Protein AF-0000000084340834 (afdb_homodimer)

Nearest PDB structures (foldseek):
  7cch-assembly1_A-2  TM=6.723E-01  e=6.397E-08  Acinetobacter baumannii
  9eut-assembly1_B  TM=5.668E-01  e=6.460E-09  Pseudomonas aeruginosa
  1id0-assembly1_A  TM=7.856E-01  e=1.947E-06  Escherichia coli
  8g3a-assembly1_E  TM=5.685E-01  e=6.105E-08  Bacillus subtilis subsp. subtilis str. 168
  4biz-assembly1_E  TM=5.363E-01  e=4.610E-08  Escherichia coli K-12

Organism: Pseudonocardia thermophila (NCBI:txid1848)

Radius of gyration: 50.0 Å; Cα contacts (8 Å, |Δi|>4): 1258; chains: 2; bounding box: 48×139×99 Å

Solvent-accessible surface area (backbone atoms only — not comparable to full-atom values): 43029 Å² total; per-residue (Å²): 124,57,73,63,57,52,49,51,47,53,47,50,50,50,52,49,51,43,52,48,49,44,50,51,42,51,49,51,51,50,46,43,70,76,39,55,70,51,22,71,85,39,48,66,61,52,50,50,50,42,50,50,48,42,52,53,42,50,52,54,49,54,33,48,76,72,70,40,80,88,64,57,68,70,56,50,50,49,52,50,47,51,52,48,33,51,48,16,18,55,24,40,14,58,72,19,78,52,61,62,51,52,57,46,49,25,50,51,39,22,73,73,62,30,38,69,46,4,38,51,44,12,50,53,51,20,52,44,39,24,50,18,9,58,72,18,42,55,93,80,62,58,66,66,56,17,52,48,42,19,54,54,51,24,53,42,32,33,51,42,17,51,58,53,20,52,56,45,48,50,42,50,50,51,52,51,50,46,50,52,52,49,52,50,51,51,51,52,49,52,51,50,50,53,50,46,52,50,49,50,51,50,41,50,53,46,50,52,50,49,52,50,51,42,53,48,39,60,54,52,47,55,50,28,51,51,37,29,52,46,23,47,48,58,58,65,63,76,54,53,74,71,52,42,54,50,45,35,47,49,40,24,50,41,23,47,50,49,40,51,51,42,53,47,45,35,42,59,53,15,63,83,50,70,70,42,68,75,80,58,66,38,75,38,49,50,50,61,48,51,52,50,25,42,56,71,41,64,54,53,78,91,32,55,46,75,46,50,40,54,67,79,40,42,31,36,39,36,61,66,59,54,42,49,42,51,22,34,54,47,31,53,27,48,65,48,13,68,86,46,54,32,36,40,37,39,36,57,56,94,46,30,37,38,36,39,38,36,22,53,16,90,38,63,63,90,89,53,53,74,51,74,55,51,90,78,62,69,60,68,75,61,87,68,80,71,43,52,42,50,51,50,32,50,52,50,30,55,75,52,65,33,49,61,43,60,39,78,34,90,95,41,3,33,28,41,40,35,40,33,66,36,48,68,83,124,55,75,63,58,52,49,51,47,53,48,50,49,51,52,50,52,42,52,49,49,44,52,51,42,51,49,51,50,51,47,42,71,76,39,56,70,52,21,71,85,40,47,66,60,51,49,49,52,44,51,52,51,41,51,53,42,49,52,53,47,54,32,48,77,71,71,40,81,89,64,57,68,70,56,50,52,50,50,51,46,52,52,47,33,52,48,17,18,54,26,39,14,59,72,18,78,53,60,65,52,52,56,47,49,24,51,51,38,23,72,73,63,29,39,68,46,4,39,51,44,12,49,52,51,19,52,44,40,24,50,18,9,56,73,20,42,55,94,82,61,56,66,66,56,16,52,48,44,19,53,53,51,24,54,41,33,34,51,41,18,52,57,54,20,50,54,46,49,49,42,52,49,50,51,51,52,46,50,53,53,49,54,51,51,51,51,51,50,52,51,50,50,52,51,45,53,50,48,50,50,50,41,50,53,46,47,52,49,48,51,50,53,42,53,48,38,60,54,52,48,54,49,29,51,51,36,28,52,47,24,46,46,58,57,66,62,76,55,52,73,70,53,43,54,50,46,36,47,49,42,25,50,41,22,47,49,51,40,52,49,43,53,45,46,35,43,59,54,16,63,82,48,70,68,43,68,75,83,57,66,39,75,38,50,50,50,60,47,51,53,51,24,41,55,71,42,64,54,52,78,91,31,54,46,75,45,50,40,55,66,79,39,40,33,36,39,38,60,66,59,53,42,49,42,50,22,34,54,46,31,53,26,47,64,47,13,65,86,47,53,33,36,41,37,41,37,58,54,92,45,30,37,38,37,39,39,36,22,53,17,90,38,64,62,90,88,53,53,73,52,76,55,51,90,78,61,68,61,70,73,60,84,69,80,71,43,53,43,50,50,47,33,50,53,50,30,55,76,53,66,33,48,60,44,61,40,79,35,90,96,41,3,33,29,41,38,36,40,33,64,36,47,68,84

Sequence (850 aa):
MTTDERAALESLEERTAEVIRLLVVVSVGLALLIDPELAHGRIVVVATLVAVTFGYALALAVADRQGRRLLPPAVATGIDSVLVLVGCGLTGGADSIMVAALPLVVIAAAVRGGAVIGRLAALVVGIGFTAAAVLGADPGTHPRDAWFAGAWWTGFLVAAAVLVGVLVKLLERQAAAAATARARAAAEHEALMAERDLRERLFQAQQARMDGVRVVLHEFRTPVASLTALSADLAAGRLSEPARCTAVTLLAQHAVHLRDMLDGLADVAVTSGSPIGRVRERPVRLAELAEAVVDAAGVAPQRRTMCVEPADATVRTDPQRLRRLLTNLVENAARHSGDAPVELDLRYSDELLVVEVRDRGPGLPPGQEGLVTEKGVALGERRGTAGLGLWIVERLVEAMQGRLTLHPRDGGGLIAHLELPVPAAMTTDERAALESLEERTAEVIRLLVVVSVGLALLIDPELAHGRIVVVATLVAVTFGYALALAVADRQGRRLLPPAVATGIDSVLVLVGCGLTGGADSIMVAALPLVVIAAAVRGGAVIGRLAALVVGIGFTAAAVLGADPGTHPRDAWFAGAWWTGFLVAAAVLVGVLVKLLERQAAAAATARARAAAEHEALMAERDLRERLFQAQQARMDGVRVVLHEFRTPVASLTALSADLAAGRLSEPARCTAVTLLAQHAVHLRDMLDGLADVAVTSGSPIGRVRERPVRLAELAEAVVDAAGVAPQRRTMCVEPADATVRTDPQRLRRLLTNLVENAARHSGDAPVELDLRYSDELLVVEVRDRGPGLPPGQEGLVTEKGVALGERRGTAGLGLWIVERLVEAMQGRLTLHPRDGGGLIAHLELPVPAA

Structure (mmCIF, N/CA/C/O backbone):
data_AF-0000000084340834-model_v1
#
loop_
_entity.id
_entity.type
_entity.pdbx_description
1 polymer 'histidine kinase'
#
loop_
_atom_site.group_PDB
_atom_site.id
_atom_site.type_symbol
_atom_site.label_atom_id
_atom_site.label_alt_id
_atom_site.label_comp_id
_atom_site.label_asym_id
_atom_site.label_entity_id
_atom_site.label_seq_id
_atom_site.pdbx_PDB_ins_code
_atom_site.Cartn_x
_atom_site.Cartn_y
_atom_site.Cartn_z
_atom_site.occupancy
_atom_site.B_iso_or_equiv
_atom_site.auth_seq_id
_atom_site.auth_comp_id
_atom_site.auth_asym_id
_atom_site.auth_atom_id
_atom_site.pdbx_PDB_model_num
ATOM 1 N N . MET A 1 1 ? -2.604 -11.57 1.147 1 45.72 1 MET A N 1
ATOM 2 C CA . MET A 1 1 ? -3.766 -12.398 0.824 1 45.72 1 MET A CA 1
ATOM 3 C C . MET A 1 1 ? -4.715 -12.492 2.016 1 45.72 1 MET A C 1
ATOM 5 O O . MET A 1 1 ? -4.293 -12.836 3.123 1 45.72 1 MET A O 1
ATOM 9 N N . THR A 1 2 ? -5.809 -11.992 1.73 1 54.34 2 THR A N 1
ATOM 10 C CA . THR A 1 2 ? -6.734 -12.148 2.846 1 54.34 2 THR A CA 1
ATOM 11 C C . THR A 1 2 ? -7.012 -13.625 3.109 1 54.34 2 THR A C 1
ATOM 13 O O . THR A 1 2 ? -6.828 -14.469 2.225 1 54.34 2 THR A O 1
ATOM 16 N N . THR A 1 3 ? -7.156 -13.945 4.289 1 59.53 3 THR A N 1
ATOM 17 C CA . THR A 1 3 ? -7.527 -15.281 4.73 1 59.53 3 THR A CA 1
ATOM 18 C C . THR A 1 3 ? -8.656 -15.844 3.867 1 59.53 3 THR A C 1
ATOM 20 O O . THR A 1 3 ? -8.656 -17.031 3.539 1 59.53 3 THR A O 1
ATOM 23 N N . ASP A 1 4 ? -9.422 -14.945 3.342 1 61.16 4 ASP A N 1
ATOM 24 C CA . ASP A 1 4 ? -10.602 -15.383 2.596 1 61.16 4 ASP A CA 1
ATOM 25 C C . ASP A 1 4 ? -10.227 -15.781 1.168 1 61.16 4 ASP A C 1
ATOM 27 O O . ASP A 1 4 ? -10.758 -16.766 0.635 1 61.16 4 ASP A O 1
ATOM 31 N N . GLU A 1 5 ? -9.305 -15.102 0.61 1 60.72 5 GLU A N 1
ATOM 32 C CA . GLU A 1 5 ? -8.898 -15.391 -0.762 1 60.72 5 GLU A CA 1
ATOM 33 C C . GLU A 1 5 ? -8.141 -16.703 -0.843 1 60.72 5 GLU A C 1
ATOM 35 O O . GLU A 1 5 ? -8.328 -17.484 -1.781 1 60.72 5 GLU A O 1
ATOM 40 N N . ARG A 1 6 ? -7.473 -16.984 0.153 1 62.75 6 ARG A N 1
ATOM 41 C CA . ARG A 1 6 ? -6.762 -18.266 0.218 1 62.75 6 ARG A CA 1
ATOM 42 C C . ARG A 1 6 ? -7.738 -19.422 0.362 1 62.75 6 ARG A C 1
ATOM 44 O O . ARG A 1 6 ? -7.566 -20.469 -0.27 1 62.75 6 ARG A O 1
ATOM 51 N N . ALA A 1 7 ? -8.719 -19.109 1.146 1 64.5 7 ALA A N 1
ATOM 52 C CA . ALA A 1 7 ? -9.727 -20.141 1.383 1 64.5 7 ALA A CA 1
ATOM 53 C C . ALA A 1 7 ? -10.508 -20.438 0.109 1 64.5 7 ALA A C 1
ATOM 55 O O . ALA A 1 7 ? -10.797 -21.609 -0.185 1 64.5 7 ALA A O 1
ATOM 56 N N . ALA A 1 8 ? -10.727 -19.453 -0.574 1 64.5 8 ALA A N 1
ATOM 57 C CA . ALA A 1 8 ? -11.477 -19.625 -1.815 1 64.5 8 ALA A CA 1
ATOM 58 C C . ALA A 1 8 ? -10.656 -20.391 -2.854 1 64.5 8 ALA A C 1
ATOM 60 O O . ALA A 1 8 ? -11.195 -21.219 -3.58 1 64.5 8 ALA A O 1
ATOM 61 N N . LEU A 1 9 ? -9.492 -20.109 -2.82 1 64.56 9 LEU A N 1
ATOM 62 C CA . LEU A 1 9 ? -8.586 -20.781 -3.756 1 64.56 9 LEU A CA 1
ATOM 63 C C . LEU A 1 9 ? -8.406 -22.25 -3.391 1 64.56 9 LEU A C 1
ATOM 65 O O . LEU A 1 9 ? -8.391 -23.109 -4.27 1 64.56 9 LEU A O 1
ATOM 69 N N . GLU A 1 10 ? -8.273 -22.375 -2.18 1 70.5 10 GLU A N 1
ATOM 70 C CA . GLU A 1 10 ? -8.156 -23.75 -1.708 1 70.5 10 GLU A CA 1
ATOM 71 C C . GLU A 1 10 ? -9.414 -24.547 -2.037 1 70.5 10 GLU A C 1
ATOM 73 O O . GLU A 1 10 ? -9.336 -25.719 -2.414 1 70.5 10 GLU A O 1
ATOM 78 N N . SER A 1 11 ? -10.461 -23.766 -2.025 1 74.88 11 SER A N 1
ATOM 79 C CA . SER A 1 11 ? -11.734 -24.422 -2.322 1 74.88 11 SER A CA 1
ATOM 80 C C . SER A 1 11 ? -11.859 -24.734 -3.811 1 74.88 11 SER A C 1
ATOM 82 O O . SER A 1 11 ? -12.344 -25.797 -4.188 1 74.88 11 SER A O 1
ATOM 84 N N . LEU A 1 12 ? -11.398 -23.875 -4.656 1 73.94 12 LEU A N 1
ATOM 85 C CA . LEU A 1 12 ? -11.469 -24.094 -6.098 1 73.94 12 LEU A CA 1
ATOM 86 C C . LEU A 1 12 ? -10.547 -25.234 -6.523 1 73.94 12 LEU A C 1
ATOM 88 O O . LEU A 1 12 ? -10.922 -26.062 -7.355 1 73.94 12 LEU A O 1
ATOM 92 N N . GLU A 1 13 ? -9.406 -25.219 -5.941 1 77.25 13 GLU A N 1
ATOM 93 C CA . GLU A 1 13 ? -8.461 -26.281 -6.242 1 77.25 13 GLU A CA 1
ATOM 94 C C . GLU A 1 13 ? -9.008 -27.641 -5.828 1 77.25 13 GLU A C 1
ATOM 96 O O . GLU A 1 13 ? -8.875 -28.625 -6.566 1 77.25 13 GLU A O 1
ATOM 101 N N . GLU A 1 14 ? -9.602 -27.656 -4.719 1 80.25 14 GLU A N 1
ATOM 102 C CA . GLU A 1 14 ? -10.117 -28.922 -4.199 1 80.25 14 GLU A CA 1
ATOM 103 C C . GLU A 1 14 ? -11.289 -29.422 -5.039 1 80.25 14 GLU A C 1
ATOM 105 O O . GLU A 1 14 ? -11.375 -30.609 -5.355 1 80.25 14 GLU A O 1
ATOM 110 N N . ARG A 1 15 ? -12.086 -28.562 -5.457 1 84.31 15 ARG A N 1
ATOM 111 C CA . ARG A 1 15 ? -13.234 -28.938 -6.27 1 84.31 15 ARG A CA 1
ATOM 112 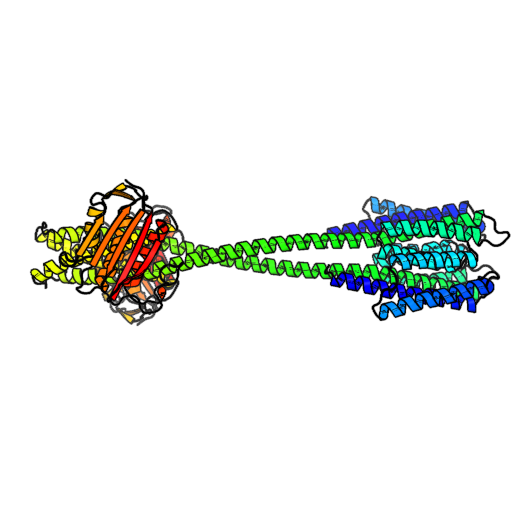C C . ARG A 1 15 ? -12.797 -29.422 -7.648 1 84.31 15 ARG A C 1
ATOM 114 O O . ARG A 1 15 ? -13.352 -30.391 -8.172 1 84.31 15 ARG A O 1
ATOM 121 N N . THR A 1 16 ? -11.867 -28.766 -8.156 1 87.12 16 THR A N 1
ATOM 122 C CA . THR A 1 16 ? -11.375 -29.156 -9.469 1 87.12 16 THR A CA 1
ATOM 123 C C . THR A 1 16 ? -10.703 -30.516 -9.414 1 87.12 16 THR A C 1
ATOM 125 O O . THR A 1 16 ? -10.914 -31.359 -10.289 1 87.12 16 THR A O 1
ATOM 128 N N . ALA A 1 17 ? -9.906 -30.703 -8.375 1 86.44 17 ALA A N 1
ATOM 129 C CA . ALA A 1 17 ? -9.227 -31.984 -8.211 1 86.44 17 ALA A CA 1
ATOM 130 C C . ALA A 1 17 ? -10.234 -33.125 -8.023 1 86.44 17 ALA A C 1
ATOM 132 O O . ALA A 1 17 ? -10.031 -34.219 -8.523 1 86.44 17 ALA A O 1
ATOM 133 N N . GLU A 1 18 ? -11.297 -32.875 -7.418 1 88.56 18 GLU A N 1
ATOM 134 C CA . GLU A 1 18 ? -12.328 -33.875 -7.18 1 88.56 18 GLU A CA 1
ATOM 135 C C . GLU A 1 18 ? -13.055 -34.219 -8.477 1 88.56 18 GLU A C 1
ATOM 137 O O . GLU A 1 18 ? -13.32 -35.406 -8.734 1 88.56 18 GLU A O 1
ATOM 142 N N . VAL A 1 19 ? -13.336 -33.25 -9.227 1 90.81 19 VAL A N 1
ATOM 143 C CA . VAL A 1 19 ? -14.008 -33.5 -10.5 1 90.81 19 VAL A CA 1
ATOM 144 C C . VAL A 1 19 ? -13.094 -34.281 -11.422 1 90.81 19 VAL A C 1
ATOM 146 O O . VAL A 1 19 ? -13.531 -35.25 -12.07 1 90.81 19 VAL A O 1
ATOM 149 N N . ILE A 1 20 ? -11.852 -33.938 -11.406 1 92.69 20 ILE A N 1
ATOM 150 C CA . ILE A 1 20 ? -10.891 -34.625 -12.258 1 92.69 20 ILE A CA 1
ATOM 151 C C . ILE A 1 20 ? -10.742 -36.094 -11.781 1 92.69 20 ILE A C 1
ATOM 153 O O . ILE A 1 20 ? -10.664 -37 -12.602 1 92.69 20 ILE A O 1
ATOM 157 N N . ARG A 1 21 ? -10.734 -36.281 -10.5 1 93.12 21 ARG A N 1
ATOM 158 C CA . ARG A 1 21 ? -10.664 -37.625 -9.938 1 93.12 21 ARG A CA 1
ATOM 159 C C . ARG A 1 21 ? -11.828 -38.5 -10.43 1 93.12 21 ARG A C 1
ATOM 161 O O . ARG A 1 21 ? -11.625 -39.625 -10.891 1 93.12 21 ARG A O 1
ATOM 168 N N . LEU A 1 22 ? -12.984 -37.938 -10.383 1 93.75 22 LEU A N 1
ATOM 169 C CA . LEU A 1 22 ? -14.172 -38.656 -10.82 1 93.75 22 LEU A CA 1
ATOM 170 C C . LEU A 1 22 ? -14.109 -38.969 -12.32 1 93.75 22 LEU A C 1
ATOM 172 O O . LEU A 1 22 ? -14.422 -40.062 -12.742 1 93.75 22 LEU A O 1
ATOM 176 N N . LEU A 1 23 ? -13.648 -38 -13.039 1 94.25 23 LEU A N 1
ATOM 177 C CA . LEU A 1 23 ? -13.562 -38.188 -14.484 1 94.25 23 LEU A CA 1
ATOM 178 C C . LEU A 1 23 ? -12.539 -39.25 -14.844 1 94.25 23 LEU A C 1
ATOM 180 O O . LEU A 1 23 ? -12.758 -40.031 -15.766 1 94.25 23 LEU A O 1
ATOM 184 N N . VAL A 1 24 ? -11.43 -39.312 -14.109 1 94.69 24 VAL A N 1
ATOM 185 C CA . VAL A 1 24 ? -10.383 -40.281 -14.359 1 94.69 24 VAL A CA 1
ATOM 186 C C . VAL A 1 24 ? -10.906 -41.688 -14.078 1 94.69 24 VAL A C 1
ATOM 188 O O . VAL A 1 24 ? -10.75 -42.594 -14.898 1 94.69 24 VAL A O 1
ATOM 191 N N . VAL A 1 25 ? -11.602 -41.875 -12.984 1 95.12 25 VAL A N 1
ATOM 192 C CA . VAL A 1 25 ? -12.102 -43.188 -12.602 1 95.12 25 VAL A CA 1
ATOM 193 C C . VAL A 1 25 ? -13.164 -43.656 -13.602 1 95.12 25 VAL A C 1
ATOM 195 O O . VAL A 1 25 ? -13.156 -44.812 -14.023 1 95.12 25 VAL A O 1
ATOM 198 N N . VAL A 1 26 ? -14.023 -42.75 -14.016 1 95.44 26 VAL A N 1
ATOM 199 C CA . VAL A 1 26 ? -15.062 -43.062 -14.984 1 95.44 26 VAL A CA 1
ATOM 200 C C . VAL A 1 26 ? -14.43 -43.438 -16.328 1 95.44 26 VAL A C 1
ATOM 202 O O . VAL A 1 26 ? -14.875 -44.406 -16.984 1 95.44 26 VAL A O 1
ATOM 205 N N . SER A 1 27 ? -13.438 -42.688 -16.641 1 95.75 27 SER A N 1
ATOM 206 C CA . SER A 1 27 ? -12.75 -42.969 -17.906 1 95.75 27 SER A CA 1
ATOM 207 C C . SER A 1 27 ? -12.117 -44.344 -17.891 1 95.75 27 SER A C 1
ATOM 209 O O . SER A 1 27 ? -12.164 -45.062 -18.875 1 95.75 27 SER A O 1
ATOM 211 N N . VAL A 1 28 ? -11.547 -44.781 -16.75 1 94.69 28 VAL A N 1
ATOM 212 C CA . VAL A 1 28 ? -10.938 -46.094 -16.609 1 94.69 28 VAL A CA 1
ATOM 213 C C . VAL A 1 28 ? -12.016 -47.188 -16.703 1 94.69 28 VAL A C 1
ATOM 215 O O . VAL A 1 28 ? -11.828 -48.188 -17.359 1 94.69 28 VAL A O 1
ATOM 218 N N . GLY A 1 29 ? -13.117 -46.938 -16.062 1 94.94 29 GLY A N 1
ATOM 219 C CA . GLY A 1 29 ? -14.234 -47.875 -16.172 1 94.94 29 GLY A CA 1
ATOM 220 C C . GLY A 1 29 ? -14.742 -48.062 -17.578 1 94.94 29 GLY A C 1
ATOM 221 O O . GLY A 1 29 ? -14.969 -49.188 -18.031 1 94.94 29 GLY A O 1
ATOM 222 N N . LEU A 1 30 ? -14.828 -46.969 -18.281 1 95 30 LEU A N 1
ATOM 223 C CA . LEU A 1 30 ? -15.289 -47 -19.672 1 95 30 LEU A CA 1
ATOM 224 C C . LEU A 1 30 ? -14.281 -47.719 -20.562 1 95 30 LEU A C 1
ATOM 226 O O . LEU A 1 30 ? -14.672 -48.5 -21.438 1 95 30 LEU A O 1
ATOM 230 N N . ALA A 1 31 ? -13.031 -47.5 -20.266 1 94.69 31 ALA A N 1
ATOM 231 C CA . ALA A 1 31 ? -11.984 -48.188 -21.031 1 94.69 31 ALA A CA 1
ATOM 232 C C . ALA A 1 31 ? -12.062 -49.688 -20.844 1 94.69 31 ALA A C 1
ATOM 234 O O . ALA A 1 31 ? -11.898 -50.438 -21.812 1 94.69 31 ALA A O 1
ATOM 235 N N . LEU A 1 32 ? -12.312 -50.094 -19.641 1 93.19 32 LEU A N 1
ATOM 236 C CA . LEU A 1 32 ? -12.406 -51.531 -19.359 1 93.19 32 LEU A CA 1
ATOM 237 C C . LEU A 1 32 ? -13.625 -52.125 -20.031 1 93.19 32 LEU A C 1
ATOM 239 O O . LEU A 1 32 ? -13.594 -53.281 -20.438 1 93.19 32 LEU A O 1
ATOM 243 N N . LEU A 1 33 ? -14.672 -51.375 -20.188 1 92.88 33 LEU A N 1
ATOM 244 C CA . LEU A 1 33 ? -15.883 -51.844 -20.844 1 92.88 33 LEU A CA 1
ATOM 245 C C . LEU A 1 33 ? -15.656 -52 -22.344 1 92.88 33 LEU A C 1
ATOM 247 O O . LEU A 1 33 ? -16.172 -52.906 -22.969 1 92.88 33 LEU A O 1
ATOM 251 N N . ILE A 1 34 ? -14.883 -51.125 -22.906 1 91.38 34 ILE A N 1
ATOM 252 C CA . ILE A 1 34 ? -14.609 -51.125 -24.344 1 91.38 34 ILE A CA 1
ATOM 253 C C . ILE A 1 34 ? -13.625 -52.25 -24.688 1 91.38 34 ILE A C 1
ATOM 255 O O . ILE A 1 34 ? -13.797 -52.938 -25.688 1 91.38 34 ILE A O 1
ATOM 259 N N . ASP A 1 35 ? -12.617 -52.344 -23.797 1 91.69 35 ASP A N 1
ATOM 260 C CA . ASP A 1 35 ? -11.594 -53.375 -24.031 1 91.69 35 ASP A CA 1
ATOM 261 C C . ASP A 1 35 ? -11.25 -54.094 -22.734 1 91.69 35 ASP A C 1
ATOM 263 O O . ASP A 1 35 ? -10.289 -53.75 -22.047 1 91.69 35 ASP A O 1
ATOM 267 N N . PRO A 1 36 ? -11.883 -55.188 -22.516 1 91.94 36 PRO A N 1
ATOM 268 C CA . PRO A 1 36 ? -11.633 -55.938 -21.281 1 91.94 36 PRO A CA 1
ATOM 269 C C . PRO A 1 36 ? -10.242 -56.562 -21.25 1 91.94 36 PRO A C 1
ATOM 271 O O . PRO A 1 36 ? -9.766 -56.938 -20.172 1 91.94 36 PRO A O 1
ATOM 274 N N . GLU A 1 37 ? -9.547 -56.625 -22.375 1 90 37 GLU A N 1
ATOM 275 C CA . GLU A 1 37 ? -8.219 -57.25 -22.438 1 90 37 GLU A CA 1
ATOM 276 C C . GLU A 1 37 ? -7.18 -56.375 -21.75 1 90 37 GLU A C 1
ATOM 278 O O . GLU A 1 37 ? -6.074 -56.812 -21.453 1 90 37 GLU A O 1
ATOM 283 N N . LEU A 1 38 ? -7.594 -55.156 -21.469 1 90.31 38 LEU A N 1
ATOM 284 C CA . LEU A 1 38 ? -6.699 -54.25 -20.766 1 90.31 38 LEU A CA 1
ATOM 285 C C . LEU A 1 38 ? -6.359 -54.75 -19.375 1 90.31 38 LEU A C 1
ATOM 287 O O . LEU A 1 38 ? -5.328 -54.406 -18.812 1 90.31 38 LEU A O 1
ATOM 291 N N . ALA A 1 39 ? -7.188 -55.625 -18.828 1 92.12 39 ALA A N 1
ATOM 292 C CA . ALA A 1 39 ? -6.992 -56.125 -17.469 1 92.12 39 ALA A CA 1
ATOM 293 C C . ALA A 1 39 ? -6.105 -57.375 -17.469 1 92.12 39 ALA A C 1
ATOM 295 O O . ALA A 1 39 ? -5.836 -57.938 -16.406 1 92.12 39 ALA A O 1
ATOM 296 N N . HIS A 1 40 ? -5.648 -57.75 -18.562 1 88.12 40 HIS A N 1
ATOM 297 C CA . HIS A 1 40 ? -4.723 -58.875 -18.703 1 88.12 40 HIS A CA 1
ATOM 298 C C . HIS A 1 40 ? -5.199 -60.094 -17.922 1 88.12 40 HIS A C 1
ATOM 300 O O . HIS A 1 40 ? -4.414 -60.719 -17.203 1 88.12 40 HIS A O 1
ATOM 306 N N . GLY A 1 41 ? -6.465 -60.406 -17.938 1 87.75 41 GLY A N 1
ATOM 307 C CA . GLY A 1 41 ? -7.02 -61.594 -17.328 1 87.75 41 GLY A CA 1
ATOM 308 C C . GLY A 1 41 ? -7.496 -61.375 -15.898 1 87.75 41 GLY A C 1
ATOM 309 O O . GLY A 1 41 ? -7.973 -62.312 -15.242 1 87.75 41 GLY A O 1
ATOM 310 N N . ARG A 1 42 ? -7.359 -60.219 -15.281 1 92.56 42 ARG A N 1
ATOM 311 C CA . ARG A 1 42 ? -7.77 -59.906 -13.914 1 92.56 42 ARG A CA 1
ATOM 312 C C . ARG A 1 42 ? -8.93 -58.906 -13.906 1 92.56 42 ARG A C 1
ATOM 314 O O . ARG A 1 42 ? -8.914 -57.938 -13.148 1 92.56 42 ARG A O 1
ATOM 321 N N . ILE A 1 43 ? -9.875 -59.125 -14.812 1 93.94 43 ILE A N 1
ATOM 322 C CA . ILE A 1 43 ? -10.945 -58.156 -15.047 1 93.94 43 ILE A CA 1
ATOM 323 C C . ILE A 1 43 ? -11.758 -57.969 -13.766 1 93.94 43 ILE A C 1
ATOM 325 O O . ILE A 1 43 ? -12.188 -56.844 -13.461 1 93.94 43 ILE A O 1
ATOM 329 N N . VAL A 1 44 ? -11.938 -59 -13 1 94.88 44 VAL A N 1
ATOM 330 C CA . VAL A 1 44 ? -12.75 -58.906 -11.789 1 94.88 44 VAL A CA 1
ATOM 331 C C . VAL A 1 44 ? -12.031 -58.031 -10.766 1 94.88 44 VAL A C 1
ATOM 333 O O . VAL A 1 44 ? -12.648 -57.156 -10.148 1 94.88 44 VAL A O 1
ATOM 336 N N . VAL A 1 45 ? -10.758 -58.219 -10.602 1 95.44 45 VAL A N 1
ATOM 337 C CA . VAL A 1 45 ? -9.977 -57.469 -9.625 1 95.44 45 VAL A CA 1
ATOM 338 C C . VAL A 1 45 ? -9.922 -56 -10.023 1 95.44 45 VAL A C 1
ATOM 340 O O . VAL A 1 45 ? -10.141 -55.125 -9.195 1 95.44 45 VAL A O 1
ATOM 343 N N . VAL A 1 46 ? -9.695 -55.781 -11.312 1 95.56 46 VAL A N 1
ATOM 344 C CA . VAL A 1 46 ? -9.578 -54.406 -11.789 1 95.56 46 VAL A CA 1
ATOM 345 C C . VAL A 1 46 ? -10.938 -53.719 -11.727 1 95.56 46 VAL A C 1
ATOM 347 O O . VAL A 1 46 ? -11.031 -52.531 -11.336 1 95.56 46 VAL A O 1
ATOM 350 N N . ALA A 1 47 ? -11.977 -54.406 -12.055 1 95.81 47 ALA A N 1
ATOM 351 C CA . ALA A 1 47 ? -13.32 -53.844 -11.992 1 95.81 47 ALA A CA 1
ATOM 352 C C . ALA A 1 47 ? -13.695 -53.5 -10.555 1 95.81 47 ALA A C 1
ATOM 354 O O . ALA A 1 47 ? -14.32 -52.469 -10.305 1 95.81 47 ALA A O 1
ATOM 355 N N . THR A 1 48 ? -13.32 -54.375 -9.656 1 95.56 48 THR A N 1
ATOM 356 C CA . THR A 1 48 ? -13.578 -54.094 -8.25 1 95.56 48 THR A CA 1
ATOM 357 C C . THR A 1 48 ? -12.805 -52.875 -7.789 1 95.56 48 THR A C 1
ATOM 359 O O . THR A 1 48 ? -13.344 -52.031 -7.066 1 95.56 48 THR A O 1
ATOM 362 N N . LEU A 1 49 ? -11.562 -52.781 -8.188 1 95.19 49 LEU A N 1
ATOM 363 C CA . LEU A 1 49 ? -10.75 -51.625 -7.848 1 95.19 49 LEU A CA 1
ATOM 364 C C . LEU A 1 49 ? -11.383 -50.344 -8.375 1 95.19 49 LEU A C 1
ATOM 366 O O . LEU A 1 49 ? -11.422 -49.312 -7.676 1 95.19 49 LEU A O 1
ATOM 370 N N . VAL A 1 50 ? -11.922 -50.344 -9.625 1 96.25 50 VAL A N 1
ATOM 371 C CA . VAL A 1 50 ? -12.547 -49.156 -10.25 1 96.25 50 VAL A CA 1
ATOM 372 C C . VAL A 1 50 ? -13.82 -48.812 -9.484 1 96.25 50 VAL A C 1
ATOM 374 O O . VAL A 1 50 ? -14.062 -47.625 -9.211 1 96.25 50 VAL A O 1
ATOM 377 N N . ALA A 1 51 ? -14.531 -49.812 -9.102 1 96.44 51 ALA A N 1
ATOM 378 C CA . ALA A 1 51 ? -15.766 -49.562 -8.367 1 96.44 51 ALA A CA 1
ATOM 379 C C . ALA A 1 51 ? -15.484 -48.969 -6.996 1 96.44 51 ALA A C 1
ATOM 381 O O . ALA A 1 51 ? -16.141 -48 -6.594 1 96.44 51 ALA A O 1
ATOM 382 N N . VAL A 1 52 ? -14.508 -49.5 -6.336 1 95.44 52 VAL A N 1
ATOM 383 C CA . VAL A 1 52 ? -14.141 -49 -5.012 1 95.44 52 VAL A CA 1
ATOM 384 C C . VAL A 1 52 ? -13.602 -47.594 -5.121 1 95.44 52 VAL A C 1
ATOM 386 O O . VAL A 1 52 ? -13.938 -46.719 -4.305 1 95.44 52 VAL A O 1
ATOM 389 N N . THR A 1 53 ? -12.781 -47.375 -6.113 1 95.31 53 THR A N 1
ATOM 390 C CA . THR A 1 53 ? -12.219 -46.031 -6.312 1 95.31 53 THR A CA 1
ATOM 391 C C . THR A 1 53 ? -13.32 -45.031 -6.664 1 95.31 53 THR A C 1
ATOM 393 O O . THR A 1 53 ? -13.258 -43.875 -6.25 1 95.31 53 THR A O 1
ATOM 396 N N . PHE A 1 54 ? -14.273 -45.469 -7.473 1 95.69 54 PHE A N 1
ATOM 397 C CA . PHE A 1 54 ? -15.406 -44.594 -7.812 1 95.69 54 PHE A CA 1
ATOM 398 C C . PHE A 1 54 ? -16.203 -44.25 -6.57 1 95.69 54 PHE A C 1
ATOM 400 O O . PHE A 1 54 ? -16.578 -43.094 -6.379 1 95.69 54 PHE A O 1
ATOM 407 N N . GLY A 1 55 ? -16.469 -45.25 -5.766 1 95.62 55 GLY A N 1
ATOM 408 C CA . GLY A 1 55 ? -17.156 -45 -4.512 1 95.62 55 GLY A CA 1
ATOM 409 C C . GLY A 1 55 ? -16.406 -44.031 -3.619 1 95.62 55 GLY A C 1
ATOM 410 O O . GLY A 1 55 ? -17 -43.094 -3.064 1 95.62 55 GLY A O 1
ATOM 411 N N . TYR A 1 56 ? -15.117 -44.281 -3.521 1 94.31 56 TYR A N 1
ATOM 412 C CA . TYR A 1 56 ? -14.242 -43.406 -2.748 1 94.31 56 TYR A CA 1
ATOM 413 C C . TYR A 1 56 ? -14.273 -41.969 -3.291 1 94.31 56 TYR A C 1
ATOM 415 O O . TYR A 1 56 ? -14.438 -41 -2.529 1 94.31 56 TYR A O 1
ATOM 423 N N . ALA A 1 57 ? -14.188 -41.781 -4.621 1 93.88 57 ALA A N 1
ATOM 424 C CA . ALA A 1 57 ? -14.188 -40.469 -5.258 1 93.88 57 ALA A CA 1
ATOM 425 C C . ALA A 1 57 ? -15.539 -39.781 -5.086 1 93.88 57 ALA A C 1
ATOM 427 O O . ALA A 1 57 ? -15.594 -38.562 -4.816 1 93.88 57 ALA A O 1
ATOM 428 N N . LEU A 1 58 ? -16.562 -40.562 -5.164 1 93.94 58 LEU A N 1
ATOM 429 C CA . LEU A 1 58 ? -17.906 -40 -5.016 1 93.94 58 LEU A CA 1
ATOM 430 C C . LEU A 1 58 ? -18.172 -39.562 -3.58 1 93.94 58 LEU A C 1
ATOM 432 O O . LEU A 1 58 ? -18.766 -38.5 -3.346 1 93.94 58 LEU A O 1
ATOM 436 N N . ALA A 1 59 ? -17.703 -40.312 -2.619 1 93.44 59 ALA A N 1
ATOM 437 C CA . ALA A 1 59 ? -17.859 -39.969 -1.208 1 93.44 59 ALA A CA 1
ATOM 438 C C . ALA A 1 59 ? -17.141 -38.688 -0.874 1 93.44 59 ALA A C 1
ATOM 440 O O . ALA A 1 59 ? -17.688 -37.812 -0.158 1 93.44 59 ALA A O 1
ATOM 441 N N . LEU A 1 60 ? -15.969 -38.5 -1.403 1 90.5 60 LEU A N 1
ATOM 442 C CA . LEU A 1 60 ? -15.211 -37.312 -1.151 1 90.5 60 LEU A CA 1
ATOM 443 C C . LEU A 1 60 ? -15.898 -36.094 -1.771 1 90.5 60 LEU A C 1
ATOM 445 O O . LEU A 1 60 ? -15.961 -35.031 -1.155 1 90.5 60 LEU A O 1
ATOM 449 N N . ALA A 1 61 ? -16.453 -36.219 -2.992 1 90.06 61 ALA A N 1
ATOM 450 C CA . ALA A 1 61 ? -17.125 -35.125 -3.699 1 90.06 61 ALA A CA 1
ATOM 451 C C . ALA A 1 61 ? -18.391 -34.688 -2.975 1 90.06 61 ALA A C 1
ATOM 453 O O . ALA A 1 61 ? -18.656 -33.5 -2.83 1 90.06 61 ALA A O 1
ATOM 454 N N . VAL A 1 62 ? -19.109 -35.656 -2.498 1 91 62 VAL A N 1
ATOM 455 C CA . VAL A 1 62 ? -20.375 -35.375 -1.81 1 91 62 VAL A CA 1
ATOM 456 C C . VAL A 1 62 ? -20.078 -34.719 -0.462 1 91 62 VAL A C 1
ATOM 458 O O . VAL A 1 62 ? -20.734 -33.75 -0.085 1 91 62 VAL A O 1
ATOM 461 N N . ALA A 1 63 ? -19.109 -35.219 0.227 1 90.38 63 ALA A N 1
ATOM 462 C CA . ALA A 1 63 ? -18.75 -34.688 1.528 1 90.38 63 ALA A CA 1
ATOM 463 C C . ALA A 1 63 ? -18.297 -33.219 1.397 1 90.38 63 ALA A C 1
ATOM 465 O O . ALA A 1 63 ? -18.672 -32.375 2.213 1 90.38 63 ALA A O 1
ATOM 466 N N . ASP A 1 64 ? -17.547 -32.938 0.395 1 84.81 64 ASP A N 1
ATOM 467 C CA . ASP A 1 64 ? -17.047 -31.594 0.184 1 84.81 64 ASP A CA 1
ATOM 468 C C . ASP A 1 64 ? -18.188 -30.625 -0.135 1 84.81 64 ASP A C 1
ATOM 470 O O . ASP A 1 64 ? -18.172 -29.484 0.323 1 84.81 64 ASP A O 1
ATOM 474 N N . ARG A 1 65 ? -19.109 -31.047 -0.959 1 84.75 65 ARG A N 1
ATOM 475 C CA . ARG A 1 65 ? -20.25 -30.219 -1.312 1 84.75 65 ARG A CA 1
ATOM 476 C C . ARG A 1 65 ? -21.094 -29.891 -0.084 1 84.75 65 ARG A C 1
ATOM 478 O O . ARG A 1 65 ? -21.766 -28.844 -0.033 1 84.75 65 ARG A O 1
ATOM 485 N N . GLN A 1 66 ? -21.062 -30.781 0.896 1 88.12 66 GLN A N 1
ATOM 486 C CA . GLN A 1 66 ? -21.812 -30.562 2.129 1 88.12 66 GLN A CA 1
ATOM 487 C C . GLN A 1 66 ? -20.984 -29.781 3.146 1 88.12 66 GLN A C 1
ATOM 489 O O . GLN A 1 66 ? -21.422 -29.578 4.281 1 88.12 66 GLN A O 1
ATOM 494 N N . GLY A 1 67 ? -19.781 -29.547 2.762 1 79.81 67 GLY A N 1
ATOM 495 C CA . GLY A 1 67 ? -18.938 -28.734 3.615 1 79.81 67 GLY A CA 1
ATOM 496 C C . GLY A 1 67 ? -18.156 -29.547 4.629 1 79.81 67 GLY A C 1
ATOM 497 O O . GLY A 1 67 ? -17.641 -29 5.605 1 79.81 67 GLY A O 1
ATOM 498 N N . ARG A 1 68 ? -18.203 -30.812 4.547 1 80.94 68 ARG A N 1
ATOM 499 C CA . ARG A 1 68 ? -17.469 -31.688 5.461 1 80.94 68 ARG A CA 1
ATOM 500 C C . ARG A 1 68 ? -16.188 -32.219 4.805 1 80.94 68 ARG A C 1
ATOM 502 O O . ARG A 1 68 ? -16.219 -32.688 3.664 1 80.94 68 ARG A O 1
ATOM 509 N N . ARG A 1 69 ? -15.094 -32 5.383 1 80 69 ARG A N 1
ATOM 510 C CA . ARG A 1 69 ? -13.852 -32.562 4.852 1 80 69 ARG A CA 1
ATOM 511 C C . ARG A 1 69 ? -13.531 -33.906 5.477 1 80 69 ARG A C 1
ATOM 513 O O . ARG A 1 69 ? -13.297 -34 6.684 1 80 69 ARG A O 1
ATOM 520 N N . LEU A 1 70 ? -13.594 -34.875 4.719 1 82.38 70 LEU A N 1
ATOM 521 C CA . LEU A 1 70 ? -13.367 -36.219 5.219 1 82.38 70 LEU A CA 1
ATOM 522 C C . LEU A 1 70 ? -11.875 -36.5 5.391 1 82.38 70 LEU A C 1
ATOM 524 O O . LEU A 1 70 ? -11.461 -37.125 6.375 1 82.38 70 LEU A O 1
ATOM 528 N N . LEU A 1 71 ? -11.031 -36 4.414 1 87.56 71 LEU A N 1
ATOM 529 C CA . LEU A 1 71 ? -9.586 -36.219 4.426 1 87.56 71 LEU A CA 1
ATOM 530 C C . LEU A 1 71 ? -8.82 -34.969 4.047 1 87.56 71 LEU A C 1
ATOM 532 O O . LEU A 1 71 ? -9.289 -34.156 3.225 1 87.56 71 LEU A O 1
ATOM 536 N N . PRO A 1 72 ? -7.723 -34.875 4.672 1 86.81 72 PRO A N 1
ATOM 537 C CA . PRO A 1 72 ? -6.855 -33.812 4.199 1 86.81 72 PRO A CA 1
ATOM 538 C C . PRO A 1 72 ? -6.422 -34 2.748 1 86.81 72 PRO A C 1
ATOM 540 O O . PRO A 1 72 ? -6.191 -35.125 2.309 1 86.81 72 PRO A O 1
ATOM 543 N N . PRO A 1 73 ? -6.348 -32.906 2.006 1 83.31 73 PRO A N 1
ATOM 544 C CA . PRO A 1 73 ? -6.031 -33 0.576 1 83.31 73 PRO A CA 1
ATOM 545 C C . PRO A 1 73 ? -4.719 -33.719 0.299 1 83.31 73 PRO A C 1
ATOM 547 O O . PRO A 1 73 ? -4.605 -34.438 -0.695 1 83.31 73 PRO A O 1
ATOM 550 N N . ALA A 1 74 ? -3.738 -33.594 1.139 1 86.12 74 ALA A N 1
ATOM 551 C CA . ALA A 1 74 ? -2.455 -34.25 0.946 1 86.12 74 ALA A CA 1
ATOM 552 C C . ALA A 1 74 ? -2.611 -35.781 1.041 1 86.12 74 ALA A C 1
ATOM 554 O O . ALA A 1 74 ? -1.985 -36.531 0.281 1 86.12 74 ALA A O 1
ATOM 555 N N . VAL A 1 75 ? -3.475 -36.188 1.923 1 89.81 75 VAL A N 1
ATOM 556 C CA . VAL A 1 75 ? -3.721 -37.625 2.111 1 89.81 75 VAL A CA 1
ATOM 557 C C . VAL A 1 75 ? -4.5 -38.188 0.92 1 89.81 75 VAL A C 1
ATOM 559 O O . VAL A 1 75 ? -4.211 -39.281 0.436 1 89.81 75 VAL A O 1
ATOM 562 N N . ALA A 1 76 ? -5.441 -37.375 0.448 1 90.44 76 ALA A N 1
ATOM 563 C CA . ALA A 1 76 ? -6.215 -37.781 -0.719 1 90.44 76 ALA A CA 1
ATOM 564 C C . ALA A 1 76 ? -5.312 -37.969 -1.936 1 90.44 76 ALA A C 1
ATOM 566 O O . ALA A 1 76 ? -5.461 -38.938 -2.686 1 90.44 76 ALA A O 1
ATOM 567 N N . THR A 1 77 ? -4.379 -37.094 -2.092 1 90.5 77 THR A N 1
ATOM 568 C CA . THR A 1 77 ? -3.445 -37.188 -3.207 1 90.5 77 THR A CA 1
ATOM 569 C C . THR A 1 77 ? -2.572 -38.438 -3.059 1 90.5 77 THR A C 1
ATOM 571 O O . THR A 1 77 ? -2.26 -39.094 -4.047 1 90.5 77 THR A O 1
ATOM 574 N N . GLY A 1 78 ? -2.207 -38.719 -1.833 1 93.19 78 GLY A N 1
ATOM 575 C CA . GLY A 1 78 ? -1.453 -39.938 -1.573 1 93.19 78 GLY A CA 1
ATOM 576 C C . GLY A 1 78 ? -2.219 -41.219 -1.921 1 93.19 78 GLY A C 1
ATOM 577 O O . GLY A 1 78 ? -1.679 -42.125 -2.562 1 93.19 78 GLY A O 1
ATOM 578 N N . ILE A 1 79 ? -3.457 -41.281 -1.533 1 94.5 79 ILE A N 1
ATOM 579 C CA . ILE A 1 79 ? -4.316 -42.406 -1.828 1 94.5 79 ILE A CA 1
ATOM 580 C C . ILE A 1 79 ? -4.496 -42.531 -3.338 1 94.5 79 ILE A C 1
ATOM 582 O O . ILE A 1 79 ? -4.402 -43.656 -3.887 1 94.5 79 ILE A O 1
ATOM 586 N N . ASP A 1 80 ? -4.734 -41.406 -3.98 1 94.69 80 ASP A N 1
ATOM 587 C CA . ASP A 1 80 ? -4.871 -41.406 -5.434 1 94.69 80 ASP A CA 1
ATOM 588 C C . ASP A 1 80 ? -3.623 -42 -6.098 1 94.69 80 ASP A C 1
ATOM 590 O O . ASP A 1 80 ? -3.725 -42.781 -7.055 1 94.69 80 ASP A O 1
ATOM 594 N N . SER A 1 81 ? -2.461 -41.625 -5.574 1 95.44 81 SER A N 1
ATOM 595 C CA . SER A 1 81 ? -1.201 -42.125 -6.117 1 95.44 81 SER A CA 1
ATOM 596 C C . SER A 1 81 ? -1.106 -43.625 -5.996 1 95.44 81 SER A C 1
ATOM 598 O O . SER A 1 81 ? -0.762 -44.312 -6.961 1 95.44 81 SER A O 1
ATOM 600 N N . VAL A 1 82 ? -1.455 -44.156 -4.906 1 96.25 82 VAL A N 1
ATOM 601 C CA . VAL A 1 82 ? -1.383 -45.594 -4.656 1 96.25 82 VAL A CA 1
ATOM 602 C C . VAL A 1 82 ? -2.369 -46.312 -5.562 1 96.25 82 VAL A C 1
ATOM 604 O O . VAL A 1 82 ? -2.033 -47.344 -6.156 1 96.25 82 VAL A O 1
ATOM 607 N N . LEU A 1 83 ? -3.549 -45.781 -5.695 1 95.88 83 LEU A N 1
ATOM 608 C CA . LEU A 1 83 ? -4.586 -46.406 -6.512 1 95.88 83 LEU A CA 1
ATOM 609 C C . LEU A 1 83 ? -4.16 -46.469 -7.977 1 95.88 83 LEU A C 1
ATOM 611 O O . LEU A 1 83 ? -4.359 -47.469 -8.648 1 95.88 83 LEU A O 1
ATOM 615 N N . VAL A 1 84 ? -3.592 -45.375 -8.453 1 96.06 84 VAL A N 1
ATOM 616 C CA . VAL A 1 84 ? -3.139 -45.344 -9.836 1 96.06 84 VAL A CA 1
ATOM 617 C C . VAL A 1 84 ? -2.002 -46.344 -10.031 1 96.06 84 VAL A C 1
ATOM 619 O O . VAL A 1 84 ? -1.967 -47.062 -11.039 1 96.06 84 VAL A O 1
ATOM 622 N N . LEU A 1 85 ? -1.08 -46.438 -9.07 1 96.88 85 LEU A N 1
ATOM 623 C CA . LEU A 1 85 ? 0.06 -47.344 -9.172 1 96.88 85 LEU A CA 1
ATOM 624 C C . LEU A 1 85 ? -0.396 -48.781 -9.148 1 96.88 85 LEU A C 1
ATOM 626 O O . LEU A 1 85 ? 0.091 -49.625 -9.938 1 96.88 85 LEU A O 1
ATOM 630 N N . VAL A 1 86 ? -1.332 -49.062 -8.305 1 96 86 VAL A N 1
ATOM 631 C CA . VAL A 1 86 ? -1.893 -50.438 -8.25 1 96 86 VAL A CA 1
ATOM 632 C C . VAL A 1 86 ? -2.602 -50.75 -9.562 1 96 86 VAL A C 1
ATOM 634 O O . VAL A 1 86 ? -2.469 -51.844 -10.102 1 96 86 VAL A O 1
ATOM 637 N N . GLY A 1 87 ? -3.316 -49.75 -10.023 1 95.38 87 GLY A N 1
ATOM 638 C CA . GLY A 1 87 ? -3.967 -49.906 -11.312 1 95.38 87 GLY A CA 1
ATOM 639 C C . GLY A 1 87 ? -2.994 -50.188 -12.438 1 95.38 87 GLY A C 1
ATOM 640 O O . GLY A 1 87 ? -3.264 -51.062 -13.289 1 95.38 87 GLY A O 1
ATOM 641 N N . CYS A 1 88 ? -1.861 -49.531 -12.438 1 95.19 88 CYS A N 1
ATOM 642 C CA . CYS A 1 88 ? -0.839 -49.781 -13.453 1 95.19 88 CYS A CA 1
ATOM 643 C C . CYS A 1 88 ? -0.318 -51.188 -13.375 1 95.19 88 CYS A C 1
ATOM 645 O O . CYS A 1 88 ? -0.149 -51.875 -14.398 1 95.19 88 CYS A O 1
ATOM 647 N N . GLY A 1 89 ? -0.077 -51.656 -12.195 1 94.44 89 GLY A N 1
ATOM 648 C CA . GLY A 1 89 ? 0.415 -53 -12.016 1 94.44 89 GLY A CA 1
ATOM 649 C C . GLY A 1 89 ? -0.564 -54.062 -12.484 1 94.44 89 GLY A C 1
ATOM 650 O O . GLY A 1 89 ? -0.162 -55.062 -13.07 1 94.44 89 GLY A O 1
ATOM 651 N N . LEU A 1 90 ? -1.837 -53.781 -12.328 1 94 90 LEU A N 1
ATOM 652 C CA . LEU A 1 90 ? -2.869 -54.75 -12.641 1 94 90 LEU A CA 1
ATOM 653 C C . LEU A 1 90 ? -3.24 -54.719 -14.117 1 94 90 LEU A C 1
ATOM 655 O O . LEU A 1 90 ? -3.906 -55.625 -14.625 1 94 90 LEU A O 1
ATOM 659 N N . THR A 1 91 ? -2.873 -53.656 -14.805 1 92.62 91 THR A N 1
ATOM 660 C CA . THR A 1 91 ? -3.275 -53.5 -16.203 1 92.62 91 THR A CA 1
ATOM 661 C C . THR A 1 91 ? -2.07 -53.594 -17.125 1 92.62 91 THR A C 1
ATOM 663 O O . THR A 1 91 ? -2.031 -52.969 -18.188 1 92.62 91 THR A O 1
ATOM 666 N N . GLY A 1 92 ? -1.001 -54.312 -16.688 1 90.06 92 GLY A N 1
ATOM 667 C CA . GLY A 1 92 ? 0.075 -54.625 -17.609 1 90.06 92 GLY A CA 1
ATOM 668 C C . GLY A 1 92 ? 1.405 -54.031 -17.219 1 90.06 92 GLY A C 1
ATOM 669 O O . GLY A 1 92 ? 2.402 -54.156 -17.922 1 90.06 92 GLY A O 1
ATOM 670 N N . GLY A 1 93 ? 1.412 -53.281 -16.109 1 90.56 93 GLY A N 1
ATOM 671 C CA . GLY A 1 93 ? 2.668 -52.75 -15.594 1 90.56 93 GLY A CA 1
ATOM 672 C C . GLY A 1 93 ? 3.264 -51.688 -16.469 1 90.56 93 GLY A C 1
ATOM 673 O O . GLY A 1 93 ? 2.676 -50.594 -16.641 1 90.56 93 GLY A O 1
ATOM 674 N N . ALA A 1 94 ? 4.305 -52.094 -17.25 1 90.19 94 ALA A N 1
ATOM 675 C CA . ALA A 1 94 ? 5.043 -51.156 -18.078 1 90.19 94 ALA A CA 1
ATOM 676 C C . ALA A 1 94 ? 4.191 -50.688 -19.25 1 90.19 94 ALA A C 1
ATOM 678 O O . ALA A 1 94 ? 4.367 -49.562 -19.75 1 90.19 94 ALA A O 1
ATOM 679 N N . ASP A 1 95 ? 3.211 -51.438 -19.656 1 88.75 95 ASP A N 1
ATOM 680 C CA . ASP A 1 95 ? 2.412 -51.125 -20.844 1 88.75 95 ASP A CA 1
ATOM 681 C C . ASP A 1 95 ? 1.002 -50.688 -20.453 1 88.75 95 ASP A C 1
ATOM 683 O O . ASP A 1 95 ? 0.1 -50.688 -21.297 1 88.75 95 ASP A O 1
ATOM 687 N N . SER A 1 96 ? 0.877 -50.344 -19.234 1 92.38 96 SER A N 1
ATOM 688 C CA . SER A 1 96 ? -0.448 -49.969 -18.75 1 92.38 96 SER A CA 1
ATOM 689 C C . SER A 1 96 ? -0.906 -48.656 -19.359 1 92.38 96 SER A C 1
ATOM 691 O O . SER A 1 96 ? -0.116 -47.688 -19.469 1 92.38 96 SER A O 1
ATOM 693 N N . ILE A 1 97 ? -2.154 -48.5 -19.688 1 90.94 97 ILE A N 1
ATOM 694 C CA . ILE A 1 97 ? -2.727 -47.25 -20.203 1 90.94 97 ILE A CA 1
ATOM 695 C C . ILE A 1 97 ? -2.891 -46.25 -19.062 1 90.94 97 ILE A C 1
ATOM 697 O O . ILE A 1 97 ? -3.053 -45.062 -19.297 1 90.94 97 ILE A O 1
ATOM 701 N N . MET A 1 98 ? -2.838 -46.719 -17.828 1 93.81 98 MET A N 1
ATOM 702 C CA . MET A 1 98 ? -3.096 -45.875 -16.656 1 93.81 98 MET A CA 1
ATOM 703 C C . MET A 1 98 ? -1.916 -44.969 -16.375 1 93.81 98 MET A C 1
ATOM 705 O O . MET A 1 98 ? -2.01 -44.062 -15.539 1 93.81 98 MET A O 1
ATOM 709 N N . VAL A 1 99 ? -0.811 -45.094 -17.078 1 94.94 99 VAL A N 1
ATOM 710 C CA . VAL A 1 99 ? 0.367 -44.25 -16.906 1 94.94 99 VAL A CA 1
ATOM 711 C C . VAL A 1 99 ? 0.014 -42.812 -17.203 1 94.94 99 VAL A C 1
ATOM 713 O O . VAL A 1 99 ? 0.64 -41.875 -16.672 1 94.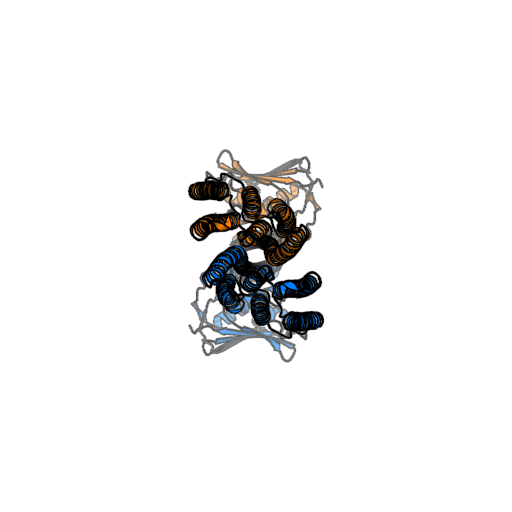94 99 VAL A O 1
ATOM 716 N N . ALA A 1 100 ? -1.082 -42.594 -17.969 1 95.81 100 ALA A N 1
ATOM 717 C CA . ALA A 1 100 ? -1.522 -41.25 -18.359 1 95.81 100 ALA A CA 1
ATOM 718 C C . ALA A 1 100 ? -1.986 -40.438 -17.141 1 95.81 100 ALA A C 1
ATOM 720 O O . ALA A 1 100 ? -2.057 -39.219 -17.203 1 95.81 100 ALA A O 1
ATOM 721 N N . ALA A 1 101 ? -2.307 -41.125 -16.031 1 96.31 101 ALA A N 1
ATOM 722 C CA . ALA A 1 101 ? -2.824 -40.469 -14.844 1 96.31 101 ALA A CA 1
ATOM 723 C C . ALA A 1 101 ? -1.688 -40.031 -13.922 1 96.31 101 ALA A C 1
ATOM 725 O O . ALA A 1 101 ? -1.896 -39.219 -13.016 1 96.31 101 ALA A O 1
ATOM 726 N N . LEU A 1 102 ? -0.461 -40.5 -14.172 1 96.44 102 LEU A N 1
ATOM 727 C CA . LEU A 1 102 ? 0.651 -40.281 -13.258 1 96.44 102 LEU A CA 1
ATOM 728 C C . LEU A 1 102 ? 1.018 -38.781 -13.227 1 96.44 102 LEU A C 1
ATOM 730 O O . LEU A 1 102 ? 1.199 -38.219 -12.148 1 96.44 102 LEU A O 1
ATOM 734 N N . PRO A 1 103 ? 1.054 -38.094 -14.406 1 96.31 103 PRO A N 1
ATOM 735 C CA . PRO A 1 103 ? 1.363 -36.688 -14.344 1 96.31 103 PRO A CA 1
ATOM 736 C C . PRO A 1 103 ? 0.328 -35.875 -13.555 1 96.31 103 PRO A C 1
ATOM 738 O O . PRO A 1 103 ? 0.673 -34.906 -12.898 1 96.31 103 PRO A O 1
ATOM 741 N N . LEU A 1 104 ? -0.918 -36.344 -13.562 1 95.44 104 LEU A N 1
ATOM 742 C CA . LEU A 1 104 ? -1.976 -35.625 -12.844 1 95.44 104 LEU A CA 1
ATOM 743 C C . LEU A 1 104 ? -1.715 -35.656 -11.344 1 95.44 104 LEU A C 1
ATOM 745 O O . LEU A 1 104 ? -1.892 -34.625 -10.672 1 95.44 104 LEU A O 1
ATOM 749 N N . VAL A 1 105 ? -1.251 -36.781 -10.867 1 94.56 105 VAL A N 1
ATOM 750 C CA . VAL A 1 105 ? -0.996 -36.906 -9.438 1 94.56 105 VAL A CA 1
ATOM 751 C C . VAL A 1 105 ? 0.174 -36.031 -9.039 1 94.56 105 VAL A C 1
ATOM 753 O O . VAL A 1 105 ? 0.128 -35.375 -7.996 1 94.56 105 VAL A O 1
ATOM 756 N N . VAL A 1 106 ? 1.17 -35.938 -9.883 1 95.12 106 VAL A N 1
ATOM 757 C CA . VAL A 1 106 ? 2.357 -35.125 -9.594 1 95.12 106 VAL A CA 1
ATOM 758 C C . VAL A 1 106 ? 2.002 -33.656 -9.633 1 95.12 106 VAL A C 1
ATOM 760 O O . VAL A 1 106 ? 2.422 -32.875 -8.758 1 95.12 106 VAL A O 1
ATOM 763 N N . ILE A 1 107 ? 1.172 -33.281 -10.594 1 93.56 107 ILE A N 1
ATOM 764 C CA . ILE A 1 107 ? 0.737 -31.906 -10.703 1 93.56 107 ILE A CA 1
ATOM 765 C C . ILE A 1 107 ? -0.084 -31.516 -9.477 1 93.56 107 ILE A C 1
ATOM 767 O O . ILE A 1 107 ? 0.138 -30.469 -8.875 1 93.56 107 ILE A O 1
ATOM 771 N N . ALA A 1 108 ? -0.985 -32.406 -9.039 1 91.81 108 ALA A N 1
ATOM 772 C CA . ALA A 1 108 ? -1.824 -32.125 -7.871 1 91.81 108 ALA A CA 1
ATOM 773 C C . ALA A 1 108 ? -0.978 -31.984 -6.609 1 91.81 108 ALA A C 1
ATOM 775 O O . ALA A 1 108 ? -1.234 -31.109 -5.781 1 91.81 108 ALA A O 1
ATOM 776 N N . ALA A 1 109 ? 0.051 -32.781 -6.508 1 91.31 109 ALA A N 1
ATOM 777 C CA . ALA A 1 109 ? 0.938 -32.719 -5.352 1 91.31 109 ALA A CA 1
ATOM 778 C C . ALA A 1 109 ? 1.698 -31.391 -5.324 1 91.31 109 ALA A C 1
ATOM 780 O O . ALA A 1 109 ? 1.869 -30.797 -4.262 1 91.31 109 ALA A O 1
ATOM 781 N N . ALA A 1 110 ? 2.104 -30.969 -6.469 1 89.12 110 ALA A N 1
ATOM 782 C CA . ALA A 1 110 ? 2.85 -29.719 -6.562 1 89.12 110 ALA A CA 1
ATOM 783 C C . ALA A 1 110 ? 1.961 -28.516 -6.23 1 89.12 110 ALA A C 1
ATOM 785 O O . ALA A 1 110 ? 2.391 -27.594 -5.543 1 89.12 110 ALA A O 1
ATOM 786 N N . VAL A 1 111 ? 0.751 -28.594 -6.691 1 83.25 111 VAL A N 1
ATOM 787 C CA . VAL A 1 111 ? -0.192 -27.5 -6.48 1 83.25 111 VAL A CA 1
ATOM 788 C C . VAL A 1 111 ? -0.532 -27.391 -4.996 1 83.25 111 VAL A C 1
ATOM 790 O O . VAL A 1 111 ? -0.609 -26.281 -4.453 1 83.25 111 VAL A O 1
ATOM 793 N N . ARG A 1 112 ? -0.581 -28.547 -4.332 1 82.06 112 ARG A N 1
ATOM 794 C CA . ARG A 1 112 ? -1.044 -28.562 -2.947 1 82.06 112 ARG A CA 1
ATOM 795 C C . ARG A 1 112 ? 0.107 -28.312 -1.981 1 82.06 112 ARG A C 1
ATOM 797 O O . ARG A 1 112 ? -0.064 -27.625 -0.974 1 82.06 112 ARG A O 1
ATOM 804 N N . GLY A 1 113 ? 1.234 -28.891 -2.33 1 82.06 113 GLY A N 1
ATOM 805 C CA . GLY A 1 113 ? 2.311 -28.875 -1.351 1 82.06 113 GLY A CA 1
ATOM 806 C C . GLY A 1 113 ? 3.447 -27.953 -1.724 1 82.06 113 GLY A C 1
ATOM 807 O O . GLY A 1 113 ? 4.348 -27.703 -0.917 1 82.06 113 GLY A O 1
ATOM 808 N N . GLY A 1 114 ? 3.498 -27.5 -2.986 1 85.88 114 GLY A N 1
ATOM 809 C CA . GLY A 1 114 ? 4.602 -26.656 -3.402 1 85.88 114 GLY A CA 1
ATOM 810 C C . GLY A 1 114 ? 5.586 -27.359 -4.32 1 85.88 114 GLY A C 1
ATOM 811 O O . GLY A 1 114 ? 5.41 -28.531 -4.637 1 85.88 114 GLY A O 1
ATOM 812 N N . ALA A 1 115 ? 6.625 -26.578 -4.66 1 87.81 115 ALA A N 1
ATOM 813 C CA . ALA A 1 115 ? 7.574 -27.047 -5.668 1 87.81 115 ALA A CA 1
ATOM 814 C C . ALA A 1 115 ? 8.398 -28.219 -5.141 1 87.81 115 ALA A C 1
ATOM 816 O O . ALA A 1 115 ? 8.609 -29.203 -5.848 1 87.81 115 ALA A O 1
ATOM 817 N N . VAL A 1 116 ? 8.836 -28.172 -3.914 1 91.25 116 VAL A N 1
ATOM 818 C CA . VAL A 1 116 ? 9.695 -29.203 -3.334 1 91.25 116 VAL A CA 1
ATOM 819 C C . VAL A 1 116 ? 8.906 -30.484 -3.156 1 91.25 116 VAL A C 1
ATOM 821 O O . VAL A 1 116 ? 9.367 -31.562 -3.535 1 91.25 116 VAL A O 1
ATOM 824 N N . ILE A 1 117 ? 7.711 -30.391 -2.711 1 90.88 117 ILE A N 1
ATOM 825 C CA . ILE A 1 117 ? 6.859 -31.562 -2.496 1 90.88 117 ILE A CA 1
ATOM 826 C C . ILE A 1 117 ? 6.488 -32.188 -3.838 1 90.88 117 ILE A C 1
ATOM 828 O O . ILE A 1 117 ? 6.395 -33.406 -3.955 1 90.88 117 ILE A O 1
ATOM 832 N N . GLY A 1 118 ? 6.309 -31.328 -4.816 1 92.38 118 GLY A N 1
ATOM 833 C CA . GLY A 1 118 ? 6.043 -31.844 -6.148 1 92.38 118 GLY A CA 1
ATOM 834 C C . GLY A 1 118 ? 7.164 -32.719 -6.688 1 92.38 118 GLY A C 1
ATOM 835 O O . GLY A 1 118 ? 6.914 -33.781 -7.238 1 92.38 118 GLY A O 1
ATOM 836 N N . ARG A 1 119 ? 8.383 -32.281 -6.512 1 94.62 119 ARG A N 1
ATOM 837 C CA . ARG A 1 119 ? 9.539 -33.031 -6.996 1 94.62 119 ARG A CA 1
ATOM 838 C C . ARG A 1 119 ? 9.711 -34.344 -6.223 1 94.62 119 ARG A C 1
ATOM 840 O O . ARG A 1 119 ? 9.992 -35.406 -6.812 1 94.62 119 ARG A O 1
ATOM 847 N N . LEU A 1 120 ? 9.453 -34.312 -4.992 1 95.62 120 LEU A N 1
ATOM 848 C CA . LEU A 1 120 ? 9.531 -35.5 -4.172 1 95.62 120 LEU A CA 1
ATOM 849 C C . LEU A 1 120 ? 8.445 -36.5 -4.555 1 95.62 120 LEU A C 1
ATOM 851 O O . LEU A 1 120 ? 8.703 -37.688 -4.652 1 95.62 120 LEU A O 1
ATOM 855 N N . ALA A 1 121 ? 7.27 -35.938 -4.777 1 96 121 ALA A N 1
ATOM 856 C CA . ALA A 1 121 ? 6.16 -36.781 -5.199 1 96 121 ALA A CA 1
ATOM 857 C C . ALA A 1 121 ? 6.469 -37.469 -6.535 1 96 121 ALA A C 1
ATOM 859 O O . ALA A 1 121 ? 6.145 -38.656 -6.73 1 96 121 ALA A O 1
ATOM 860 N N . ALA A 1 122 ? 7.098 -36.75 -7.441 1 97.56 122 ALA A N 1
ATOM 861 C CA . ALA A 1 122 ? 7.465 -37.312 -8.742 1 97.56 122 ALA A CA 1
ATOM 862 C C . ALA A 1 122 ? 8.422 -38.469 -8.578 1 97.56 122 ALA A C 1
ATOM 864 O O . ALA A 1 122 ? 8.266 -39.5 -9.234 1 97.56 122 ALA A O 1
ATOM 865 N N . LEU A 1 123 ? 9.336 -38.375 -7.676 1 97.38 123 LEU A N 1
ATOM 866 C CA . LEU A 1 123 ? 10.305 -39.438 -7.426 1 97.38 123 LEU A CA 1
ATOM 867 C C . LEU A 1 123 ? 9.633 -40.625 -6.789 1 97.38 123 LEU A C 1
ATOM 869 O O . LEU A 1 123 ? 9.859 -41.781 -7.211 1 97.38 123 LEU A O 1
ATOM 873 N N . VAL A 1 124 ? 8.805 -40.375 -5.848 1 97.25 124 VAL A N 1
ATOM 874 C CA . VAL A 1 124 ? 8.125 -41.469 -5.125 1 97.25 124 VAL A CA 1
ATOM 875 C C . VAL A 1 124 ? 7.176 -42.188 -6.062 1 97.25 124 VAL A C 1
ATOM 877 O O . VAL A 1 124 ? 7.152 -43.438 -6.09 1 97.25 124 VAL A O 1
ATOM 880 N N . VAL A 1 125 ? 6.422 -41.438 -6.832 1 97.38 125 VAL A N 1
ATOM 881 C CA . VAL A 1 125 ? 5.492 -42.031 -7.785 1 97.38 125 VAL A CA 1
ATOM 882 C C . VAL A 1 125 ? 6.27 -42.781 -8.867 1 97.38 125 VAL A C 1
ATOM 884 O O . VAL A 1 125 ? 5.848 -43.875 -9.305 1 97.38 125 VAL A O 1
ATOM 887 N N . GLY A 1 126 ? 7.43 -42.188 -9.25 1 97.31 126 GLY A N 1
ATOM 888 C CA . GLY A 1 126 ? 8.281 -42.875 -10.219 1 97.31 126 GLY A CA 1
ATOM 889 C C . GLY A 1 126 ? 8.789 -44.219 -9.719 1 97.31 126 GLY A C 1
ATOM 890 O O . GLY A 1 126 ? 8.734 -45.219 -10.438 1 97.31 126 GLY A O 1
ATOM 891 N N . ILE A 1 127 ? 9.219 -44.25 -8.523 1 96.56 127 ILE A N 1
ATOM 892 C CA . ILE A 1 127 ? 9.68 -45.5 -7.891 1 96.56 127 ILE A CA 1
ATOM 893 C C . ILE A 1 127 ? 8.523 -46.469 -7.77 1 96.56 127 ILE A C 1
ATOM 895 O O . ILE A 1 127 ? 8.68 -47.656 -8.055 1 96.56 127 ILE A O 1
ATOM 899 N N . GLY A 1 128 ? 7.426 -45.969 -7.379 1 97.31 128 GLY A N 1
ATOM 900 C CA . GLY A 1 128 ? 6.238 -46.812 -7.293 1 97.31 128 GLY A CA 1
ATOM 901 C C . GLY A 1 128 ? 5.832 -47.406 -8.625 1 97.31 128 GLY A C 1
ATOM 902 O O . GLY A 1 128 ? 5.461 -48.562 -8.695 1 97.31 128 GLY A O 1
ATOM 903 N N . PHE A 1 129 ? 5.914 -46.594 -9.68 1 97.25 129 PHE A N 1
ATOM 904 C CA . PHE A 1 129 ? 5.574 -47.094 -11.008 1 97.25 129 PHE A CA 1
ATOM 905 C C . PHE A 1 129 ? 6.559 -48.156 -11.445 1 97.25 129 PHE A C 1
ATOM 907 O O . PHE A 1 129 ? 6.168 -49.156 -12.078 1 97.25 129 PHE A O 1
ATOM 914 N N . THR A 1 130 ? 7.844 -47.938 -11.078 1 96.44 130 THR A N 1
ATOM 915 C CA . THR A 1 130 ? 8.844 -48.938 -11.398 1 96.44 130 THR A CA 1
ATOM 916 C C . THR A 1 130 ? 8.508 -50.281 -10.734 1 96.44 130 THR A C 1
ATOM 918 O O . THR A 1 130 ? 8.547 -51.312 -11.375 1 96.44 130 THR A O 1
ATOM 921 N N . ALA A 1 131 ? 8.117 -50.25 -9.516 1 96 131 ALA A N 1
ATOM 922 C CA . ALA A 1 131 ? 7.711 -51.438 -8.789 1 96 131 ALA A CA 1
ATOM 923 C C . ALA A 1 131 ? 6.473 -52.062 -9.422 1 96 131 ALA A C 1
ATOM 925 O O . ALA A 1 131 ? 6.414 -53.281 -9.609 1 96 131 ALA A O 1
ATOM 926 N N . ALA A 1 132 ? 5.504 -51.25 -9.789 1 95.75 132 ALA A N 1
ATOM 927 C CA . ALA A 1 132 ? 4.289 -51.75 -10.438 1 95.75 132 ALA A CA 1
ATOM 928 C C . ALA A 1 132 ? 4.605 -52.375 -11.781 1 95.75 132 ALA A C 1
ATOM 930 O O . ALA A 1 132 ? 3.99 -53.375 -12.156 1 95.75 132 ALA A O 1
ATOM 931 N N . ALA A 1 133 ? 5.547 -51.781 -12.477 1 94.81 133 ALA A N 1
ATOM 932 C CA . ALA A 1 133 ? 5.945 -52.281 -13.781 1 94.81 133 ALA A CA 1
ATOM 933 C C . ALA A 1 133 ? 6.613 -53.656 -13.648 1 94.81 133 ALA A C 1
ATOM 935 O O . ALA A 1 133 ? 6.391 -54.562 -14.469 1 94.81 133 ALA A O 1
ATOM 936 N N . VAL A 1 134 ? 7.414 -53.812 -12.633 1 93.25 134 VAL A N 1
ATOM 937 C CA . VAL A 1 134 ? 8.125 -55.062 -12.406 1 93.25 134 VAL A CA 1
ATOM 938 C C . VAL A 1 134 ? 7.148 -56.125 -11.914 1 93.25 134 VAL A C 1
ATOM 940 O O . VAL A 1 134 ? 7.129 -57.25 -12.422 1 93.25 134 VAL A O 1
ATOM 943 N N . LEU A 1 135 ? 6.25 -55.75 -11.023 1 91.06 135 LEU A N 1
ATOM 944 C CA . LEU A 1 135 ? 5.34 -56.688 -10.398 1 91.06 135 LEU A CA 1
ATOM 945 C C . LEU A 1 135 ? 4.195 -57.062 -11.336 1 91.06 135 LEU A C 1
ATOM 947 O O . LEU A 1 135 ? 3.637 -58.156 -11.25 1 91.06 135 LEU A O 1
ATOM 951 N N . GLY A 1 136 ? 3.816 -56.125 -12.188 1 89.06 136 GLY A N 1
ATOM 952 C CA . GLY A 1 136 ? 2.686 -56.344 -13.078 1 89.06 136 GLY A CA 1
ATOM 953 C C . GLY A 1 136 ? 3.09 -56.875 -14.438 1 89.06 136 GLY A C 1
ATOM 954 O O . GLY A 1 136 ? 2.254 -56.969 -15.336 1 89.06 136 GLY A O 1
ATOM 955 N N . ALA A 1 137 ? 4.379 -57.094 -14.57 1 87.62 137 ALA A N 1
ATOM 956 C CA . ALA A 1 137 ? 4.879 -57.562 -15.867 1 87.62 137 ALA A CA 1
ATOM 957 C C . ALA A 1 137 ? 4.34 -58.938 -16.203 1 87.62 137 ALA A C 1
ATOM 959 O O . ALA A 1 137 ? 4.207 -59.781 -15.312 1 87.62 137 ALA A O 1
ATOM 960 N N . ASP A 1 138 ? 3.838 -59.062 -17.453 1 83.5 138 ASP A N 1
ATOM 961 C CA . ASP A 1 138 ? 3.393 -60.375 -17.906 1 83.5 138 ASP A CA 1
ATOM 962 C C . ASP A 1 138 ? 4.531 -61.375 -17.859 1 83.5 138 ASP A C 1
ATOM 964 O O . ASP A 1 138 ? 5.703 -61.031 -17.938 1 83.5 138 ASP A O 1
ATOM 968 N N . PRO A 1 139 ? 4.039 -62.656 -17.766 1 80.94 139 PRO A N 1
ATOM 969 C CA . PRO A 1 139 ? 5.062 -63.688 -17.812 1 80.94 139 PRO A CA 1
ATOM 970 C C . PRO A 1 139 ? 5.832 -63.719 -19.125 1 80.94 139 PRO A C 1
ATOM 972 O O . PRO A 1 139 ? 5.23 -63.625 -20.203 1 80.94 139 PRO A O 1
ATOM 975 N N . GLY A 1 140 ? 7.098 -63.469 -19.188 1 81 140 GLY A N 1
ATOM 976 C CA . GLY A 1 140 ? 7.918 -63.5 -20.391 1 81 140 GLY A CA 1
ATOM 977 C C . GLY A 1 140 ? 8.57 -62.188 -20.719 1 81 140 GLY A C 1
ATOM 978 O O . GLY A 1 140 ? 9.438 -62.094 -21.578 1 81 140 GLY A O 1
ATOM 979 N N . THR A 1 141 ? 7.945 -61.188 -20.125 1 81.69 141 THR A N 1
ATOM 980 C CA . THR A 1 141 ? 8.555 -59.875 -20.375 1 81.69 141 THR A CA 1
ATOM 981 C C . THR A 1 141 ? 9.891 -59.75 -19.641 1 81.69 141 THR A C 1
ATOM 983 O O . THR A 1 141 ? 10.031 -60.25 -18.516 1 81.69 141 THR A O 1
ATOM 986 N N . HIS A 1 142 ? 10.898 -59.344 -20.344 1 85.5 142 HIS A N 1
ATOM 987 C CA . HIS A 1 142 ? 12.219 -59.156 -19.75 1 85.5 142 HIS A CA 1
ATOM 988 C C . HIS A 1 142 ? 12.211 -58.062 -18.703 1 85.5 142 HIS A C 1
ATOM 990 O O . HIS A 1 142 ? 11.656 -56.969 -18.953 1 85.5 142 HIS A O 1
ATOM 996 N N . PRO A 1 143 ? 12.75 -58.344 -17.625 1 87.25 143 PRO A N 1
ATOM 997 C CA . PRO A 1 143 ? 12.781 -57.344 -16.547 1 87.25 143 PRO A CA 1
ATOM 998 C C . PRO A 1 143 ? 13.406 -56 -16.984 1 87.25 143 PRO A C 1
ATOM 1000 O O . PRO A 1 143 ? 13.062 -54.969 -16.453 1 87.25 143 PRO A O 1
ATOM 1003 N N . ARG A 1 144 ? 14.266 -56.062 -17.938 1 88.69 144 ARG A N 1
ATOM 1004 C CA . ARG A 1 144 ? 14.914 -54.875 -18.453 1 88.69 144 ARG A CA 1
ATOM 1005 C C . ARG A 1 144 ? 13.883 -53.875 -18.984 1 88.69 144 ARG A C 1
ATOM 1007 O O . ARG A 1 144 ? 14.039 -52.656 -18.844 1 88.69 144 ARG A O 1
ATOM 1014 N N . ASP A 1 145 ? 12.82 -54.406 -19.516 1 89.31 145 ASP A N 1
ATOM 1015 C CA . ASP A 1 145 ? 11.797 -53.531 -20.094 1 89.31 145 ASP A CA 1
ATOM 1016 C C . ASP A 1 145 ? 11.039 -52.781 -19 1 89.31 145 ASP A C 1
ATOM 1018 O O . ASP A 1 145 ? 10.734 -51.594 -19.156 1 89.31 145 ASP A O 1
ATOM 1022 N N . ALA A 1 146 ? 10.82 -53.5 -17.891 1 92.62 146 ALA A N 1
ATOM 1023 C CA . ALA A 1 146 ? 10.141 -52.875 -16.781 1 92.62 146 ALA A CA 1
ATOM 1024 C C . ALA A 1 146 ? 11.008 -51.781 -16.141 1 92.62 146 ALA A C 1
ATOM 1026 O O . ALA A 1 146 ? 10.523 -50.688 -15.828 1 92.62 146 ALA A O 1
ATOM 1027 N N . TRP A 1 147 ? 12.25 -52.031 -16.031 1 93.12 147 TRP A N 1
ATOM 1028 C CA . TRP A 1 147 ? 13.172 -51.062 -15.445 1 93.12 147 TRP A CA 1
ATOM 1029 C C . TRP A 1 147 ? 13.344 -49.844 -16.359 1 93.12 147 TRP A C 1
ATOM 1031 O O . TRP A 1 147 ? 13.414 -48.719 -15.891 1 93.12 147 TRP A O 1
ATOM 1041 N N . PHE A 1 148 ? 13.344 -50.094 -17.656 1 94.12 148 PHE A N 1
ATOM 1042 C CA . PHE A 1 148 ? 13.445 -49 -18.625 1 94.12 148 PHE A CA 1
ATOM 1043 C C . PHE A 1 148 ? 12.211 -48.094 -18.578 1 94.12 148 PHE A C 1
ATOM 1045 O O . PHE A 1 148 ? 12.328 -46.875 -18.516 1 94.12 148 PHE A O 1
ATOM 1052 N N . ALA A 1 149 ? 11.094 -48.781 -18.531 1 93.75 149 ALA A N 1
ATOM 1053 C CA . ALA A 1 149 ? 9.852 -48 -18.453 1 93.75 149 ALA A CA 1
ATOM 1054 C C . ALA A 1 149 ? 9.797 -47.156 -17.172 1 93.75 149 ALA A C 1
ATOM 1056 O O . ALA A 1 149 ? 9.367 -46 -17.203 1 93.75 149 ALA A O 1
ATOM 1057 N N . GLY A 1 150 ? 10.242 -47.781 -16.094 1 95.06 150 GLY A N 1
ATOM 1058 C CA . GLY A 1 150 ? 10.281 -47.094 -14.82 1 95.06 150 GLY A CA 1
ATOM 1059 C C . GLY A 1 150 ? 11.18 -45.844 -14.852 1 95.06 150 GLY A C 1
ATOM 1060 O O . GLY A 1 150 ? 10.766 -44.781 -14.445 1 95.06 150 GLY A O 1
ATOM 1061 N N . ALA A 1 151 ? 12.344 -46 -15.352 1 94.94 151 ALA A N 1
ATOM 1062 C CA . ALA A 1 151 ? 13.289 -44.875 -15.445 1 94.94 151 ALA A CA 1
ATOM 1063 C C . ALA A 1 151 ? 12.766 -43.812 -16.391 1 94.94 151 ALA A C 1
ATOM 1065 O O . ALA A 1 151 ? 12.898 -42.625 -16.094 1 94.94 151 ALA A O 1
ATOM 1066 N N . TRP A 1 152 ? 12.188 -44.219 -17.5 1 95.88 152 TRP A N 1
ATOM 1067 C CA . TRP A 1 152 ? 11.648 -43.312 -18.5 1 95.88 152 TRP A CA 1
ATOM 1068 C C . TRP A 1 152 ? 10.562 -42.438 -17.922 1 95.88 152 TRP A C 1
ATOM 1070 O O . TRP A 1 152 ? 10.648 -41.188 -17.984 1 95.88 152 TRP A O 1
ATOM 1080 N N . TRP A 1 153 ? 9.617 -43.031 -17.25 1 96.25 153 TRP A N 1
ATOM 1081 C CA . TRP A 1 153 ? 8.492 -42.25 -16.719 1 96.25 153 TRP A CA 1
ATOM 1082 C C . TRP A 1 153 ? 8.906 -41.438 -15.5 1 96.25 153 TRP A C 1
ATOM 1084 O O . TRP A 1 153 ? 8.398 -40.344 -15.281 1 96.25 153 TRP A O 1
ATOM 1094 N N . THR A 1 154 ? 9.859 -42 -14.688 1 96.12 154 THR A N 1
ATOM 1095 C CA . THR A 1 154 ? 10.352 -41.188 -13.555 1 96.12 154 THR A CA 1
ATOM 1096 C C . THR A 1 154 ? 10.969 -39.906 -14.039 1 96.12 154 THR A C 1
ATOM 1098 O O . THR A 1 154 ? 10.68 -38.812 -13.492 1 96.12 154 THR A O 1
ATOM 1101 N N . GLY A 1 155 ? 11.797 -40 -15.078 1 96.12 155 GLY A N 1
ATOM 1102 C CA . GLY A 1 155 ? 12.414 -38.781 -15.625 1 96.12 155 GLY A CA 1
ATOM 1103 C C . GLY A 1 155 ? 11.406 -37.75 -16.094 1 96.12 155 GLY A C 1
ATOM 1104 O O . GLY A 1 155 ? 11.539 -36.562 -15.781 1 96.12 155 GLY A O 1
ATOM 1105 N N . PHE A 1 156 ? 10.375 -38.125 -16.734 1 96.56 156 PHE A N 1
ATOM 1106 C CA . PHE A 1 156 ? 9.398 -37.219 -17.297 1 96.56 156 PHE A CA 1
ATOM 1107 C C . PHE A 1 156 ? 8.484 -36.656 -16.203 1 96.56 156 PHE A C 1
ATOM 1109 O O . PHE A 1 156 ? 8.039 -35.5 -16.281 1 96.56 156 PHE A O 1
ATOM 1116 N N . LEU A 1 157 ? 8.211 -37.5 -15.172 1 97.12 157 LEU A N 1
ATOM 1117 C CA . LEU A 1 157 ? 7.434 -37 -14.039 1 97.12 157 LEU A CA 1
ATOM 1118 C C . LEU A 1 157 ? 8.203 -35.938 -13.289 1 97.12 157 LEU A C 1
ATOM 1120 O O . LEU A 1 157 ? 7.625 -34.906 -12.875 1 97.12 157 LEU A O 1
ATOM 1124 N N . VAL A 1 158 ? 9.477 -36.156 -13.164 1 96 158 VAL A N 1
ATOM 1125 C CA . VAL A 1 158 ? 10.305 -35.156 -12.492 1 96 158 VAL A CA 1
ATOM 1126 C C . VAL A 1 158 ? 10.352 -33.875 -13.328 1 96 158 VAL A C 1
ATOM 1128 O O . VAL A 1 158 ? 10.25 -32.75 -12.789 1 96 158 VAL A O 1
ATOM 1131 N N . ALA A 1 159 ? 10.492 -34 -14.641 1 95.38 159 ALA A N 1
ATOM 1132 C CA . ALA A 1 159 ? 10.492 -32.844 -15.523 1 95.38 159 ALA A CA 1
ATOM 1133 C C . ALA A 1 159 ? 9.188 -32.062 -15.414 1 95.38 159 ALA A C 1
ATOM 1135 O O . ALA A 1 159 ? 9.188 -30.844 -15.375 1 95.38 159 ALA A O 1
ATOM 1136 N N . ALA A 1 160 ? 8.086 -32.781 -15.32 1 94.81 160 ALA A N 1
ATOM 1137 C CA . ALA A 1 160 ? 6.785 -32.156 -15.164 1 94.81 160 ALA A CA 1
ATOM 1138 C C . ALA A 1 160 ? 6.707 -31.391 -13.844 1 94.81 160 ALA A C 1
ATOM 1140 O O . ALA A 1 160 ? 6.23 -30.25 -13.805 1 94.81 160 ALA A O 1
ATOM 1141 N N . ALA A 1 161 ? 7.211 -32.031 -12.836 1 94.5 161 ALA A N 1
ATOM 1142 C CA . ALA A 1 161 ? 7.199 -31.391 -11.516 1 94.5 161 ALA A CA 1
ATOM 1143 C C . ALA A 1 161 ? 8.039 -30.125 -11.5 1 94.5 161 ALA A C 1
ATOM 1145 O O . ALA A 1 161 ? 7.664 -29.125 -10.867 1 94.5 161 ALA A O 1
ATOM 1146 N N . VAL A 1 162 ? 9.117 -30.125 -12.195 1 93.06 162 VAL A N 1
ATOM 1147 C CA . VAL A 1 162 ? 10.008 -28.969 -12.242 1 93.06 162 VAL A CA 1
ATOM 1148 C C . VAL A 1 162 ? 9.336 -27.828 -13 1 93.06 162 VAL A C 1
ATOM 1150 O O . VAL A 1 162 ? 9.383 -26.672 -12.57 1 93.06 162 VAL A O 1
ATOM 1153 N N . LEU A 1 163 ? 8.68 -28.156 -14.031 1 91 163 LEU A N 1
ATOM 1154 C CA . LEU A 1 163 ? 8.016 -27.141 -14.836 1 91 163 LEU A CA 1
ATOM 1155 C C . LEU A 1 163 ? 6.879 -26.484 -14.047 1 91 163 LEU A C 1
ATOM 1157 O O . LEU A 1 163 ? 6.762 -25.266 -14.016 1 91 163 LEU A O 1
ATOM 1161 N N . VAL A 1 164 ? 6.098 -27.328 -13.422 1 90.44 164 VAL A N 1
ATOM 1162 C CA . VAL A 1 164 ? 5.004 -26.812 -12.602 1 90.44 164 VAL A CA 1
ATOM 1163 C C . VAL A 1 164 ? 5.566 -26.031 -11.414 1 90.44 164 VAL A C 1
ATOM 1165 O O . VAL A 1 164 ? 5.008 -25 -11.016 1 90.44 164 VAL A O 1
ATOM 1168 N N . GLY A 1 165 ? 6.66 -26.547 -10.945 1 86.56 165 GLY A N 1
ATOM 1169 C CA . GLY A 1 165 ? 7.305 -25.906 -9.805 1 86.56 165 GLY A CA 1
ATOM 1170 C C . GLY A 1 165 ? 7.746 -24.484 -10.078 1 86.56 165 GLY A C 1
ATOM 1171 O O . GLY A 1 165 ? 7.738 -23.641 -9.18 1 86.56 165 GLY A O 1
ATOM 1172 N N . VAL A 1 166 ? 8.125 -24.188 -11.25 1 84.38 166 VAL A N 1
ATOM 1173 C CA . VAL A 1 166 ? 8.508 -22.828 -11.625 1 84.38 166 VAL A CA 1
ATOM 1174 C C . VAL A 1 166 ? 7.328 -21.891 -11.398 1 84.38 166 VAL A C 1
ATOM 1176 O O . VAL A 1 166 ? 7.492 -20.812 -10.836 1 84.38 166 VAL A O 1
ATOM 1179 N N . LEU A 1 167 ? 6.156 -22.344 -11.773 1 82.31 167 LEU A N 1
ATOM 1180 C CA . LEU A 1 167 ? 4.957 -21.531 -11.586 1 82.31 167 LEU A CA 1
ATOM 1181 C C . LEU A 1 167 ? 4.645 -21.359 -10.102 1 82.31 167 LEU A C 1
ATOM 1183 O O . LEU A 1 167 ? 4.316 -20.25 -9.664 1 82.31 167 LEU A O 1
ATOM 1187 N N . VAL A 1 168 ? 4.801 -22.406 -9.43 1 82.94 168 VAL A N 1
ATOM 1188 C CA . VAL A 1 168 ? 4.52 -22.391 -7.996 1 82.94 168 VAL A CA 1
ATOM 1189 C C . VAL A 1 168 ? 5.484 -21.422 -7.305 1 82.94 168 VAL A C 1
ATOM 1191 O O . VAL A 1 168 ? 5.074 -20.625 -6.461 1 82.94 168 VAL A O 1
ATOM 1194 N N . LYS A 1 169 ? 6.668 -21.484 -7.664 1 80.06 169 LYS A N 1
ATOM 1195 C CA . LYS A 1 169 ? 7.672 -20.609 -7.066 1 80.06 169 LYS A CA 1
ATOM 1196 C C . LYS A 1 169 ? 7.391 -19.156 -7.395 1 80.06 169 LYS A C 1
ATOM 1198 O O . LYS A 1 169 ? 7.566 -18.266 -6.547 1 80.06 169 LYS A O 1
ATOM 1203 N N . LEU A 1 170 ? 6.93 -18.906 -8.516 1 78.5 170 LEU A N 1
ATOM 1204 C CA . LEU A 1 170 ? 6.57 -17.547 -8.922 1 78.5 170 LEU A CA 1
ATOM 1205 C C . LEU A 1 170 ? 5.398 -17.031 -8.102 1 78.5 170 LEU A C 1
ATOM 1207 O O . LEU A 1 170 ? 5.391 -15.867 -7.684 1 78.5 170 LEU A O 1
ATOM 1211 N N . LEU A 1 171 ? 4.523 -17.891 -7.898 1 78 171 LEU A N 1
ATOM 1212 C CA . LEU A 1 171 ? 3.363 -17.531 -7.094 1 78 171 LEU A CA 1
ATOM 1213 C C . LEU A 1 171 ? 3.779 -17.172 -5.672 1 78 171 LEU A C 1
ATOM 1215 O O . LEU A 1 171 ? 3.312 -16.172 -5.113 1 78 171 LEU A O 1
ATOM 1219 N N . GLU A 1 172 ? 4.629 -17.984 -5.195 1 75.62 172 GLU A N 1
ATOM 1220 C CA . GLU A 1 172 ? 5.105 -17.766 -3.832 1 75.62 172 GLU A CA 1
ATOM 1221 C C . GLU A 1 172 ? 5.883 -16.453 -3.725 1 75.62 172 GLU A C 1
ATOM 1223 O O . GLU A 1 172 ? 5.703 -15.695 -2.766 1 75.62 172 GLU A O 1
ATOM 1228 N N . ARG A 1 173 ? 6.668 -16.156 -4.617 1 77.12 173 ARG A N 1
ATOM 1229 C CA . ARG A 1 173 ? 7.473 -14.945 -4.617 1 77.12 173 ARG A CA 1
ATOM 1230 C C . ARG A 1 173 ? 6.586 -13.703 -4.723 1 77.12 173 ARG A C 1
ATOM 1232 O O . ARG A 1 173 ? 6.82 -12.711 -4.035 1 77.12 173 ARG A O 1
ATOM 1239 N N . GLN A 1 174 ? 5.664 -13.805 -5.547 1 77.06 174 GLN A N 1
ATOM 1240 C CA . GLN A 1 174 ? 4.754 -12.672 -5.707 1 77.06 174 GLN A CA 1
ATOM 1241 C C . GLN A 1 174 ? 3.967 -12.414 -4.426 1 77.06 174 GLN A C 1
ATOM 1243 O O . GLN A 1 174 ? 3.744 -11.258 -4.051 1 77.06 174 GLN A O 1
ATOM 1248 N N . ALA A 1 175 ? 3.592 -13.5 -3.869 1 75.38 175 ALA A N 1
ATOM 1249 C CA . ALA A 1 175 ? 2.85 -13.359 -2.619 1 75.38 175 ALA A CA 1
ATOM 1250 C C . ALA A 1 175 ? 3.715 -12.719 -1.539 1 75.38 175 ALA A C 1
ATOM 1252 O O . ALA A 1 175 ? 3.252 -11.844 -0.802 1 75.38 175 ALA A O 1
ATOM 1253 N N . ALA A 1 176 ? 4.895 -13.148 -1.525 1 76.81 176 ALA A N 1
ATOM 1254 C CA . ALA A 1 176 ? 5.816 -12.594 -0.534 1 76.81 176 ALA A CA 1
ATOM 1255 C C . ALA A 1 176 ? 6.09 -11.117 -0.8 1 76.81 176 ALA A C 1
ATOM 1257 O O . ALA A 1 176 ? 6.113 -10.305 0.129 1 76.81 176 ALA A O 1
ATOM 1258 N N . ALA A 1 177 ? 6.305 -10.797 -2.006 1 77.81 177 ALA A N 1
ATOM 1259 C CA . ALA A 1 177 ? 6.547 -9.406 -2.389 1 77.81 177 ALA A CA 1
ATOM 1260 C C . ALA A 1 177 ? 5.348 -8.531 -2.053 1 77.81 177 ALA A C 1
ATOM 1262 O O . ALA A 1 177 ? 5.508 -7.406 -1.565 1 77.81 177 ALA A O 1
ATOM 1263 N N . ALA A 1 178 ? 4.262 -9.031 -2.293 1 74.69 178 ALA A N 1
ATOM 1264 C CA . ALA A 1 178 ? 3.039 -8.289 -2 1 74.69 178 ALA A CA 1
ATOM 1265 C C . ALA A 1 178 ? 2.883 -8.062 -0.499 1 74.69 178 ALA A C 1
ATOM 1267 O O . ALA A 1 178 ? 2.475 -6.98 -0.069 1 74.69 178 ALA A O 1
ATOM 1268 N N . ALA A 1 179 ? 3.16 -9.039 0.182 1 76.75 179 ALA A N 1
ATOM 1269 C CA . ALA A 1 179 ? 3.062 -8.922 1.635 1 76.75 179 ALA A CA 1
ATOM 1270 C C . ALA A 1 179 ? 4.016 -7.859 2.166 1 76.75 179 ALA A C 1
ATOM 1272 O O . ALA A 1 179 ? 3.635 -7.039 3.008 1 76.75 179 ALA A O 1
ATOM 1273 N N . THR A 1 180 ? 5.199 -7.828 1.729 1 80.62 180 THR A N 1
ATOM 1274 C CA . THR A 1 180 ? 6.191 -6.844 2.148 1 80.62 180 THR A CA 1
ATOM 1275 C C . THR A 1 180 ? 5.75 -5.434 1.757 1 80.62 180 THR A C 1
ATOM 1277 O O . THR A 1 180 ? 5.871 -4.496 2.549 1 80.62 180 THR A O 1
ATOM 1280 N N . ALA A 1 181 ? 5.305 -5.324 0.584 1 78.5 181 ALA A N 1
ATOM 1281 C CA . ALA A 1 181 ? 4.828 -4.027 0.104 1 78.5 181 ALA A CA 1
ATOM 1282 C C . ALA A 1 181 ? 3.668 -3.52 0.957 1 78.5 181 ALA A C 1
ATOM 1284 O O . ALA A 1 181 ? 3.607 -2.334 1.289 1 78.5 181 ALA A O 1
ATOM 1285 N N . ARG A 1 182 ? 2.84 -4.324 1.343 1 77.75 182 ARG A N 1
ATOM 1286 C CA . ARG A 1 182 ? 1.703 -3.955 2.18 1 77.75 182 ARG A CA 1
ATOM 1287 C C . ARG A 1 182 ? 2.162 -3.523 3.568 1 77.75 182 ARG A C 1
ATOM 1289 O O . ARG A 1 182 ? 1.653 -2.547 4.121 1 77.75 182 ARG A O 1
ATOM 1296 N N . ALA A 1 183 ? 3.051 -4.285 4.016 1 80.62 183 ALA A N 1
ATOM 1297 C CA . ALA A 1 183 ? 3.582 -3.939 5.332 1 80.62 183 ALA A CA 1
ATOM 1298 C C . ALA A 1 183 ? 4.238 -2.562 5.316 1 80.62 183 ALA A C 1
ATOM 1300 O O . ALA A 1 183 ? 4.047 -1.765 6.234 1 80.62 183 ALA A O 1
ATOM 1301 N N . ARG A 1 184 ? 4.961 -2.305 4.34 1 81.62 184 ARG A N 1
ATOM 1302 C CA . ARG A 1 184 ? 5.605 -1.003 4.199 1 81.62 184 ARG A CA 1
ATOM 1303 C C . ARG A 1 184 ? 4.57 0.108 4.051 1 81.62 184 ARG A C 1
ATOM 1305 O O . ARG A 1 184 ? 4.691 1.161 4.68 1 81.62 184 ARG A O 1
ATOM 1312 N N . ALA A 1 185 ? 3.635 -0.077 3.252 1 80 185 ALA A N 1
ATOM 1313 C CA . ALA A 1 185 ? 2.574 0.907 3.045 1 80 185 ALA A CA 1
ATOM 1314 C C . ALA A 1 185 ? 1.827 1.191 4.344 1 80 185 ALA A C 1
ATOM 1316 O O . ALA A 1 185 ? 1.502 2.344 4.641 1 80 185 ALA A O 1
ATOM 1317 N N . ALA A 1 186 ? 1.638 0.146 5.023 1 80.25 186 ALA A N 1
ATOM 1318 C CA . ALA A 1 186 ? 0.946 0.305 6.301 1 80.25 186 ALA A CA 1
ATOM 1319 C C . ALA A 1 186 ? 1.786 1.117 7.281 1 80.25 186 ALA A C 1
ATOM 1321 O O . ALA A 1 186 ? 1.265 1.987 7.984 1 80.25 186 ALA A O 1
ATOM 1322 N N . ALA A 1 187 ? 2.977 0.924 7.32 1 83.44 187 ALA A N 1
ATOM 1323 C CA . ALA A 1 187 ? 3.885 1.657 8.195 1 83.44 187 ALA A CA 1
ATOM 1324 C C . ALA A 1 187 ? 3.945 3.133 7.812 1 83.44 187 ALA A C 1
ATOM 1326 O O . ALA A 1 187 ? 3.904 4.008 8.68 1 83.44 187 ALA A O 1
ATOM 1327 N N . GLU A 1 188 ? 4.094 3.391 6.629 1 83.12 188 GLU A N 1
ATOM 1328 C CA . GLU A 1 188 ? 4.125 4.766 6.141 1 83.12 188 GLU A CA 1
ATOM 1329 C C . GLU A 1 188 ? 2.822 5.496 6.449 1 83.12 188 GLU A C 1
ATOM 1331 O O . GLU A 1 188 ? 2.834 6.664 6.836 1 83.12 188 GLU A O 1
ATOM 1336 N N . HIS A 1 189 ? 1.801 4.809 6.215 1 82.94 189 HIS A N 1
ATOM 1337 C CA . HIS A 1 189 ? 0.496 5.379 6.527 1 82.94 189 HIS A CA 1
ATOM 1338 C C . HIS A 1 189 ? 0.394 5.738 8.008 1 82.94 189 HIS A C 1
ATOM 1340 O O . HIS A 1 189 ? -0.078 6.824 8.352 1 82.94 189 HIS A O 1
ATOM 1346 N N . GLU A 1 190 ? 0.822 4.887 8.766 1 83.06 190 GLU A N 1
ATOM 1347 C CA . GLU A 1 190 ? 0.799 5.141 10.203 1 83.06 190 GLU A CA 1
ATOM 1348 C C . GLU A 1 190 ? 1.669 6.34 10.57 1 83.06 190 GLU A C 1
ATOM 1350 O O . GLU A 1 190 ? 1.29 7.156 11.414 1 83.06 190 GLU A O 1
ATOM 1355 N N . ALA A 1 191 ? 2.707 6.469 9.977 1 83.38 191 ALA A N 1
ATOM 1356 C CA . ALA A 1 191 ? 3.613 7.586 10.219 1 83.38 191 ALA A CA 1
ATOM 1357 C C . ALA A 1 191 ? 2.98 8.906 9.789 1 83.38 191 ALA A C 1
ATOM 1359 O O . ALA A 1 191 ? 3.07 9.906 10.5 1 83.38 191 ALA A O 1
ATOM 1360 N N . LEU A 1 192 ? 2.332 8.836 8.68 1 83.19 192 LEU A N 1
ATOM 1361 C CA . LEU A 1 192 ? 1.68 10.031 8.172 1 83.19 192 LEU A CA 1
ATOM 1362 C C . LEU A 1 192 ? 0.523 10.445 9.078 1 83.19 192 LEU A C 1
ATOM 1364 O O . LEU A 1 192 ? 0.318 11.641 9.328 1 83.19 192 LEU A O 1
ATOM 1368 N N . MET A 1 193 ? -0.088 9.477 9.531 1 81.69 193 MET A N 1
ATOM 1369 C CA . MET A 1 193 ? -1.197 9.758 10.438 1 81.69 193 MET A CA 1
ATOM 1370 C C . MET A 1 193 ? -0.69 10.352 11.75 1 81.69 193 MET A C 1
ATOM 1372 O O . MET A 1 193 ? -1.301 11.266 12.305 1 81.69 193 MET A O 1
ATOM 1376 N N . ALA A 1 194 ? 0.335 9.898 12.203 1 83.62 194 ALA A N 1
ATOM 1377 C CA . ALA A 1 194 ? 0.941 10.43 13.422 1 83.62 194 ALA A CA 1
ATOM 1378 C C . ALA A 1 194 ? 1.378 11.875 13.234 1 83.62 194 ALA A C 1
ATOM 1380 O O . ALA A 1 194 ? 1.165 12.719 14.109 1 83.62 194 ALA A O 1
ATOM 1381 N N . GLU A 1 195 ? 1.929 12.125 12.141 1 83.88 195 GLU A N 1
ATOM 1382 C CA . GLU A 1 195 ? 2.35 13.484 11.812 1 83.88 195 GLU A CA 1
ATOM 1383 C C . GLU A 1 195 ? 1.15 14.422 11.719 1 83.88 195 GLU A C 1
ATOM 1385 O O . GLU A 1 195 ? 1.204 15.562 12.188 1 83.88 195 GLU A O 1
ATOM 1390 N N . ARG A 1 196 ? 0.146 13.875 11.125 1 82.25 196 ARG A N 1
ATOM 1391 C CA . ARG A 1 196 ? -1.083 14.656 11 1 82.25 196 ARG A CA 1
ATOM 1392 C C . ARG A 1 196 ? -1.659 15 12.367 1 82.25 196 ARG A C 1
ATOM 1394 O O . ARG A 1 196 ? -2.072 16.141 12.602 1 82.25 196 ARG A O 1
ATOM 1401 N N . ASP A 1 197 ? -1.666 14.07 13.133 1 80.38 197 ASP A N 1
ATOM 1402 C CA . ASP A 1 197 ? -2.174 14.289 14.484 1 80.38 197 ASP A CA 1
ATOM 1403 C C . ASP A 1 197 ? -1.356 15.352 15.219 1 80.38 197 ASP A C 1
ATOM 1405 O O . ASP A 1 197 ? -1.917 16.234 15.867 1 80.38 197 ASP A O 1
ATOM 1409 N N . LEU A 1 198 ? -0.091 15.273 15.023 1 81.69 198 LEU A N 1
ATOM 1410 C CA . LEU A 1 198 ? 0.808 16.234 15.641 1 81.69 198 LEU A CA 1
ATOM 1411 C C . LEU A 1 198 ? 0.56 17.641 15.102 1 81.69 198 LEU A C 1
ATOM 1413 O O . LEU A 1 198 ? 0.462 18.609 15.867 1 81.69 198 LEU A O 1
ATOM 1417 N N . ARG A 1 199 ? 0.372 17.656 13.875 1 80.62 199 ARG A N 1
ATOM 1418 C CA . ARG A 1 199 ? 0.156 18.953 13.234 1 80.62 199 ARG A CA 1
ATOM 1419 C C . ARG A 1 199 ? -1.19 19.547 13.641 1 80.62 199 ARG A C 1
ATOM 1421 O O . ARG A 1 199 ? -1.309 20.766 13.828 1 80.62 199 ARG A O 1
ATOM 1428 N N . GLU A 1 200 ? -2.125 18.734 13.75 1 78.06 200 GLU A N 1
ATOM 1429 C CA . GLU A 1 200 ? -3.443 19.172 14.195 1 78.06 200 GLU A CA 1
ATOM 1430 C C . GLU A 1 200 ? -3.389 19.734 15.617 1 78.06 200 GLU A C 1
ATOM 1432 O O . GLU A 1 200 ? -3.99 20.766 15.906 1 78.06 200 GLU A O 1
ATOM 1437 N N . ARG A 1 201 ? -2.633 19.094 16.391 1 77.62 201 ARG A N 1
ATOM 1438 C CA . ARG A 1 201 ? -2.469 19.562 17.75 1 77.62 201 ARG A CA 1
ATOM 1439 C C . ARG A 1 201 ? -1.754 20.906 17.797 1 77.62 201 ARG A C 1
ATOM 1441 O O . ARG A 1 201 ? -2.133 21.797 18.562 1 77.62 201 ARG A O 1
ATOM 1448 N N . LEU A 1 202 ? -0.797 20.984 16.906 1 76.56 202 LEU A N 1
ATOM 1449 C CA . LEU A 1 202 ? -0.042 22.234 16.828 1 76.56 202 LEU A CA 1
ATOM 1450 C C . LEU A 1 202 ? -0.917 23.375 16.297 1 76.56 202 LEU A C 1
ATOM 1452 O O . LEU A 1 202 ? -0.849 24.5 16.797 1 76.56 202 LEU A O 1
ATOM 1456 N N . PHE A 1 203 ? -1.766 23.016 15.445 1 74.94 203 PHE A N 1
ATOM 1457 C CA . PHE A 1 203 ? -2.693 23.984 14.875 1 74.94 203 PHE A CA 1
ATOM 1458 C C . PHE A 1 203 ? -3.705 24.453 15.914 1 74.94 203 PHE A C 1
ATOM 1460 O O . PHE A 1 203 ? -3.977 25.641 16.031 1 74.94 203 PHE A O 1
ATOM 1467 N N . GLN A 1 204 ? -4.145 23.547 16.625 1 71.19 204 GLN A N 1
ATOM 1468 C CA . GLN A 1 204 ? -5.113 23.875 17.656 1 71.19 204 GLN A CA 1
ATOM 1469 C C . GLN A 1 204 ? -4.484 24.75 18.734 1 71.19 204 GLN A C 1
ATOM 1471 O O . GLN A 1 204 ? -5.105 25.703 19.219 1 71.19 204 GLN A O 1
ATOM 1476 N N . ALA A 1 205 ? -3.305 24.391 18.969 1 71.44 205 ALA A N 1
ATOM 1477 C CA . ALA A 1 205 ? -2.578 25.172 19.969 1 71.44 205 ALA A CA 1
ATOM 1478 C C . ALA A 1 205 ? -2.346 26.609 19.484 1 71.44 205 ALA A C 1
ATOM 1480 O O . ALA A 1 205 ? -2.492 27.562 20.25 1 71.44 205 ALA A O 1
ATOM 1481 N N . GLN A 1 206 ? -2.121 26.781 18.234 1 71.88 206 GLN A N 1
ATOM 1482 C CA . GLN A 1 206 ? -1.873 28.094 17.641 1 71.88 206 GLN A CA 1
ATOM 1483 C C . GLN A 1 206 ? -3.16 28.906 17.547 1 71.88 206 GLN A C 1
ATOM 1485 O O . GLN A 1 206 ? -3.15 30.109 17.781 1 71.88 206 GLN A O 1
ATOM 1490 N N . GLN A 1 207 ? -4.148 28.141 17.266 1 70.12 207 GLN A N 1
ATOM 1491 C CA . GLN A 1 207 ? -5.445 28.812 17.219 1 70.12 207 GLN A CA 1
ATOM 1492 C C . GLN A 1 207 ? -5.867 29.312 18.594 1 70.12 207 GLN A C 1
ATOM 1494 O O . GLN A 1 207 ? -6.387 30.422 18.703 1 70.12 207 GLN A O 1
ATOM 1499 N N . ALA A 1 208 ? -5.629 28.5 19.547 1 62.66 208 ALA A N 1
ATOM 1500 C CA . ALA A 1 208 ? -5.938 28.891 20.906 1 62.66 208 ALA A CA 1
ATOM 1501 C C . ALA A 1 208 ? -5.129 30.125 21.328 1 62.66 208 ALA A C 1
ATOM 1503 O O . ALA A 1 208 ? -5.648 31.031 21.984 1 62.66 208 ALA A O 1
ATOM 1504 N N . ARG A 1 209 ? -3.973 30.172 20.859 1 67.69 209 ARG A N 1
ATOM 1505 C CA . ARG A 1 209 ? -3.105 31.312 21.172 1 67.69 209 ARG A CA 1
ATOM 1506 C C . ARG A 1 209 ? -3.605 32.562 20.484 1 67.69 209 ARG A C 1
ATOM 1508 O O . ARG A 1 209 ? -3.605 33.656 21.078 1 67.69 209 ARG A O 1
ATOM 1515 N N . MET A 1 210 ? -4.059 32.375 19.297 1 67.44 210 MET A N 1
ATOM 1516 C CA . MET A 1 210 ? -4.574 33.5 18.547 1 67.44 210 MET A CA 1
ATOM 1517 C C . MET A 1 210 ? -5.859 34.031 19.172 1 67.44 210 MET A C 1
ATOM 1519 O O . MET A 1 210 ? -6.074 35.25 19.234 1 67.44 210 MET A O 1
ATOM 1523 N N . ASP A 1 211 ? -6.594 33.125 19.641 1 62.06 211 ASP A N 1
ATOM 1524 C CA . ASP A 1 211 ? -7.82 33.5 20.344 1 62.06 211 ASP A CA 1
ATOM 1525 C C . ASP A 1 211 ? -7.508 34.281 21.609 1 62.06 211 ASP A C 1
ATOM 1527 O O . ASP A 1 211 ? -8.195 35.25 21.938 1 62.06 211 ASP A O 1
ATOM 1531 N N . GLY A 1 212 ? -6.496 33.938 22.281 1 60.47 212 GLY A N 1
ATOM 1532 C CA . GLY A 1 212 ? -6.043 34.656 23.469 1 60.47 212 GLY A CA 1
ATOM 1533 C C . GLY A 1 212 ? -5.594 36.062 23.172 1 60.47 212 GLY A C 1
ATOM 1534 O O . GLY A 1 212 ? -5.965 37 23.891 1 60.47 212 GLY A O 1
ATOM 1535 N N . VAL A 1 213 ? -4.934 36.219 22.094 1 65.38 213 VAL A N 1
ATOM 1536 C CA . VAL A 1 213 ? -4.445 37.531 21.688 1 65.38 213 VAL A CA 1
ATOM 1537 C C . VAL A 1 213 ? -5.629 38.438 21.359 1 65.38 213 VAL A C 1
ATOM 1539 O O . VAL A 1 213 ? -5.621 39.625 21.703 1 65.38 213 VAL A O 1
ATOM 1542 N N . ARG A 1 214 ? -6.637 37.875 20.766 1 62.28 214 ARG A N 1
ATOM 1543 C CA . ARG A 1 214 ? -7.832 38.625 20.422 1 62.28 214 ARG A CA 1
ATOM 1544 C C . ARG A 1 214 ? -8.531 39.156 21.672 1 62.28 214 ARG A C 1
ATOM 1546 O O . ARG A 1 214 ? -8.961 40.312 21.688 1 62.28 214 ARG A O 1
ATOM 1553 N N . VAL A 1 215 ? -8.609 38.375 22.625 1 56.97 215 VAL A N 1
ATOM 1554 C CA . VAL A 1 215 ? -9.258 38.719 23.875 1 56.97 215 VAL A CA 1
ATOM 1555 C C . VAL A 1 215 ? -8.461 39.844 24.562 1 56.97 215 VAL A C 1
ATOM 1557 O O . VAL A 1 215 ? -9.047 40.812 25.047 1 56.97 215 VAL A O 1
ATOM 1560 N N . VAL A 1 216 ? -7.168 39.781 24.5 1 61.03 216 VAL A N 1
ATOM 1561 C CA . VAL A 1 216 ? -6.297 40.75 25.141 1 61.03 216 VAL A CA 1
ATOM 1562 C C . VAL A 1 216 ? -6.422 42.094 24.422 1 61.03 216 VAL A C 1
ATOM 1564 O O . VAL A 1 216 ? -6.523 43.156 25.078 1 61.03 216 VAL A O 1
ATOM 1567 N N . LEU A 1 217 ? -6.488 42.062 23.125 1 64.38 217 LEU A N 1
ATOM 1568 C CA . LEU A 1 217 ? -6.598 43.281 22.344 1 64.38 217 LEU A CA 1
ATOM 1569 C C . LEU A 1 217 ? -7.906 44 22.656 1 64.38 217 LEU A C 1
ATOM 1571 O O . LEU A 1 217 ? -7.938 45.219 22.75 1 64.38 217 LEU A O 1
ATOM 1575 N N . HIS A 1 218 ? -9.023 43.156 22.797 1 62.72 218 HIS A N 1
ATOM 1576 C CA . HIS A 1 218 ? -10.32 43.719 23.141 1 62.72 218 HIS A CA 1
ATOM 1577 C C . HIS A 1 218 ? -10.289 44.375 24.516 1 62.72 218 HIS A C 1
ATOM 1579 O O . HIS A 1 218 ? -10.844 45.438 24.719 1 62.72 218 HIS A O 1
ATOM 1585 N N . GLU A 1 219 ? -9.484 43.875 25.422 1 58.81 219 GLU A N 1
ATOM 1586 C CA . GLU A 1 219 ? -9.406 44.344 26.797 1 58.81 219 GLU A CA 1
ATOM 1587 C C . GLU A 1 219 ? -8.555 45.625 26.891 1 58.81 219 GLU A C 1
ATOM 1589 O O . GLU A 1 219 ? -8.805 46.5 27.719 1 58.81 219 GLU A O 1
ATOM 1594 N N . PHE A 1 220 ? -7.586 45.719 25.969 1 69.19 220 PHE A N 1
ATOM 1595 C CA . PHE A 1 220 ? -6.723 46.875 25.922 1 69.19 220 PHE A CA 1
ATOM 1596 C C . PHE A 1 220 ? -7.5 48.094 25.438 1 69.19 220 PHE A C 1
ATOM 1598 O O . PHE A 1 220 ? -7.16 49.25 25.781 1 69.19 220 PHE A O 1
ATOM 1605 N N . ARG A 1 221 ? -8.609 47.875 24.766 1 64.81 221 ARG A N 1
ATOM 1606 C CA . ARG A 1 221 ? -9.375 48.938 24.172 1 64.81 221 ARG A CA 1
ATOM 1607 C C . ARG A 1 221 ? -10.031 49.812 25.234 1 64.81 221 ARG A C 1
ATOM 1609 O O . ARG A 1 221 ? -10.102 51.031 25.094 1 64.81 221 ARG A O 1
ATOM 1616 N N . THR A 1 222 ? -10.383 49.188 26.312 1 62.75 222 THR A N 1
ATOM 1617 C CA . THR A 1 222 ? -11.141 49.906 27.344 1 62.75 222 THR A CA 1
ATOM 1618 C C . THR A 1 222 ? -10.242 50.906 28.078 1 62.75 222 THR A C 1
ATOM 1620 O O . THR A 1 222 ? -10.555 52.094 28.156 1 62.75 222 THR A O 1
ATOM 1623 N N . PRO A 1 223 ? -9.094 50.469 28.578 1 69.06 223 PRO A N 1
ATOM 1624 C CA . PRO A 1 223 ? -8.242 51.438 29.266 1 69.06 223 PRO A CA 1
ATOM 1625 C C . PRO A 1 223 ? -7.684 52.5 28.312 1 69.06 223 PRO A C 1
ATOM 1627 O O . PRO A 1 223 ? -7.535 53.656 28.703 1 69.06 223 PRO A O 1
ATOM 1630 N N . VAL A 1 224 ? -7.484 52.125 27.156 1 74.38 224 VAL A N 1
ATOM 1631 C CA . VAL A 1 224 ? -6.949 53.094 26.172 1 74.38 224 VAL A CA 1
ATOM 1632 C C . VAL A 1 224 ? -8 54.125 25.859 1 74.38 224 VAL A C 1
ATOM 1634 O O . VAL A 1 224 ? -7.684 55.312 25.75 1 74.38 224 VAL A O 1
ATOM 1637 N N . ALA A 1 225 ? -9.211 53.688 25.734 1 72.75 225 ALA A N 1
ATOM 1638 C CA . ALA A 1 225 ? -10.297 54.625 25.5 1 72.75 225 ALA A CA 1
ATOM 1639 C C . ALA A 1 225 ? -10.438 55.594 26.672 1 72.75 225 ALA A C 1
ATOM 1641 O O . ALA A 1 225 ? -10.633 56.812 26.469 1 72.75 225 ALA A O 1
ATOM 1642 N N . SER A 1 226 ? -10.32 55.094 27.844 1 74.25 226 SER A N 1
ATOM 1643 C CA . SER A 1 226 ? -10.406 55.906 29.047 1 74.25 226 SER A CA 1
ATOM 1644 C C . SER A 1 226 ? -9.258 56.906 29.109 1 74.25 226 SER A C 1
ATOM 1646 O O . SER A 1 226 ? -9.469 58.094 29.406 1 74.25 226 SER A O 1
ATOM 1648 N N . LEU A 1 227 ? -8.109 56.438 28.797 1 78.81 227 LEU A N 1
ATOM 1649 C CA . LEU A 1 227 ? -6.934 57.281 28.812 1 78.81 227 LEU A CA 1
ATOM 1650 C C . LEU A 1 227 ? -7.066 58.406 27.766 1 78.81 227 LEU A C 1
ATOM 1652 O O . LEU A 1 227 ? -6.742 59.562 28.047 1 78.81 227 LEU A O 1
ATOM 1656 N N . THR A 1 228 ? -7.586 58.031 26.688 1 79.56 228 THR A N 1
ATOM 1657 C CA . THR A 1 228 ? -7.766 59 25.609 1 79.56 228 THR A CA 1
ATOM 1658 C C . THR A 1 228 ? -8.781 60.062 26 1 79.56 228 THR A C 1
ATOM 1660 O O . THR A 1 228 ? -8.539 61.25 25.812 1 79.56 228 THR A O 1
ATOM 1663 N N . ALA A 1 229 ? -9.812 59.656 26.609 1 80.5 229 ALA A N 1
ATOM 1664 C CA . ALA A 1 229 ? -10.859 60.562 27.031 1 80.5 229 ALA A CA 1
ATOM 1665 C C . ALA A 1 229 ? -10.367 61.5 28.125 1 80.5 229 ALA A C 1
ATOM 1667 O O . ALA A 1 229 ? -10.547 62.719 28.047 1 80.5 229 ALA A O 1
ATOM 1668 N N . LEU A 1 230 ? -9.703 60.969 29.062 1 80.38 230 LEU A N 1
ATOM 1669 C CA . LEU A 1 230 ? -9.227 61.75 30.203 1 80.38 230 LEU A CA 1
ATOM 1670 C C . LEU A 1 230 ? -8.141 62.75 29.781 1 80.38 230 LEU A C 1
ATOM 1672 O O . LEU A 1 230 ? -8.133 63.875 30.234 1 80.38 230 LEU A O 1
ATOM 1676 N N . SER A 1 231 ? -7.289 62.25 28.969 1 83 231 SER A N 1
ATOM 1677 C CA . SER A 1 231 ? -6.215 63.125 28.516 1 83 231 SER A CA 1
ATOM 1678 C C . SER A 1 231 ? -6.758 64.25 27.656 1 83 231 SER A C 1
ATOM 1680 O O . SER A 1 231 ? -6.277 65.375 27.734 1 83 231 SER A O 1
ATOM 1682 N N . ALA A 1 232 ? -7.773 64 26.938 1 81.12 232 ALA A N 1
ATOM 1683 C CA . ALA A 1 232 ? -8.414 65.062 26.141 1 81.12 232 ALA A CA 1
ATOM 1684 C C . ALA A 1 232 ? -9.102 66.062 27.016 1 81.12 232 ALA A C 1
ATOM 1686 O O . ALA A 1 232 ? -9.008 67.312 26.75 1 81.12 232 ALA A O 1
ATOM 1687 N N . ASP A 1 233 ? -9.703 65.625 28.016 1 81.62 233 ASP A N 1
ATOM 1688 C CA . ASP A 1 233 ? -10.375 66.5 28.953 1 81.62 233 ASP A CA 1
ATOM 1689 C C . ASP A 1 233 ? -9.375 67.438 29.672 1 81.62 233 ASP A C 1
ATOM 1691 O O . ASP A 1 233 ? -9.641 68.625 29.859 1 81.62 233 ASP A O 1
ATOM 1695 N N . LEU A 1 234 ? -8.297 66.875 29.984 1 84.5 234 LEU A N 1
ATOM 1696 C CA . LEU A 1 234 ? -7.254 67.625 30.672 1 84.5 234 LEU A CA 1
ATOM 1697 C C . LEU A 1 234 ? -6.637 68.688 29.734 1 84.5 234 LEU A C 1
ATOM 1699 O O . LEU A 1 234 ? -6.398 69.812 30.141 1 84.5 234 LEU A O 1
ATOM 1703 N N . ALA A 1 235 ? -6.434 68.25 28.594 1 80.56 235 ALA A N 1
ATOM 1704 C CA . ALA A 1 235 ? -5.816 69.125 27.609 1 80.56 235 ALA A CA 1
ATOM 1705 C C . ALA A 1 235 ? -6.754 70.312 27.234 1 80.56 235 ALA A C 1
ATOM 1707 O O . ALA A 1 235 ? -6.297 71.375 26.938 1 80.56 235 ALA A O 1
ATOM 1708 N N . ALA A 1 236 ? -7.996 70.062 27.328 1 81.75 236 ALA A N 1
ATOM 1709 C CA . ALA A 1 236 ? -8.992 71.062 27 1 81.75 236 ALA A CA 1
ATOM 1710 C C . ALA A 1 236 ? -9.078 72.125 28.094 1 81.75 236 ALA A C 1
ATOM 1712 O O . ALA A 1 236 ? -9.586 73.25 27.875 1 81.75 236 ALA A O 1
ATOM 1713 N N . GLY A 1 237 ? -8.578 71.938 29.281 1 77.56 237 GLY A N 1
ATOM 1714 C CA . GLY A 1 237 ? -8.5 72.875 30.359 1 77.56 237 GLY A CA 1
ATOM 1715 C C . GLY A 1 237 ? -9.844 73.188 30.969 1 77.56 237 GLY A C 1
ATOM 1716 O O . GLY A 1 237 ? -10.031 74.312 31.531 1 77.56 237 GLY A O 1
ATOM 1717 N N . ARG A 1 238 ? -10.859 72.5 30.781 1 77.31 238 ARG A N 1
ATOM 1718 C CA . ARG A 1 238 ? -12.211 72.812 31.219 1 77.31 238 ARG A CA 1
ATOM 1719 C C . ARG A 1 238 ? -12.492 72.188 32.594 1 77.31 238 ARG A C 1
ATOM 1721 O O . ARG A 1 238 ? -13.562 72.438 33.156 1 77.31 238 ARG A O 1
ATOM 1728 N N . LEU A 1 239 ? -11.477 71.562 33.156 1 80.81 239 LEU A N 1
ATOM 1729 C CA . LEU A 1 239 ? -11.719 70.875 34.406 1 80.81 239 LEU A CA 1
ATOM 1730 C C . LEU A 1 239 ? -11.375 71.75 35.594 1 80.81 239 LEU A C 1
ATOM 1732 O O . LEU A 1 239 ? -10.422 72.5 35.531 1 80.81 239 LEU A O 1
ATOM 1736 N N . SER A 1 240 ? -12.328 71.75 36.594 1 83.31 240 SER A N 1
ATOM 1737 C CA . SER A 1 240 ? -12 72.375 37.844 1 83.31 240 SER A CA 1
ATOM 1738 C C . SER A 1 240 ? -10.742 71.812 38.469 1 83.31 240 SER A C 1
ATOM 1740 O O . SER A 1 240 ? -10.289 70.75 38.062 1 83.31 240 SER A O 1
ATOM 1742 N N . GLU A 1 241 ? -10.109 72.5 39.406 1 81.25 241 GLU A N 1
ATOM 1743 C CA . GLU A 1 241 ? -8.852 72.062 40 1 81.25 241 GLU A CA 1
ATOM 1744 C C . GLU A 1 241 ? -9.016 70.688 40.656 1 81.25 241 GLU A C 1
ATOM 1746 O O . GLU A 1 241 ? -8.195 69.812 40.469 1 81.25 241 GLU A O 1
ATOM 1751 N N . PRO A 1 242 ? -10.109 70.438 41.406 1 82.62 242 PRO A N 1
ATOM 1752 C CA . PRO A 1 242 ? -10.281 69.125 42 1 82.62 242 PRO A CA 1
ATOM 1753 C C . PRO A 1 242 ? -10.508 68.062 40.938 1 82.62 242 PRO A C 1
ATOM 1755 O O . PRO A 1 242 ? -10.008 66.938 41.094 1 82.62 242 PRO A O 1
ATOM 1758 N N . ALA A 1 243 ? -11.211 68.375 39.875 1 83.06 243 ALA A N 1
ATOM 1759 C CA . ALA A 1 243 ? -11.484 67.438 38.781 1 83.06 243 ALA A CA 1
ATOM 1760 C C . ALA A 1 243 ? -10.203 67.125 38.031 1 83.06 243 ALA A C 1
ATOM 1762 O O . ALA A 1 243 ? -10.016 66 37.594 1 83.06 243 ALA A O 1
ATOM 1763 N N . ARG A 1 244 ? -9.398 68.125 37.969 1 84.56 244 ARG A N 1
ATOM 1764 C CA . ARG A 1 244 ? -8.117 67.938 37.281 1 84.56 244 ARG A CA 1
ATOM 1765 C C . ARG A 1 244 ? -7.23 66.938 38.062 1 84.56 244 ARG A C 1
ATOM 1767 O O . ARG A 1 244 ? -6.605 66.062 37.469 1 84.56 244 ARG A O 1
ATOM 1774 N N . CYS A 1 245 ? -7.199 67.125 39.344 1 80.75 245 CYS A N 1
ATOM 1775 C CA . CYS A 1 245 ? -6.398 66.188 40.188 1 80.75 245 CYS A CA 1
ATOM 1776 C C . CYS A 1 245 ? -6.914 64.75 40.125 1 80.75 245 CYS A C 1
ATOM 1778 O O . CYS A 1 245 ? -6.125 63.844 40.031 1 80.75 245 CYS A O 1
ATOM 1780 N N . THR A 1 246 ? -8.195 64.688 40.031 1 79.56 246 THR A N 1
ATOM 1781 C CA . THR A 1 246 ? -8.805 63.344 39.938 1 79.56 246 THR A CA 1
ATOM 1782 C C . THR A 1 246 ? -8.5 62.719 38.594 1 79.56 246 THR A C 1
ATOM 1784 O O . THR A 1 246 ? -8.195 61.531 38.531 1 79.56 246 THR A O 1
ATOM 1787 N N . ALA A 1 247 ? -8.578 63.5 37.594 1 81.75 247 ALA A N 1
ATOM 1788 C CA . ALA A 1 247 ? -8.312 63.031 36.219 1 81.75 247 ALA A CA 1
ATOM 1789 C C . ALA A 1 247 ? -6.871 62.531 36.094 1 81.75 247 ALA A C 1
ATOM 1791 O O . ALA A 1 247 ? -6.605 61.5 35.469 1 81.75 247 ALA A O 1
ATOM 1792 N N . VAL A 1 248 ? -5.988 63.25 36.688 1 81.81 248 VAL A N 1
ATOM 1793 C CA . VAL A 1 248 ? -4.57 62.938 36.625 1 81.81 248 VAL A CA 1
ATOM 1794 C C . VAL A 1 248 ? -4.305 61.625 37.375 1 81.81 248 VAL A C 1
ATOM 1796 O O . VAL A 1 248 ? -3.537 60.781 36.906 1 81.81 248 VAL A O 1
ATOM 1799 N N . THR A 1 249 ? -4.945 61.5 38.469 1 75.88 249 THR A N 1
ATOM 1800 C CA . THR A 1 249 ? -4.797 60.281 39.281 1 75.88 249 THR A CA 1
ATOM 1801 C C . THR A 1 249 ? -5.344 59.062 38.531 1 75.88 249 THR A C 1
ATOM 1803 O O . THR A 1 249 ? -4.711 58 38.469 1 75.88 249 THR A O 1
ATOM 1806 N N . LEU A 1 250 ? -6.477 59.25 37.938 1 75.19 250 LEU A N 1
ATOM 1807 C CA . LEU A 1 250 ? -7.094 58.156 37.156 1 75.19 250 LEU A CA 1
ATOM 1808 C C . LEU A 1 250 ? -6.227 57.781 35.938 1 75.19 250 LEU A C 1
ATOM 1810 O O . LEU A 1 250 ? -6.086 56.625 35.625 1 75.19 250 LEU A O 1
ATOM 1814 N N . LEU A 1 251 ? -5.703 58.781 35.312 1 80.31 251 LEU A N 1
ATOM 1815 C CA . LEU A 1 251 ? -4.809 58.562 34.188 1 80.31 251 LEU A CA 1
ATOM 1816 C C . LEU A 1 251 ? -3.602 57.75 34.594 1 80.31 251 LEU A C 1
ATOM 1818 O O . LEU A 1 251 ? -3.211 56.812 33.875 1 80.31 251 LEU A O 1
ATOM 1822 N N . ALA A 1 252 ? -3.02 58.125 35.688 1 76.44 252 ALA A N 1
ATOM 1823 C CA . ALA A 1 252 ? -1.861 57.375 36.188 1 76.44 252 ALA A CA 1
ATOM 1824 C C . ALA A 1 252 ? -2.223 55.938 36.5 1 76.44 252 ALA A C 1
ATOM 1826 O O . ALA A 1 252 ? -1.467 55.031 36.156 1 76.44 252 ALA A O 1
ATOM 1827 N N . GLN A 1 253 ? -3.373 55.75 37 1 67.44 253 GLN A N 1
ATOM 1828 C CA . GLN A 1 253 ? -3.844 54.406 37.344 1 67.44 253 GLN A CA 1
ATOM 1829 C C . GLN A 1 253 ? -4.078 53.594 36.062 1 67.44 253 GLN A C 1
ATOM 1831 O O . GLN A 1 253 ? -3.674 52.406 36 1 67.44 253 GLN A O 1
ATOM 1836 N N . HIS A 1 254 ? -4.727 54.219 35.094 1 70.81 254 HIS A N 1
ATOM 1837 C CA . HIS A 1 254 ? -5.004 53.531 33.812 1 70.81 254 HIS A CA 1
ATOM 1838 C C . HIS A 1 254 ? -3.711 53.188 33.094 1 70.81 254 HIS A C 1
ATOM 1840 O O . HIS A 1 254 ? -3.611 52.125 32.469 1 70.81 254 HIS A O 1
ATOM 1846 N N . ALA A 1 255 ? -2.762 54.062 33.125 1 74.75 255 ALA A N 1
ATOM 1847 C CA . ALA A 1 255 ? -1.48 53.844 32.469 1 74.75 255 ALA A CA 1
ATOM 1848 C C . ALA A 1 255 ? -0.749 52.656 33.062 1 74.75 255 ALA A C 1
ATOM 1850 O O . ALA A 1 255 ? -0.193 51.812 32.344 1 74.75 255 ALA A O 1
ATOM 1851 N N . VAL A 1 256 ? -0.779 52.594 34.406 1 65.75 256 VAL A N 1
ATOM 1852 C CA . VAL A 1 256 ? -0.155 51.469 35.094 1 65.75 256 VAL A CA 1
ATOM 1853 C C . VAL A 1 256 ? -0.882 50.156 34.75 1 65.75 256 VAL A C 1
ATOM 1855 O O . VAL A 1 256 ? -0.247 49.156 34.5 1 65.75 256 VAL A O 1
ATOM 1858 N N . HIS A 1 257 ? -2.164 50.281 34.75 1 62.44 257 HIS A N 1
ATOM 1859 C CA . HIS A 1 257 ? -2.975 49.125 34.406 1 62.44 257 HIS A CA 1
ATOM 1860 C C . HIS A 1 257 ? -2.66 48.656 33 1 62.44 257 HIS A C 1
ATOM 1862 O O . HIS A 1 257 ? -2.5 47.438 32.75 1 62.44 257 HIS A O 1
ATOM 1868 N N . LEU A 1 258 ? -2.586 49.5 32 1 70.75 258 LEU A N 1
ATOM 1869 C CA . LEU A 1 258 ? -2.262 49.188 30.609 1 70.75 258 LEU A CA 1
ATOM 1870 C C . LEU A 1 258 ? -0.886 48.531 30.516 1 70.75 258 LEU A C 1
ATOM 1872 O O . LEU A 1 258 ? -0.702 47.562 29.766 1 70.75 258 LEU A O 1
ATOM 1876 N N . ARG A 1 259 ? 0.05 49.125 31.203 1 68.75 259 ARG A N 1
ATOM 1877 C CA . ARG A 1 259 ? 1.396 48.562 31.234 1 68.75 259 ARG A CA 1
ATOM 1878 C C . ARG A 1 259 ? 1.375 47.125 31.734 1 68.75 259 ARG A C 1
ATOM 1880 O O . ARG A 1 259 ? 2.012 46.219 31.156 1 68.75 259 ARG A O 1
ATOM 1887 N N . ASP A 1 260 ? 0.623 46.938 32.75 1 60 260 ASP A N 1
ATOM 1888 C CA . ASP A 1 260 ? 0.517 45.594 33.312 1 60 260 ASP A CA 1
ATOM 1889 C C . ASP A 1 260 ? -0.127 44.625 32.344 1 60 260 ASP A C 1
ATOM 1891 O O . ASP A 1 260 ? 0.309 43.469 32.25 1 60 260 ASP A O 1
ATOM 1895 N N . MET A 1 261 ? -1.133 45.031 31.688 1 61.41 261 MET A N 1
ATOM 1896 C CA . MET A 1 261 ? -1.811 44.188 30.703 1 61.41 261 MET A CA 1
ATOM 1897 C C . MET A 1 261 ? -0.876 43.844 29.547 1 61.41 261 MET A C 1
ATOM 1899 O O . MET A 1 261 ? -0.865 42.688 29.078 1 61.41 261 MET A O 1
ATOM 1903 N N . LEU A 1 262 ? -0.132 44.781 29.078 1 69.31 262 LEU A N 1
ATOM 1904 C CA . LEU A 1 262 ? 0.825 44.594 28 1 69.31 262 LEU A CA 1
ATOM 1905 C C . LEU A 1 262 ? 1.896 43.594 28.406 1 69.31 262 LEU A C 1
ATOM 1907 O O . LEU A 1 262 ? 2.289 42.719 27.609 1 69.31 262 LEU A O 1
ATOM 1911 N N . ASP A 1 263 ? 2.328 43.781 29.625 1 61.28 263 ASP A N 1
ATOM 1912 C CA . ASP A 1 263 ? 3.32 42.844 30.141 1 61.28 263 ASP A CA 1
ATOM 1913 C C . ASP A 1 263 ? 2.754 41.406 30.219 1 61.28 263 ASP A C 1
ATOM 1915 O O . ASP A 1 263 ? 3.451 40.438 29.906 1 61.28 263 ASP A O 1
ATOM 1919 N N . GLY A 1 264 ? 1.526 41.344 30.578 1 55.62 264 GLY A N 1
ATOM 1920 C CA . GLY A 1 264 ? 0.859 40.031 30.578 1 55.62 264 GLY A CA 1
ATOM 1921 C C . GLY A 1 264 ? 0.736 39.438 29.203 1 55.62 264 GLY A C 1
ATOM 1922 O O . GLY A 1 264 ? 0.95 38.219 29.031 1 55.62 264 GLY A O 1
ATOM 1923 N N . LEU A 1 265 ? 0.338 40.219 28.25 1 60.5 265 LEU A N 1
ATOM 1924 C CA . LEU A 1 265 ? 0.205 39.75 26.875 1 60.5 265 LEU A CA 1
ATOM 1925 C C . LEU A 1 265 ? 1.555 39.312 26.328 1 60.5 265 LEU A C 1
ATOM 1927 O O . LEU A 1 265 ? 1.637 38.312 25.594 1 60.5 265 LEU A O 1
ATOM 1931 N N . ALA A 1 266 ? 2.529 40.219 26.578 1 57.97 266 ALA A N 1
ATOM 1932 C CA . ALA A 1 266 ? 3.879 39.875 26.125 1 57.97 266 ALA A CA 1
ATOM 1933 C C . ALA A 1 266 ? 4.309 38.531 26.672 1 57.97 266 ALA A C 1
ATOM 1935 O O . ALA A 1 266 ? 4.965 37.75 25.984 1 57.97 266 ALA A O 1
ATOM 1936 N N . ASP A 1 267 ? 3.814 38.344 27.891 1 53.38 267 ASP A N 1
ATOM 1937 C CA . ASP A 1 267 ? 4.145 37.062 28.516 1 53.38 267 ASP A CA 1
ATOM 1938 C C . ASP A 1 267 ? 3.482 35.906 27.781 1 53.38 267 ASP A C 1
ATOM 1940 O O . ASP A 1 267 ? 4.098 34.875 27.578 1 53.38 267 ASP A O 1
ATOM 1944 N N . VAL A 1 268 ? 2.285 36.125 27.438 1 53.44 268 VAL A N 1
ATOM 1945 C CA . VAL A 1 268 ? 1.53 35.094 26.75 1 53.44 268 VAL A CA 1
ATOM 1946 C C . VAL A 1 268 ? 2.074 34.906 25.328 1 53.44 268 VAL A C 1
ATOM 1948 O O . VAL A 1 268 ? 2.225 33.781 24.859 1 53.44 268 VAL A O 1
ATOM 1951 N N . ALA A 1 269 ? 2.045 36.031 24.641 1 53.41 269 ALA A N 1
ATOM 1952 C CA . ALA A 1 269 ? 2.557 36 23.266 1 53.41 269 ALA A CA 1
ATOM 1953 C C . ALA A 1 269 ? 3.979 35.438 23.25 1 53.41 269 ALA A C 1
ATOM 1955 O O . ALA A 1 269 ? 4.371 34.781 22.281 1 53.41 269 ALA A O 1
ATOM 1956 N N . VAL A 1 270 ? 4.879 35.906 24.25 1 46.62 270 VAL A N 1
ATOM 1957 C CA . VAL A 1 270 ? 6.289 35.531 24.312 1 46.62 270 VAL A CA 1
ATOM 1958 C C . VAL A 1 270 ? 6.41 34.031 24.641 1 46.62 270 VAL A C 1
ATOM 1960 O O . VAL A 1 270 ? 7.34 33.375 24.188 1 46.62 270 VAL A O 1
ATOM 1963 N N . THR A 1 271 ? 5.637 33.656 25.469 1 43.69 271 THR A N 1
ATOM 1964 C CA . THR A 1 271 ? 5.859 32.281 25.859 1 43.69 271 THR A CA 1
ATOM 1965 C C . THR A 1 271 ? 6.031 31.375 24.625 1 43.69 271 THR A C 1
ATOM 1967 O O . THR A 1 271 ? 6.711 30.359 24.688 1 43.69 271 THR A O 1
ATOM 1970 N N . SER A 1 272 ? 5.398 31.609 23.562 1 43.94 272 SER A N 1
ATOM 1971 C CA . SER A 1 272 ? 5.648 30.672 22.484 1 43.94 272 SER A CA 1
ATOM 1972 C C . SER A 1 272 ? 7.059 30.828 21.922 1 43.94 272 SER A C 1
ATOM 1974 O O . SER A 1 272 ? 7.551 29.969 21.203 1 43.94 272 SER A O 1
ATOM 1976 N N . GLY A 1 273 ? 7.859 31.953 22.125 1 39.09 273 GLY A N 1
ATOM 1977 C CA . GLY A 1 273 ? 9.258 32.312 21.969 1 39.09 273 GLY A CA 1
ATOM 1978 C C . GLY A 1 273 ? 9.758 33.281 23.031 1 39.09 273 GLY A C 1
ATOM 1979 O O . GLY A 1 273 ? 8.984 34.094 23.547 1 39.09 273 GLY A O 1
ATOM 1980 N N . SER A 1 274 ? 10.797 32.938 23.844 1 35.09 274 SER A N 1
ATOM 1981 C CA . SER A 1 274 ? 11.172 33.531 25.125 1 35.09 274 SER A CA 1
ATOM 1982 C C . SER A 1 274 ? 11.258 35.031 25.031 1 35.09 274 SER A C 1
ATOM 1984 O O . SER A 1 274 ? 12.336 35.625 25.156 1 35.09 274 SER A O 1
ATOM 1986 N N . PRO A 1 275 ? 10.93 35.688 24.016 1 32.75 275 PRO A N 1
ATOM 1987 C CA . PRO A 1 275 ? 11.633 36.906 24.406 1 32.75 275 PRO A CA 1
ATOM 1988 C C . PRO A 1 275 ? 11.133 37.469 25.734 1 32.75 275 PRO A C 1
ATOM 1990 O O . PRO A 1 275 ? 11.234 38.688 25.969 1 32.75 275 PRO A O 1
ATOM 1993 N N . ILE A 1 276 ? 10.133 36.969 26.25 1 35 276 ILE A N 1
ATOM 1994 C CA . ILE A 1 276 ? 9.867 37.531 27.578 1 35 276 ILE A CA 1
ATOM 1995 C C . ILE A 1 276 ? 11.18 37.812 28.297 1 35 276 ILE A C 1
ATOM 1997 O O . ILE A 1 276 ? 12.133 37.031 28.188 1 35 276 ILE A O 1
ATOM 2001 N N . GLY A 1 277 ? 11.281 38.969 28.688 1 37.94 277 GLY A N 1
ATOM 2002 C CA . GLY A 1 277 ? 12.406 39.344 29.516 1 37.94 277 GLY A CA 1
ATOM 2003 C C . GLY A 1 277 ? 12.875 38.25 30.453 1 37.94 277 GLY A C 1
ATOM 2004 O O . GLY A 1 277 ? 12.18 37.281 30.656 1 37.94 277 GLY A O 1
ATOM 2005 N N . ARG A 1 278 ? 14.102 37.969 30.359 1 42.66 278 ARG A N 1
ATOM 2006 C CA . ARG A 1 278 ? 14.852 37.125 31.297 1 42.66 278 ARG A CA 1
ATOM 2007 C C . ARG A 1 278 ? 14.133 37.062 32.656 1 42.66 278 ARG A C 1
ATOM 2009 O O . ARG A 1 278 ? 13.812 38.094 33.25 1 42.66 278 ARG A O 1
ATOM 2016 N N . VAL A 1 279 ? 13.305 36 32.875 1 52.31 279 VAL A N 1
ATOM 2017 C CA . VAL A 1 279 ? 12.883 35.75 34.25 1 52.31 279 VAL A CA 1
ATOM 2018 C C . VAL A 1 279 ? 14 36.156 35.188 1 52.31 279 VAL A C 1
ATOM 2020 O O . VAL A 1 279 ? 15.125 35.688 35.094 1 52.31 279 VAL A O 1
ATOM 2023 N N . ARG A 1 280 ? 13.953 37.312 35.656 1 57.66 280 ARG A N 1
ATOM 2024 C CA . ARG A 1 280 ? 14.93 37.719 36.688 1 57.66 280 ARG A CA 1
ATOM 2025 C C . ARG A 1 280 ? 14.438 37.375 38.094 1 57.66 280 ARG A C 1
ATOM 2027 O O . ARG A 1 280 ? 13.703 38.156 38.688 1 57.66 280 ARG A O 1
ATOM 2034 N N . GLU A 1 281 ? 14.719 36.188 38.594 1 75.5 281 GLU A N 1
ATOM 2035 C CA . GLU A 1 281 ? 14.391 35.812 39.969 1 75.5 281 GLU A CA 1
ATOM 2036 C C . GLU A 1 281 ? 15.172 36.625 40.969 1 75.5 281 GLU A C 1
ATOM 2038 O O . GLU A 1 281 ? 16.375 36.875 40.781 1 75.5 281 GLU A O 1
ATOM 2043 N N . ARG A 1 282 ? 14.555 37.312 41.719 1 80.06 282 ARG A N 1
ATOM 2044 C CA . ARG A 1 282 ? 15.172 38.062 42.812 1 80.06 282 ARG A CA 1
ATOM 2045 C C . ARG A 1 282 ? 14.391 37.906 44.125 1 80.06 282 ARG A C 1
ATOM 2047 O O . ARG A 1 282 ? 13.25 37.438 44.094 1 80.06 282 ARG A O 1
ATOM 2054 N N . PRO A 1 283 ? 15.047 38.156 45.25 1 90.5 283 PRO A N 1
ATOM 2055 C CA . PRO A 1 283 ? 14.312 38.094 46.5 1 90.5 283 PRO A CA 1
ATOM 2056 C C . PRO A 1 283 ? 13.195 39.125 46.594 1 90.5 283 PRO A C 1
ATOM 2058 O O . PRO A 1 283 ? 13.414 40.312 46.25 1 90.5 283 PRO A O 1
ATOM 2061 N N . VAL A 1 284 ? 12.062 38.688 46.875 1 89.38 284 VAL A N 1
ATOM 2062 C CA . VAL A 1 284 ? 10.883 39.531 46.969 1 89.38 284 VAL A CA 1
ATOM 2063 C C . VAL A 1 284 ? 10.266 39.406 48.344 1 89.38 284 VAL A C 1
ATOM 2065 O O . VAL A 1 284 ? 9.945 38.312 48.812 1 89.38 284 VAL A O 1
ATOM 2068 N N . ARG A 1 285 ? 10.188 40.531 49.062 1 93.19 285 ARG A N 1
ATOM 2069 C CA . ARG A 1 285 ? 9.453 40.562 50.344 1 93.19 285 ARG A CA 1
ATOM 2070 C C . ARG A 1 285 ? 7.949 40.562 50.094 1 93.19 285 ARG A C 1
ATOM 2072 O O . ARG A 1 285 ? 7.418 41.469 49.469 1 93.19 285 ARG A O 1
ATOM 2079 N N . LEU A 1 286 ? 7.285 39.625 50.688 1 94.56 286 LEU A N 1
ATOM 2080 C CA . LEU A 1 286 ? 5.871 39.406 50.375 1 94.56 286 LEU A CA 1
ATOM 2081 C C . LEU A 1 286 ? 5.031 40.562 50.938 1 94.56 286 LEU A C 1
ATOM 2083 O O . LEU A 1 286 ? 4.035 40.969 50.312 1 94.56 286 LEU A O 1
ATOM 2087 N N . ALA A 1 287 ? 5.41 41.156 52.062 1 93 287 ALA A N 1
ATOM 2088 C CA . ALA A 1 287 ? 4.668 42.25 52.656 1 93 287 ALA A CA 1
ATOM 2089 C C . ALA A 1 287 ? 4.676 43.469 51.75 1 93 287 ALA A C 1
ATOM 2091 O O . ALA A 1 287 ? 3.635 44.125 51.531 1 93 287 ALA A O 1
ATOM 2092 N N . GLU A 1 288 ? 5.816 43.75 51.188 1 87.69 288 GLU A N 1
ATOM 2093 C CA . GLU A 1 288 ? 5.949 44.875 50.281 1 87.69 288 GLU A CA 1
ATOM 2094 C C . GLU A 1 288 ? 5.184 44.625 48.969 1 87.69 288 GLU A C 1
ATOM 2096 O O . GLU A 1 288 ? 4.555 45.531 48.438 1 87.69 288 GLU A O 1
ATOM 2101 N N . LEU A 1 289 ? 5.301 43.406 48.594 1 89.25 289 LEU A N 1
ATOM 2102 C CA . LEU A 1 289 ? 4.59 43.031 47.375 1 89.25 289 LEU A CA 1
ATOM 2103 C C . LEU A 1 289 ? 3.082 43.188 47.562 1 89.25 289 LEU A C 1
ATOM 2105 O O . LEU A 1 289 ? 2.395 43.688 46.688 1 89.25 289 LEU A O 1
ATOM 2109 N N . ALA A 1 290 ? 2.588 42.75 48.688 1 91.25 290 ALA A N 1
ATOM 2110 C CA . ALA A 1 290 ? 1.16 42.812 48.969 1 91.25 290 ALA A CA 1
ATOM 2111 C C . ALA A 1 290 ? 0.68 44.281 48.938 1 91.25 290 ALA A C 1
ATOM 2113 O O . ALA A 1 290 ? -0.367 44.562 48.344 1 91.25 290 ALA A O 1
ATOM 2114 N N . GLU A 1 291 ? 1.434 45.156 49.469 1 83.75 291 GLU A N 1
ATOM 2115 C CA . GLU A 1 291 ? 1.097 46.562 49.469 1 83.75 291 GLU A CA 1
ATOM 2116 C C . GLU A 1 291 ? 1.079 47.125 48.031 1 83.75 291 GLU A C 1
ATOM 2118 O O . GLU A 1 291 ? 0.164 47.875 47.656 1 83.75 291 GLU A O 1
ATOM 2123 N N . ALA A 1 292 ? 2.09 46.75 47.344 1 79.88 292 ALA A N 1
ATOM 2124 C CA . ALA A 1 292 ? 2.211 47.219 45.969 1 79.88 292 ALA A CA 1
ATOM 2125 C C . ALA A 1 292 ? 1.044 46.719 45.125 1 79.88 292 ALA A C 1
ATOM 2127 O O . ALA A 1 292 ? 0.538 47.469 44.281 1 79.88 292 ALA A O 1
ATOM 2128 N N . VAL A 1 293 ? 0.653 45.5 45.344 1 85.44 293 VAL A N 1
ATOM 2129 C CA . VAL A 1 293 ? -0.425 44.875 44.594 1 85.44 293 VAL A CA 1
ATOM 2130 C C . VAL A 1 293 ? -1.742 45.594 44.875 1 85.44 293 VAL A C 1
ATOM 2132 O O . VAL A 1 293 ? -2.484 45.938 43.938 1 85.44 293 VAL A O 1
ATOM 2135 N N . VAL A 1 294 ? -2.059 45.844 46.125 1 84.56 294 VAL A N 1
ATOM 2136 C CA . VAL A 1 294 ? -3.316 46.469 46.5 1 84.56 294 VAL A CA 1
ATOM 2137 C C . VAL A 1 294 ? -3.357 47.906 46 1 84.56 294 VAL A C 1
ATOM 2139 O O . VAL A 1 294 ? -4.406 48.375 45.562 1 84.56 294 VAL A O 1
ATOM 2142 N N . ASP A 1 295 ? -2.201 48.531 45.969 1 75.56 295 ASP A N 1
ATOM 2143 C CA . ASP A 1 295 ? -2.1 49.906 45.438 1 75.56 295 ASP A CA 1
ATOM 2144 C C . ASP A 1 295 ? -2.361 49.906 43.938 1 75.56 295 ASP A C 1
ATOM 2146 O O . ASP A 1 295 ? -3.125 50.75 43.438 1 75.56 295 ASP A O 1
ATOM 2150 N N . ALA A 1 296 ? -1.739 48.969 43.375 1 70.94 296 ALA A N 1
ATOM 2151 C CA . ALA A 1 296 ? -1.857 48.875 41.938 1 70.94 296 ALA A CA 1
ATOM 2152 C C . ALA A 1 296 ? -3.287 48.531 41.531 1 70.94 296 ALA A C 1
ATOM 2154 O O . ALA A 1 296 ? -3.754 48.969 40.469 1 70.94 296 ALA A O 1
ATOM 2155 N N . ALA A 1 297 ? -3.975 47.75 42.312 1 74.44 297 ALA A N 1
ATOM 2156 C CA . ALA A 1 297 ? -5.352 47.344 42.031 1 74.44 297 ALA A CA 1
ATOM 2157 C C . ALA A 1 297 ? -6.324 48.469 42.312 1 74.44 297 ALA A C 1
ATOM 2159 O O . ALA A 1 297 ? -7.516 48.375 42 1 74.44 297 ALA A O 1
ATOM 2160 N N . GLY A 1 298 ? -5.832 49.531 42.906 1 71.12 298 GLY A N 1
ATOM 2161 C CA . GLY A 1 298 ? -6.656 50.688 43.156 1 71.12 298 GLY A CA 1
ATOM 2162 C C . GLY A 1 298 ? -7.582 50.531 44.344 1 71.12 298 GLY A C 1
ATOM 2163 O O . GLY A 1 298 ? -8.633 51.156 44.438 1 71.12 298 GLY A O 1
ATOM 2164 N N . VAL A 1 299 ? -7.258 49.656 45.219 1 78.75 299 VAL A N 1
ATOM 2165 C CA . VAL A 1 299 ? -8.102 49.406 46.375 1 78.75 299 VAL A CA 1
ATOM 2166 C C . VAL A 1 299 ? -7.805 50.469 47.438 1 78.75 299 VAL A C 1
ATOM 2168 O O . VAL A 1 299 ? -6.652 50.656 47.844 1 78.75 299 VAL A O 1
ATOM 2171 N N . ALA A 1 300 ? -8.828 51.156 47.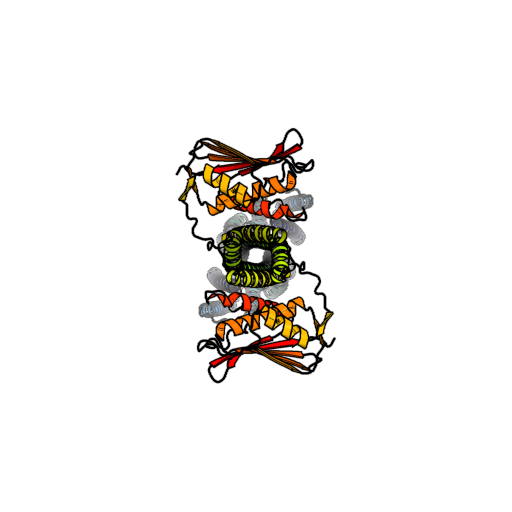844 1 79.62 300 ALA A N 1
ATOM 2172 C CA . ALA A 1 300 ? -8.688 52.219 48.875 1 79.62 300 ALA A CA 1
ATOM 2173 C C . ALA A 1 300 ? -8.211 51.625 50.188 1 79.62 300 ALA A C 1
ATOM 2175 O O . ALA A 1 300 ? -8.555 50.5 50.531 1 79.62 300 ALA A O 1
ATOM 2176 N N . PRO A 1 301 ? -7.395 52.406 50.938 1 79.56 301 PRO A N 1
ATOM 2177 C CA . PRO A 1 301 ? -6.84 51.938 52.219 1 79.56 301 PRO A CA 1
ATOM 2178 C C . PRO A 1 301 ? -7.918 51.469 53.188 1 79.56 301 PRO A C 1
ATOM 2180 O O . PRO A 1 301 ? -7.711 50.531 53.969 1 79.56 301 PRO A O 1
ATOM 2183 N N . GLN A 1 302 ? -9.07 52.094 53.125 1 83.69 302 GLN A N 1
ATOM 2184 C CA . GLN A 1 302 ? -10.133 51.781 54.062 1 83.69 302 GLN A CA 1
ATOM 2185 C C . GLN A 1 302 ? -10.797 50.438 53.719 1 83.69 302 GLN A C 1
ATOM 2187 O O . GLN A 1 302 ? -11.469 49.844 54.562 1 83.69 302 GLN A O 1
ATOM 2192 N N . ARG A 1 303 ? -10.547 49.938 52.562 1 86.62 303 ARG A N 1
ATOM 2193 C CA . ARG A 1 303 ? -11.219 48.719 52.094 1 86.62 303 ARG A CA 1
ATOM 2194 C C . ARG A 1 303 ? -10.234 47.562 51.938 1 86.62 303 ARG A C 1
ATOM 2196 O O . ARG A 1 303 ? -10.547 46.531 51.344 1 86.62 303 ARG A O 1
ATOM 2203 N N . ARG A 1 304 ? -9.047 47.75 52.469 1 86.12 304 ARG A N 1
ATOM 2204 C CA . ARG A 1 304 ? -8.078 46.688 52.219 1 86.12 304 ARG A CA 1
ATOM 2205 C C . ARG A 1 304 ? -7.695 46 53.531 1 86.12 304 ARG A C 1
ATOM 2207 O O . ARG A 1 304 ? -7.512 46.656 54.562 1 86.12 304 ARG A O 1
ATOM 2214 N N . THR A 1 305 ? -7.781 44.719 53.625 1 89.19 305 THR A N 1
ATOM 2215 C CA . THR A 1 305 ? -7.262 43.875 54.688 1 89.19 305 THR A CA 1
ATOM 2216 C C . THR A 1 305 ? -6.195 42.938 54.156 1 89.19 305 THR A C 1
ATOM 2218 O O . THR A 1 305 ? -6.461 42.125 53.25 1 89.19 305 THR A O 1
ATOM 2221 N N . MET A 1 306 ? -5.012 43.125 54.594 1 90.81 306 MET A N 1
ATOM 2222 C CA . MET A 1 306 ? -3.922 42.281 54.125 1 90.81 306 MET A CA 1
ATOM 2223 C C . MET A 1 306 ? -3.271 41.531 55.281 1 90.81 306 MET A C 1
ATOM 2225 O O . MET A 1 306 ? -3.115 42.094 56.375 1 90.81 306 MET A O 1
ATOM 2229 N N . CYS A 1 307 ? -2.994 40.281 55.156 1 93.06 307 CYS A N 1
ATOM 2230 C CA . CYS A 1 307 ? -2.266 39.469 56.094 1 93.06 307 CYS A CA 1
ATOM 2231 C C . CYS A 1 307 ? -1.139 38.688 55.438 1 93.06 307 CYS A C 1
ATOM 2233 O O . CYS A 1 307 ? -1.348 38.094 54.375 1 93.06 307 CYS A O 1
ATOM 2235 N N . VAL A 1 308 ? 0.043 38.906 55.844 1 95.12 308 VAL A N 1
ATOM 2236 C CA . VAL A 1 308 ? 1.201 38.156 55.375 1 95.12 308 VAL A CA 1
ATOM 2237 C C . VAL A 1 308 ? 1.806 37.344 56.5 1 95.12 308 VAL A C 1
ATOM 2239 O O . VAL A 1 308 ? 2.141 37.875 57.562 1 95.12 308 VAL A O 1
ATOM 2242 N N . GLU A 1 309 ? 1.814 36.062 56.312 1 93.19 309 GLU A N 1
ATOM 2243 C CA . GLU A 1 309 ? 2.387 35.188 57.312 1 93.19 309 GLU A CA 1
ATOM 2244 C C . GLU A 1 309 ? 3.486 34.312 56.719 1 93.19 309 GLU A C 1
ATOM 2246 O O . GLU A 1 309 ? 3.238 33.562 55.781 1 93.19 309 GLU A O 1
ATOM 2251 N N . PRO A 1 310 ? 4.695 34.312 57.344 1 91.62 310 PRO A N 1
ATOM 2252 C CA . PRO A 1 310 ? 5.266 35.219 58.312 1 91.62 310 PRO A CA 1
ATOM 2253 C C . PRO A 1 310 ? 5.473 36.625 57.75 1 91.62 310 PRO A C 1
ATOM 2255 O O . PRO A 1 310 ? 5.633 36.781 56.531 1 91.62 310 PRO A O 1
ATOM 2258 N N . ALA A 1 311 ? 5.441 37.688 58.531 1 90.06 311 ALA A N 1
ATOM 2259 C CA . ALA A 1 311 ? 5.473 39.062 58.125 1 90.06 311 ALA A CA 1
ATOM 2260 C C . ALA A 1 311 ? 6.734 39.406 57.344 1 90.06 311 ALA A C 1
ATOM 2262 O O . ALA A 1 311 ? 6.73 40.281 56.469 1 90.06 311 ALA A O 1
ATOM 2263 N N . ASP A 1 312 ? 7.781 38.625 57.594 1 89 312 ASP A N 1
ATOM 2264 C CA . ASP A 1 312 ? 9.055 38.938 56.938 1 89 312 ASP A CA 1
ATOM 2265 C C . ASP A 1 312 ? 9.359 37.906 55.844 1 89 312 ASP A C 1
ATOM 2267 O O . ASP A 1 312 ? 10.516 37.719 55.469 1 89 312 ASP A O 1
ATOM 2271 N N . ALA A 1 313 ? 8.344 37.25 55.344 1 92.69 313 ALA A N 1
ATOM 2272 C CA . ALA A 1 313 ? 8.555 36.219 54.344 1 92.69 313 ALA A CA 1
ATOM 2273 C C . ALA A 1 313 ? 9.148 36.812 53.062 1 92.69 313 ALA A C 1
ATOM 2275 O O . ALA A 1 313 ? 8.672 37.812 52.562 1 92.69 313 ALA A O 1
ATOM 2276 N N . THR A 1 314 ? 10.266 36.219 52.625 1 93.69 314 THR A N 1
ATOM 2277 C CA . THR A 1 314 ? 10.93 36.594 51.375 1 93.69 314 THR A CA 1
ATOM 2278 C C . THR A 1 314 ? 11.094 35.406 50.469 1 93.69 314 THR A C 1
ATOM 2280 O O . THR A 1 314 ? 11.555 34.344 50.906 1 93.69 314 THR A O 1
ATOM 2283 N N . VAL A 1 315 ? 10.656 35.531 49.281 1 93.12 315 VAL A N 1
ATOM 2284 C CA . VAL A 1 315 ? 10.703 34.406 48.344 1 93.12 315 VAL A CA 1
ATOM 2285 C C . VAL A 1 315 ? 11.523 34.812 47.125 1 93.12 315 VAL A C 1
ATOM 2287 O O . VAL A 1 315 ? 11.695 36 46.844 1 93.12 315 VAL A O 1
ATOM 2290 N N . ARG A 1 316 ? 12.047 33.781 46.469 1 91.12 316 ARG A N 1
ATOM 2291 C CA . ARG A 1 316 ? 12.781 34 45.25 1 91.12 316 ARG A CA 1
ATOM 2292 C C . ARG A 1 316 ? 11.906 33.719 44.031 1 91.12 316 ARG A C 1
ATOM 2294 O O . ARG A 1 316 ? 11.484 32.594 43.781 1 91.12 316 ARG A O 1
ATOM 2301 N N . THR A 1 317 ? 11.516 34.781 43.375 1 85.44 317 THR A N 1
ATOM 2302 C CA . THR A 1 317 ? 10.656 34.656 42.188 1 85.44 317 THR A CA 1
ATOM 2303 C C . THR A 1 317 ? 10.758 35.906 41.312 1 85.44 317 THR A C 1
ATOM 2305 O O . THR A 1 317 ? 11.477 36.844 41.656 1 85.44 317 THR A O 1
ATOM 2308 N N . ASP A 1 318 ? 10.281 35.875 40.219 1 78.12 318 ASP A N 1
ATOM 2309 C CA . ASP A 1 318 ? 10.148 37.062 39.375 1 78.12 318 ASP A CA 1
ATOM 2310 C C . ASP A 1 318 ? 9.07 38 39.906 1 78.12 318 ASP A C 1
ATOM 2312 O O . ASP A 1 318 ? 7.883 37.656 39.875 1 78.12 318 ASP A O 1
ATOM 2316 N N . PRO A 1 319 ? 9.43 39.188 40.438 1 77.56 319 PRO A N 1
ATOM 2317 C CA . PRO A 1 319 ? 8.453 40.094 41.094 1 77.56 319 PRO A CA 1
ATOM 2318 C C . PRO A 1 319 ? 7.398 40.594 40.125 1 77.56 319 PRO A C 1
ATOM 2320 O O . PRO A 1 319 ? 6.246 40.812 40.5 1 77.56 319 PRO A O 1
ATOM 2323 N N . GLN A 1 320 ? 7.77 40.688 38.969 1 70.81 320 GLN A N 1
ATOM 2324 C CA . GLN A 1 320 ? 6.844 41.25 38 1 70.81 320 GLN A CA 1
ATOM 2325 C C . GLN A 1 320 ? 5.711 40.25 37.688 1 70.81 320 GLN A C 1
ATOM 2327 O O . GLN A 1 320 ? 4.543 40.656 37.625 1 70.81 320 GLN A O 1
ATOM 2332 N N . ARG A 1 321 ? 6.109 39.031 37.594 1 73.56 321 ARG A N 1
ATOM 2333 C CA . ARG A 1 321 ? 5.105 38 37.312 1 73.56 321 ARG A CA 1
ATOM 2334 C C . ARG A 1 321 ? 4.152 37.812 38.469 1 73.56 321 ARG A C 1
ATOM 2336 O O . ARG A 1 321 ? 2.934 37.781 38.281 1 73.56 321 ARG A O 1
ATOM 2343 N N . LEU A 1 322 ? 4.762 37.719 39.594 1 83.75 322 LEU A N 1
ATOM 2344 C CA . LEU A 1 322 ? 3.957 37.5 40.781 1 83.75 322 LEU A CA 1
ATOM 2345 C C . LEU A 1 322 ? 3.053 38.719 41.031 1 83.75 322 LEU A C 1
ATOM 2347 O O . LEU A 1 322 ? 1.881 38.531 41.406 1 83.75 322 LEU A O 1
ATOM 2351 N N . ARG A 1 323 ? 3.543 39.906 40.875 1 80.75 323 ARG A N 1
ATOM 2352 C CA . ARG A 1 323 ? 2.758 41.125 41.062 1 80.75 323 ARG A CA 1
ATOM 2353 C C . ARG A 1 323 ? 1.579 41.188 40.094 1 80.75 323 ARG A C 1
ATOM 2355 O O . ARG A 1 323 ? 0.461 41.531 40.5 1 80.75 323 ARG A O 1
ATOM 2362 N N . ARG A 1 324 ? 1.846 40.812 39 1 73.31 324 ARG A N 1
ATOM 2363 C CA . ARG A 1 324 ? 0.794 40.812 37.969 1 73.31 324 ARG A CA 1
ATOM 2364 C C . ARG A 1 324 ? -0.294 39.812 38.312 1 73.31 324 ARG A C 1
ATOM 2366 O O . ARG A 1 324 ? -1.484 40.094 38.188 1 73.31 324 ARG A O 1
ATOM 2373 N N . LEU A 1 325 ? 0.19 38.656 38.594 1 81.38 325 LEU A N 1
ATOM 2374 C CA . LEU A 1 325 ? -0.726 37.594 39 1 81.38 325 LEU A CA 1
ATOM 2375 C C . LEU A 1 325 ? -1.633 38.031 40.125 1 81.38 325 LEU A C 1
ATOM 2377 O O . LEU A 1 325 ? -2.859 37.938 40.031 1 81.38 325 LEU A O 1
ATOM 2381 N N . LEU A 1 326 ? -1.035 38.594 41.125 1 87.69 326 LEU A N 1
ATOM 2382 C CA . LEU A 1 326 ? -1.774 38.969 42.312 1 87.69 326 LEU A CA 1
ATOM 2383 C C . LEU A 1 326 ? -2.633 40.219 42.062 1 87.69 326 LEU A C 1
ATOM 2385 O O . LEU A 1 326 ? -3.758 40.312 42.562 1 87.69 326 LEU A O 1
ATOM 2389 N N . THR A 1 327 ? -2.148 41.156 41.312 1 81.44 327 THR A N 1
ATOM 2390 C CA . THR A 1 327 ? -2.902 42.375 41 1 81.44 327 THR A CA 1
ATOM 2391 C C . THR A 1 327 ? -4.191 42.031 40.25 1 81.44 327 THR A C 1
ATOM 2393 O O . THR A 1 327 ? -5.25 42.562 40.531 1 81.44 327 THR A O 1
ATOM 2396 N N . ASN A 1 328 ? -4.086 41.094 39.375 1 74.62 328 ASN A N 1
ATOM 2397 C CA . ASN A 1 328 ? -5.266 40.688 38.625 1 74.62 328 ASN A CA 1
ATOM 2398 C C . ASN A 1 328 ? -6.32 40.062 39.531 1 74.62 328 ASN A C 1
ATOM 2400 O O . ASN A 1 328 ? -7.516 40.281 39.344 1 74.62 328 ASN A O 1
ATOM 2404 N N . LEU A 1 329 ? -5.855 39.219 40.375 1 85.31 329 LEU A N 1
ATOM 2405 C CA . LEU A 1 329 ? -6.781 38.562 41.312 1 85.31 329 LEU A CA 1
ATOM 2406 C C . LEU A 1 329 ? -7.441 39.594 42.219 1 85.31 329 LEU A C 1
ATOM 2408 O O . LEU A 1 329 ? -8.648 39.562 42.438 1 85.31 329 LEU A O 1
ATOM 2412 N N . VAL A 1 330 ? -6.652 40.562 42.688 1 86.88 330 VAL A N 1
ATOM 2413 C CA . VAL A 1 330 ? -7.16 41.594 43.594 1 86.88 330 VAL A CA 1
ATOM 2414 C C . VAL A 1 330 ? -8.086 42.531 42.844 1 86.88 330 VAL A C 1
ATOM 2416 O O . VAL A 1 330 ? -9.109 42.969 43.375 1 86.88 330 VAL A O 1
ATOM 2419 N N . GLU A 1 331 ? -7.715 42.906 41.719 1 77.19 331 GLU A N 1
ATOM 2420 C CA . GLU A 1 331 ? -8.57 43.781 40.906 1 77.19 331 GLU A CA 1
ATOM 2421 C C . GLU A 1 331 ? -9.938 43.125 40.656 1 77.19 331 GLU A C 1
ATOM 2423 O O . GLU A 1 331 ? -10.961 43.812 40.719 1 77.19 331 GLU A O 1
ATOM 2428 N N . ASN A 1 332 ? -9.883 41.875 40.375 1 76.31 332 ASN A N 1
ATOM 2429 C CA . ASN A 1 332 ? -11.133 41.156 40.188 1 76.31 332 ASN A CA 1
ATOM 2430 C C . ASN A 1 332 ? -11.984 41.188 41.469 1 76.31 332 ASN A C 1
ATOM 2432 O O . ASN A 1 332 ? -13.195 41.375 41.406 1 76.31 332 ASN A O 1
ATOM 2436 N N . ALA A 1 333 ? -11.359 40.938 42.562 1 84.94 333 ALA A N 1
ATOM 2437 C CA . ALA A 1 333 ? -12.055 40.969 43.844 1 84.94 333 ALA A CA 1
ATOM 2438 C C . ALA A 1 333 ? -12.609 42.375 44.125 1 84.94 333 ALA A C 1
ATOM 2440 O O . ALA A 1 333 ? -13.742 42.5 44.594 1 84.94 333 ALA A O 1
ATOM 2441 N N . ALA A 1 334 ? -11.828 43.406 43.812 1 80.62 334 ALA A N 1
ATOM 2442 C CA . ALA A 1 334 ? -12.242 44.781 44.031 1 80.62 334 ALA A CA 1
ATOM 2443 C C . ALA A 1 334 ? -13.445 45.156 43.188 1 80.62 334 ALA A C 1
ATOM 2445 O O . ALA A 1 334 ? -14.352 45.875 43.656 1 80.62 334 ALA A O 1
ATOM 2446 N N . ARG A 1 335 ? -13.43 44.719 42.094 1 76.31 335 ARG A N 1
ATOM 2447 C CA . ARG A 1 335 ? -14.492 45.031 41.125 1 76.31 335 ARG A CA 1
ATOM 2448 C C . ARG A 1 335 ? -15.812 44.406 41.562 1 76.31 335 ARG A C 1
ATOM 2450 O O . ARG A 1 335 ? -16.875 45 41.406 1 76.31 335 ARG A O 1
ATOM 2457 N N . HIS A 1 336 ? -15.734 43.281 42 1 77.19 336 HIS A N 1
ATOM 2458 C CA . HIS A 1 336 ? -16.969 42.531 42.281 1 77.19 336 HIS A CA 1
ATOM 2459 C C . HIS A 1 336 ? -17.422 42.75 43.719 1 77.19 336 HIS A C 1
ATOM 2461 O O . HIS A 1 336 ? -18.562 42.438 44.062 1 77.19 336 HIS A O 1
ATOM 2467 N N . SER A 1 337 ? -16.5 43.281 44.531 1 80.25 337 SER A N 1
ATOM 2468 C CA . SER A 1 337 ? -16.828 43.469 45.938 1 80.25 337 SER A CA 1
ATOM 2469 C C . SER A 1 337 ? -17.562 44.781 46.156 1 80.25 337 SER A C 1
ATOM 2471 O O . SER A 1 337 ? -18.078 45.031 47.25 1 80.25 337 SER A O 1
ATOM 2473 N N . GLY A 1 338 ? -17.75 45.688 45.188 1 75 338 GLY A N 1
ATOM 2474 C CA . GLY A 1 338 ? -18.344 47 45.406 1 75 338 GLY A CA 1
ATOM 2475 C C . GLY A 1 338 ? -17.625 47.812 46.469 1 75 338 GLY A C 1
ATOM 2476 O O . GLY A 1 338 ? -16.438 48.125 46.312 1 75 338 GLY A O 1
ATOM 2477 N N . ASP A 1 339 ? -18.297 48.031 47.625 1 79.5 339 ASP A N 1
ATOM 2478 C CA . ASP A 1 339 ? -17.734 48.812 48.719 1 79.5 339 ASP A CA 1
ATOM 2479 C C . ASP A 1 339 ? -17.234 47.906 49.844 1 79.5 339 ASP A C 1
ATOM 2481 O O . ASP A 1 339 ? -16.672 48.406 50.812 1 79.5 339 ASP A O 1
ATOM 2485 N N . ALA A 1 340 ? -17.375 46.688 49.656 1 85.31 340 ALA A N 1
ATOM 2486 C CA . ALA A 1 340 ? -16.906 45.719 50.656 1 85.31 340 ALA A CA 1
ATOM 2487 C C . ALA A 1 340 ? -15.383 45.594 50.625 1 85.31 340 ALA A C 1
ATOM 2489 O O . ALA A 1 340 ? -14.758 45.844 49.594 1 85.31 340 ALA A O 1
ATOM 2490 N N . PRO A 1 341 ? -14.836 45.281 51.75 1 86.94 341 PRO A N 1
ATOM 2491 C CA . PRO A 1 341 ? -13.375 45.156 51.812 1 86.94 341 PRO A CA 1
ATOM 2492 C C . PRO A 1 341 ? -12.867 43.969 51 1 86.94 341 PRO A C 1
ATOM 2494 O O . PRO A 1 341 ? -13.562 42.938 50.875 1 86.94 341 PRO A O 1
ATOM 2497 N N . VAL A 1 342 ? -11.758 44.125 50.438 1 89.62 342 VAL A N 1
ATOM 2498 C CA . VAL A 1 342 ? -11.023 43.062 49.75 1 89.62 342 VAL A CA 1
ATOM 2499 C C . VAL A 1 342 ? -9.922 42.531 50.688 1 89.62 342 VAL A C 1
ATOM 2501 O O . VAL A 1 342 ? -9.141 43.312 51.25 1 89.62 342 VAL A O 1
ATOM 2504 N N . GLU A 1 343 ? -10 41.219 50.875 1 92.81 343 GLU A N 1
ATOM 2505 C CA . GLU A 1 343 ? -9.023 40.562 51.75 1 92.81 343 GLU A CA 1
ATOM 2506 C C . GLU A 1 343 ? -7.941 39.844 50.969 1 92.81 343 GLU A C 1
ATOM 2508 O O . GLU A 1 343 ? -8.25 39.094 50.031 1 92.81 343 GLU A O 1
ATOM 2513 N N . LEU A 1 344 ? -6.691 40.156 51.219 1 94.25 344 LEU A N 1
ATOM 2514 C CA . LEU A 1 344 ? -5.527 39.531 50.625 1 94.25 344 LEU A CA 1
ATOM 2515 C C . LEU A 1 344 ? -4.68 38.844 51.688 1 94.25 344 LEU A C 1
ATOM 2517 O O . LEU A 1 344 ? -4.113 39.5 52.562 1 94.25 344 LEU A O 1
ATOM 2521 N N . ASP A 1 345 ? -4.633 37.531 51.656 1 95.06 345 ASP A N 1
ATOM 2522 C CA . ASP A 1 345 ? -3.863 36.719 52.594 1 95.06 345 ASP A CA 1
ATOM 2523 C C . ASP A 1 345 ? -2.723 36 51.906 1 95.06 345 ASP A C 1
ATOM 2525 O O . ASP A 1 345 ? -2.947 35.25 50.938 1 95.06 345 ASP A O 1
ATOM 2529 N N . LEU A 1 346 ? -1.47 36.25 52.312 1 95.81 346 LEU A N 1
ATOM 2530 C CA . LEU A 1 346 ? -0.293 35.531 51.812 1 95.81 346 LEU A CA 1
ATOM 2531 C C . LEU A 1 346 ? 0.344 34.688 52.906 1 95.81 346 LEU A C 1
ATOM 2533 O O . LEU A 1 346 ? 0.654 35.219 54 1 95.81 346 LEU A O 1
ATOM 2537 N N . ARG A 1 347 ? 0.477 33.438 52.688 1 95.75 347 ARG A N 1
ATOM 2538 C CA . ARG A 1 347 ? 1.132 32.531 53.594 1 95.75 347 ARG A CA 1
ATOM 2539 C C . ARG A 1 347 ? 2.26 31.766 52.906 1 95.75 347 ARG A C 1
ATOM 2541 O O . ARG A 1 347 ? 2.062 31.188 51.844 1 95.75 347 ARG A O 1
ATOM 2548 N N . TYR A 1 348 ? 3.373 31.891 53.469 1 95.44 348 TYR A N 1
ATOM 2549 C CA . TYR A 1 348 ? 4.523 31.188 52.938 1 95.44 348 TYR A CA 1
ATOM 2550 C C . TYR A 1 348 ? 5.055 30.172 53.938 1 95.44 348 TYR A C 1
ATOM 2552 O O . TYR A 1 348 ? 5.34 30.5 55.094 1 95.44 348 TYR A O 1
ATOM 2560 N N . SER A 1 349 ? 4.98 28.953 53.5 1 93 349 SER A N 1
ATOM 2561 C CA . SER A 1 349 ? 5.531 27.875 54.312 1 93 349 SER A CA 1
ATOM 2562 C C . SER A 1 349 ? 6.027 26.734 53.438 1 93 349 SER A C 1
ATOM 2564 O O . SER A 1 349 ? 5.418 26.406 52.406 1 93 349 SER A O 1
ATOM 2566 N N . ASP A 1 350 ? 7.133 26.125 53.75 1 91.44 350 ASP A N 1
ATOM 2567 C CA . ASP A 1 350 ? 7.652 24.906 53.125 1 91.44 350 ASP A CA 1
ATOM 2568 C C . ASP A 1 350 ? 7.793 25.094 51.625 1 91.44 350 ASP A C 1
ATOM 2570 O O . ASP A 1 350 ? 7.348 24.25 50.844 1 91.44 350 ASP A O 1
ATOM 2574 N N . GLU A 1 351 ? 8.281 26.234 51.188 1 92.38 351 GLU A N 1
ATOM 2575 C CA . GLU A 1 351 ? 8.562 26.547 49.781 1 92.38 351 GLU A CA 1
ATOM 2576 C C . GLU A 1 351 ? 7.281 26.609 48.969 1 92.38 351 GLU A C 1
ATOM 2578 O O . GLU A 1 351 ? 7.293 26.312 47.781 1 92.38 351 GLU A O 1
ATOM 2583 N N . LEU A 1 352 ? 6.242 26.859 49.719 1 94.69 352 LEU A N 1
ATOM 2584 C CA . LEU A 1 352 ? 4.938 27.016 49.062 1 94.69 352 LEU A CA 1
ATOM 2585 C C . LEU A 1 352 ? 4.309 28.359 49.438 1 94.69 352 LEU A C 1
ATOM 2587 O O . LEU A 1 352 ? 4.203 28.688 50.625 1 94.69 352 LEU A O 1
ATOM 2591 N N . LEU A 1 353 ? 4.031 29.094 48.438 1 95.12 353 LEU A N 1
ATOM 2592 C CA . LEU A 1 353 ? 3.287 30.344 48.656 1 95.12 353 LEU A CA 1
ATOM 2593 C C . LEU A 1 353 ? 1.795 30.125 48.406 1 95.12 353 LEU A C 1
ATOM 2595 O O . LEU A 1 353 ? 1.388 29.672 47.344 1 95.12 353 LEU A O 1
ATOM 2599 N N . VAL A 1 354 ? 1.059 30.266 49.469 1 95.88 354 VAL A N 1
ATOM 2600 C CA . VAL A 1 354 ? -0.394 30.172 49.375 1 95.88 354 VAL A CA 1
ATOM 2601 C C . VAL A 1 354 ? -1.012 31.562 49.438 1 95.88 354 VAL A C 1
ATOM 2603 O O . VAL A 1 354 ? -0.719 32.344 50.344 1 95.88 354 VAL A O 1
ATOM 2606 N N . VAL A 1 355 ? -1.762 31.938 48.375 1 95.44 355 VAL A N 1
ATOM 2607 C CA . VAL A 1 355 ? -2.424 33.25 48.344 1 95.44 355 VAL A CA 1
ATOM 2608 C C . VAL A 1 355 ? -3.939 33.062 48.312 1 95.44 355 VAL A C 1
ATOM 2610 O O . VAL A 1 355 ? -4.453 32.219 47.562 1 95.44 355 VAL A O 1
ATOM 2613 N N . GLU A 1 356 ? -4.645 33.75 49.156 1 94.44 356 GLU A N 1
ATOM 2614 C CA . GLU A 1 356 ? -6.102 33.75 49.125 1 94.44 356 GLU A CA 1
ATOM 2615 C C . GLU A 1 356 ? -6.645 35.188 48.969 1 94.44 356 GLU A C 1
ATOM 2617 O O . GLU A 1 356 ? -6.285 36.094 49.719 1 94.44 356 GLU A O 1
ATOM 2622 N N . VAL A 1 357 ? -7.348 35.375 47.906 1 92.94 357 VAL A N 1
ATOM 2623 C CA . VAL A 1 357 ? -8.062 36.625 47.688 1 92.94 357 VAL A CA 1
ATOM 2624 C C . VAL A 1 357 ? -9.555 36.406 47.906 1 92.94 357 VAL A C 1
ATOM 2626 O O . VAL A 1 357 ? -10.164 35.562 47.25 1 92.94 357 VAL A O 1
ATOM 2629 N N . ARG A 1 358 ? -10.141 37.125 48.812 1 90.5 358 ARG A N 1
ATOM 2630 C CA . ARG A 1 358 ? -11.547 36.969 49.156 1 90.5 358 ARG A CA 1
ATOM 2631 C C . ARG A 1 358 ? -12.336 38.219 48.781 1 90.5 358 ARG A C 1
ATOM 2633 O O . ARG A 1 358 ? -11.914 39.344 49.094 1 90.5 358 ARG A O 1
ATOM 2640 N N . ASP A 1 359 ? -13.375 38.031 48.094 1 84.31 359 ASP A N 1
ATOM 2641 C CA . ASP A 1 359 ? -14.281 39.125 47.75 1 84.31 359 ASP A CA 1
ATOM 2642 C C . ASP A 1 359 ? -15.672 38.875 48.312 1 84.31 359 ASP A C 1
ATOM 2644 O O . ASP A 1 359 ? -15.938 37.844 48.906 1 84.31 359 ASP A O 1
ATOM 2648 N N . ARG A 1 360 ? -16.469 39.906 48.438 1 80.88 360 ARG A N 1
ATOM 2649 C CA . ARG A 1 360 ? -17.859 39.812 48.875 1 80.88 360 ARG A CA 1
ATOM 2650 C C . ARG A 1 360 ? -18.812 40.062 47.719 1 80.88 360 ARG A C 1
ATOM 2652 O O . ARG A 1 360 ? -19.812 40.781 47.906 1 80.88 360 ARG A O 1
ATOM 2659 N N . GLY A 1 361 ? -18.406 39.688 46.562 1 75.94 361 GLY A N 1
ATOM 2660 C CA . GLY A 1 361 ? -19.234 39.875 45.375 1 75.94 361 GLY A CA 1
ATOM 2661 C C . GLY A 1 361 ? -20.312 38.812 45.25 1 75.94 361 GLY A C 1
ATOM 2662 O O . GLY A 1 361 ? -20.625 38.125 46.219 1 75.94 361 GLY A O 1
ATOM 2663 N N . PRO A 1 362 ? -21 38.812 44 1 70.75 362 PRO A N 1
ATOM 2664 C CA . PRO A 1 362 ? -22.109 37.875 43.812 1 70.75 362 PRO A CA 1
ATOM 2665 C C . PRO A 1 362 ? -21.656 36.406 43.781 1 70.75 362 PRO A C 1
ATOM 2667 O O . PRO A 1 362 ? -22.484 35.5 43.906 1 70.75 362 PRO A O 1
ATOM 2670 N N . GLY A 1 363 ? -20.375 36.188 43.875 1 65.38 363 GLY A N 1
ATOM 2671 C CA . GLY A 1 363 ? -19.875 34.812 43.875 1 65.38 363 GLY A CA 1
ATOM 2672 C C . GLY A 1 363 ? -19.984 34.156 42.5 1 65.38 363 GLY A C 1
ATOM 2673 O O . GLY A 1 363 ? -20.047 34.844 41.469 1 65.38 363 GLY A O 1
ATOM 2674 N N . LEU A 1 364 ? -19.688 32.906 42.344 1 64.19 364 LEU A N 1
ATOM 2675 C CA . LEU A 1 364 ? -19.797 32.125 41.125 1 64.19 364 LEU A CA 1
ATOM 2676 C C . LEU A 1 364 ? -21.219 31.672 40.875 1 64.19 364 LEU A C 1
ATOM 2678 O O . LEU A 1 364 ? -21.922 31.297 41.812 1 64.19 364 LEU A O 1
ATOM 2682 N N . PRO A 1 365 ? -21.703 32.094 39.656 1 58.38 365 PRO A N 1
ATOM 2683 C CA . PRO A 1 365 ? -23.031 31.5 39.438 1 58.38 365 PRO A CA 1
ATOM 2684 C C . PRO A 1 365 ? -23.094 30.016 39.781 1 58.38 365 PRO A C 1
ATOM 2686 O O . PRO A 1 365 ? -22.094 29.312 39.688 1 58.38 365 PRO A O 1
ATOM 2689 N N . PRO A 1 366 ? -24.203 29.641 40.312 1 52.88 366 PRO A N 1
ATOM 2690 C CA . PRO A 1 366 ? -24.391 28.234 40.625 1 52.88 366 PRO A CA 1
ATOM 2691 C C . PRO A 1 366 ? -24.078 27.312 39.438 1 52.88 366 PRO A C 1
ATOM 2693 O O . PRO A 1 366 ? -24.406 27.625 38.312 1 52.88 366 PRO A O 1
ATOM 2696 N N . GLY A 1 367 ? -23.047 26.188 39.5 1 53.59 367 GLY A N 1
ATOM 2697 C CA . GLY A 1 367 ? -22.625 25.219 38.5 1 53.59 367 GLY A CA 1
ATOM 2698 C C . GLY A 1 367 ? -21.234 25.469 37.969 1 53.59 367 GLY A C 1
ATOM 2699 O O . GLY A 1 367 ? -20.672 24.625 37.25 1 53.59 367 GLY A O 1
ATOM 2700 N N . GLN A 1 368 ? -20.797 26.672 38.062 1 50.28 368 GLN A N 1
ATOM 2701 C CA . GLN A 1 368 ? -19.5 26.969 37.469 1 50.28 368 GLN A CA 1
ATOM 2702 C C . GLN A 1 368 ? -18.391 26.891 38.531 1 50.28 368 GLN A C 1
ATOM 2704 O O . GLN A 1 368 ? -17.281 27.391 38.312 1 50.28 368 GLN A O 1
ATOM 2709 N N . GLU A 1 369 ? -18.656 26.375 39.594 1 50.16 369 GLU A N 1
ATOM 2710 C CA . GLU A 1 369 ? -17.703 26.297 40.688 1 50.16 369 GLU A CA 1
ATOM 2711 C C . GLU A 1 369 ? -16.422 25.578 40.25 1 50.16 369 GLU A C 1
ATOM 2713 O O . GLU A 1 369 ? -15.328 25.953 40.656 1 50.16 369 GLU A O 1
ATOM 2718 N N . GLY A 1 370 ? -16.594 24.406 39.781 1 46.56 370 GLY A N 1
ATOM 2719 C CA . GLY A 1 370 ? -15.477 23.516 39.438 1 46.56 370 GLY A CA 1
ATOM 2720 C C . GLY A 1 370 ? -14.773 23.875 38.156 1 46.56 370 GLY A C 1
ATOM 2721 O O . GLY A 1 370 ? -13.773 23.266 37.781 1 46.56 370 GLY A O 1
ATOM 2722 N N . LEU A 1 371 ? -15.312 24.609 37.406 1 42.75 371 LEU A N 1
ATOM 2723 C CA . LEU A 1 371 ? -14.922 24.672 36 1 42.75 371 LEU A CA 1
ATOM 2724 C C . LEU A 1 371 ? -13.633 25.469 35.812 1 42.75 371 LEU A C 1
ATOM 2726 O O . LEU A 1 371 ? -12.961 25.359 34.781 1 42.75 371 LEU A O 1
ATOM 2730 N N . VAL A 1 372 ? -13.406 26.359 36.75 1 43.78 372 VAL A N 1
ATOM 2731 C CA . VAL A 1 372 ? -12.398 27.312 36.312 1 43.78 372 VAL A CA 1
ATOM 2732 C C . VAL A 1 372 ? -11.039 26.625 36.219 1 43.78 372 VAL A C 1
ATOM 2734 O O . VAL A 1 372 ? -10.117 27.141 35.594 1 43.78 372 VAL A O 1
ATOM 2737 N N . THR A 1 373 ? -10.812 25.703 37.125 1 41.72 373 THR A N 1
ATOM 2738 C CA . THR A 1 373 ? -9.438 25.219 37.219 1 41.72 373 THR A CA 1
ATOM 2739 C C . THR A 1 373 ? -9.07 24.391 35.969 1 41.72 373 THR A C 1
ATOM 2741 O O . THR A 1 373 ? -7.914 24 35.812 1 41.72 373 THR A O 1
ATOM 2744 N N . GLU A 1 374 ? -10.008 23.453 35.594 1 36.44 374 GLU A N 1
ATOM 2745 C CA . GLU A 1 374 ? -9.43 22.484 34.688 1 36.44 374 GLU A CA 1
ATOM 2746 C C . GLU A 1 374 ? -8.898 23.156 33.406 1 36.44 374 GLU A C 1
ATOM 2748 O O . GLU A 1 374 ? -9.328 24.25 33.062 1 36.44 374 GLU A O 1
ATOM 2753 N N . LYS A 1 375 ? -8.047 22.297 32.562 1 34.09 375 LYS A N 1
ATOM 2754 C CA . LYS A 1 375 ? -7.348 22.562 31.312 1 34.09 375 LYS A CA 1
ATOM 2755 C C . LYS A 1 375 ? -8.242 23.297 30.328 1 34.09 375 LYS A C 1
ATOM 2757 O O . LYS A 1 375 ? -9.273 22.766 29.906 1 34.09 375 LYS A O 1
ATOM 2762 N N . GLY A 1 376 ? -8.016 24.531 30.016 1 34.44 376 GLY A N 1
ATOM 2763 C CA . GLY A 1 376 ? -8.359 25.391 28.906 1 34.44 376 GLY A CA 1
ATOM 2764 C C . GLY A 1 376 ? -9.836 25.734 28.859 1 34.44 376 GLY A C 1
ATOM 2765 O O . GLY A 1 376 ? -10.383 26 27.781 1 34.44 376 GLY A O 1
ATOM 2766 N N . VAL A 1 377 ? -10.648 25.219 29.766 1 34.19 377 VAL A N 1
ATOM 2767 C CA . VAL A 1 377 ? -12.047 25.531 29.484 1 34.19 377 VAL A CA 1
ATOM 2768 C C . VAL A 1 377 ? -12.219 27.031 29.266 1 34.19 377 VAL A C 1
ATOM 2770 O O . VAL A 1 377 ? -11.695 27.828 30.047 1 34.19 377 VAL A O 1
ATOM 2773 N N . ALA A 1 378 ? -12.609 27.422 28.031 1 37.84 378 ALA A N 1
ATOM 2774 C CA . ALA A 1 378 ? -12.938 28.688 27.375 1 37.84 378 ALA A CA 1
ATOM 2775 C C . ALA A 1 378 ? -13.82 29.562 28.266 1 37.84 378 ALA A C 1
ATOM 2777 O O . ALA A 1 378 ? -14.992 29.25 28.484 1 37.84 378 ALA A O 1
ATOM 2778 N N . LEU A 1 379 ? -13.453 29.844 29.422 1 35.34 379 LEU A N 1
ATOM 2779 C CA . LEU A 1 379 ? -14.109 31 30.016 1 35.34 379 LEU A CA 1
ATOM 2780 C C . LEU A 1 379 ? -14.539 32 28.953 1 35.34 379 LEU A C 1
ATOM 2782 O O . LEU A 1 379 ? -14.898 33.125 29.266 1 35.34 379 LEU A O 1
ATOM 2786 N N . GLY A 1 380 ? -14.328 31.672 27.859 1 34.75 380 GLY A N 1
ATOM 2787 C CA . GLY A 1 380 ? -14.664 32.406 26.656 1 34.75 380 GLY A CA 1
ATOM 2788 C C . GLY A 1 380 ? -16.125 32.844 26.609 1 34.75 380 GLY A C 1
ATOM 2789 O O . GLY A 1 380 ? -16.531 33.562 25.688 1 34.75 380 GLY A O 1
ATOM 2790 N N . GLU A 1 381 ? -16.891 32.062 27.156 1 35.31 381 GLU A N 1
ATOM 2791 C CA . GLU A 1 381 ? -18.25 32.531 26.938 1 35.31 381 GLU A CA 1
ATOM 2792 C C . GLU A 1 381 ? -18.578 33.719 27.812 1 35.31 381 GLU A C 1
ATOM 2794 O O . GLU A 1 381 ? -19.672 34.281 27.719 1 35.31 381 GLU A O 1
ATOM 2799 N N . ARG A 1 382 ? -17.969 33.906 28.953 1 36.84 382 ARG A N 1
ATOM 2800 C CA . ARG A 1 382 ? -18.391 35.062 29.719 1 36.84 382 ARG A CA 1
ATOM 2801 C C . ARG A 1 382 ? -17.781 36.344 29.156 1 36.84 382 ARG A C 1
ATOM 2803 O O . ARG A 1 382 ? -16.562 36.469 29 1 36.84 382 ARG A O 1
ATOM 2810 N N . ARG A 1 383 ? -18.5 37.219 28.547 1 38.47 383 ARG A N 1
ATOM 2811 C CA . ARG A 1 383 ? -18.641 38.531 27.922 1 38.47 383 ARG A CA 1
ATOM 2812 C C . ARG A 1 383 ? -18.188 39.656 28.875 1 38.47 383 ARG A C 1
ATOM 2814 O O . ARG A 1 383 ? -18.547 39.656 30.062 1 38.47 383 ARG A O 1
ATOM 2821 N N . GLY A 1 384 ? -17.109 40.438 28.891 1 35.06 384 GLY A N 1
ATOM 2822 C CA . GLY A 1 384 ? -16.672 41.719 29.453 1 35.06 384 GLY A CA 1
ATOM 2823 C C . GLY A 1 384 ? -15.25 41.656 29.969 1 35.06 384 GLY A C 1
ATOM 2824 O O . GLY A 1 384 ? -14.492 40.75 29.656 1 35.06 384 GLY A O 1
ATOM 2825 N N . THR A 1 385 ? -14.688 42.688 30.797 1 36.88 385 THR A N 1
ATOM 2826 C CA . THR A 1 385 ? -13.43 43.062 31.422 1 36.88 385 THR A CA 1
ATOM 2827 C C . THR A 1 385 ? -12.867 41.969 32.281 1 36.88 385 THR A C 1
ATOM 2829 O O . THR A 1 385 ? -11.656 41.844 32.438 1 36.88 385 THR A O 1
ATOM 2832 N N . ALA A 1 386 ? -13.625 41.062 32.969 1 44.34 386 ALA A N 1
ATOM 2833 C CA . ALA A 1 386 ? -13.297 40.094 34 1 44.34 386 ALA A CA 1
ATOM 2834 C C . ALA A 1 386 ? -12.594 38.875 33.375 1 44.34 386 ALA A C 1
ATOM 2836 O O . ALA A 1 386 ? -11.727 38.281 34.031 1 44.34 386 ALA A O 1
ATOM 2837 N N . GLY A 1 387 ? -12.641 38.719 32.219 1 50.47 387 GLY A N 1
ATOM 2838 C CA . GLY A 1 387 ? -12.203 37.469 31.594 1 50.47 387 GLY A CA 1
ATOM 2839 C C . GLY A 1 387 ? -10.727 37.469 31.25 1 50.47 387 GLY A C 1
ATOM 2840 O O . GLY A 1 387 ? -10.055 36.438 31.375 1 50.47 387 GLY A O 1
ATOM 2841 N N . LEU A 1 388 ? -10.18 38.562 30.984 1 50.72 388 LEU A N 1
ATOM 2842 C CA . LEU A 1 388 ? -8.766 38.656 30.609 1 50.72 388 LEU A CA 1
ATOM 2843 C C . LEU A 1 388 ? -7.879 38.406 31.828 1 50.72 388 LEU A C 1
ATOM 2845 O O . LEU A 1 388 ? -6.867 37.719 31.734 1 50.72 388 LEU A O 1
ATOM 2849 N N . GLY A 1 389 ? -8.289 39.156 32.906 1 58.34 389 GLY A N 1
ATOM 2850 C CA . GLY A 1 389 ? -7.516 39 34.125 1 58.34 389 GLY A CA 1
ATOM 2851 C C . GLY A 1 389 ? -7.34 37.562 34.562 1 58.34 389 GLY A C 1
ATOM 2852 O O . GLY A 1 389 ? -6.23 37.156 34.875 1 58.34 389 GLY A O 1
ATOM 2853 N N . LEU A 1 390 ? -8.367 36.969 34.344 1 63.62 390 LEU A N 1
ATOM 2854 C CA . LEU A 1 390 ? -8.32 35.594 34.812 1 63.62 390 LEU A CA 1
ATOM 2855 C C . LEU A 1 390 ? -7.562 34.688 33.812 1 63.62 390 LEU A C 1
ATOM 2857 O O . LEU A 1 390 ? -6.902 33.719 34.219 1 63.62 390 LEU A O 1
ATOM 2861 N N . TRP A 1 391 ? -7.699 34.969 32.594 1 62.44 391 TRP A N 1
ATOM 2862 C CA . TRP A 1 391 ? -6.926 34.219 31.609 1 62.44 391 TRP A CA 1
ATOM 2863 C C . TRP A 1 391 ? -5.43 34.438 31.828 1 62.44 391 TRP A C 1
ATOM 2865 O O . TRP A 1 391 ? -4.652 33.469 31.766 1 62.44 391 TRP A O 1
ATOM 2875 N N . ILE A 1 392 ? -5.02 35.656 32.125 1 62.62 392 ILE A N 1
ATOM 2876 C CA . ILE A 1 392 ? -3.627 35.969 32.406 1 62.62 392 ILE A CA 1
ATOM 2877 C C . ILE A 1 392 ? -3.193 35.188 33.656 1 62.62 392 ILE A C 1
ATOM 2879 O O . ILE A 1 392 ? -2.096 34.625 33.688 1 62.62 392 ILE A O 1
ATOM 2883 N N . VAL A 1 393 ? -4.094 35.219 34.562 1 73.56 393 VAL A N 1
ATOM 2884 C CA . VAL A 1 393 ? -3.803 34.5 35.812 1 73.56 393 VAL A CA 1
ATOM 2885 C C . VAL A 1 393 ? -3.57 33.031 35.531 1 73.56 393 VAL A C 1
ATOM 2887 O O . VAL A 1 393 ? -2.594 32.438 36 1 73.56 393 VAL A O 1
ATOM 2890 N N . GLU A 1 394 ? -4.375 32.5 34.719 1 70.62 394 GLU A N 1
ATOM 2891 C CA . GLU A 1 394 ? -4.262 31.078 34.406 1 70.62 394 GLU A CA 1
ATOM 2892 C C . GLU A 1 394 ? -2.939 30.781 33.719 1 70.62 394 GLU A C 1
ATOM 2894 O O . GLU A 1 394 ? -2.283 29.781 34.031 1 70.62 394 GLU A O 1
ATOM 2899 N N . ARG A 1 395 ? -2.623 31.531 32.812 1 67.12 395 ARG A N 1
ATOM 2900 C CA . ARG A 1 395 ? -1.387 31.344 32.062 1 67.12 395 ARG A CA 1
ATOM 2901 C C . ARG A 1 395 ? -0.167 31.516 32.969 1 67.12 395 ARG A C 1
ATOM 2903 O O . ARG A 1 395 ? 0.809 30.781 32.875 1 67.12 395 ARG A O 1
ATOM 2910 N N . LEU A 1 396 ? -0.246 32.5 33.812 1 71.31 396 LEU A N 1
ATOM 2911 C CA . LEU A 1 396 ? 0.865 32.781 34.719 1 71.31 396 LEU A CA 1
ATOM 2912 C C . LEU A 1 396 ? 1.001 31.656 35.75 1 71.31 396 LEU A C 1
ATOM 2914 O O . LEU A 1 396 ? 2.115 31.266 36.094 1 71.31 396 LEU A O 1
ATOM 2918 N N . VAL A 1 397 ? -0.14 31.172 36.156 1 80.31 397 VAL A N 1
ATOM 2919 C CA . VAL A 1 397 ? -0.145 30.078 37.125 1 80.31 397 VAL A CA 1
ATOM 2920 C C . VAL A 1 397 ? 0.49 28.844 36.5 1 80.31 397 VAL A C 1
ATOM 2922 O O . VAL A 1 397 ? 1.32 28.172 37.125 1 80.31 397 VAL A O 1
ATOM 2925 N N . GLU A 1 398 ? 0.115 28.594 35.312 1 71.88 398 GLU A N 1
ATOM 2926 C CA . GLU A 1 398 ? 0.69 27.469 34.594 1 71.88 398 GLU A CA 1
ATOM 2927 C C . GLU A 1 398 ? 2.195 27.641 34.406 1 71.88 398 GLU A C 1
ATOM 2929 O O . GLU A 1 398 ? 2.965 26.703 34.625 1 71.88 398 GLU A O 1
ATOM 2934 N N . ALA A 1 399 ? 2.609 28.797 34 1 68.81 399 ALA A N 1
ATOM 2935 C CA . ALA A 1 399 ? 4.02 29.094 33.75 1 68.81 399 ALA A CA 1
ATOM 2936 C C . ALA A 1 399 ? 4.84 28.969 35.031 1 68.81 399 ALA A C 1
ATOM 2938 O O . ALA A 1 399 ? 6.02 28.609 35 1 68.81 399 ALA A O 1
ATOM 2939 N N . MET A 1 400 ? 4.188 29.203 36.125 1 77.06 400 MET A N 1
ATOM 2940 C CA . MET A 1 400 ? 4.879 29.188 37.406 1 77.06 400 MET A CA 1
ATOM 2941 C C . MET A 1 400 ? 4.641 27.875 38.125 1 77.06 400 MET A C 1
ATOM 2943 O O . MET A 1 400 ? 4.988 27.734 39.312 1 77.06 400 MET A O 1
ATOM 2947 N N . GLN A 1 401 ? 3.906 26.938 37.344 1 83.12 401 GLN A N 1
ATOM 2948 C CA . GLN A 1 401 ? 3.643 25.594 37.844 1 83.12 401 GLN A CA 1
ATOM 2949 C C . GLN A 1 401 ? 2.795 25.641 39.094 1 83.12 401 GLN A C 1
ATOM 2951 O O . GLN A 1 401 ? 3.053 24.891 40.062 1 83.12 401 GLN A O 1
ATOM 2956 N N . GLY A 1 402 ? 1.923 26.578 39.188 1 87.06 402 GLY A N 1
ATOM 2957 C CA . GLY A 1 402 ? 1.031 26.719 40.312 1 87.06 402 GLY A CA 1
ATOM 2958 C C . GLY A 1 402 ? -0.35 26.141 40.062 1 87.06 402 GLY A C 1
ATOM 2959 O O . GLY A 1 402 ? -0.562 25.422 39.094 1 87.06 402 GLY A O 1
ATOM 2960 N N . ARG A 1 403 ? -1.245 26.25 41.094 1 86.31 403 ARG A N 1
ATOM 2961 C CA . ARG A 1 403 ? -2.635 25.812 41 1 86.31 403 ARG A CA 1
ATOM 2962 C C . ARG A 1 403 ? -3.578 26.891 41.531 1 86.31 403 ARG A C 1
ATOM 2964 O O . ARG A 1 403 ? -3.328 27.5 42.562 1 86.31 403 ARG A O 1
ATOM 2971 N N . LEU A 1 404 ? -4.551 27.219 40.656 1 87.56 404 LEU A N 1
ATOM 2972 C CA . LEU A 1 404 ? -5.578 28.172 41.031 1 87.56 404 LEU A CA 1
ATOM 2973 C C . LEU A 1 404 ? -6.93 27.484 41.219 1 87.56 404 LEU A C 1
ATOM 2975 O O . LEU A 1 404 ? -7.355 26.719 40.344 1 87.56 404 LEU A O 1
ATOM 2979 N N . THR A 1 405 ? -7.547 27.625 42.375 1 84.69 405 THR A N 1
ATOM 2980 C CA . THR A 1 405 ? -8.891 27.109 42.625 1 84.69 405 THR A CA 1
ATOM 2981 C C . THR A 1 405 ? -9.82 28.234 43.094 1 84.69 405 THR A C 1
ATOM 2983 O O . THR A 1 405 ? -9.406 29.109 43.844 1 84.69 405 THR A O 1
ATOM 2986 N N . LEU A 1 406 ? -10.992 28.234 42.562 1 83 406 LEU A N 1
ATOM 2987 C CA . LEU A 1 406 ? -12.008 29.203 42.938 1 83 406 LEU A CA 1
ATOM 2988 C C . LEU A 1 406 ? -13.078 28.547 43.812 1 83 406 LEU A C 1
ATOM 2990 O O . LEU A 1 406 ? -13.602 27.484 43.469 1 83 406 LEU A O 1
ATOM 2994 N N . HIS A 1 407 ? -13.242 29.078 45.094 1 82.06 407 HIS A N 1
ATOM 2995 C CA . HIS A 1 407 ? -14.227 28.547 46.031 1 82.06 407 HIS A CA 1
ATOM 2996 C C . HIS A 1 407 ? -15.258 29.609 46.406 1 82.06 407 HIS A C 1
ATOM 2998 O O . HIS A 1 407 ? -14.938 30.797 46.5 1 82.06 407 HIS A O 1
ATOM 3004 N N . PRO A 1 408 ? -16.516 29.109 46.5 1 82.5 408 PRO A N 1
ATOM 3005 C CA . PRO A 1 408 ? -17.516 30.047 47 1 82.5 408 PRO A CA 1
ATOM 3006 C C . PRO A 1 408 ? -17.297 30.406 48.469 1 82.5 408 PRO A C 1
ATOM 3008 O O . PRO A 1 408 ? -16.844 29.578 49.25 1 82.5 408 PRO A O 1
ATOM 3011 N N . ARG A 1 409 ? -17.406 31.672 48.781 1 81.25 409 ARG A N 1
ATOM 3012 C CA . ARG A 1 409 ? -17.266 32.188 50.125 1 81.25 409 ARG A CA 1
ATOM 3013 C C . ARG A 1 409 ? -18.609 32.125 50.875 1 81.25 409 ARG A C 1
ATOM 3015 O O . ARG A 1 409 ? -19.656 32.406 50.281 1 81.25 409 ARG A O 1
ATOM 3022 N N . ASP A 1 410 ? -18.531 31.703 52.188 1 76.75 410 ASP A N 1
ATOM 3023 C CA . ASP A 1 410 ? -19.734 31.719 53 1 76.75 410 ASP A CA 1
ATOM 3024 C C . ASP A 1 410 ? -20.297 33.156 53.156 1 76.75 410 ASP A C 1
ATOM 3026 O O . ASP A 1 410 ? -19.562 34.062 53.5 1 76.75 410 ASP A O 1
ATOM 3030 N N . GLY A 1 411 ? -21.609 33.5 52.844 1 72.5 411 GLY A N 1
ATOM 3031 C CA . GLY A 1 411 ? -22.234 34.781 52.969 1 72.5 411 GLY A CA 1
ATOM 3032 C C . GLY A 1 411 ? -22.203 35.594 51.688 1 72.5 411 GLY A C 1
ATOM 3033 O O . GLY A 1 411 ? -22.641 36.75 51.625 1 72.5 411 GLY A O 1
ATOM 3034 N N . GLY A 1 412 ? -21.609 35.031 50.656 1 76 412 GLY A N 1
ATOM 3035 C CA . GLY A 1 412 ? -21.562 35.688 49.375 1 76 412 GLY A CA 1
ATOM 3036 C C . GLY A 1 412 ? -20.156 36.125 48.969 1 76 412 GLY A C 1
ATOM 3037 O O . GLY A 1 412 ? -19.359 36.531 49.812 1 76 412 GLY A O 1
ATOM 3038 N N . GLY A 1 413 ? -19.781 35.75 47.844 1 83.31 413 GLY A N 1
ATOM 3039 C CA . GLY A 1 413 ? -18.484 36.156 47.312 1 83.31 413 GLY A CA 1
ATOM 3040 C C . GLY A 1 413 ? -17.672 34.969 46.781 1 83.31 413 GLY A C 1
ATOM 3041 O O . GLY A 1 413 ? -18.203 33.906 46.562 1 83.31 413 GLY A O 1
ATOM 3042 N N . LEU A 1 414 ? -16.391 35.25 46.531 1 85.38 414 LEU A N 1
ATOM 3043 C CA . LEU A 1 414 ? -15.492 34.281 45.906 1 85.38 414 LEU A CA 1
ATOM 3044 C C . LEU A 1 414 ? -14.125 34.312 46.594 1 85.38 414 LEU A C 1
ATOM 3046 O O . LEU A 1 414 ? -13.641 35.344 47 1 85.38 414 LEU A O 1
ATOM 3050 N N . ILE A 1 415 ? -13.703 33.031 46.812 1 89.06 415 ILE A N 1
ATOM 3051 C CA . ILE A 1 415 ? -12.336 32.875 47.312 1 89.06 415 ILE A CA 1
ATOM 3052 C C . ILE A 1 415 ? -11.445 32.344 46.219 1 89.06 415 ILE A C 1
ATOM 3054 O O . ILE A 1 415 ? -11.688 31.234 45.719 1 89.06 415 ILE A O 1
ATOM 3058 N N . ALA A 1 416 ? -10.516 33.125 45.781 1 89.69 416 ALA A N 1
ATOM 3059 C CA . ALA A 1 416 ? -9.484 32.656 44.875 1 89.69 416 ALA A CA 1
ATOM 3060 C C . ALA A 1 416 ? -8.281 32.094 45.656 1 89.69 416 ALA A C 1
ATOM 3062 O O . ALA A 1 416 ? -7.594 32.844 46.344 1 89.69 416 ALA A O 1
ATOM 3063 N N . HIS A 1 417 ? -8.117 30.844 45.562 1 91.56 417 HIS A N 1
ATOM 3064 C CA . HIS A 1 417 ? -7.035 30.156 46.25 1 91.56 417 HIS A CA 1
ATOM 3065 C C . HIS A 1 417 ? -5.906 29.797 45.281 1 91.56 417 HIS A C 1
ATOM 3067 O O . HIS A 1 417 ? -6.105 29.016 44.344 1 91.56 417 HIS A O 1
ATOM 3073 N N . LEU A 1 418 ? -4.727 30.359 45.531 1 92.94 418 LEU A N 1
ATOM 3074 C CA . LEU A 1 418 ? -3.566 30.188 44.656 1 92.94 418 LEU A CA 1
ATOM 3075 C C . LEU A 1 418 ? -2.43 29.5 45.406 1 92.94 418 LEU A C 1
ATOM 3077 O O . LEU A 1 418 ? -2.104 29.891 46.531 1 92.94 418 LEU A O 1
ATOM 3081 N N . GLU A 1 419 ? -1.918 28.453 44.844 1 94 419 GLU A N 1
ATOM 3082 C CA . GLU A 1 419 ? -0.734 27.766 45.344 1 94 419 GLU A CA 1
ATOM 3083 C C . GLU A 1 419 ? 0.421 27.844 44.375 1 94 419 GLU A C 1
ATOM 3085 O O . GLU A 1 419 ? 0.29 27.406 43.219 1 94 419 GLU A O 1
ATOM 3090 N N . LEU A 1 420 ? 1.526 28.406 44.781 1 93.31 420 LEU A N 1
ATOM 3091 C CA . LEU A 1 420 ? 2.705 28.547 43.938 1 93.31 420 LEU A CA 1
ATOM 3092 C C . LEU A 1 420 ? 3.939 27.969 44.625 1 93.31 420 LEU A C 1
ATOM 3094 O O . LEU A 1 420 ? 4.273 28.375 45.75 1 93.31 420 LEU A O 1
ATOM 3098 N N . PRO A 1 421 ? 4.559 27.016 44 1 93.44 421 PRO A N 1
ATOM 3099 C CA . PRO A 1 421 ? 5.848 26.578 44.562 1 93.44 421 PRO A CA 1
ATOM 3100 C C . PRO A 1 421 ? 6.969 27.594 44.312 1 93.44 421 PRO A C 1
ATOM 3102 O O . PRO A 1 421 ? 7.402 27.781 43.188 1 93.44 421 PRO A O 1
ATOM 3105 N N . VAL A 1 422 ? 7.387 28.312 45.281 1 90.44 422 VAL A N 1
ATOM 3106 C CA . VAL A 1 422 ? 8.469 29.297 45.188 1 90.44 422 VAL A CA 1
ATOM 3107 C C . VAL A 1 422 ? 9.492 29.031 46.281 1 90.44 422 VAL A C 1
ATOM 3109 O O . VAL A 1 422 ? 9.133 28.766 47.438 1 90.44 422 VAL A O 1
ATOM 3112 N N . PRO A 1 423 ? 10.727 29.016 45.906 1 91.12 423 PRO A N 1
ATOM 3113 C CA . PRO A 1 423 ? 11.758 28.797 46.906 1 91.12 423 PRO A CA 1
ATOM 3114 C C . PRO A 1 423 ? 11.945 30 47.844 1 91.12 423 PRO A C 1
ATOM 3116 O O . PRO A 1 423 ? 11.555 31.125 47.469 1 91.12 423 PRO A O 1
ATOM 3119 N N . ALA A 1 424 ? 12.445 29.734 49 1 88.88 424 ALA A N 1
ATOM 3120 C CA . ALA A 1 424 ? 12.82 30.797 49.906 1 88.88 424 ALA A CA 1
ATOM 3121 C C . ALA A 1 424 ? 13.984 31.625 49.375 1 88.88 424 ALA A C 1
ATOM 3123 O O . ALA A 1 424 ? 14.797 31.109 48.594 1 88.88 424 ALA A O 1
ATOM 3124 N N . ALA A 1 425 ? 13.805 32.906 49.594 1 83.81 425 ALA A N 1
ATOM 3125 C CA . ALA A 1 425 ? 14.906 33.75 49.125 1 83.81 425 ALA A CA 1
ATOM 3126 C C . ALA A 1 425 ? 16.219 33.375 49.844 1 83.81 425 ALA A C 1
ATOM 3128 O O . ALA A 1 425 ? 16.203 32.969 51 1 83.81 425 ALA A O 1
ATOM 3129 N N . MET B 1 1 ? 3.564 -5.812 -9.898 1 45.34 1 MET B N 1
ATOM 3130 C CA . MET B 1 1 ? 4.793 -6.48 -10.32 1 45.34 1 MET B CA 1
ATOM 3131 C C . MET B 1 1 ? 5.703 -5.516 -11.07 1 45.34 1 MET B C 1
ATOM 3133 O O . MET B 1 1 ? 5.273 -4.867 -12.023 1 45.34 1 MET B O 1
ATOM 3137 N N . THR B 1 2 ? 6.754 -5.344 -10.461 1 54.09 2 THR B N 1
ATOM 3138 C CA . THR B 1 2 ? 7.652 -4.477 -11.219 1 54.09 2 THR B CA 1
ATOM 3139 C C . THR B 1 2 ? 8.039 -5.133 -12.547 1 54.09 2 THR B C 1
ATOM 3141 O O . THR B 1 2 ? 7.961 -6.352 -12.688 1 54.09 2 THR B O 1
ATOM 3144 N N . THR B 1 3 ? 8.164 -4.383 -13.508 1 59.19 3 THR B N 1
ATOM 3145 C CA . THR B 1 3 ? 8.625 -4.801 -14.82 1 59.19 3 THR B CA 1
ATOM 3146 C C . THR B 1 3 ? 9.828 -5.738 -14.703 1 59.19 3 THR B C 1
ATOM 3148 O O . THR B 1 3 ? 9.945 -6.707 -15.453 1 59.19 3 THR B O 1
ATOM 3151 N N . ASP B 1 4 ? 10.547 -5.555 -13.625 1 61.19 4 ASP B N 1
ATOM 3152 C CA . ASP B 1 4 ? 11.773 -6.32 -13.469 1 61.19 4 ASP B CA 1
ATOM 3153 C C . ASP B 1 4 ? 11.484 -7.723 -12.945 1 61.19 4 ASP B C 1
ATOM 3155 O O . ASP B 1 4 ? 12.109 -8.695 -13.383 1 61.19 4 ASP B O 1
ATOM 3159 N N . GLU B 1 5 ? 10.531 -7.828 -12.117 1 60.44 5 GLU B N 1
ATOM 3160 C CA . GLU B 1 5 ? 10.195 -9.133 -11.547 1 60.44 5 GLU B CA 1
ATOM 3161 C C . GLU B 1 5 ? 9.547 -10.039 -12.586 1 60.44 5 GLU B C 1
ATOM 3163 O O . GLU B 1 5 ? 9.836 -11.234 -12.641 1 60.44 5 GLU B O 1
ATOM 3168 N N . ARG B 1 6 ? 8.867 -9.453 -13.438 1 62.53 6 ARG B N 1
ATOM 3169 C CA . ARG B 1 6 ? 8.258 -10.219 -14.523 1 62.53 6 ARG B CA 1
ATOM 3170 C C . ARG B 1 6 ? 9.32 -10.727 -15.492 1 62.53 6 ARG B C 1
ATOM 3172 O O . ARG B 1 6 ? 9.258 -11.867 -15.953 1 62.53 6 ARG B O 1
ATOM 3179 N N . ALA B 1 7 ? 10.25 -9.844 -15.664 1 64.44 7 ALA B N 1
ATOM 3180 C CA . ALA B 1 7 ? 11.328 -10.195 -16.578 1 64.44 7 ALA B CA 1
ATOM 3181 C C . ALA B 1 7 ? 12.172 -11.336 -16.031 1 64.44 7 ALA B C 1
ATOM 3183 O O . ALA B 1 7 ? 12.57 -12.242 -16.766 1 64.44 7 ALA B O 1
ATOM 3184 N N . ALA B 1 8 ? 12.336 -11.273 -14.812 1 64.31 8 ALA B N 1
ATOM 3185 C CA . ALA B 1 8 ? 13.133 -12.305 -14.164 1 64.31 8 ALA B CA 1
ATOM 3186 C C . ALA B 1 8 ? 12.414 -13.656 -14.18 1 64.31 8 ALA B C 1
ATOM 3188 O O . ALA B 1 8 ? 13.039 -14.695 -14.391 1 64.31 8 ALA B O 1
ATOM 3189 N N . LEU B 1 9 ? 11.227 -13.547 -14.062 1 64.12 9 LEU B N 1
ATOM 3190 C CA . LEU B 1 9 ? 10.406 -14.75 -14.07 1 64.12 9 LEU B CA 1
ATOM 3191 C C . LEU B 1 9 ? 10.344 -15.352 -15.469 1 64.12 9 LEU B C 1
ATOM 3193 O O . LEU B 1 9 ? 10.422 -16.578 -15.625 1 64.12 9 LEU B O 1
ATOM 3197 N N . GLU B 1 10 ? 10.172 -14.477 -16.297 1 70 10 GLU B N 1
ATOM 3198 C CA . GLU B 1 10 ? 10.156 -14.93 -17.688 1 70 10 GLU B CA 1
ATOM 3199 C C . GLU B 1 10 ? 11.492 -15.578 -18.062 1 70 10 GLU B C 1
ATOM 3201 O O . GLU B 1 10 ? 11.516 -16.578 -18.781 1 70 10 GLU B O 1
ATOM 3206 N N . SER B 1 11 ? 12.477 -15.016 -17.391 1 74.62 11 SER B N 1
ATOM 3207 C CA . SER B 1 11 ? 13.805 -15.547 -17.688 1 74.62 11 SER B CA 1
ATOM 3208 C C . SER B 1 11 ? 14.008 -16.906 -17.031 1 74.62 11 SER B C 1
ATOM 3210 O O . SER B 1 11 ? 14.586 -17.812 -17.641 1 74.62 11 SER B O 1
ATOM 3212 N N . LEU B 1 12 ? 13.5 -17.109 -15.852 1 73.69 12 LEU B N 1
ATOM 3213 C CA . LEU B 1 12 ? 13.648 -18.375 -15.156 1 73.69 12 LEU B CA 1
ATOM 3214 C C . LEU B 1 12 ? 12.836 -19.469 -15.844 1 73.69 12 LEU B C 1
ATOM 3216 O O . LEU B 1 12 ? 13.305 -20.594 -15.992 1 73.69 12 LEU B O 1
ATOM 3220 N N . GLU B 1 13 ? 11.672 -19.094 -16.219 1 77 13 GLU B N 1
ATOM 3221 C CA . GLU B 1 13 ? 10.82 -20.031 -16.922 1 77 13 GLU B CA 1
ATOM 3222 C C . GLU B 1 13 ? 11.453 -20.484 -18.234 1 77 13 GLU B C 1
ATOM 3224 O O . GLU B 1 13 ? 11.422 -21.672 -18.578 1 77 13 GLU B O 1
ATOM 3229 N N . GLU B 1 14 ? 12.008 -19.547 -18.906 1 80.12 14 GLU B N 1
ATOM 3230 C CA . GLU B 1 14 ? 12.602 -19.844 -20.203 1 80.12 14 GLU B CA 1
ATOM 3231 C C . GLU B 1 14 ? 13.836 -20.734 -20.047 1 80.12 14 GLU B C 1
ATOM 3233 O O . GLU B 1 14 ? 14.016 -21.688 -20.797 1 80.12 14 GLU B O 1
ATOM 3238 N N . ARG B 1 15 ? 14.578 -20.484 -19.094 1 84.19 15 ARG B N 1
ATOM 3239 C CA . ARG B 1 15 ? 15.781 -21.281 -18.859 1 84.19 15 ARG B CA 1
ATOM 3240 C C . ARG B 1 15 ? 15.438 -22.703 -18.438 1 84.19 15 ARG B C 1
ATOM 3242 O O . ARG B 1 15 ? 16.078 -23.656 -18.875 1 84.19 15 ARG B O 1
ATOM 3249 N N . THR B 1 16 ? 14.477 -22.781 -17.641 1 86.94 16 THR B N 1
ATOM 3250 C CA . THR B 1 16 ? 14.062 -24.094 -17.172 1 86.94 16 THR B CA 1
ATOM 3251 C C . THR B 1 16 ? 13.492 -24.922 -18.328 1 86.94 16 THR B C 1
ATOM 3253 O O . THR B 1 16 ? 13.805 -26.109 -18.469 1 86.94 16 THR B O 1
ATOM 3256 N N . ALA B 1 17 ? 12.68 -24.266 -19.109 1 86.56 17 ALA B N 1
ATOM 3257 C CA . ALA B 1 17 ? 12.094 -24.953 -20.266 1 86.56 17 ALA B CA 1
ATOM 3258 C C . ALA B 1 17 ? 13.18 -25.406 -21.234 1 86.56 17 ALA B C 1
ATOM 3260 O O . ALA B 1 17 ? 13.078 -26.484 -21.828 1 86.56 17 ALA B O 1
ATOM 3261 N N . GLU B 1 18 ? 14.203 -24.672 -21.359 1 88.5 18 GLU B N 1
ATOM 3262 C CA . GLU B 1 18 ? 15.297 -25 -22.266 1 88.5 18 GLU B CA 1
ATOM 3263 C C . GLU B 1 18 ? 16.094 -26.203 -21.766 1 88.5 18 GLU B C 1
ATOM 3265 O O . GLU B 1 18 ? 16.453 -27.094 -22.531 1 88.5 18 GLU B O 1
ATOM 3270 N N . VAL B 1 19 ? 16.328 -26.203 -20.531 1 90.75 19 VAL B N 1
ATOM 3271 C CA . VAL B 1 19 ? 17.062 -27.312 -19.922 1 90.75 19 VAL B CA 1
ATOM 3272 C C . VAL B 1 19 ? 16.25 -28.609 -20.047 1 90.75 19 VAL B C 1
ATOM 3274 O O . VAL B 1 19 ? 16.781 -29.656 -20.391 1 90.75 19 VAL B O 1
ATOM 3277 N N . ILE B 1 20 ? 14.984 -28.469 -19.828 1 92.5 20 ILE B N 1
ATOM 3278 C CA . ILE B 1 20 ? 14.109 -29.641 -19.906 1 92.5 20 ILE B CA 1
ATOM 3279 C C . ILE B 1 20 ? 14.047 -30.141 -21.344 1 92.5 20 ILE B C 1
ATOM 3281 O O . ILE B 1 20 ? 14.078 -31.344 -21.594 1 92.5 20 ILE B O 1
ATOM 3285 N N . ARG B 1 21 ? 14.008 -29.219 -22.266 1 93 21 ARG B N 1
ATOM 3286 C CA . ARG B 1 21 ? 14.016 -29.578 -23.688 1 93 21 ARG B CA 1
ATOM 3287 C C . ARG B 1 21 ? 15.258 -30.391 -24.031 1 93 21 ARG B C 1
ATOM 3289 O O . ARG B 1 21 ? 15.156 -31.453 -24.672 1 93 21 ARG B O 1
ATOM 3296 N N . LEU B 1 22 ? 16.375 -29.953 -23.578 1 93.81 22 LEU B N 1
ATOM 3297 C CA . LEU B 1 22 ? 17.625 -30.641 -23.844 1 93.81 22 LEU B CA 1
ATOM 3298 C C . LEU B 1 22 ? 17.641 -32.031 -23.188 1 93.81 22 LEU B C 1
ATOM 3300 O O . LEU B 1 22 ? 18.047 -33 -23.812 1 93.81 22 LEU B O 1
ATOM 3304 N N . LEU B 1 23 ? 17.141 -32.062 -22.016 1 94.19 23 LEU B N 1
ATOM 3305 C CA . LEU B 1 23 ? 17.125 -33.344 -21.297 1 94.19 23 LEU B CA 1
ATOM 3306 C C . LEU B 1 23 ? 16.188 -34.344 -21.969 1 94.19 23 LEU B C 1
ATOM 3308 O O . LEU B 1 23 ? 16.5 -35.531 -22.047 1 94.19 23 LEU B O 1
ATOM 3312 N N . VAL B 1 24 ? 15.062 -33.875 -22.5 1 94.62 24 VAL B N 1
ATOM 3313 C CA . VAL B 1 24 ? 14.102 -34.719 -23.172 1 94.62 24 VAL B CA 1
ATOM 3314 C C . VAL B 1 24 ? 14.727 -35.312 -24.438 1 94.62 24 VAL B C 1
ATOM 3316 O O . VAL B 1 24 ? 14.664 -36.5 -24.672 1 94.62 24 VAL B O 1
ATOM 3319 N N . VAL B 1 25 ? 15.391 -34.5 -25.203 1 95.06 25 VAL B N 1
ATOM 3320 C CA . VAL B 1 25 ? 15.969 -34.938 -26.469 1 95.06 25 VAL B CA 1
ATOM 3321 C C . VAL B 1 25 ? 17.094 -35.906 -26.203 1 95.06 25 VAL B C 1
ATOM 3323 O O . VAL B 1 25 ? 17.203 -36.938 -26.875 1 95.06 25 VAL B O 1
ATOM 3326 N N . VAL B 1 26 ? 17.906 -35.656 -25.203 1 95.38 26 VAL B N 1
ATOM 3327 C CA . VAL B 1 26 ? 19 -36.531 -24.844 1 95.38 26 VAL B CA 1
ATOM 3328 C C . VAL B 1 26 ? 18.453 -37.875 -24.359 1 95.38 26 VAL B C 1
ATOM 3330 O O . VAL B 1 26 ? 18.984 -38.938 -24.703 1 95.38 26 VAL B O 1
ATOM 3333 N N . SER B 1 27 ? 17.406 -37.75 -23.594 1 95.62 27 SER B N 1
ATOM 3334 C CA . SER B 1 27 ? 16.797 -38.969 -23.094 1 95.62 27 SER B CA 1
ATOM 3335 C C . SER B 1 27 ? 16.281 -39.844 -24.234 1 95.62 27 SER B C 1
ATOM 3337 O O . SER B 1 27 ? 16.406 -41.062 -24.219 1 95.62 27 SER B O 1
ATOM 3339 N N . VAL B 1 28 ? 15.695 -39.219 -25.266 1 94.62 28 VAL B N 1
ATOM 3340 C CA . VAL B 1 28 ? 15.18 -39.969 -26.422 1 94.62 28 VAL B CA 1
ATOM 3341 C C . VAL B 1 28 ? 16.344 -40.594 -27.188 1 94.62 28 VAL B C 1
ATOM 3343 O O . VAL B 1 28 ? 16.266 -41.75 -27.609 1 94.62 28 VAL B O 1
ATOM 3346 N N . GLY B 1 29 ? 17.406 -39.844 -27.359 1 94.81 29 GLY B N 1
ATOM 3347 C CA . GLY B 1 29 ? 18.594 -40.406 -28 1 94.81 29 GLY B CA 1
ATOM 3348 C C . GLY B 1 29 ? 19.172 -41.594 -27.266 1 94.81 29 GLY B C 1
ATOM 3349 O O . GLY B 1 29 ? 19.5 -42.625 -27.891 1 94.81 29 GLY B O 1
ATOM 3350 N N . LEU B 1 30 ? 19.203 -41.5 -25.969 1 94.81 30 LEU B N 1
ATOM 3351 C CA . LEU B 1 30 ? 19.703 -42.594 -25.156 1 94.81 30 LEU B CA 1
ATOM 3352 C C . LEU B 1 30 ? 18.797 -43.812 -25.234 1 94.81 30 LEU B C 1
ATOM 3354 O O . LEU B 1 30 ? 19.281 -44.938 -25.297 1 94.81 30 LEU B O 1
ATOM 3358 N N . ALA B 1 31 ? 17.516 -43.562 -25.281 1 94.56 31 ALA B N 1
ATOM 3359 C CA . ALA B 1 31 ? 16.547 -44.656 -25.406 1 94.56 31 ALA B CA 1
ATOM 3360 C C . ALA B 1 31 ? 16.734 -45.406 -26.719 1 94.56 31 ALA B C 1
ATOM 3362 O O . ALA B 1 31 ? 16.656 -46.625 -26.75 1 94.56 31 ALA B O 1
ATOM 3363 N N . LEU B 1 32 ? 16.969 -44.656 -27.75 1 93.06 32 LEU B N 1
ATOM 3364 C CA . LEU B 1 32 ? 17.156 -45.281 -29.062 1 93.06 32 LEU B CA 1
ATOM 3365 C C . LEU B 1 32 ? 18.438 -46.094 -29.094 1 93.06 32 LEU B C 1
ATOM 3367 O O . LEU B 1 32 ? 18.516 -47.125 -29.781 1 93.06 32 LEU B O 1
ATOM 3371 N N . LEU B 1 33 ? 19.453 -45.688 -28.375 1 92.75 33 LEU B N 1
ATOM 3372 C CA . LEU B 1 33 ? 20.719 -46.406 -28.297 1 92.75 33 LEU B CA 1
ATOM 3373 C C . LEU B 1 33 ? 20.562 -47.688 -27.531 1 92.75 33 LEU B C 1
ATOM 3375 O O . LEU B 1 33 ? 21.172 -48.719 -27.875 1 92.75 33 LEU B O 1
ATOM 3379 N N . ILE B 1 34 ? 19.734 -47.688 -26.531 1 91.25 34 ILE B N 1
ATOM 3380 C CA . ILE B 1 34 ? 19.531 -48.844 -25.672 1 91.25 34 ILE B CA 1
ATOM 3381 C C . ILE B 1 34 ? 18.641 -49.875 -26.391 1 91.25 34 ILE B C 1
ATOM 3383 O O . ILE B 1 34 ? 18.891 -51.062 -26.344 1 91.25 34 ILE B O 1
ATOM 3387 N N . ASP B 1 35 ? 17.609 -49.312 -27.062 1 91.62 35 ASP B N 1
ATOM 3388 C CA . ASP B 1 35 ? 16.672 -50.188 -27.766 1 91.62 35 ASP B CA 1
ATOM 3389 C C . ASP B 1 35 ? 16.328 -49.594 -29.141 1 91.62 35 ASP B C 1
ATOM 3391 O O . ASP B 1 35 ? 15.328 -48.906 -29.297 1 91.62 35 ASP B O 1
ATOM 3395 N N . PRO B 1 36 ? 17.031 -50.031 -30.125 1 91.88 36 PRO B N 1
ATOM 3396 C CA . PRO B 1 36 ? 16.797 -49.531 -31.469 1 91.88 36 PRO B CA 1
ATOM 3397 C C . PRO B 1 36 ? 15.453 -49.969 -32.062 1 91.88 36 PRO B C 1
ATOM 3399 O O . PRO B 1 36 ? 14.961 -49.375 -33.031 1 91.88 36 PRO B O 1
ATOM 3402 N N . GLU B 1 37 ? 14.812 -50.969 -31.438 1 90 37 GLU B N 1
ATOM 3403 C CA . GLU B 1 37 ? 13.539 -51.469 -31.953 1 90 37 GLU B CA 1
ATOM 3404 C C . GLU B 1 37 ? 12.406 -50.469 -31.688 1 90 37 GLU B C 1
ATOM 3406 O O . GLU B 1 37 ? 11.328 -50.594 -32.281 1 90 37 GLU B O 1
ATOM 3411 N N . LEU B 1 38 ? 12.727 -49.469 -30.891 1 90.31 38 LEU B N 1
ATOM 3412 C CA . LEU B 1 38 ? 11.742 -48.438 -30.594 1 90.31 38 LEU B CA 1
ATOM 3413 C C . LEU B 1 38 ? 11.391 -47.656 -31.859 1 90.31 38 LEU B C 1
ATOM 3415 O O . LEU B 1 38 ? 10.312 -47.062 -31.953 1 90.31 38 LEU B O 1
ATOM 3419 N N . ALA B 1 39 ? 12.25 -47.688 -32.844 1 92.12 39 ALA B N 1
ATOM 3420 C CA . ALA B 1 39 ? 12.047 -46.906 -34.062 1 92.12 39 ALA B CA 1
ATOM 3421 C C . ALA B 1 39 ? 11.25 -47.719 -35.094 1 92.12 39 ALA B C 1
ATOM 3423 O O . ALA B 1 39 ? 10.984 -47.219 -36.188 1 92.12 39 ALA B O 1
ATOM 3424 N N . HIS B 1 40 ? 10.859 -48.844 -34.75 1 88.25 40 HIS B N 1
ATOM 3425 C CA . HIS B 1 40 ? 10.023 -49.719 -35.594 1 88.25 40 HIS B CA 1
ATOM 3426 C C . HIS B 1 40 ? 10.555 -49.75 -37.031 1 88.25 40 HIS B C 1
ATOM 3428 O O . HIS B 1 40 ? 9.789 -49.625 -38 1 88.25 40 HIS B O 1
ATOM 3434 N N . GLY B 1 41 ? 11.836 -49.906 -37.219 1 87.94 41 GLY B N 1
ATOM 3435 C CA . GLY B 1 41 ? 12.461 -50.094 -38.531 1 87.94 41 GLY B CA 1
ATOM 3436 C C . GLY B 1 41 ? 12.859 -48.781 -39.188 1 87.94 41 GLY B C 1
ATOM 3437 O O . GLY B 1 41 ? 13.375 -48.781 -40.312 1 87.94 41 GLY B O 1
ATOM 3438 N N . ARG B 1 42 ? 12.625 -47.594 -38.656 1 92.62 42 ARG B N 1
ATOM 3439 C CA . ARG B 1 42 ? 12.961 -46.281 -39.188 1 92.62 42 ARG B CA 1
ATOM 3440 C C . ARG B 1 42 ? 14.039 -45.594 -38.375 1 92.62 42 ARG B C 1
ATOM 3442 O O . ARG B 1 42 ? 13.93 -44.406 -38.062 1 92.62 42 ARG B O 1
ATOM 3449 N N . ILE B 1 43 ? 15.031 -46.375 -37.938 1 93.94 43 ILE B N 1
ATOM 3450 C CA . ILE B 1 43 ? 16.031 -45.906 -37 1 93.94 43 ILE B CA 1
ATOM 3451 C C . ILE B 1 43 ? 16.781 -44.688 -37.594 1 93.94 43 ILE B C 1
ATOM 3453 O O . ILE B 1 43 ? 17.109 -43.75 -36.844 1 93.94 43 ILE B O 1
ATOM 3457 N N . VAL B 1 44 ? 17 -44.688 -38.875 1 94.88 44 VAL B N 1
ATOM 3458 C CA . VAL B 1 44 ? 17.75 -43.594 -39.469 1 94.88 44 VAL B CA 1
ATOM 3459 C C . VAL B 1 44 ? 16.938 -42.312 -39.438 1 94.88 44 VAL B C 1
ATOM 3461 O O . VAL B 1 44 ? 17.469 -41.25 -39.062 1 94.88 44 VAL B O 1
ATOM 3464 N N . VAL B 1 45 ? 15.672 -42.406 -39.719 1 95.38 45 VAL B N 1
ATOM 3465 C CA . VAL B 1 45 ? 14.797 -41.25 -39.75 1 95.38 45 VAL B CA 1
ATOM 3466 C C . VAL B 1 45 ? 14.648 -40.688 -38.344 1 95.38 45 VAL B C 1
ATOM 3468 O O . VAL B 1 45 ? 14.766 -39.469 -38.125 1 95.38 45 VAL B O 1
ATOM 3471 N N . VAL B 1 46 ? 14.469 -41.594 -37.375 1 95.56 46 VAL B N 1
ATOM 3472 C CA . VAL B 1 46 ? 14.266 -41.156 -36 1 95.56 46 VAL B CA 1
ATOM 3473 C C . VAL B 1 46 ? 15.57 -40.594 -35.438 1 95.56 46 VAL B C 1
ATOM 3475 O O . VAL B 1 46 ? 15.555 -39.562 -34.75 1 95.56 46 VAL B O 1
ATOM 3478 N N . ALA B 1 47 ? 16.672 -41.188 -35.781 1 95.81 47 ALA B N 1
ATOM 3479 C CA . ALA B 1 47 ? 17.953 -40.688 -35.312 1 95.81 47 ALA B CA 1
ATOM 3480 C C . ALA B 1 47 ? 18.25 -39.312 -35.875 1 95.81 47 ALA B C 1
ATOM 3482 O O . ALA B 1 47 ? 18.781 -38.438 -35.188 1 95.81 47 ALA B O 1
ATOM 3483 N N . THR B 1 48 ? 17.906 -39.156 -37.125 1 95.56 48 THR B N 1
ATOM 3484 C CA . THR B 1 48 ? 18.078 -37.844 -37.75 1 95.56 48 THR B CA 1
ATOM 3485 C C . THR B 1 48 ? 17.203 -36.781 -37.062 1 95.56 48 THR B C 1
ATOM 3487 O O . THR B 1 48 ? 17.641 -35.688 -36.812 1 95.56 48 THR B O 1
ATOM 3490 N N . LEU B 1 49 ? 15.969 -37.156 -36.781 1 95.12 49 LEU B N 1
ATOM 3491 C CA . LEU B 1 49 ? 15.055 -36.25 -36.094 1 95.12 49 LEU B CA 1
ATOM 3492 C C . LEU B 1 49 ? 15.617 -35.875 -34.719 1 95.12 49 LEU B C 1
ATOM 3494 O O . LEU B 1 49 ? 15.555 -34.688 -34.344 1 95.12 49 LEU B O 1
ATOM 3498 N N . VAL B 1 50 ? 16.203 -36.812 -33.969 1 96.19 50 VAL B N 1
ATOM 3499 C CA . VAL B 1 50 ? 16.781 -36.562 -32.656 1 96.19 50 VAL B CA 1
ATOM 3500 C C . VAL B 1 50 ? 17.984 -35.625 -32.781 1 96.19 50 VAL B C 1
ATOM 3502 O O . VAL B 1 50 ? 18.125 -34.688 -31.984 1 96.19 50 VAL B O 1
ATOM 3505 N N . ALA B 1 51 ? 18.75 -35.875 -33.781 1 96.44 51 ALA B N 1
ATOM 3506 C CA . ALA B 1 51 ? 19.938 -35.062 -33.969 1 96.44 51 ALA B CA 1
ATOM 3507 C C . ALA B 1 51 ? 19.547 -33.625 -34.312 1 96.44 51 ALA B C 1
ATOM 3509 O O . ALA B 1 51 ? 20.109 -32.688 -33.781 1 96.44 51 ALA B O 1
ATOM 3510 N N . VAL B 1 52 ? 18.578 -33.5 -35.188 1 95.44 52 VAL B N 1
ATOM 3511 C CA . VAL B 1 52 ? 18.125 -32.156 -35.594 1 95.44 52 VAL B CA 1
ATOM 3512 C C . VAL B 1 52 ? 17.484 -31.453 -34.406 1 95.44 52 VAL B C 1
ATOM 3514 O O . VAL B 1 52 ? 17.734 -30.25 -34.219 1 95.44 52 VAL B O 1
ATOM 3517 N N . THR B 1 53 ? 16.703 -32.156 -33.688 1 95.19 53 THR B N 1
ATOM 3518 C CA . THR B 1 53 ? 16.047 -31.578 -32.5 1 95.19 53 THR B CA 1
ATOM 3519 C C . THR B 1 53 ? 17.078 -31.172 -31.453 1 95.19 53 THR B C 1
ATOM 3521 O O . THR B 1 53 ? 16.922 -30.156 -30.781 1 95.19 53 THR B O 1
ATOM 3524 N N . PHE B 1 54 ? 18.109 -32 -31.281 1 95.69 54 PHE B N 1
ATOM 3525 C CA . PHE B 1 54 ? 19.172 -31.688 -30.359 1 95.69 54 PHE B CA 1
ATOM 3526 C C . PHE B 1 54 ? 19.906 -30.406 -30.781 1 95.69 54 PHE B C 1
ATOM 3528 O O . PHE B 1 54 ? 20.172 -29.531 -29.953 1 95.69 54 PHE B O 1
ATOM 3535 N N . GLY B 1 55 ? 20.203 -30.359 -32.062 1 95.62 55 GLY B N 1
ATOM 3536 C CA . GLY B 1 55 ? 20.812 -29.141 -32.594 1 95.62 55 GLY B CA 1
ATOM 3537 C C . GLY B 1 55 ? 19.969 -27.906 -32.375 1 95.62 55 GLY B C 1
ATOM 3538 O O . GLY B 1 55 ? 20.469 -26.875 -31.953 1 95.62 55 GLY B O 1
ATOM 3539 N N . TYR B 1 56 ? 18.688 -28.078 -32.656 1 94.12 56 TYR B N 1
ATOM 3540 C CA . TYR B 1 56 ? 17.719 -27 -32.469 1 94.12 56 TYR B CA 1
ATOM 3541 C C . TYR B 1 56 ? 17.672 -26.594 -31 1 94.12 56 TYR B C 1
ATOM 3543 O O . TYR B 1 56 ? 17.734 -25.391 -30.688 1 94.12 56 TYR B O 1
ATOM 3551 N N . ALA B 1 57 ? 17.625 -27.547 -30.062 1 93.88 57 ALA B N 1
ATOM 3552 C CA . ALA B 1 57 ? 17.562 -27.266 -28.625 1 93.88 57 ALA B CA 1
ATOM 3553 C C . ALA B 1 57 ? 18.844 -26.625 -28.125 1 93.88 57 ALA B C 1
ATOM 3555 O O . ALA B 1 57 ? 18.797 -25.688 -27.328 1 93.88 57 ALA B O 1
ATOM 3556 N N . LEU B 1 58 ? 19.938 -27.062 -28.672 1 94 58 LEU B N 1
ATOM 3557 C CA . LEU B 1 58 ? 21.219 -26.531 -28.266 1 94 58 LEU B CA 1
ATOM 3558 C C . LEU B 1 58 ? 21.391 -25.094 -28.766 1 94 58 LEU B C 1
ATOM 3560 O O . LEU B 1 58 ? 21.891 -24.234 -28.047 1 94 58 LEU B O 1
ATOM 3564 N N . ALA B 1 59 ? 20.953 -24.797 -29.969 1 93.44 59 ALA B N 1
ATOM 3565 C CA . ALA B 1 59 ? 21.031 -23.453 -30.531 1 93.44 59 ALA B CA 1
ATOM 3566 C C . ALA B 1 59 ? 20.203 -22.469 -29.719 1 93.44 59 ALA B C 1
ATOM 3568 O O . ALA B 1 59 ? 20.656 -21.359 -29.453 1 93.44 59 ALA B O 1
ATOM 3569 N N . LEU B 1 60 ? 19.047 -22.891 -29.312 1 90.56 60 LEU B N 1
ATOM 3570 C CA . LEU B 1 60 ? 18.188 -22.031 -28.516 1 90.56 60 LEU B CA 1
ATOM 3571 C C . LEU B 1 60 ? 18.797 -21.75 -27.141 1 90.56 60 LEU B C 1
ATOM 3573 O O . LEU B 1 60 ? 18.766 -20.609 -26.656 1 90.56 60 LEU B O 1
ATOM 3577 N N . ALA B 1 61 ? 19.422 -22.766 -26.516 1 90.06 61 ALA B N 1
ATOM 3578 C CA . ALA B 1 61 ? 20.016 -22.625 -25.188 1 90.06 61 ALA B CA 1
ATOM 3579 C C . ALA B 1 61 ? 21.234 -21.688 -25.234 1 90.06 61 ALA B C 1
ATOM 3581 O O . ALA B 1 61 ? 21.391 -20.844 -24.359 1 90.06 61 ALA B O 1
ATOM 3582 N N . VAL B 1 62 ? 22.016 -21.844 -26.25 1 91.06 62 VAL B N 1
ATOM 3583 C CA . VAL B 1 62 ? 23.203 -21.016 -26.391 1 91.06 62 VAL B CA 1
ATOM 3584 C C . VAL B 1 62 ? 22.828 -19.578 -26.688 1 91.06 62 VAL B C 1
ATOM 3586 O O . VAL B 1 62 ? 23.391 -18.641 -26.109 1 91.06 62 VAL B O 1
ATOM 3589 N N . ALA B 1 63 ? 21.875 -19.406 -27.547 1 90.31 63 ALA B N 1
ATOM 3590 C CA . ALA B 1 63 ? 21.422 -18.062 -27.891 1 90.31 63 ALA B CA 1
ATOM 3591 C C . ALA B 1 63 ? 20.875 -17.328 -26.672 1 90.31 63 ALA B C 1
ATOM 3593 O O . ALA B 1 63 ? 21.156 -16.141 -26.469 1 90.31 63 ALA B O 1
ATOM 3594 N N . ASP B 1 64 ? 20.141 -18.031 -25.875 1 84.81 64 ASP B N 1
ATOM 3595 C CA . ASP B 1 64 ? 19.547 -17.438 -24.688 1 84.81 64 ASP B CA 1
ATOM 3596 C C . ASP B 1 64 ? 20.625 -17.016 -23.688 1 84.81 64 ASP B C 1
ATOM 3598 O O . ASP B 1 64 ? 20.516 -15.977 -23.047 1 84.81 64 ASP B O 1
ATOM 3602 N N . ARG B 1 65 ? 21.609 -17.875 -23.5 1 84.81 65 ARG B N 1
ATOM 3603 C CA . ARG B 1 65 ? 22.703 -17.562 -22.578 1 84.81 65 ARG B CA 1
ATOM 3604 C C . ARG B 1 65 ? 23.469 -16.328 -23.031 1 84.81 65 ARG B C 1
ATOM 3606 O O . ARG B 1 65 ? 24.047 -15.617 -22.203 1 84.81 65 ARG B O 1
ATOM 3613 N N . GLN B 1 66 ? 23.469 -16.078 -24.328 1 88.12 66 GLN B N 1
ATOM 3614 C CA . GLN B 1 66 ? 24.156 -14.914 -24.875 1 88.12 66 GLN B CA 1
ATOM 3615 C C . GLN B 1 66 ? 23.234 -13.695 -24.891 1 88.12 66 GLN B C 1
ATOM 3617 O O . GLN B 1 66 ? 23.609 -12.633 -25.406 1 88.12 66 GLN B O 1
ATOM 3622 N N . GLY B 1 67 ? 22.047 -13.938 -24.5 1 79.75 67 GLY B N 1
ATOM 3623 C CA . GLY B 1 67 ? 21.109 -12.828 -24.406 1 79.75 67 GLY B CA 1
ATOM 3624 C C . GLY B 1 67 ? 20.344 -12.562 -25.688 1 79.75 67 GLY B C 1
ATOM 3625 O O . GLY B 1 67 ? 19.75 -11.5 -25.859 1 79.75 67 GLY B O 1
ATOM 3626 N N . ARG B 1 68 ? 20.469 -13.375 -26.656 1 80.88 68 ARG B N 1
ATOM 3627 C CA . ARG B 1 68 ? 19.766 -13.219 -27.922 1 80.88 68 ARG B CA 1
ATOM 3628 C C . ARG B 1 68 ? 18.562 -14.156 -28 1 80.88 68 ARG B C 1
ATOM 3630 O O . ARG B 1 68 ? 18.672 -15.344 -27.672 1 80.88 68 ARG B O 1
ATOM 3637 N N . ARG B 1 69 ? 17.438 -13.641 -28.25 1 80.31 69 ARG B N 1
ATOM 3638 C CA . ARG B 1 69 ? 16.266 -14.484 -28.406 1 80.31 69 ARG B CA 1
ATOM 3639 C C . ARG B 1 69 ? 16.016 -14.82 -29.875 1 80.31 69 ARG B C 1
ATOM 3641 O O . ARG B 1 69 ? 15.758 -13.93 -30.688 1 80.31 69 ARG B O 1
ATOM 3648 N N . LEU B 1 70 ? 16.172 -16.016 -30.203 1 82.75 70 LEU B N 1
ATOM 3649 C CA . LEU B 1 70 ? 16.031 -16.438 -31.594 1 82.75 70 LEU B CA 1
ATOM 3650 C C . LEU B 1 70 ? 14.562 -16.578 -31.953 1 82.75 70 LEU B C 1
ATOM 3652 O O . LEU B 1 70 ? 14.156 -16.203 -33.062 1 82.75 70 LEU B O 1
ATOM 3656 N N . LEU B 1 71 ? 13.719 -17.109 -30.969 1 87.69 71 LEU B N 1
ATOM 3657 C CA . LEU B 1 71 ? 12.305 -17.344 -31.219 1 87.69 71 LEU B CA 1
ATOM 3658 C C . LEU B 1 71 ? 11.461 -16.953 -30.016 1 87.69 71 LEU B C 1
ATOM 3660 O O . LEU B 1 71 ? 11.898 -17.094 -28.875 1 87.69 71 LEU B O 1
ATOM 3664 N N . PRO B 1 72 ? 10.328 -16.5 -30.375 1 86.81 72 PRO B N 1
ATOM 3665 C CA . PRO B 1 72 ? 9.406 -16.297 -29.266 1 86.81 72 PRO B CA 1
ATOM 3666 C C . PRO B 1 72 ? 9.039 -17.594 -28.562 1 86.81 72 PRO B C 1
ATOM 3668 O O . PRO B 1 72 ? 8.914 -18.641 -29.203 1 86.81 72 PRO B O 1
ATOM 3671 N N . PRO B 1 73 ? 8.906 -17.562 -27.25 1 83.31 73 PRO B N 1
ATOM 3672 C CA . PRO B 1 73 ? 8.656 -18.766 -26.469 1 83.31 73 PRO B CA 1
ATOM 3673 C C . PRO B 1 73 ? 7.414 -19.531 -26.938 1 83.31 73 PRO B C 1
ATOM 3675 O O . PRO B 1 73 ? 7.398 -20.75 -26.922 1 83.31 73 PRO B O 1
ATOM 3678 N N . ALA B 1 74 ? 6.398 -18.859 -27.359 1 86.19 74 ALA B N 1
ATOM 3679 C CA . ALA B 1 74 ? 5.18 -19.5 -27.828 1 86.19 74 ALA B CA 1
ATOM 3680 C C . ALA B 1 74 ? 5.449 -20.328 -29.094 1 86.19 74 ALA B C 1
ATOM 3682 O O . ALA B 1 74 ? 4.91 -21.422 -29.25 1 86.19 74 ALA B O 1
ATOM 3683 N N . VAL B 1 75 ? 6.293 -19.797 -29.922 1 89.88 75 VAL B N 1
ATOM 3684 C CA . VAL B 1 75 ? 6.637 -20.484 -31.172 1 89.88 75 VAL B CA 1
ATOM 3685 C C . VAL B 1 75 ? 7.5 -21.703 -30.875 1 89.88 75 VAL B C 1
ATOM 3687 O O . VAL B 1 75 ? 7.312 -22.766 -31.469 1 89.88 75 VAL B O 1
ATOM 3690 N N . ALA B 1 76 ? 8.398 -21.531 -29.906 1 90.44 76 ALA B N 1
ATOM 3691 C CA . ALA B 1 76 ? 9.25 -22.656 -29.5 1 90.44 76 ALA B CA 1
ATOM 3692 C C . ALA B 1 76 ? 8.406 -23.797 -28.953 1 90.44 76 ALA B C 1
ATOM 3694 O O . ALA B 1 76 ? 8.656 -24.969 -29.266 1 90.44 76 ALA B O 1
ATOM 3695 N N . THR B 1 77 ? 7.418 -23.469 -28.203 1 90.56 77 THR B N 1
ATOM 3696 C CA . THR B 1 77 ? 6.539 -24.5 -27.656 1 90.56 77 THR B CA 1
ATOM 3697 C C . THR B 1 77 ? 5.754 -25.188 -28.766 1 90.56 77 THR B C 1
ATOM 3699 O O . THR B 1 77 ? 5.531 -26.391 -28.719 1 90.56 77 THR B O 1
ATOM 3702 N N . GLY B 1 78 ? 5.371 -24.406 -29.734 1 93.19 78 GLY B N 1
ATOM 3703 C CA . GLY B 1 78 ? 4.703 -24.969 -30.891 1 93.19 78 GLY B CA 1
ATOM 3704 C C . GLY B 1 78 ? 5.574 -25.953 -31.672 1 93.19 78 GLY B C 1
ATOM 3705 O O . GLY B 1 78 ? 5.129 -27.047 -32.031 1 93.19 78 GLY B O 1
ATOM 3706 N N . ILE B 1 79 ? 6.789 -25.578 -31.891 1 94.5 79 ILE B N 1
ATOM 3707 C CA . ILE B 1 79 ? 7.742 -26.438 -32.594 1 94.5 79 ILE B CA 1
ATOM 3708 C C . ILE B 1 79 ? 7.992 -27.703 -31.797 1 94.5 79 ILE B C 1
ATOM 3710 O O . ILE B 1 79 ? 8 -28.812 -32.344 1 94.5 79 ILE B O 1
ATOM 3714 N N . ASP B 1 80 ? 8.172 -27.516 -30.5 1 94.75 80 ASP B N 1
ATOM 3715 C CA . ASP B 1 80 ? 8.367 -28.672 -29.625 1 94.75 80 ASP B CA 1
ATOM 3716 C C . ASP B 1 80 ? 7.195 -29.641 -29.75 1 94.75 80 ASP B C 1
ATOM 3718 O O . ASP B 1 80 ? 7.391 -30.859 -29.781 1 94.75 80 ASP B O 1
ATOM 3722 N N . SER B 1 81 ? 5.984 -29.094 -29.797 1 95.44 81 SER B N 1
ATOM 3723 C CA . SER B 1 81 ? 4.789 -29.922 -29.906 1 95.44 81 SER B CA 1
ATOM 3724 C C . SER B 1 81 ? 4.805 -30.75 -31.203 1 95.44 81 SER B C 1
ATOM 3726 O O . SER B 1 81 ? 4.551 -31.953 -31.188 1 95.44 81 SER B O 1
ATOM 3728 N N . VAL B 1 82 ? 5.148 -30.141 -32.25 1 96.31 82 VAL B N 1
ATOM 3729 C CA . VAL B 1 82 ? 5.176 -30.812 -33.562 1 96.31 82 VAL B CA 1
ATOM 3730 C C . VAL B 1 82 ? 6.25 -31.891 -33.562 1 96.31 82 VAL B C 1
ATOM 3732 O O . VAL B 1 82 ? 6.012 -33 -34.031 1 96.31 82 VAL B O 1
ATOM 3735 N N . LEU B 1 83 ? 7.391 -31.594 -33 1 95.88 83 LEU B N 1
ATOM 3736 C CA . LEU B 1 83 ? 8.5 -32.531 -32.969 1 95.88 83 LEU B CA 1
ATOM 3737 C C . LEU B 1 83 ? 8.133 -33.781 -32.156 1 95.88 83 LEU B C 1
ATOM 3739 O O . LEU B 1 83 ? 8.438 -34.906 -32.562 1 95.88 83 LEU B O 1
ATOM 3743 N N . VAL B 1 84 ? 7.496 -33.562 -31.031 1 96.06 84 VAL B N 1
ATOM 3744 C CA . VAL B 1 84 ? 7.094 -34.688 -30.188 1 96.06 84 VAL B CA 1
ATOM 3745 C C . VAL B 1 84 ? 6.043 -35.5 -30.906 1 96.06 84 VAL B C 1
ATOM 3747 O O . VAL B 1 84 ? 6.102 -36.75 -30.875 1 96.06 84 VAL B O 1
ATOM 3750 N N . LEU B 1 85 ? 5.105 -34.875 -31.578 1 96.94 85 LEU B N 1
ATOM 3751 C CA . LEU B 1 85 ? 4.043 -35.594 -32.281 1 96.94 85 LEU B CA 1
ATOM 3752 C C . LEU B 1 85 ? 4.609 -36.406 -33.438 1 96.94 85 LEU B C 1
ATOM 3754 O O . LEU B 1 85 ? 4.215 -37.562 -33.656 1 96.94 85 LEU B O 1
ATOM 3758 N N . VAL B 1 86 ? 5.52 -35.812 -34.156 1 96.06 86 VAL B N 1
ATOM 3759 C CA . VAL B 1 86 ? 6.18 -36.531 -35.25 1 96.06 86 VAL B CA 1
ATOM 3760 C C . VAL B 1 86 ? 6.957 -37.719 -34.688 1 96.06 86 VAL B C 1
ATOM 3762 O O . VAL B 1 86 ? 6.93 -38.812 -35.25 1 96.06 86 VAL B O 1
ATOM 3765 N N . GLY B 1 87 ? 7.617 -37.438 -33.594 1 95.38 87 GLY B N 1
ATOM 3766 C CA . GLY B 1 87 ? 8.328 -38.531 -32.906 1 95.38 87 GLY B CA 1
ATOM 3767 C C . GLY B 1 87 ? 7.422 -39.656 -32.531 1 95.38 87 GLY B C 1
ATOM 3768 O O . GLY B 1 87 ? 7.785 -40.844 -32.656 1 95.38 87 GLY B O 1
ATOM 3769 N N . CYS B 1 88 ? 6.23 -39.344 -32.031 1 95.19 88 CYS B N 1
ATOM 3770 C CA . CYS B 1 88 ? 5.27 -40.375 -31.656 1 95.19 88 CYS B CA 1
ATOM 3771 C C . CYS B 1 88 ? 4.859 -41.219 -32.875 1 95.19 88 CYS B C 1
ATOM 3773 O O . CYS B 1 88 ? 4.781 -42.438 -32.781 1 95.19 88 CYS B O 1
ATOM 3775 N N . GLY B 1 89 ? 4.617 -40.562 -33.938 1 94.56 89 GLY B N 1
ATOM 3776 C CA . GLY B 1 89 ? 4.223 -41.25 -35.125 1 94.56 89 GLY B CA 1
ATOM 3777 C C . GLY B 1 89 ? 5.297 -42.188 -35.656 1 94.56 89 GLY B C 1
ATOM 3778 O O . GLY B 1 89 ? 4.992 -43.281 -36.125 1 94.56 89 GLY B O 1
ATOM 3779 N N . LEU B 1 90 ? 6.531 -41.812 -35.5 1 94 90 LEU B N 1
ATOM 3780 C CA . LEU B 1 90 ? 7.648 -42.562 -36.031 1 94 90 LEU B CA 1
ATOM 3781 C C . LEU B 1 90 ? 8.07 -43.688 -35.094 1 94 90 LEU B C 1
ATOM 3783 O O . LEU B 1 90 ? 8.812 -44.594 -35.5 1 94 90 LEU B O 1
ATOM 3787 N N . THR B 1 91 ? 7.648 -43.625 -33.844 1 92.69 91 THR B N 1
ATOM 3788 C CA . THR B 1 91 ? 8.094 -44.625 -32.875 1 92.69 91 THR B CA 1
ATOM 3789 C C . THR B 1 91 ? 6.934 -45.531 -32.469 1 92.69 91 THR B C 1
ATOM 3791 O O . THR B 1 91 ? 6.891 -46 -31.328 1 92.69 91 THR B O 1
ATOM 3794 N N . GLY B 1 92 ? 5.898 -45.688 -33.344 1 90.19 92 GLY B N 1
ATOM 3795 C CA . GLY B 1 92 ? 4.883 -46.688 -33.062 1 90.19 92 GLY B CA 1
ATOM 3796 C C . GLY B 1 92 ? 3.498 -46.094 -32.875 1 90.19 92 GLY B C 1
ATOM 3797 O O . GLY B 1 92 ? 2.539 -46.812 -32.594 1 90.19 92 GLY B O 1
ATOM 3798 N N . GLY B 1 93 ? 3.398 -44.781 -32.938 1 90.69 93 GLY B N 1
ATOM 3799 C CA . GLY B 1 93 ? 2.092 -44.156 -32.875 1 90.69 93 GLY B CA 1
ATOM 3800 C C . GLY B 1 93 ? 1.447 -44.25 -31.5 1 90.69 93 GLY B C 1
ATOM 3801 O O . GLY B 1 93 ? 1.958 -43.688 -30.531 1 90.69 93 GLY B O 1
ATOM 3802 N N . ALA B 1 94 ? 0.468 -45.188 -31.422 1 90.31 94 ALA B N 1
ATOM 3803 C CA . ALA B 1 94 ? -0.305 -45.344 -30.203 1 90.31 94 ALA B CA 1
ATOM 3804 C C . ALA B 1 94 ? 0.551 -45.938 -29.078 1 90.31 94 ALA B C 1
ATOM 3806 O O . ALA B 1 94 ? 0.314 -45.688 -27.906 1 90.31 94 ALA B O 1
ATOM 3807 N N . ASP B 1 95 ? 1.605 -46.656 -29.406 1 88.88 95 ASP B N 1
ATOM 3808 C CA . ASP B 1 95 ? 2.422 -47.344 -28.422 1 88.88 95 ASP B CA 1
ATOM 3809 C C . ASP B 1 95 ? 3.779 -46.656 -28.25 1 88.88 95 ASP B C 1
ATOM 3811 O O . ASP B 1 95 ? 4.703 -47.25 -27.688 1 88.88 95 ASP B O 1
ATOM 3815 N N . SER B 1 96 ? 3.84 -45.469 -28.688 1 92.5 96 SER B N 1
ATOM 3816 C CA . SER B 1 96 ? 5.117 -44.781 -28.625 1 92.5 96 SER B CA 1
ATOM 3817 C C . SER B 1 96 ? 5.496 -44.438 -27.203 1 92.5 96 SER B C 1
ATOM 3819 O O . SER B 1 96 ? 4.645 -44.031 -26.406 1 92.5 96 SER B O 1
ATOM 3821 N N . ILE B 1 97 ? 6.742 -44.5 -26.828 1 90.88 97 ILE B N 1
ATOM 3822 C CA . ILE B 1 97 ? 7.238 -44.125 -25.516 1 90.88 97 ILE B CA 1
ATOM 3823 C C . ILE B 1 97 ? 7.281 -42.625 -25.391 1 90.88 97 ILE B C 1
ATOM 3825 O O . ILE B 1 97 ? 7.359 -42.062 -24.281 1 90.88 97 ILE B O 1
ATOM 3829 N N . MET B 1 98 ? 7.219 -41.906 -26.516 1 93.81 98 MET B N 1
ATOM 3830 C CA . MET B 1 98 ? 7.363 -40.469 -26.531 1 93.81 98 MET B CA 1
ATOM 3831 C C . MET B 1 98 ? 6.109 -39.781 -26 1 93.81 98 MET B C 1
ATOM 3833 O O . MET B 1 98 ? 6.102 -38.562 -25.781 1 93.81 98 MET B O 1
ATOM 3837 N N . VAL B 1 99 ? 5.043 -40.5 -25.734 1 95 99 VAL B N 1
ATOM 3838 C CA . VAL B 1 99 ? 3.801 -39.969 -25.203 1 95 99 VAL B CA 1
ATOM 3839 C C . VAL B 1 99 ? 4.055 -39.312 -23.844 1 95 99 VAL B C 1
ATOM 3841 O O . VAL B 1 99 ? 3.346 -38.375 -23.453 1 95 99 VAL B O 1
ATOM 3844 N N . ALA B 1 100 ? 5.164 -39.719 -23.172 1 95.81 100 ALA B N 1
ATOM 3845 C CA . ALA B 1 100 ? 5.516 -39.188 -21.859 1 95.81 100 ALA B CA 1
ATOM 3846 C C . ALA B 1 100 ? 5.867 -37.688 -21.922 1 95.81 100 ALA B C 1
ATOM 3848 O O . ALA B 1 100 ? 5.844 -37 -20.906 1 95.81 100 ALA B O 1
ATOM 3849 N N . ALA B 1 101 ? 6.195 -37.188 -23.125 1 96.31 101 ALA B N 1
ATOM 3850 C CA . ALA B 1 101 ? 6.613 -35.812 -23.281 1 96.31 101 ALA B CA 1
ATOM 3851 C C . ALA B 1 101 ? 5.41 -34.875 -23.516 1 96.31 101 ALA B C 1
ATOM 3853 O O . ALA B 1 101 ? 5.516 -33.656 -23.406 1 96.31 101 ALA B O 1
ATOM 3854 N N . LEU B 1 102 ? 4.23 -35.469 -23.812 1 96.5 102 LEU B N 1
ATOM 3855 C CA . LEU B 1 102 ? 3.07 -34.688 -24.203 1 96.5 102 LEU B CA 1
ATOM 3856 C C . LEU B 1 102 ? 2.592 -33.812 -23.062 1 96.5 102 LEU B C 1
ATOM 3858 O O . LEU B 1 102 ? 2.326 -32.625 -23.25 1 96.5 102 LEU B O 1
ATOM 3862 N N . PRO B 1 103 ? 2.555 -34.344 -21.812 1 96.31 103 PRO B N 1
ATOM 3863 C CA . PRO B 1 103 ? 2.137 -33.469 -20.719 1 96.31 103 PRO B CA 1
ATOM 3864 C C . PRO B 1 103 ? 3.08 -32.281 -20.516 1 96.31 103 PRO B C 1
ATOM 3866 O O . PRO B 1 103 ? 2.637 -31.188 -20.141 1 96.31 103 PRO B O 1
ATOM 3869 N N . LEU B 1 104 ? 4.359 -32.469 -20.828 1 95.38 104 LEU B N 1
ATOM 3870 C CA . LEU B 1 104 ? 5.332 -31.391 -20.656 1 95.38 104 LEU B CA 1
ATOM 3871 C C . LEU B 1 104 ? 5.02 -30.219 -21.578 1 95.38 104 LEU B C 1
ATOM 3873 O O . LEU B 1 104 ? 5.094 -29.062 -21.156 1 95.38 104 LEU B O 1
ATOM 3877 N N . VAL B 1 105 ? 4.625 -30.547 -22.781 1 94.56 105 VAL B N 1
ATOM 3878 C CA . VAL B 1 105 ? 4.324 -29.516 -23.766 1 94.56 105 VAL B CA 1
ATOM 3879 C C . VAL B 1 105 ? 3.078 -28.734 -23.328 1 94.56 105 VAL B C 1
ATOM 3881 O O . VAL B 1 105 ? 3.039 -27.516 -23.438 1 94.56 105 VAL B O 1
ATOM 3884 N N . VAL B 1 106 ? 2.105 -29.438 -22.797 1 95.12 106 VAL B N 1
ATOM 3885 C CA . VAL B 1 106 ? 0.852 -28.812 -22.375 1 95.12 106 VAL B CA 1
ATOM 3886 C C . VAL B 1 106 ? 1.094 -27.938 -21.141 1 95.12 106 VAL B C 1
ATOM 3888 O O . VAL B 1 106 ? 0.584 -26.812 -21.078 1 95.12 106 VAL B O 1
ATOM 3891 N N . ILE B 1 107 ? 1.937 -28.422 -20.25 1 93.69 107 ILE B N 1
ATOM 3892 C CA . ILE B 1 107 ? 2.27 -27.656 -19.062 1 93.69 107 ILE B CA 1
ATOM 3893 C C . ILE B 1 107 ? 3.012 -26.391 -19.469 1 93.69 107 ILE B C 1
ATOM 3895 O O . ILE B 1 107 ? 2.688 -25.297 -18.984 1 93.69 107 ILE B O 1
ATOM 3899 N N . ALA B 1 108 ? 3.957 -26.484 -20.391 1 91.81 108 ALA B N 1
ATOM 3900 C CA . ALA B 1 108 ? 4.73 -25.344 -20.859 1 91.81 108 ALA B CA 1
ATOM 3901 C C . ALA B 1 108 ? 3.828 -24.297 -21.516 1 91.81 108 ALA B C 1
ATOM 3903 O O . ALA B 1 108 ? 3.99 -23.094 -21.312 1 91.81 108 ALA B O 1
ATOM 3904 N N . ALA B 1 109 ? 2.859 -24.781 -22.266 1 91.31 109 ALA B N 1
ATOM 3905 C CA . ALA B 1 109 ? 1.927 -23.875 -22.938 1 91.31 109 ALA B CA 1
ATOM 3906 C C . ALA B 1 109 ? 1.067 -23.125 -21.922 1 91.31 109 ALA B C 1
ATOM 3908 O O . ALA B 1 109 ? 0.81 -21.938 -22.078 1 91.31 109 ALA B O 1
ATOM 3909 N N . ALA B 1 110 ? 0.676 -23.812 -20.906 1 89.25 110 ALA B N 1
ATOM 3910 C CA . ALA B 1 110 ? -0.158 -23.203 -19.875 1 89.25 110 ALA B CA 1
ATOM 3911 C C . ALA B 1 110 ? 0.624 -22.156 -19.094 1 89.25 110 ALA B C 1
ATOM 3913 O O . ALA B 1 110 ? 0.097 -21.078 -18.766 1 89.25 110 ALA B O 1
ATOM 3914 N N . VAL B 1 111 ? 1.849 -22.484 -18.828 1 83.31 111 VAL B N 1
ATOM 3915 C CA . VAL B 1 111 ? 2.695 -21.578 -18.047 1 83.31 111 VAL B CA 1
ATOM 3916 C C . VAL B 1 111 ? 2.969 -20.312 -18.828 1 83.31 111 VAL B C 1
ATOM 3918 O O . VAL B 1 111 ? 2.938 -19.203 -18.281 1 83.31 111 VAL B O 1
ATOM 3921 N N . ARG B 1 112 ? 3.078 -20.453 -20.156 1 81.94 112 ARG B N 1
ATOM 3922 C CA . ARG B 1 112 ? 3.486 -19.328 -20.984 1 81.94 112 ARG B CA 1
ATOM 3923 C C . ARG B 1 112 ? 2.281 -18.484 -21.391 1 81.94 112 ARG B C 1
ATOM 3925 O O . ARG B 1 112 ? 2.359 -17.266 -21.438 1 81.94 112 ARG B O 1
ATOM 3932 N N . GLY B 1 113 ? 1.218 -19.203 -21.703 1 82 113 GLY B N 1
ATOM 3933 C CA . GLY B 1 113 ? 0.108 -18.484 -22.328 1 82 113 GLY B CA 1
ATOM 3934 C C . GLY B 1 113 ? -1.078 -18.312 -21.391 1 82 113 GLY B C 1
ATOM 3935 O O . GLY B 1 113 ? -2.02 -17.578 -21.703 1 82 113 GLY B O 1
ATOM 3936 N N . GLY B 1 114 ? -1.108 -19.062 -20.281 1 85.88 114 GLY B N 1
ATOM 3937 C CA . GLY B 1 114 ? -2.254 -18.969 -19.391 1 85.88 114 GLY B CA 1
ATOM 3938 C C . GLY B 1 114 ? -3.146 -20.203 -19.453 1 85.88 114 GLY B C 1
ATOM 3939 O O . GLY B 1 114 ? -2.879 -21.141 -20.203 1 85.88 114 GLY B O 1
ATOM 3940 N N . ALA B 1 115 ? -4.23 -20.094 -18.641 1 87.81 115 ALA B N 1
ATOM 3941 C CA . ALA B 1 115 ? -5.105 -21.25 -18.453 1 87.81 115 ALA B CA 1
ATOM 3942 C C . ALA B 1 115 ? -5.863 -21.578 -19.734 1 87.81 115 ALA B C 1
ATOM 3944 O O . ALA B 1 115 ? -5.973 -22.75 -20.109 1 87.81 115 ALA B O 1
ATOM 3945 N N . VAL B 1 116 ? -6.344 -20.609 -20.438 1 91.31 116 VAL B N 1
ATOM 3946 C CA . VAL B 1 116 ? -7.141 -20.828 -21.641 1 91.31 116 VAL B CA 1
ATOM 3947 C C . VAL B 1 116 ? -6.262 -21.391 -22.75 1 91.31 116 VAL B C 1
ATOM 3949 O O . VAL B 1 116 ? -6.633 -22.375 -23.406 1 91.31 116 VAL B O 1
ATOM 3952 N N . ILE B 1 117 ? -5.098 -20.891 -22.906 1 90.75 117 ILE B N 1
ATOM 3953 C CA . ILE B 1 117 ? -4.172 -21.344 -23.938 1 90.75 117 ILE B CA 1
ATOM 3954 C C . ILE B 1 117 ? -3.703 -22.766 -23.625 1 90.75 117 ILE B C 1
ATOM 3956 O O . ILE B 1 117 ? -3.514 -23.578 -24.531 1 90.75 117 ILE B O 1
ATOM 3960 N N . GLY B 1 118 ? -3.561 -23.031 -22.344 1 92.44 118 GLY B N 1
ATOM 3961 C CA . GLY B 1 118 ? -3.207 -24.391 -21.953 1 92.44 118 GLY B CA 1
ATOM 3962 C C . GLY B 1 118 ? -4.238 -25.422 -22.359 1 92.44 118 GLY B C 1
ATOM 3963 O O . GLY B 1 118 ? -3.889 -26.484 -22.891 1 92.44 118 GLY B O 1
ATOM 3964 N N . ARG B 1 119 ? -5.484 -25.109 -22.172 1 94.62 119 ARG B N 1
ATOM 3965 C CA . ARG B 1 119 ? -6.559 -26.031 -22.531 1 94.62 119 ARG B CA 1
ATOM 3966 C C . ARG B 1 119 ? -6.656 -26.203 -24.047 1 94.62 119 ARG B C 1
ATOM 3968 O O . ARG B 1 119 ? -6.836 -27.328 -24.531 1 94.62 119 ARG B O 1
ATOM 3975 N N . LEU B 1 120 ? -6.453 -25.172 -24.734 1 95.69 120 LEU B N 1
ATOM 3976 C CA . LEU B 1 120 ? -6.473 -25.25 -26.203 1 95.69 120 LEU B CA 1
ATOM 3977 C C . LEU B 1 120 ? -5.297 -26.062 -26.719 1 95.69 120 LEU B C 1
ATOM 3979 O O . LEU B 1 120 ? -5.457 -26.875 -27.641 1 95.69 120 LEU B O 1
ATOM 3983 N N . ALA B 1 121 ? -4.172 -25.828 -26.094 1 96.06 121 ALA B N 1
ATOM 3984 C CA . ALA B 1 121 ? -2.984 -26.578 -26.469 1 96.06 121 ALA B CA 1
ATOM 3985 C C . ALA B 1 121 ? -3.189 -28.078 -26.234 1 96.06 121 ALA B C 1
ATOM 3987 O O . ALA B 1 121 ? -2.771 -28.906 -27.047 1 96.06 121 ALA B O 1
ATOM 3988 N N . ALA B 1 122 ? -3.838 -28.406 -25.125 1 97.56 122 ALA B N 1
ATOM 3989 C CA . ALA B 1 122 ? -4.109 -29.812 -24.812 1 97.56 122 ALA B CA 1
ATOM 3990 C C . ALA B 1 122 ? -4.984 -30.453 -25.891 1 97.56 122 ALA B C 1
ATOM 3992 O O . ALA B 1 122 ? -4.723 -31.578 -26.312 1 97.56 122 ALA B O 1
ATOM 3993 N N . LEU B 1 123 ? -5.926 -29.75 -26.375 1 97.44 123 LEU B N 1
ATOM 3994 C CA . LEU B 1 123 ? -6.82 -30.25 -27.406 1 97.44 123 LEU B CA 1
ATOM 3995 C C . LEU B 1 123 ? -6.082 -30.406 -28.734 1 97.44 123 LEU B C 1
ATOM 3997 O O . LEU B 1 123 ? -6.203 -31.438 -29.406 1 97.44 123 LEU B O 1
ATOM 4001 N N . VAL B 1 124 ? -5.309 -29.438 -29.062 1 97.31 124 VAL B N 1
ATOM 4002 C CA . VAL B 1 124 ? -4.586 -29.453 -30.328 1 97.31 124 VAL B CA 1
ATOM 4003 C C . VAL B 1 124 ? -3.547 -30.578 -30.328 1 97.31 124 VAL B C 1
ATOM 4005 O O . VAL B 1 124 ? -3.43 -31.328 -31.297 1 97.31 124 VAL B O 1
ATOM 4008 N N . VAL B 1 125 ? -2.82 -30.672 -29.25 1 97.44 125 VAL B N 1
ATOM 4009 C CA . VAL B 1 125 ? -1.813 -31.719 -29.109 1 97.44 125 VAL B CA 1
ATOM 4010 C C . VAL B 1 125 ? -2.492 -33.094 -29.094 1 97.44 125 VAL B C 1
ATOM 4012 O O . VAL B 1 125 ? -1.977 -34.062 -29.672 1 97.44 125 VAL B O 1
ATOM 4015 N N . GLY B 1 126 ? -3.689 -33.125 -28.422 1 97.38 126 GLY B N 1
ATOM 4016 C CA . GLY B 1 126 ? -4.449 -34.375 -28.422 1 97.38 126 GLY B CA 1
ATOM 4017 C C . GLY B 1 126 ? -4.875 -34.812 -29.812 1 97.38 126 GLY B C 1
ATOM 4018 O O . GLY B 1 126 ? -4.723 -35.969 -30.188 1 97.38 126 GLY B O 1
ATOM 4019 N N . ILE B 1 127 ? -5.336 -33.906 -30.578 1 96.69 127 ILE B N 1
ATOM 4020 C CA . ILE B 1 127 ? -5.727 -34.156 -31.953 1 96.69 127 ILE B CA 1
ATOM 4021 C C . ILE B 1 127 ? -4.5 -34.594 -32.781 1 96.69 127 ILE B C 1
ATOM 4023 O O . ILE B 1 127 ? -4.559 -35.531 -33.562 1 96.69 127 ILE B O 1
ATOM 4027 N N . GLY B 1 128 ? -3.455 -33.875 -32.562 1 97.38 128 GLY B N 1
ATOM 4028 C CA . GLY B 1 128 ? -2.211 -34.219 -33.25 1 97.38 128 GLY B CA 1
ATOM 4029 C C . GLY B 1 128 ? -1.715 -35.625 -32.906 1 97.38 128 GLY B C 1
ATOM 4030 O O . GLY B 1 128 ? -1.254 -36.344 -33.781 1 97.38 128 GLY B O 1
ATOM 4031 N N . PHE B 1 129 ? -1.83 -35.969 -31.609 1 97.31 129 PHE B N 1
ATOM 4032 C CA . PHE B 1 129 ? -1.403 -37.312 -31.203 1 97.31 129 PHE B CA 1
ATOM 4033 C C . PHE B 1 129 ? -2.287 -38.375 -31.844 1 97.31 129 PHE B C 1
ATOM 4035 O O . PHE B 1 129 ? -1.803 -39.438 -32.25 1 97.31 129 PHE B O 1
ATOM 4042 N N . THR B 1 130 ? -3.59 -38.062 -31.938 1 96.5 130 THR B N 1
ATOM 4043 C CA . THR B 1 130 ? -4.5 -39 -32.594 1 96.5 130 THR B CA 1
ATOM 4044 C C . THR B 1 130 ? -4.082 -39.219 -34.031 1 96.5 130 THR B C 1
ATOM 4046 O O . THR B 1 130 ? -4.023 -40.375 -34.5 1 96.5 130 THR B O 1
ATOM 4049 N N . ALA B 1 131 ? -3.744 -38.188 -34.719 1 96.06 131 ALA B N 1
ATOM 4050 C CA . ALA B 1 131 ? -3.275 -38.312 -36.094 1 96.06 131 ALA B CA 1
ATOM 4051 C C . ALA B 1 131 ? -1.971 -39.094 -36.156 1 96.06 131 ALA B C 1
ATOM 4053 O O . ALA B 1 131 ? -1.811 -39.969 -37.031 1 96.06 131 ALA B O 1
ATOM 4054 N N . ALA B 1 132 ? -1.058 -38.812 -35.25 1 95.81 132 ALA B N 1
ATOM 4055 C CA . ALA B 1 132 ? 0.215 -39.531 -35.219 1 95.81 132 ALA B CA 1
ATOM 4056 C C . ALA B 1 132 ? -0.002 -41.031 -34.938 1 95.81 132 ALA B C 1
ATOM 4058 O O . ALA B 1 132 ? 0.7 -41.875 -35.5 1 95.81 132 ALA B O 1
ATOM 4059 N N . ALA B 1 133 ? -0.966 -41.281 -34.062 1 94.94 133 ALA B N 1
ATOM 4060 C CA . ALA B 1 133 ? -1.271 -42.656 -33.719 1 94.94 133 ALA B CA 1
ATOM 4061 C C . ALA B 1 133 ? -1.839 -43.438 -34.906 1 94.94 133 ALA B C 1
ATOM 4063 O O . ALA B 1 133 ? -1.521 -44.594 -35.125 1 94.94 133 ALA B O 1
ATOM 4064 N N . VAL B 1 134 ? -2.648 -42.75 -35.688 1 93.44 134 VAL B N 1
ATOM 4065 C CA . VAL B 1 134 ? -3.27 -43.375 -36.844 1 93.44 134 VAL B CA 1
ATOM 4066 C C . VAL B 1 134 ? -2.234 -43.562 -37.969 1 93.44 134 VAL B C 1
ATOM 4068 O O . VAL B 1 134 ? -2.109 -44.625 -38.531 1 93.44 134 VAL B O 1
ATOM 4071 N N . LEU B 1 135 ? -1.413 -42.562 -38.156 1 91.19 135 LEU B N 1
ATOM 4072 C CA . LEU B 1 135 ? -0.457 -42.531 -39.25 1 91.19 135 LEU B CA 1
ATOM 4073 C C . LEU B 1 135 ? 0.746 -43.438 -38.938 1 91.19 135 LEU B C 1
ATOM 4075 O O . LEU B 1 135 ? 1.381 -43.969 -39.844 1 91.19 135 LEU B O 1
ATOM 4079 N N . GLY B 1 136 ? 1.083 -43.5 -37.656 1 89.25 136 GLY B N 1
ATOM 4080 C CA . GLY B 1 136 ? 2.26 -44.281 -37.25 1 89.25 136 GLY B CA 1
ATOM 4081 C C . GLY B 1 136 ? 1.947 -45.719 -36.875 1 89.25 136 GLY B C 1
ATOM 4082 O O . GLY B 1 136 ? 2.82 -46.438 -36.406 1 89.25 136 GLY B O 1
ATOM 4083 N N . ALA B 1 137 ? 0.699 -46.062 -37.031 1 87.88 137 ALA B N 1
ATOM 4084 C CA . ALA B 1 137 ? 0.285 -47.406 -36.656 1 87.88 137 ALA B CA 1
ATOM 4085 C C . ALA B 1 137 ? 0.941 -48.438 -37.531 1 87.88 137 ALA B C 1
ATOM 4087 O O . ALA B 1 137 ? 1.107 -48.25 -38.75 1 87.88 137 ALA B O 1
ATOM 4088 N N . ASP B 1 138 ? 1.475 -49.5 -36.844 1 83.75 138 ASP B N 1
ATOM 4089 C CA . ASP B 1 138 ? 2.033 -50.594 -37.594 1 83.75 138 ASP B CA 1
ATOM 4090 C C . ASP B 1 138 ? 0.971 -51.25 -38.469 1 83.75 138 ASP B C 1
ATOM 4092 O O . ASP B 1 138 ? -0.222 -51.188 -38.188 1 83.75 138 ASP B O 1
ATOM 4096 N N . PRO B 1 139 ? 1.559 -51.906 -39.531 1 81.06 139 PRO B N 1
ATOM 4097 C CA . PRO B 1 139 ? 0.614 -52.625 -40.375 1 81.06 139 PRO B CA 1
ATOM 4098 C C . PRO B 1 139 ? -0.102 -53.75 -39.625 1 81.06 139 PRO B C 1
ATOM 4100 O O . PRO B 1 139 ? 0.534 -54.531 -38.875 1 81.06 139 PRO B O 1
ATOM 4103 N N . GLY B 1 140 ? -1.364 -53.75 -39.438 1 81.25 140 GLY B N 1
ATOM 4104 C CA . GLY B 1 140 ? -2.131 -54.781 -38.781 1 81.25 140 GLY B CA 1
ATOM 4105 C C . GLY B 1 140 ? -2.867 -54.281 -37.531 1 81.25 140 GLY B C 1
ATOM 4106 O O . GLY B 1 140 ? -3.709 -55 -37 1 81.25 140 GLY B O 1
ATOM 4107 N N . THR B 1 141 ? -2.348 -53.188 -37.062 1 82.06 141 THR B N 1
ATOM 4108 C CA . THR B 1 141 ? -3.045 -52.656 -35.906 1 82.06 141 THR B CA 1
ATOM 4109 C C . THR B 1 141 ? -4.414 -52.094 -36.312 1 82.06 141 THR B C 1
ATOM 4111 O O . THR B 1 141 ? -4.559 -51.5 -37.375 1 82.06 141 THR B O 1
ATOM 4114 N N . HIS B 1 142 ? -5.422 -52.469 -35.594 1 85.81 142 HIS B N 1
ATOM 4115 C CA . HIS B 1 142 ? -6.773 -52 -35.875 1 85.81 142 HIS B CA 1
ATOM 4116 C C . HIS B 1 142 ? -6.891 -50.5 -35.594 1 85.81 142 HIS B C 1
ATOM 4118 O O . HIS B 1 142 ? -6.41 -50 -34.562 1 85.81 142 HIS B O 1
ATOM 4124 N N . PRO B 1 143 ? -7.449 -49.844 -36.5 1 87.5 143 PRO B N 1
ATOM 4125 C CA . PRO B 1 143 ? -7.598 -48.375 -36.344 1 87.5 143 PRO B CA 1
ATOM 4126 C C . PRO B 1 143 ? -8.297 -48 -35.031 1 87.5 143 PRO B C 1
ATOM 4128 O O . PRO B 1 143 ? -8.07 -46.906 -34.5 1 87.5 143 PRO B O 1
ATOM 4131 N N . ARG B 1 144 ? -9.117 -48.844 -34.562 1 88.94 144 ARG B N 1
ATOM 4132 C CA . ARG B 1 144 ? -9.836 -48.594 -33.312 1 88.94 144 ARG B CA 1
ATOM 4133 C C . ARG B 1 144 ? -8.859 -48.344 -32.156 1 88.94 144 ARG B C 1
ATOM 4135 O O . ARG B 1 144 ? -9.117 -47.531 -31.281 1 88.94 144 ARG B O 1
ATOM 4142 N N . ASP B 1 145 ? -7.746 -49 -32.219 1 89.5 145 ASP B N 1
ATOM 4143 C CA . ASP B 1 145 ? -6.77 -48.875 -31.141 1 89.5 145 ASP B CA 1
ATOM 4144 C C . ASP B 1 145 ? -6.117 -47.5 -31.156 1 89.5 145 ASP B C 1
ATOM 4146 O O . ASP B 1 145 ? -5.895 -46.875 -30.109 1 89.5 145 ASP B O 1
ATOM 4150 N N . ALA B 1 146 ? -5.891 -47.031 -32.406 1 92.81 146 ALA B N 1
ATOM 4151 C CA . ALA B 1 146 ? -5.305 -45.688 -32.531 1 92.81 146 ALA B CA 1
ATOM 4152 C C . ALA B 1 146 ? -6.277 -44.625 -32.062 1 92.81 146 ALA B C 1
ATOM 4154 O O . ALA B 1 146 ? -5.891 -43.688 -31.375 1 92.81 146 ALA B O 1
ATOM 4155 N N . TRP B 1 147 ? -7.508 -44.75 -32.375 1 93.31 147 TRP B N 1
ATOM 4156 C CA . TRP B 1 147 ? -8.523 -43.781 -31.984 1 93.31 147 TRP B CA 1
ATOM 4157 C C . TRP B 1 147 ? -8.75 -43.812 -30.484 1 93.31 147 TRP B C 1
ATOM 4159 O O . TRP B 1 147 ? -8.93 -42.781 -29.859 1 93.31 147 TRP B O 1
ATOM 4169 N N . PHE B 1 148 ? -8.672 -45 -29.906 1 94.38 148 PHE B N 1
ATOM 4170 C CA . PHE B 1 148 ? -8.812 -45.125 -28.453 1 94.38 148 PHE B CA 1
ATOM 4171 C C . PHE B 1 148 ? -7.656 -44.469 -27.734 1 94.38 148 PHE B C 1
ATOM 4173 O O . PHE B 1 148 ? -7.875 -43.688 -26.797 1 94.38 148 PHE B O 1
ATOM 4180 N N . ALA B 1 149 ? -6.492 -44.719 -28.234 1 93.88 149 ALA B N 1
ATOM 4181 C CA . ALA B 1 149 ? -5.316 -44.125 -27.625 1 93.88 149 ALA B CA 1
ATOM 4182 C C . ALA B 1 149 ? -5.375 -42.594 -27.734 1 93.88 149 ALA B C 1
ATOM 4184 O O . ALA B 1 149 ? -5.035 -41.906 -26.781 1 93.88 149 ALA B O 1
ATOM 4185 N N . GLY B 1 150 ? -5.816 -42.125 -28.906 1 95.19 150 GLY B N 1
ATOM 4186 C CA . GLY B 1 150 ? -5.957 -40.688 -29.094 1 95.19 150 GLY B CA 1
ATOM 4187 C C . GLY B 1 150 ? -6.941 -40.062 -28.125 1 95.19 150 GLY B C 1
ATOM 4188 O O . GLY B 1 150 ? -6.625 -39.062 -27.484 1 95.19 150 GLY B O 1
ATOM 4189 N N . ALA B 1 151 ? -8.078 -40.625 -27.984 1 95.12 151 ALA B N 1
ATOM 4190 C CA . ALA B 1 151 ? -9.094 -40.125 -27.062 1 95.12 151 ALA B CA 1
ATOM 4191 C C . ALA B 1 151 ? -8.617 -40.188 -25.625 1 95.12 151 ALA B C 1
ATOM 4193 O O . ALA B 1 151 ? -8.844 -39.25 -24.844 1 95.12 151 ALA B O 1
ATOM 4194 N N . TRP B 1 152 ? -7.969 -41.281 -25.266 1 96 152 TRP B N 1
ATOM 4195 C CA . TRP B 1 152 ? -7.465 -41.5 -23.922 1 96 152 TRP B CA 1
ATOM 4196 C C . TRP B 1 152 ? -6.469 -40.406 -23.531 1 96 152 TRP B C 1
ATOM 4198 O O . TRP B 1 152 ? -6.645 -39.75 -22.5 1 96 152 TRP B O 1
ATOM 4208 N N . TRP B 1 153 ? -5.504 -40.156 -24.359 1 96.44 153 TRP B N 1
ATOM 4209 C CA . TRP B 1 153 ? -4.457 -39.219 -24.031 1 96.44 153 TRP B CA 1
ATOM 4210 C C . TRP B 1 153 ? -4.977 -37.781 -24.125 1 96.44 153 TRP B C 1
ATOM 4212 O O . TRP B 1 153 ? -4.57 -36.906 -23.359 1 96.44 153 TRP B O 1
ATOM 4222 N N . THR B 1 154 ? -5.922 -37.531 -25.078 1 96.31 154 THR B N 1
ATOM 4223 C CA . THR B 1 154 ? -6.516 -36.188 -25.141 1 96.31 154 THR B CA 1
ATOM 4224 C C . THR B 1 154 ? -7.207 -35.844 -23.828 1 96.31 154 THR B C 1
ATOM 4226 O O . THR B 1 154 ? -7.016 -34.75 -23.297 1 96.31 154 THR B O 1
ATOM 4229 N N . GLY B 1 155 ? -7.98 -36.781 -23.312 1 96.31 155 GLY B N 1
ATOM 4230 C CA . GLY B 1 155 ? -8.664 -36.562 -22.047 1 96.31 155 GLY B CA 1
ATOM 4231 C C . GLY B 1 155 ? -7.719 -36.25 -20.906 1 96.31 155 GLY B C 1
ATOM 4232 O O . GLY B 1 155 ? -7.953 -35.281 -20.156 1 96.31 155 GLY B O 1
ATOM 4233 N N . PHE B 1 156 ? -6.645 -36.906 -20.797 1 96.69 156 PHE B N 1
ATOM 4234 C CA . PHE B 1 156 ? -5.719 -36.719 -19.688 1 96.69 156 PHE B CA 1
ATOM 4235 C C . PHE B 1 156 ? -4.891 -35.469 -19.875 1 96.69 156 PHE B C 1
ATOM 4237 O O . PHE B 1 156 ? -4.527 -34.812 -18.891 1 96.69 156 PHE B O 1
ATOM 4244 N N . LEU B 1 157 ? -4.586 -35.125 -21.141 1 97.25 157 LEU B N 1
ATOM 4245 C CA . LEU B 1 157 ? -3.895 -33.875 -21.391 1 97.25 157 LEU B CA 1
ATOM 4246 C C . LEU B 1 157 ? -4.77 -32.688 -21.016 1 97.25 157 LEU B C 1
ATOM 4248 O O . LEU B 1 157 ? -4.281 -31.719 -20.438 1 97.25 157 LEU B O 1
ATOM 4252 N N . VAL B 1 158 ? -6.027 -32.812 -21.312 1 96.12 158 VAL B N 1
ATOM 4253 C CA . VAL B 1 158 ? -6.957 -31.734 -20.938 1 96.12 158 VAL B CA 1
ATOM 4254 C C . VAL B 1 158 ? -7.062 -31.641 -19.422 1 96.12 158 VAL B C 1
ATOM 4256 O O . VAL B 1 158 ? -7.062 -30.547 -18.844 1 96.12 158 VAL B O 1
ATOM 4259 N N . ALA B 1 159 ? -7.141 -32.781 -18.766 1 95.5 159 ALA B N 1
ATOM 4260 C CA . ALA B 1 159 ? -7.195 -32.812 -17.297 1 95.5 159 ALA B CA 1
ATOM 4261 C C . ALA B 1 159 ? -5.953 -32.156 -16.703 1 95.5 159 ALA B C 1
ATOM 4263 O O . ALA B 1 159 ? -6.051 -31.391 -15.734 1 95.5 159 ALA B O 1
ATOM 4264 N N . ALA B 1 160 ? -4.809 -32.438 -17.281 1 94.94 160 ALA B N 1
ATOM 4265 C CA . ALA B 1 160 ? -3.566 -31.828 -16.812 1 94.94 160 ALA B CA 1
ATOM 4266 C C . ALA B 1 160 ? -3.598 -30.312 -16.984 1 94.94 160 ALA B C 1
ATOM 4268 O O . ALA B 1 160 ? -3.209 -29.562 -16.094 1 94.94 160 ALA B O 1
ATOM 4269 N N . ALA B 1 161 ? -4.09 -29.906 -18.125 1 94.62 161 ALA B N 1
ATOM 4270 C CA . ALA B 1 161 ? -4.176 -28.469 -18.406 1 94.62 161 ALA B CA 1
ATOM 4271 C C . ALA B 1 161 ? -5.105 -27.766 -17.422 1 94.62 161 ALA B C 1
ATOM 4273 O O . ALA B 1 161 ? -4.832 -26.641 -17 1 94.62 161 ALA B O 1
ATOM 4274 N N . VAL B 1 162 ? -6.16 -28.406 -17.047 1 93.25 162 VAL B N 1
ATOM 4275 C CA . VAL B 1 162 ? -7.133 -27.812 -16.125 1 93.25 162 VAL B CA 1
ATOM 4276 C C . VAL B 1 162 ? -6.52 -27.703 -14.734 1 93.25 162 VAL B C 1
ATOM 4278 O O . VAL B 1 162 ? -6.676 -26.672 -14.062 1 93.25 162 VAL B O 1
ATOM 4281 N N . LEU B 1 163 ? -5.801 -28.672 -14.359 1 91.19 163 LEU B N 1
ATOM 4282 C CA . LEU B 1 163 ? -5.184 -28.656 -13.039 1 91.19 163 LEU B CA 1
ATOM 4283 C C . LEU B 1 163 ? -4.133 -27.562 -12.945 1 91.19 163 LEU B C 1
ATOM 4285 O O . LEU B 1 163 ? -4.113 -26.797 -11.977 1 91.19 163 LEU B O 1
ATOM 4289 N N . VAL B 1 164 ? -3.305 -27.5 -13.961 1 90.5 164 VAL B N 1
ATOM 4290 C CA . VAL B 1 164 ? -2.283 -26.453 -14 1 90.5 164 VAL B CA 1
ATOM 4291 C C . VAL B 1 164 ? -2.947 -25.094 -14.102 1 90.5 164 VAL B C 1
ATOM 4293 O O . VAL B 1 164 ? -2.484 -24.125 -13.5 1 90.5 164 VAL B O 1
ATOM 4296 N N . GLY B 1 165 ? -4.027 -25.094 -14.836 1 86.62 165 GLY B N 1
ATOM 4297 C CA . GLY B 1 165 ? -4.762 -23.859 -15.039 1 86.62 165 GLY B CA 1
ATOM 4298 C C . GLY B 1 165 ? -5.293 -23.266 -13.75 1 86.62 165 GLY B C 1
ATOM 4299 O O . GLY B 1 165 ? -5.387 -22.031 -13.617 1 86.62 165 GLY B O 1
ATOM 4300 N N . VAL B 1 166 ? -5.648 -24.062 -12.828 1 84.62 166 VAL B N 1
ATOM 4301 C CA . VAL B 1 166 ? -6.109 -23.578 -11.531 1 84.62 166 VAL B CA 1
ATOM 4302 C C . VAL B 1 166 ? -5.016 -22.734 -10.867 1 84.62 166 VAL B C 1
ATOM 4304 O O . VAL B 1 166 ? -5.281 -21.656 -10.344 1 84.62 166 VAL B O 1
ATOM 4307 N N . LEU B 1 167 ? -3.805 -23.219 -10.961 1 82.56 167 LEU B N 1
ATOM 4308 C CA . LEU B 1 167 ? -2.674 -22.5 -10.383 1 82.56 167 LEU B CA 1
ATOM 4309 C C . LEU B 1 167 ? -2.436 -21.188 -11.117 1 82.56 167 LEU B C 1
ATOM 4311 O O . LEU B 1 167 ? -2.207 -20.156 -10.477 1 82.56 167 LEU B O 1
ATOM 4315 N N . VAL B 1 168 ? -2.529 -21.281 -12.375 1 83 168 VAL B N 1
ATOM 4316 C CA . VAL B 1 168 ? -2.311 -20.094 -13.203 1 83 168 VAL B CA 1
ATOM 4317 C C . VAL B 1 168 ? -3.369 -19.047 -12.883 1 83 168 VAL B C 1
ATOM 4319 O O . VAL B 1 168 ? -3.051 -17.859 -12.727 1 83 168 VAL B O 1
ATOM 4322 N N . LYS B 1 169 ? -4.539 -19.453 -12.758 1 80.12 169 LYS B N 1
ATOM 4323 C CA . LYS B 1 169 ? -5.625 -18.531 -12.445 1 80.12 169 LYS B CA 1
ATOM 4324 C C . LYS B 1 169 ? -5.434 -17.906 -11.07 1 80.12 169 LYS B C 1
ATOM 4326 O O . LYS B 1 169 ? -5.707 -16.719 -10.875 1 80.12 169 LYS B O 1
ATOM 4331 N N . LEU B 1 170 ? -4.949 -18.625 -10.188 1 78.62 170 LEU B N 1
ATOM 4332 C CA . LEU B 1 170 ? -4.672 -18.125 -8.844 1 78.62 170 LEU B CA 1
ATOM 4333 C C . LEU B 1 170 ? -3.574 -17.062 -8.883 1 78.62 170 LEU B C 1
ATOM 4335 O O . LEU B 1 170 ? -3.67 -16.047 -8.195 1 78.62 170 LEU B O 1
ATOM 4339 N N . LEU B 1 171 ? -2.648 -17.359 -9.656 1 78.12 171 LEU B N 1
ATOM 4340 C CA . LEU B 1 171 ? -1.548 -16.406 -9.805 1 78.12 171 LEU B CA 1
ATOM 4341 C C . LEU B 1 171 ? -2.039 -15.094 -10.391 1 78.12 171 LEU B C 1
ATOM 4343 O O . LEU B 1 171 ? -1.664 -14.023 -9.914 1 78.12 171 LEU B O 1
ATOM 4347 N N . GLU B 1 172 ? -2.848 -15.242 -11.344 1 75.62 172 GLU B N 1
ATOM 4348 C CA . GLU B 1 172 ? -3.393 -14.055 -12 1 75.62 172 GLU B CA 1
ATOM 4349 C C . GLU B 1 172 ? -4.262 -13.25 -11.039 1 75.62 172 GLU B C 1
ATOM 4351 O O . GLU B 1 172 ? -4.176 -12.016 -11 1 75.62 172 GLU B O 1
ATOM 4356 N N . ARG B 1 173 ? -5.027 -13.844 -10.297 1 77.25 173 ARG B N 1
ATOM 4357 C CA . ARG B 1 173 ? -5.914 -13.18 -9.344 1 77.25 173 ARG B CA 1
ATOM 4358 C C . ARG B 1 173 ? -5.117 -12.469 -8.258 1 77.25 173 ARG B C 1
ATOM 4360 O O . ARG B 1 173 ? -5.441 -11.344 -7.879 1 77.25 173 ARG B O 1
ATOM 4367 N N . GLN B 1 174 ? -4.16 -13.117 -7.82 1 77.25 174 GLN B N 1
ATOM 4368 C CA . GLN B 1 174 ? -3.326 -12.508 -6.785 1 77.2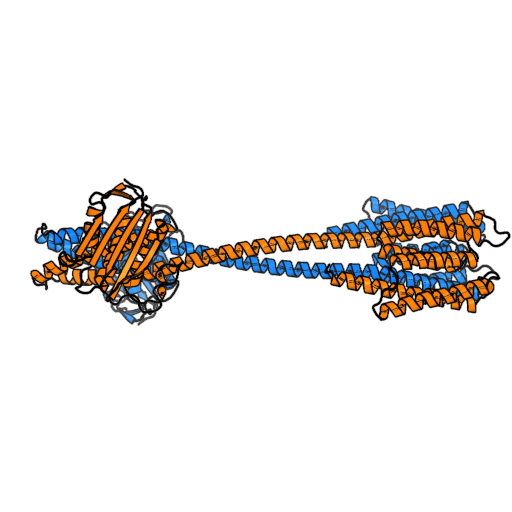5 174 GLN B CA 1
ATOM 4369 C C . GLN B 1 174 ? -2.607 -11.273 -7.316 1 77.25 174 GLN B C 1
ATOM 4371 O O . GLN B 1 174 ? -2.479 -10.273 -6.609 1 77.25 174 GLN B O 1
ATOM 4376 N N . ALA B 1 175 ? -2.168 -11.445 -8.5 1 75.25 175 ALA B N 1
ATOM 4377 C CA . ALA B 1 175 ? -1.485 -10.305 -9.109 1 75.25 175 ALA B CA 1
ATOM 4378 C C . ALA B 1 175 ? -2.432 -9.125 -9.266 1 75.25 175 ALA B C 1
ATOM 4380 O O . ALA B 1 175 ? -2.057 -7.98 -8.992 1 75.25 175 ALA B O 1
ATOM 4381 N N . ALA B 1 176 ? -3.582 -9.453 -9.664 1 77 176 ALA B N 1
ATOM 4382 C CA . ALA B 1 176 ? -4.574 -8.398 -9.844 1 77 176 ALA B CA 1
ATOM 4383 C C . ALA B 1 176 ? -4.938 -7.75 -8.508 1 77 176 ALA B C 1
ATOM 4385 O O . ALA B 1 176 ? -5.051 -6.523 -8.414 1 77 176 ALA B O 1
ATOM 4386 N N . ALA B 1 177 ? -5.137 -8.531 -7.539 1 77.88 177 ALA B N 1
ATOM 4387 C CA . ALA B 1 177 ? -5.461 -8.031 -6.207 1 77.88 177 ALA B CA 1
ATOM 4388 C C . ALA B 1 177 ? -4.332 -7.156 -5.66 1 77.88 177 ALA B C 1
ATOM 4390 O O . ALA B 1 177 ? -4.586 -6.113 -5.059 1 77.88 177 ALA B O 1
ATOM 4391 N N . ALA B 1 178 ? -3.207 -7.57 -5.875 1 74.94 178 ALA B N 1
ATOM 4392 C CA . ALA B 1 178 ? -2.047 -6.809 -5.414 1 74.94 178 ALA B CA 1
ATOM 4393 C C . ALA B 1 178 ? -1.963 -5.457 -6.121 1 74.94 178 ALA B C 1
ATOM 4395 O O . ALA B 1 178 ? -1.646 -4.441 -5.5 1 74.94 178 ALA B O 1
ATOM 4396 N N . ALA B 1 179 ? -2.201 -5.516 -7.332 1 76.69 179 ALA B N 1
ATOM 4397 C CA . ALA B 1 179 ? -2.164 -4.277 -8.102 1 76.69 179 ALA B CA 1
ATOM 4398 C C . ALA B 1 179 ? -3.205 -3.281 -7.598 1 76.69 179 ALA B C 1
ATOM 4400 O O . ALA B 1 179 ? -2.91 -2.096 -7.434 1 76.69 179 ALA B O 1
ATOM 4401 N N . THR B 1 180 ? -4.375 -3.693 -7.344 1 80.81 180 THR B N 1
ATOM 4402 C CA . THR B 1 180 ? -5.445 -2.84 -6.836 1 80.81 180 THR B CA 1
ATOM 4403 C C . THR B 1 180 ? -5.086 -2.289 -5.461 1 80.81 180 THR B C 1
ATOM 4405 O O . THR B 1 180 ? -5.289 -1.104 -5.188 1 80.81 180 THR B O 1
ATOM 4408 N N . ALA B 1 181 ? -4.613 -3.133 -4.652 1 78.69 181 ALA B N 1
ATOM 4409 C CA . ALA B 1 181 ? -4.207 -2.715 -3.312 1 78.69 181 ALA B CA 1
ATOM 4410 C C . ALA B 1 181 ? -3.115 -1.65 -3.377 1 78.69 181 ALA B C 1
ATOM 4412 O O . ALA B 1 181 ? -3.146 -0.675 -2.623 1 78.69 181 ALA B O 1
ATOM 4413 N N . ARG B 1 182 ? -2.25 -1.757 -4.227 1 77.75 182 ARG B N 1
ATOM 4414 C CA . ARG B 1 182 ? -1.172 -0.788 -4.395 1 77.75 182 ARG B CA 1
ATOM 4415 C C . ARG B 1 182 ? -1.71 0.549 -4.895 1 77.75 182 ARG B C 1
ATOM 4417 O O . ARG B 1 182 ? -1.283 1.608 -4.43 1 77.75 182 ARG B O 1
ATOM 4424 N N . ALA B 1 183 ? -2.561 0.395 -5.801 1 80.75 183 ALA B N 1
ATOM 4425 C CA . ALA B 1 183 ? -3.16 1.618 -6.324 1 80.75 183 ALA B CA 1
ATOM 4426 C C . ALA B 1 183 ? -3.904 2.377 -5.23 1 80.75 183 ALA B C 1
ATOM 4428 O O . ALA B 1 183 ? -3.799 3.604 -5.133 1 80.75 183 ALA B O 1
ATOM 4429 N N . ARG B 1 184 ? -4.602 1.71 -4.465 1 81.88 184 ARG B N 1
ATOM 4430 C CA . ARG B 1 184 ? -5.328 2.324 -3.357 1 81.88 184 ARG B CA 1
ATOM 4431 C C . ARG B 1 184 ? -4.363 2.938 -2.346 1 81.88 184 ARG B C 1
ATOM 4433 O O . ARG B 1 184 ? -4.578 4.059 -1.878 1 81.88 184 ARG B O 1
ATOM 4440 N N . ALA B 1 185 ? -3.393 2.252 -1.985 1 80.06 185 ALA B N 1
ATOM 4441 C CA . ALA B 1 185 ? -2.393 2.74 -1.039 1 80.06 185 ALA B CA 1
ATOM 4442 C C . ALA B 1 185 ? -1.716 4.004 -1.562 1 80.06 185 ALA B C 1
ATOM 4444 O O . ALA B 1 185 ? -1.48 4.949 -0.804 1 80.06 185 ALA B O 1
ATOM 4445 N N . ALA B 1 186 ? -1.476 3.939 -2.803 1 80.25 186 ALA B N 1
ATOM 4446 C CA . ALA B 1 186 ? -0.846 5.105 -3.414 1 80.25 186 ALA B CA 1
ATOM 4447 C C . ALA B 1 186 ? -1.775 6.316 -3.373 1 80.25 186 ALA B C 1
ATOM 4449 O O . ALA B 1 186 ? -1.34 7.434 -3.076 1 80.25 186 ALA B O 1
ATOM 4450 N N . ALA B 1 187 ? -2.959 6.148 -3.588 1 83.31 187 ALA B N 1
ATOM 4451 C CA . ALA B 1 187 ? -3.945 7.223 -3.553 1 83.31 187 ALA B CA 1
ATOM 4452 C C . ALA B 1 187 ? -4.094 7.785 -2.141 1 83.31 187 ALA B C 1
ATOM 4454 O O . ALA B 1 187 ? -4.145 9.008 -1.955 1 83.31 187 ALA B O 1
ATOM 4455 N N . GLU B 1 188 ? -4.207 6.984 -1.229 1 83.12 188 GLU B N 1
ATOM 4456 C CA . GLU B 1 188 ? -4.316 7.406 0.165 1 83.12 188 GLU B CA 1
ATOM 4457 C C . GLU B 1 188 ? -3.076 8.18 0.606 1 83.12 188 GLU B C 1
ATOM 4459 O O . GLU B 1 188 ? -3.182 9.18 1.314 1 83.12 188 GLU B O 1
ATOM 4464 N N . HIS B 1 189 ? -2.004 7.641 0.222 1 83 189 HIS B N 1
ATOM 4465 C CA . HIS B 1 189 ? -0.753 8.32 0.534 1 83 189 HIS B CA 1
ATOM 4466 C C . HIS B 1 189 ? -0.731 9.727 -0.054 1 83 189 HIS B C 1
ATOM 4468 O O . HIS B 1 189 ? -0.349 10.688 0.625 1 83 189 HIS B O 1
ATOM 4474 N N . GLU B 1 190 ? -1.116 9.82 -1.198 1 83 190 GLU B N 1
ATOM 4475 C CA . GLU B 1 190 ? -1.166 11.125 -1.852 1 83 190 GLU B CA 1
ATOM 4476 C C . GLU B 1 190 ? -2.129 12.07 -1.133 1 83 190 GLU B C 1
ATOM 4478 O O . GLU B 1 190 ? -1.838 13.258 -0.968 1 83 190 GLU B O 1
ATOM 4483 N N . ALA B 1 191 ? -3.154 11.594 -0.711 1 83.5 191 ALA B N 1
ATOM 4484 C CA . ALA B 1 191 ? -4.145 12.391 0.017 1 83.5 191 ALA B CA 1
ATOM 4485 C C . ALA B 1 191 ? -3.584 12.867 1.353 1 83.5 191 ALA B C 1
ATOM 4487 O O . ALA B 1 191 ? -3.771 14.023 1.729 1 83.5 191 ALA B O 1
ATOM 4488 N N . LEU B 1 192 ? -2.881 11.992 1.971 1 83.19 192 LEU B N 1
ATOM 4489 C CA . LEU B 1 192 ? -2.291 12.344 3.258 1 83.19 192 LEU B CA 1
ATOM 4490 C C . LEU B 1 192 ? -1.2 13.398 3.088 1 83.19 192 LEU B C 1
ATOM 4492 O O . LEU B 1 192 ? -1.084 14.312 3.902 1 83.19 192 LEU B O 1
ATOM 4496 N N . MET B 1 193 ? -0.55 13.227 2.057 1 81.88 193 MET B N 1
ATOM 4497 C CA . MET B 1 193 ? 0.5 14.195 1.778 1 81.88 193 MET B CA 1
ATOM 4498 C C . MET B 1 193 ? -0.097 15.562 1.459 1 81.88 193 MET B C 1
ATOM 4500 O O . MET B 1 193 ? 0.427 16.594 1.894 1 81.88 193 MET B O 1
ATOM 4504 N N . ALA B 1 194 ? -1.101 15.578 0.79 1 83.56 194 ALA B N 1
ATOM 4505 C CA . ALA B 1 194 ? -1.788 16.828 0.474 1 83.56 194 ALA B CA 1
ATOM 4506 C C . ALA B 1 194 ? -2.314 17.5 1.739 1 83.56 194 ALA B C 1
ATOM 4508 O O . ALA B 1 194 ? -2.189 18.719 1.903 1 83.56 194 ALA B O 1
ATOM 4509 N N . GLU B 1 195 ? -2.842 16.734 2.574 1 83.88 195 GLU B N 1
ATOM 4510 C CA . GLU B 1 195 ? -3.342 17.25 3.846 1 83.88 195 GLU B CA 1
ATOM 4511 C C . GLU B 1 195 ? -2.207 17.797 4.699 1 83.88 195 GLU B C 1
ATOM 4513 O O . GLU B 1 195 ? -2.359 18.844 5.336 1 83.88 195 GLU B O 1
ATOM 4518 N N . ARG B 1 196 ? -1.146 17.094 4.637 1 82.31 196 ARG B N 1
ATOM 4519 C CA . ARG B 1 196 ? 0.031 17.531 5.379 1 82.31 196 ARG B CA 1
ATOM 4520 C C . ARG B 1 196 ? 0.527 18.875 4.867 1 82.31 196 ARG B C 1
ATOM 4522 O O . ARG B 1 196 ? 0.85 19.766 5.656 1 82.31 196 ARG B O 1
ATOM 4529 N N . ASP B 1 197 ? 0.576 18.938 3.668 1 80.69 197 ASP B N 1
ATOM 4530 C CA . ASP B 1 197 ? 1.013 20.188 3.061 1 80.69 197 ASP B CA 1
ATOM 4531 C C . ASP B 1 197 ? 0.095 21.344 3.461 1 80.69 197 ASP B C 1
ATOM 4533 O O . ASP B 1 197 ? 0.568 22.438 3.812 1 80.69 197 ASP B O 1
ATOM 4537 N N . LEU B 1 198 ? -1.156 21.062 3.479 1 81.75 198 LEU B N 1
ATOM 4538 C CA . LEU B 1 198 ? -2.145 22.062 3.859 1 81.75 198 LEU B CA 1
ATOM 4539 C C . LEU B 1 198 ? -1.972 22.469 5.32 1 81.75 198 LEU B C 1
ATOM 4541 O O . LEU B 1 198 ? -1.976 23.656 5.645 1 81.75 198 LEU B O 1
ATOM 4545 N N . ARG B 1 199 ? -1.729 21.516 6.062 1 80.62 199 ARG B N 1
ATOM 4546 C CA . ARG B 1 199 ? -1.576 21.781 7.488 1 80.62 199 ARG B CA 1
ATOM 4547 C C . ARG B 1 199 ? -0.292 22.547 7.773 1 80.62 199 ARG B C 1
ATOM 4549 O O . ARG B 1 199 ? -0.264 23.422 8.641 1 80.62 199 ARG B O 1
ATOM 4556 N N . GLU B 1 200 ? 0.688 22.234 7.082 1 78.5 200 GLU B N 1
ATOM 4557 C CA . GLU B 1 200 ? 1.952 22.938 7.219 1 78.5 200 GLU B CA 1
ATOM 4558 C C . GLU B 1 200 ? 1.801 24.406 6.832 1 78.5 200 GLU B C 1
ATOM 4560 O O . GLU B 1 200 ? 2.314 25.297 7.52 1 78.5 200 GLU B O 1
ATOM 4565 N N . ARG B 1 201 ? 1.057 24.609 5.844 1 77.88 201 ARG B N 1
ATOM 4566 C CA . ARG B 1 201 ? 0.803 25.969 5.406 1 77.88 201 ARG B CA 1
ATOM 4567 C C . ARG B 1 201 ? -0.005 26.75 6.445 1 77.88 201 ARG B C 1
ATOM 4569 O O . ARG B 1 201 ? 0.278 27.906 6.723 1 77.88 201 ARG B O 1
ATOM 4576 N N . LEU B 1 202 ? -0.917 26 7.008 1 76.62 202 LEU B N 1
ATOM 4577 C CA . LEU B 1 202 ? -1.753 26.609 8.031 1 76.62 202 LEU B CA 1
ATOM 4578 C C . LEU B 1 202 ? -0.939 26.922 9.289 1 76.62 202 LEU B C 1
ATOM 4580 O O . LEU B 1 202 ? -1.106 27.984 9.898 1 76.62 202 LEU B O 1
ATOM 4584 N N . PHE B 1 203 ? -0.031 26.094 9.531 1 75.06 203 PHE B N 1
ATOM 4585 C CA . PHE B 1 203 ? 0.85 26.266 10.68 1 75.06 203 PHE B CA 1
ATOM 4586 C C . PHE B 1 203 ? 1.784 27.453 10.477 1 75.06 203 PHE B C 1
ATOM 4588 O O . PHE B 1 203 ? 1.965 28.266 11.375 1 75.06 203 PHE B O 1
ATOM 4595 N N . GLN B 1 204 ? 2.25 27.516 9.352 1 71.69 204 GLN B N 1
ATOM 4596 C CA . GLN B 1 204 ? 3.148 28.625 9.031 1 71.69 204 GLN B CA 1
ATOM 4597 C C . GLN B 1 204 ? 2.416 29.953 9.078 1 71.69 204 GLN B C 1
ATOM 4599 O O . GLN B 1 204 ? 2.947 30.953 9.586 1 71.69 204 GLN B O 1
ATOM 4604 N N . ALA B 1 205 ? 1.25 29.859 8.609 1 71.56 205 ALA B N 1
ATOM 4605 C CA . ALA B 1 205 ? 0.428 31.062 8.633 1 71.56 205 ALA B CA 1
ATOM 4606 C C . ALA B 1 205 ? 0.116 31.5 10.062 1 71.56 205 ALA B C 1
ATOM 4608 O O . ALA B 1 205 ? 0.162 32.688 10.383 1 71.56 205 ALA B O 1
ATOM 4609 N N . GLN B 1 206 ? -0.059 30.578 10.938 1 72 206 GLN B N 1
ATOM 4610 C CA . GLN B 1 206 ? -0.376 30.859 12.336 1 72 206 GLN B CA 1
ATOM 4611 C C . GLN B 1 206 ? 0.853 31.359 13.086 1 72 206 GLN B C 1
ATOM 4613 O O . GLN B 1 206 ? 0.749 32.25 13.93 1 72 206 GLN B O 1
ATOM 4618 N N . GLN B 1 207 ? 1.904 30.75 12.672 1 70.38 207 GLN B N 1
ATOM 4619 C CA . GLN B 1 207 ? 3.152 31.188 13.289 1 70.38 207 GLN B CA 1
ATOM 4620 C C . GLN B 1 207 ? 3.48 32.625 12.906 1 70.38 207 GLN B C 1
ATOM 4622 O O . GLN B 1 207 ? 3.912 33.406 13.742 1 70.38 207 GLN B O 1
ATOM 4627 N N . ALA B 1 208 ? 3.268 32.906 11.672 1 63.03 208 ALA B N 1
ATOM 4628 C CA . ALA B 1 208 ? 3.492 34.25 11.203 1 63.03 208 ALA B CA 1
ATOM 4629 C C . ALA B 1 208 ? 2.582 35.25 11.922 1 63.03 208 ALA B C 1
ATOM 4631 O O . ALA B 1 208 ? 3.012 36.344 12.289 1 63.03 208 ALA B O 1
ATOM 4632 N N . ARG B 1 209 ? 1.447 34.844 12.203 1 67.75 209 ARG B N 1
ATOM 4633 C CA . ARG B 1 209 ? 0.491 35.688 12.914 1 67.75 209 ARG B CA 1
ATOM 4634 C C . ARG B 1 209 ? 0.93 35.906 14.359 1 67.75 209 ARG B C 1
ATOM 4636 O O . ARG B 1 209 ? 0.829 37 14.875 1 67.75 209 ARG B O 1
ATOM 4643 N N . MET B 1 210 ? 1.453 34.875 14.906 1 67.56 210 MET B N 1
ATOM 4644 C CA . MET B 1 210 ? 1.918 34.969 16.281 1 67.56 210 MET B CA 1
ATOM 4645 C C . MET B 1 210 ? 3.137 35.875 16.391 1 67.56 210 MET B C 1
ATOM 4647 O O . MET B 1 210 ? 3.266 36.625 17.344 1 67.56 210 MET B O 1
ATOM 4651 N N . ASP B 1 211 ? 3.904 35.75 15.398 1 62.5 211 ASP B N 1
ATOM 4652 C CA . ASP B 1 211 ? 5.07 36.625 15.344 1 62.5 211 ASP B CA 1
ATOM 4653 C C . ASP B 1 211 ? 4.656 38.094 15.211 1 62.5 211 ASP B C 1
ATOM 4655 O O . ASP B 1 211 ? 5.262 38.969 15.828 1 62.5 211 ASP B O 1
ATOM 4659 N N . GLY B 1 212 ? 3.641 38.375 14.5 1 60.69 212 GLY B N 1
ATOM 4660 C CA . GLY B 1 212 ? 3.09 39.719 14.359 1 60.69 212 GLY B CA 1
ATOM 4661 C C . GLY B 1 212 ? 2.557 40.25 15.664 1 60.69 212 GLY B C 1
ATOM 4662 O O . GLY B 1 212 ? 2.83 41.406 16.016 1 60.69 212 GLY B O 1
ATOM 4663 N N . VAL B 1 213 ? 1.935 39.438 16.406 1 65.31 213 VAL B N 1
ATOM 4664 C CA . VAL B 1 213 ? 1.374 39.844 17.703 1 65.31 213 VAL B CA 1
ATOM 4665 C C . VAL B 1 213 ? 2.502 40.188 18.672 1 65.31 213 VAL B C 1
ATOM 4667 O O . VAL B 1 213 ? 2.398 41.156 19.422 1 65.31 213 VAL B O 1
ATOM 4670 N N . ARG B 1 214 ? 3.58 39.438 18.578 1 62.34 214 ARG B N 1
ATOM 4671 C CA . ARG B 1 214 ? 4.734 39.688 19.438 1 62.34 214 ARG B CA 1
ATOM 4672 C C . ARG B 1 214 ? 5.344 41.062 19.156 1 62.34 214 ARG B C 1
ATOM 4674 O O . ARG B 1 214 ? 5.695 41.812 20.078 1 62.34 214 ARG B O 1
ATOM 4681 N N . VAL B 1 215 ? 5.438 41.375 17.953 1 57.34 215 VAL B N 1
ATOM 4682 C CA . VAL B 1 215 ? 6.004 42.625 17.531 1 57.34 215 VAL B CA 1
ATOM 4683 C C . VAL B 1 215 ? 5.113 43.781 18 1 57.34 215 VAL B C 1
ATOM 4685 O O . VAL B 1 215 ? 5.602 44.781 18.531 1 57.34 215 VAL B O 1
ATOM 4688 N N . VAL B 1 216 ? 3.826 43.594 17.953 1 61.09 216 VAL B N 1
ATOM 4689 C CA . VAL B 1 216 ? 2.859 44.625 18.344 1 61.09 216 VAL B CA 1
ATOM 4690 C C . VAL B 1 216 ? 2.924 44.844 19.844 1 61.09 216 VAL B C 1
ATOM 4692 O O . VAL B 1 216 ? 2.926 46 20.312 1 61.09 216 VAL B O 1
ATOM 4695 N N . LEU B 1 217 ? 3.049 43.781 20.578 1 64.44 217 LEU B N 1
ATOM 4696 C CA . LEU B 1 217 ? 3.104 43.875 22.031 1 64.44 217 LEU B CA 1
ATOM 4697 C C . LEU B 1 217 ? 4.344 44.656 22.484 1 64.44 217 LEU B C 1
ATOM 4699 O O . LEU B 1 217 ? 4.285 45.438 23.422 1 64.44 217 LEU B O 1
ATOM 4703 N N . HIS B 1 218 ? 5.508 44.344 21.75 1 62.97 218 HIS B N 1
ATOM 4704 C CA . HIS B 1 218 ? 6.746 45.062 22.047 1 62.97 218 HIS B CA 1
ATOM 4705 C C . HIS B 1 218 ? 6.609 46.562 21.75 1 62.97 218 HIS B C 1
ATOM 4707 O O . HIS B 1 218 ? 7.074 47.406 22.531 1 62.97 218 HIS B O 1
ATOM 4713 N N . GLU B 1 219 ? 5.809 46.938 20.781 1 59.03 219 GLU B N 1
ATOM 4714 C CA . GLU B 1 219 ? 5.641 48.312 20.375 1 59.03 219 GLU B CA 1
ATOM 4715 C C . GLU B 1 219 ? 4.695 49.062 21.312 1 59.03 219 GLU B C 1
ATOM 4717 O O . GLU B 1 219 ? 4.844 50.25 21.531 1 59.03 219 GLU B O 1
ATOM 4722 N N . PHE B 1 220 ? 3.75 48.312 21.891 1 69.12 220 PHE B N 1
ATOM 4723 C CA . PHE B 1 220 ? 2.811 48.875 22.859 1 69.12 220 PHE B CA 1
ATOM 4724 C C . PHE B 1 220 ? 3.516 49.25 24.156 1 69.12 220 PHE B C 1
ATOM 4726 O O . PHE B 1 220 ? 3.09 50.188 24.859 1 69.12 220 PHE B O 1
ATOM 4733 N N . ARG B 1 221 ? 4.672 48.656 24.391 1 65.31 221 ARG B N 1
ATOM 4734 C CA . ARG B 1 221 ? 5.375 48.844 25.656 1 65.31 221 ARG B CA 1
ATOM 4735 C C . ARG B 1 221 ? 5.938 50.281 25.75 1 65.31 221 ARG B C 1
ATOM 4737 O O . ARG B 1 221 ? 5.93 50.875 26.828 1 65.31 221 ARG B O 1
ATOM 4744 N N . THR B 1 222 ? 6.301 50.812 24.641 1 62.84 222 THR B N 1
ATOM 4745 C CA . THR B 1 222 ? 6.965 52.094 24.625 1 62.84 222 THR B CA 1
ATOM 4746 C C . THR B 1 222 ? 5.98 53.219 24.969 1 62.84 222 THR B C 1
ATOM 4748 O O . THR B 1 222 ? 6.207 53.969 25.906 1 62.84 222 THR B O 1
ATOM 4751 N N . PRO B 1 223 ? 4.848 53.281 24.297 1 69.25 223 PRO B N 1
ATOM 4752 C CA . PRO B 1 223 ? 3.906 54.344 24.656 1 69.25 223 PRO B CA 1
ATOM 4753 C C . PRO B 1 223 ? 3.309 54.156 26.047 1 69.25 223 PRO B C 1
ATOM 4755 O O . PRO B 1 223 ? 3.068 55.125 26.766 1 69.25 223 PRO B O 1
ATOM 4758 N N . VAL B 1 224 ? 3.176 52.969 26.422 1 74.38 224 VAL B N 1
ATOM 4759 C CA . VAL B 1 224 ? 2.617 52.688 27.75 1 74.38 224 VAL B CA 1
ATOM 4760 C C . VAL B 1 224 ? 3.604 53.125 28.828 1 74.38 224 VAL B C 1
ATOM 4762 O O . VAL B 1 224 ? 3.209 53.719 29.844 1 74.38 224 VAL B O 1
ATOM 4765 N N . ALA B 1 225 ? 4.84 52.844 28.578 1 73.38 225 ALA B N 1
ATOM 4766 C CA . ALA B 1 225 ? 5.871 53.281 29.516 1 73.38 225 ALA B CA 1
ATOM 4767 C C . ALA B 1 225 ? 5.902 54.812 29.625 1 73.38 225 ALA B C 1
ATOM 4769 O O . ALA B 1 225 ? 6.02 55.344 30.719 1 73.38 225 ALA B O 1
ATOM 4770 N N . SER B 1 226 ? 5.781 55.469 28.531 1 74.5 226 SER B N 1
ATOM 4771 C CA . SER B 1 226 ? 5.766 56.906 28.5 1 74.5 226 SER B CA 1
ATOM 4772 C C . SER B 1 226 ? 4.547 57.469 29.219 1 74.5 226 SER B C 1
ATOM 4774 O O . SER B 1 226 ? 4.664 58.406 30.016 1 74.5 226 SER B O 1
ATOM 4776 N N . LEU B 1 227 ? 3.453 56.844 28.969 1 78.69 227 LEU B N 1
ATOM 4777 C CA . LEU B 1 227 ? 2.217 57.281 29.625 1 78.69 227 LEU B CA 1
ATOM 4778 C C . LEU B 1 227 ? 2.312 57.094 31.141 1 78.69 227 LEU B C 1
ATOM 4780 O O . LEU B 1 227 ? 1.898 57.969 31.891 1 78.69 227 LEU B O 1
ATOM 4784 N N . THR B 1 228 ? 2.889 56.031 31.484 1 79.75 228 THR B N 1
ATOM 4785 C CA . THR B 1 228 ? 3.041 55.719 32.906 1 79.75 228 THR B CA 1
ATOM 4786 C C . THR B 1 228 ? 3.965 56.75 33.562 1 79.75 228 THR B C 1
ATOM 4788 O O . THR B 1 228 ? 3.65 57.281 34.656 1 79.75 228 THR B O 1
ATOM 4791 N N . ALA B 1 229 ? 4.996 57.062 32.938 1 80.75 229 ALA B N 1
ATOM 4792 C CA . ALA B 1 229 ? 5.965 58.031 33.469 1 80.75 229 ALA B CA 1
ATOM 4793 C C . ALA B 1 229 ? 5.363 59.438 33.562 1 80.75 229 ALA B C 1
ATOM 4795 O O . ALA B 1 229 ? 5.465 60.062 34.594 1 80.75 229 ALA B O 1
ATOM 4796 N N . LEU B 1 230 ? 4.715 59.812 32.562 1 80.5 230 LEU B N 1
ATOM 4797 C CA . LEU B 1 230 ? 4.141 61.156 32.5 1 80.5 230 LEU B CA 1
ATOM 4798 C C . LEU B 1 230 ? 3.006 61.312 33.5 1 80.5 230 LEU B C 1
ATOM 4800 O O . LEU B 1 230 ? 2.902 62.344 34.188 1 80.5 230 LEU B O 1
ATOM 4804 N N . SER B 1 231 ? 2.217 60.312 33.562 1 83 231 SER B N 1
ATOM 4805 C CA . SER B 1 231 ? 1.102 60.375 34.5 1 83 231 SER B CA 1
ATOM 4806 C C . SER B 1 231 ? 1.596 60.375 35.938 1 83 231 SER B C 1
ATOM 4808 O O . SER B 1 231 ? 1.036 61.062 36.812 1 83 231 SER B O 1
ATOM 4810 N N . ALA B 1 232 ? 2.654 59.719 36.188 1 81.19 232 ALA B N 1
ATOM 4811 C CA . ALA B 1 232 ? 3.256 59.719 37.531 1 81.19 232 ALA B CA 1
ATOM 4812 C C . ALA B 1 232 ? 3.828 61.062 37.875 1 81.19 232 ALA B C 1
ATOM 4814 O O . ALA B 1 232 ? 3.666 61.562 39 1 81.19 232 ALA B O 1
ATOM 4815 N N . ASP B 1 233 ? 4.422 61.656 36.938 1 81.81 233 ASP B N 1
ATOM 4816 C CA . ASP B 1 233 ? 5 62.969 37.156 1 81.81 233 ASP B CA 1
ATOM 4817 C C . ASP B 1 233 ? 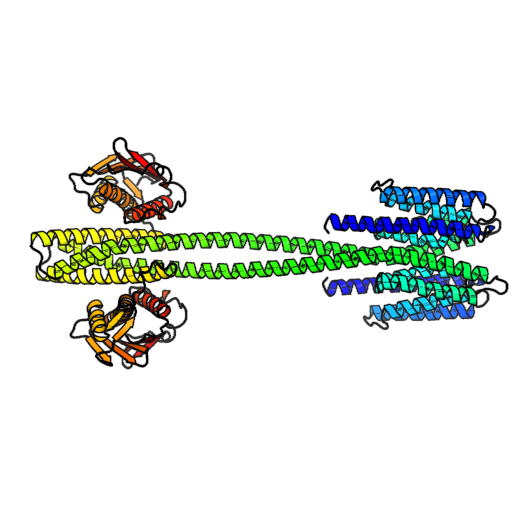3.912 64 37.438 1 81.81 233 ASP B C 1
ATOM 4819 O O . ASP B 1 233 ? 4.082 64.875 38.281 1 81.81 233 ASP B O 1
ATOM 4823 N N . LEU B 1 234 ? 2.857 63.906 36.781 1 84.44 234 LEU B N 1
ATOM 4824 C CA . LEU B 1 234 ? 1.745 64.812 36.938 1 84.44 234 LEU B CA 1
ATOM 4825 C C . LEU B 1 234 ? 1.091 64.625 38.312 1 84.44 234 LEU B C 1
ATOM 4827 O O . LEU B 1 234 ? 0.757 65.625 39 1 84.44 234 LEU B O 1
ATOM 4831 N N . ALA B 1 235 ? 0.956 63.406 38.625 1 80.62 235 ALA B N 1
ATOM 4832 C CA . ALA B 1 235 ? 0.313 63.094 39.906 1 80.62 23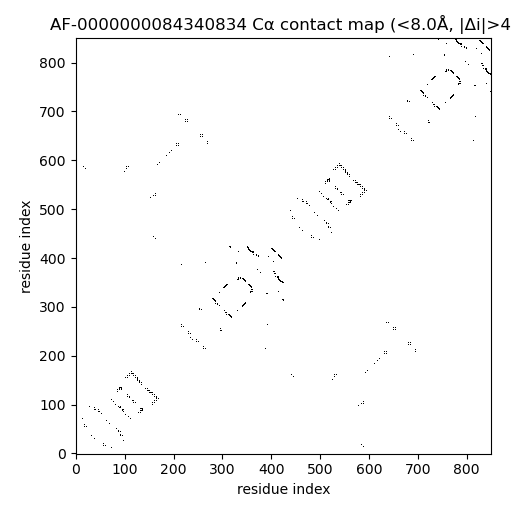5 ALA B CA 1
ATOM 4833 C C . ALA B 1 235 ? 1.176 63.531 41.094 1 80.62 235 ALA B C 1
ATOM 4835 O O . ALA B 1 235 ? 0.654 63.906 42.125 1 80.62 235 ALA B O 1
ATOM 4836 N N . ALA B 1 236 ? 2.432 63.562 40.875 1 81.94 236 ALA B N 1
ATOM 4837 C CA . ALA B 1 236 ? 3.361 63.938 41.938 1 81.94 236 ALA B CA 1
ATOM 4838 C C . ALA B 1 236 ? 3.336 65.438 42.156 1 81.94 236 ALA B C 1
ATOM 4840 O O . ALA B 1 236 ? 3.771 65.938 43.188 1 81.94 236 ALA B O 1
ATOM 4841 N N . GLY B 1 237 ? 2.814 66.25 41.25 1 77.69 237 GLY B N 1
ATOM 4842 C CA . GLY B 1 237 ? 2.629 67.688 41.406 1 77.69 237 GLY B CA 1
ATOM 4843 C C . GLY B 1 237 ? 3.93 68.5 41.375 1 77.69 237 GLY B C 1
ATOM 4844 O O . GLY B 1 237 ? 4.023 69.562 41.938 1 77.69 237 GLY B O 1
ATOM 4845 N N . ARG B 1 238 ? 4.988 67.938 40.938 1 77.56 238 ARG B N 1
ATOM 4846 C CA . ARG B 1 238 ? 6.293 68.562 41 1 77.56 238 ARG B CA 1
ATOM 4847 C C . ARG B 1 238 ? 6.57 69.375 39.719 1 77.56 238 ARG B C 1
ATOM 4849 O O . ARG B 1 238 ? 7.602 70.062 39.594 1 77.56 238 ARG B O 1
ATOM 4856 N N . LEU B 1 239 ? 5.602 69.375 38.844 1 80.94 239 LEU B N 1
ATOM 4857 C CA . LEU B 1 239 ? 5.844 70 37.562 1 80.94 239 LEU B CA 1
ATOM 4858 C C . LEU B 1 239 ? 5.395 71.438 37.594 1 80.94 239 LEU B C 1
ATOM 4860 O O . LEU B 1 239 ? 4.391 71.812 38.219 1 80.94 239 LEU B O 1
ATOM 4864 N N . SER B 1 240 ? 6.305 72.312 37.031 1 83.56 240 SER B N 1
ATOM 4865 C CA . SER B 1 240 ? 5.887 73.688 36.812 1 83.56 240 SER B CA 1
ATOM 4866 C C . SER B 1 240 ? 4.652 73.812 35.906 1 83.56 240 SER B C 1
ATOM 4868 O O . SER B 1 240 ? 4.289 72.812 35.25 1 83.56 240 SER B O 1
ATOM 4870 N N . GLU B 1 241 ? 3.945 74.938 35.906 1 81.31 241 GLU B N 1
ATOM 4871 C CA . GLU B 1 241 ? 2.703 75.062 35.156 1 81.31 241 GLU B CA 1
ATOM 4872 C C . GLU B 1 241 ? 2.932 74.812 33.688 1 81.31 241 GLU B C 1
ATOM 4874 O O . GLU B 1 241 ? 2.188 74.062 33.031 1 81.31 241 GLU B O 1
ATOM 4879 N N . PRO B 1 242 ? 4.016 75.375 33.094 1 82.75 242 PRO B N 1
ATOM 4880 C CA . PRO B 1 242 ? 4.254 75.062 31.688 1 82.75 242 PRO B CA 1
ATOM 4881 C C . PRO B 1 242 ? 4.594 73.625 31.422 1 82.75 242 PRO B C 1
ATOM 4883 O O . PRO B 1 242 ? 4.164 73.062 30.406 1 82.75 242 PRO B O 1
ATOM 4886 N N . ALA B 1 243 ? 5.305 73 32.344 1 83.06 243 ALA B N 1
ATOM 4887 C CA . ALA B 1 243 ? 5.676 71.625 32.219 1 83.06 243 ALA B CA 1
ATOM 4888 C C . ALA B 1 243 ? 4.453 70.688 32.344 1 83.06 243 ALA B C 1
ATOM 4890 O O . ALA B 1 243 ? 4.359 69.688 31.672 1 83.06 243 ALA B O 1
ATOM 4891 N N . ARG B 1 244 ? 3.596 71.125 33.156 1 84.5 244 ARG B N 1
ATOM 4892 C CA . ARG B 1 244 ? 2.357 70.438 33.344 1 84.5 244 ARG B CA 1
ATOM 4893 C C . ARG B 1 244 ? 1.508 70.438 32.062 1 84.5 244 ARG B C 1
ATOM 4895 O O . ARG B 1 244 ? 0.967 69.375 31.688 1 84.5 244 ARG B O 1
ATOM 4902 N N . CYS B 1 245 ? 1.414 71.562 31.453 1 80.69 245 CYS B N 1
ATOM 4903 C CA . CYS B 1 245 ? 0.644 71.688 30.219 1 80.69 245 CYS B CA 1
ATOM 4904 C C . CYS B 1 245 ? 1.258 70.812 29.109 1 80.69 245 CYS B C 1
ATOM 4906 O O . CYS B 1 245 ? 0.54 70.125 28.375 1 80.69 245 CYS B O 1
ATOM 4908 N N . THR B 1 246 ? 2.551 70.75 29.109 1 79.5 246 THR B N 1
ATOM 4909 C CA . THR B 1 246 ? 3.252 69.938 28.109 1 79.5 246 THR B CA 1
ATOM 4910 C C . THR B 1 246 ? 3.043 68.5 28.375 1 79.5 246 THR B C 1
ATOM 4912 O O . THR B 1 246 ? 2.822 67.688 27.438 1 79.5 246 THR B O 1
ATOM 4915 N N . ALA B 1 247 ? 3.107 68.125 29.609 1 81.75 247 ALA B N 1
ATOM 4916 C CA . ALA B 1 247 ? 2.926 66.75 30 1 81.75 247 ALA B CA 1
ATOM 4917 C C . ALA B 1 247 ? 1.524 66.25 29.641 1 81.75 247 ALA B C 1
ATOM 4919 O O . ALA B 1 247 ? 1.356 65.125 29.141 1 81.75 247 ALA B O 1
ATOM 4920 N N . VAL B 1 248 ? 0.571 67.062 29.844 1 81.69 248 VAL B N 1
ATOM 4921 C CA . VAL B 1 248 ? -0.818 66.75 29.562 1 81.69 248 VAL B CA 1
ATOM 4922 C C . VAL B 1 248 ? -1.018 66.562 28.062 1 81.69 248 VAL B C 1
ATOM 4924 O O . VAL B 1 248 ? -1.71 65.625 27.609 1 81.69 248 VAL B O 1
ATOM 4927 N N . THR B 1 249 ? -0.406 67.438 27.328 1 75.75 249 THR B N 1
ATOM 4928 C CA . THR B 1 249 ? -0.501 67.375 25.875 1 75.75 249 THR B CA 1
ATOM 4929 C C . THR B 1 249 ? 0.156 66.062 25.344 1 75.75 249 THR B C 1
ATOM 4931 O O . THR B 1 249 ? -0.401 65.375 24.484 1 75.75 249 THR B O 1
ATOM 4934 N N . LEU B 1 250 ? 1.299 65.75 25.875 1 75.12 250 LEU B N 1
ATOM 4935 C CA . LEU B 1 250 ? 2.016 64.562 25.484 1 75.12 250 LEU B CA 1
ATOM 4936 C C . LEU B 1 250 ? 1.222 63.312 25.844 1 75.12 250 LEU B C 1
ATOM 4938 O O . LEU B 1 250 ? 1.173 62.344 25.078 1 75.12 250 LEU B O 1
ATOM 4942 N N . LEU B 1 251 ? 0.646 63.344 27 1 80.38 251 LEU B N 1
ATOM 4943 C CA . LEU B 1 251 ? -0.188 62.25 27.453 1 80.38 251 LEU B CA 1
ATOM 4944 C C . LEU B 1 251 ? -1.348 62 26.484 1 80.38 251 LEU B C 1
ATOM 4946 O O . LEU B 1 251 ? -1.647 60.875 26.141 1 80.38 251 LEU B O 1
ATOM 4950 N N . ALA B 1 252 ? -2 63.094 26.141 1 76.44 252 ALA B N 1
ATOM 4951 C CA . ALA B 1 252 ? -3.121 62.969 25.219 1 76.44 252 ALA B CA 1
ATOM 4952 C C . ALA B 1 252 ? -2.672 62.406 23.875 1 76.44 252 ALA B C 1
ATOM 4954 O O . ALA B 1 252 ? -3.35 61.562 23.297 1 76.44 252 ALA B O 1
ATOM 4955 N N . GLN B 1 253 ? -1.528 62.781 23.469 1 67.44 253 GLN B N 1
ATOM 4956 C CA . GLN B 1 253 ? -0.979 62.312 22.203 1 67.44 253 GLN B CA 1
ATOM 4957 C C . GLN B 1 253 ? -0.64 60.812 22.281 1 67.44 253 GLN B C 1
ATOM 4959 O O . GLN B 1 253 ? -0.96 60.062 21.359 1 67.44 253 GLN B O 1
ATOM 4964 N N . HIS B 1 254 ? -0.003 60.438 23.375 1 70.81 254 HIS B N 1
ATOM 4965 C CA . HIS B 1 254 ? 0.366 59.031 23.562 1 70.81 254 HIS B CA 1
ATOM 4966 C C . HIS B 1 254 ? -0.871 58.156 23.672 1 70.81 254 HIS B C 1
ATOM 4968 O O . HIS B 1 254 ? -0.875 57.031 23.172 1 70.81 254 HIS B O 1
ATOM 4974 N N . ALA B 1 255 ? -1.885 58.625 24.344 1 74.5 255 ALA B N 1
ATOM 4975 C CA . ALA B 1 255 ? -3.123 57.875 24.5 1 74.5 255 ALA B CA 1
ATOM 4976 C C . ALA B 1 255 ? -3.791 57.625 23.156 1 74.5 255 ALA B C 1
ATOM 4978 O O . ALA B 1 255 ? -4.262 56.5 22.875 1 74.5 255 ALA B O 1
ATOM 4979 N N . VAL B 1 256 ? -3.807 58.656 22.312 1 65.75 256 VAL B N 1
ATOM 4980 C CA . VAL B 1 256 ? -4.379 58.531 20.984 1 65.75 256 VAL B CA 1
ATOM 4981 C C . VAL B 1 256 ? -3.549 57.562 20.141 1 65.75 256 VAL B C 1
ATOM 4983 O O . VAL B 1 256 ? -4.102 56.719 19.438 1 65.75 256 VAL B O 1
ATOM 4986 N N . HIS B 1 257 ? -2.281 57.719 20.297 1 62.5 257 HIS B N 1
ATOM 4987 C CA . HIS B 1 257 ? -1.381 56.812 19.594 1 62.5 257 HIS B CA 1
ATOM 4988 C C . HIS B 1 257 ? -1.607 55.344 20.016 1 62.5 257 HIS B C 1
ATOM 4990 O O . HIS B 1 257 ? -1.675 54.469 19.156 1 62.5 257 HIS B O 1
ATOM 4996 N N . LEU B 1 258 ? -1.704 55.031 21.281 1 70.69 258 LEU B N 1
ATOM 4997 C CA . LEU B 1 258 ? -1.953 53.719 21.812 1 70.69 258 LEU B CA 1
ATOM 4998 C C . LEU B 1 258 ? -3.277 53.156 21.297 1 70.69 258 LEU B C 1
ATOM 5000 O O . LEU B 1 258 ? -3.365 51.969 20.938 1 70.69 258 LEU B O 1
ATOM 5004 N N . ARG B 1 259 ? -4.281 53.969 21.328 1 68.69 259 ARG B N 1
ATOM 5005 C CA . ARG B 1 259 ? -5.586 53.594 20.812 1 68.69 259 ARG B CA 1
ATOM 5006 C C . ARG B 1 259 ? -5.484 53.156 19.344 1 68.69 259 ARG B C 1
ATOM 5008 O O . ARG B 1 259 ? -6.039 52.156 18.953 1 68.69 259 ARG B O 1
ATOM 5015 N N . ASP B 1 260 ? -4.758 53.938 18.656 1 59.78 260 ASP B N 1
ATOM 5016 C CA . ASP B 1 260 ? -4.582 53.656 17.234 1 59.78 260 ASP B CA 1
ATOM 5017 C C . ASP B 1 260 ? -3.836 52.312 17.031 1 59.78 260 ASP B C 1
ATOM 5019 O O . ASP B 1 260 ? -4.188 51.531 16.141 1 59.78 260 ASP B O 1
ATOM 5023 N N . MET B 1 261 ? -2.834 52.094 17.781 1 61.5 261 MET B N 1
ATOM 5024 C CA . MET B 1 261 ? -2.064 50.844 17.688 1 61.5 261 MET B CA 1
ATOM 5025 C C . MET B 1 261 ? -2.93 49.656 18.047 1 61.5 261 MET B C 1
ATOM 5027 O O . MET B 1 261 ? -2.846 48.594 17.406 1 61.5 261 MET B O 1
ATOM 5031 N N . LEU B 1 262 ? -3.721 49.781 19.078 1 69.19 262 LEU B N 1
ATOM 5032 C CA . LEU B 1 262 ? -4.621 48.719 19.5 1 69.19 262 LEU B CA 1
ATOM 5033 C C . LEU B 1 262 ? -5.637 48.375 18.406 1 69.19 262 LEU B C 1
ATOM 5035 O O . LEU B 1 262 ? -5.941 47.219 18.172 1 69.19 262 LEU B O 1
ATOM 5039 N N . ASP B 1 263 ? -6.117 49.438 17.844 1 61.12 263 ASP B N 1
ATOM 5040 C CA . ASP B 1 263 ? -7.062 49.25 16.734 1 61.12 263 ASP B CA 1
ATOM 5041 C C . ASP B 1 263 ? -6.402 48.531 15.57 1 61.12 263 ASP B C 1
ATOM 5043 O O . ASP B 1 263 ? -7.023 47.656 14.945 1 61.12 263 ASP B O 1
ATOM 5047 N N . GLY B 1 264 ? -5.188 48.844 15.336 1 55.62 264 GLY B N 1
ATOM 5048 C CA . GLY B 1 264 ? -4.434 48.156 14.305 1 55.62 264 GLY B CA 1
ATOM 5049 C C . GLY B 1 264 ? -4.219 46.688 14.617 1 55.62 264 GLY B C 1
ATOM 5050 O O . GLY B 1 264 ? -4.348 45.844 13.734 1 55.62 264 GLY B O 1
ATOM 5051 N N . LEU B 1 265 ? -3.848 46.406 15.828 1 60.31 265 LEU B N 1
ATOM 5052 C CA . LEU B 1 265 ? -3.633 45.031 16.25 1 60.31 265 LEU B CA 1
ATOM 5053 C C . LEU B 1 265 ? -4.926 44.219 16.172 1 60.31 265 LEU B C 1
ATOM 5055 O O . LEU B 1 265 ? -4.918 43.062 15.781 1 60.31 265 LEU B O 1
ATOM 5059 N N . ALA B 1 266 ? -5.977 44.906 16.734 1 57.97 266 ALA B N 1
ATOM 5060 C CA . ALA B 1 266 ? -7.281 44.25 16.672 1 57.97 266 ALA B CA 1
ATOM 5061 C C . ALA B 1 266 ? -7.637 43.875 15.234 1 57.97 266 ALA B C 1
ATOM 5063 O O . ALA B 1 266 ? -8.219 42.812 14.992 1 57.97 266 ALA B O 1
ATOM 5064 N N . ASP B 1 267 ? -7.184 44.781 14.398 1 53.28 267 ASP B N 1
ATOM 5065 C CA . ASP B 1 267 ? -7.449 44.5 12.984 1 53.28 267 ASP B CA 1
ATOM 5066 C C . ASP B 1 267 ? -6.688 43.281 12.5 1 53.28 267 ASP B C 1
ATOM 5068 O O . ASP B 1 267 ? -7.227 42.469 11.75 1 53.28 267 ASP B O 1
ATOM 5072 N N . VAL B 1 268 ? -5.492 43.25 12.922 1 53.31 268 VAL B N 1
ATOM 5073 C CA . VAL B 1 268 ? -4.645 42.125 12.508 1 53.31 268 VAL B CA 1
ATOM 5074 C C . VAL B 1 268 ? -5.121 40.844 13.172 1 53.31 268 VAL B C 1
ATOM 5076 O O . VAL B 1 268 ? -5.176 39.781 12.539 1 53.31 268 VAL B O 1
ATOM 5079 N N . ALA B 1 269 ? -5.141 40.938 14.5 1 53.28 269 ALA B N 1
ATOM 5080 C CA . ALA B 1 269 ? -5.602 39.781 15.234 1 53.28 269 ALA B CA 1
ATOM 5081 C C . ALA B 1 269 ? -6.977 39.312 14.758 1 53.28 269 ALA B C 1
ATOM 5083 O O . ALA B 1 269 ? -7.285 38.125 14.758 1 53.28 269 ALA B O 1
ATOM 5084 N N . VAL B 1 270 ? -7.953 40.344 14.516 1 46.47 270 VAL B N 1
ATOM 5085 C CA . VAL B 1 270 ? -9.336 40.062 14.133 1 46.47 270 VAL B CA 1
ATOM 5086 C C . VAL B 1 270 ? -9.359 39.469 12.727 1 46.47 270 VAL B C 1
ATOM 5088 O O . VAL B 1 270 ? -10.227 38.656 12.422 1 46.47 270 VAL B O 1
ATOM 5091 N N . THR B 1 271 ? -8.594 39.938 11.969 1 43.5 271 THR B N 1
ATOM 5092 C CA . THR B 1 271 ? -8.734 39.438 10.609 1 43.5 271 THR B CA 1
ATOM 5093 C C . THR B 1 271 ? -8.797 37.906 10.625 1 43.5 271 THR B C 1
ATOM 5095 O O . THR B 1 271 ? -9.391 37.281 9.734 1 43.5 271 THR B O 1
ATOM 5098 N N . SER B 1 272 ? -8.141 37.219 11.461 1 44.06 272 SER B N 1
ATOM 5099 C CA . SER B 1 272 ? -8.281 35.781 11.352 1 44.06 272 SER B CA 1
ATOM 5100 C C . SER B 1 272 ? -9.664 35.344 11.789 1 44.06 272 SER B C 1
ATOM 5102 O O . SER B 1 272 ? -10.07 34.188 11.508 1 44.06 272 SER B O 1
ATOM 5104 N N . GLY B 1 273 ? -10.523 36.094 12.617 1 39.16 273 GLY B N 1
ATOM 5105 C CA . GLY B 1 273 ? -11.93 36.062 12.984 1 39.16 273 GLY B CA 1
ATOM 5106 C C . GLY B 1 273 ? -12.539 37.438 13.125 1 39.16 273 GLY B C 1
ATOM 5107 O O . GLY B 1 273 ? -11.836 38.406 13.461 1 39.16 273 GLY B O 1
ATOM 5108 N N . SER B 1 274 ? -13.602 37.844 12.352 1 35.16 274 SER B N 1
ATOM 5109 C CA . SER B 1 274 ? -14.094 39.156 12.062 1 35.16 274 SER B CA 1
ATOM 5110 C C . SER B 1 274 ? -14.273 40 13.336 1 35.16 274 SER B C 1
ATOM 5112 O O . SER B 1 274 ? -15.391 40.125 13.836 1 35.16 274 SER B O 1
ATOM 5114 N N . PRO B 1 275 ? -13.938 39.562 14.469 1 33.03 275 PRO B N 1
ATOM 5115 C CA . PRO B 1 275 ? -14.719 40.562 15.203 1 33.03 275 PRO B CA 1
ATOM 5116 C C . PRO B 1 275 ? -14.32 42 14.883 1 33.03 275 PRO B C 1
ATOM 5118 O O . PRO B 1 275 ? -14.523 42.906 15.703 1 33.03 275 PRO B O 1
ATOM 5121 N N . ILE B 1 276 ? -13.32 42.188 14.195 1 35.44 276 ILE B N 1
ATOM 5122 C CA . ILE B 1 276 ? -13.156 43.594 13.859 1 35.44 276 ILE B CA 1
ATOM 5123 C C . ILE B 1 276 ? -14.523 44.219 13.594 1 35.44 276 ILE B C 1
ATOM 5125 O O . ILE B 1 276 ? -15.398 43.594 13.008 1 35.44 276 ILE B O 1
ATOM 5129 N N . GLY B 1 277 ? -14.75 45.188 14.281 1 38.22 277 GLY B N 1
ATOM 5130 C CA . GLY B 1 277 ? -15.938 46 14.078 1 38.22 277 GLY B CA 1
ATOM 5131 C C . GLY B 1 277 ? -16.375 46.062 12.625 1 38.22 277 GLY B C 1
ATOM 5132 O O . GLY B 1 277 ? -15.602 45.719 11.727 1 38.22 277 GLY B O 1
ATOM 5133 N N . ARG B 1 278 ? -17.562 45.688 12.406 1 42.78 278 ARG B N 1
ATOM 5134 C CA . ARG B 1 278 ? -18.281 45.906 11.156 1 42.78 278 ARG B CA 1
ATOM 5135 C C . ARG B 1 278 ? -17.641 47.031 10.336 1 42.78 278 ARG B C 1
ATOM 5137 O O . ARG B 1 278 ? -17.422 48.125 10.836 1 42.78 278 ARG B O 1
ATOM 5144 N N . VAL B 1 279 ? -16.781 46.625 9.344 1 52.47 279 VAL B N 1
ATOM 5145 C CA . VAL B 1 279 ? -16.406 47.625 8.359 1 52.47 279 VAL B CA 1
ATOM 5146 C C . VAL B 1 279 ? -17.594 48.562 8.094 1 52.47 279 VAL B C 1
ATOM 5148 O O . VAL B 1 279 ? -18.672 48.094 7.738 1 52.47 279 VAL B O 1
ATOM 5151 N N . ARG B 1 280 ? -17.625 49.625 8.758 1 57.97 280 ARG B N 1
ATOM 5152 C CA . ARG B 1 280 ? -18.672 50.594 8.477 1 57.97 280 ARG B CA 1
ATOM 5153 C C . ARG B 1 280 ? -18.234 51.594 7.391 1 57.97 280 ARG B C 1
ATOM 5155 O O . ARG B 1 280 ? -17.578 52.594 7.68 1 57.97 280 ARG B O 1
ATOM 5162 N N . GLU B 1 281 ? -18.469 51.281 6.121 1 75.5 281 GLU B N 1
ATOM 5163 C CA . GLU B 1 281 ? -18.188 52.188 5.02 1 75.5 281 GLU B CA 1
ATOM 5164 C C . GLU B 1 281 ? -19.078 53.406 5.078 1 75.5 281 GLU B C 1
ATOM 5166 O O . GLU B 1 281 ? -20.266 53.312 5.344 1 75.5 281 GLU B O 1
ATOM 5171 N N . ARG B 1 282 ? -18.531 54.5 5.191 1 80.06 282 ARG B N 1
ATOM 5172 C CA . ARG B 1 282 ? -19.25 55.75 5.141 1 80.06 282 ARG B CA 1
ATOM 5173 C C . ARG B 1 282 ? -18.516 56.75 4.262 1 80.06 282 ARG B C 1
ATOM 5175 O O . ARG B 1 282 ? -17.344 56.562 3.926 1 80.06 282 ARG B O 1
ATOM 5182 N N . PRO B 1 283 ? -19.25 57.781 3.785 1 90.62 283 PRO B N 1
ATOM 5183 C CA . PRO B 1 283 ? -18.578 58.812 3.029 1 90.62 283 PRO B CA 1
ATOM 5184 C C . PRO B 1 283 ? -17.531 59.562 3.861 1 90.62 283 PRO B C 1
ATOM 5186 O O . PRO B 1 283 ? -17.812 59.969 4.996 1 90.62 283 PRO B O 1
ATOM 5189 N N . VAL B 1 284 ? -16.375 59.625 3.344 1 89.5 284 VAL B N 1
ATOM 5190 C CA . VAL B 1 284 ? -15.273 60.281 4.02 1 89.5 284 VAL B CA 1
ATOM 5191 C C . VAL B 1 284 ? -14.711 61.375 3.123 1 89.5 284 VAL B C 1
ATOM 5193 O O . VAL B 1 284 ? -14.344 61.125 1.974 1 89.5 284 VAL B O 1
ATOM 5196 N N . ARG B 1 285 ? -14.719 62.625 3.615 1 93.31 285 ARG B N 1
ATOM 5197 C CA . ARG B 1 285 ? -14.055 63.719 2.916 1 93.31 285 ARG B CA 1
ATOM 5198 C C . ARG B 1 285 ? -12.539 63.625 3.098 1 93.31 285 ARG B C 1
ATOM 5200 O O . ARG B 1 285 ? -12.047 63.688 4.223 1 93.31 285 ARG B O 1
ATOM 5207 N N . LEU B 1 286 ? -11.852 63.594 2.016 1 94.62 286 LEU B N 1
ATOM 5208 C CA . LEU B 1 286 ? -10.414 63.375 2.062 1 94.62 286 LEU B CA 1
ATOM 5209 C C . LEU B 1 286 ? -9.68 64.562 2.705 1 94.62 286 LEU B C 1
ATOM 5211 O O . LEU B 1 286 ? -8.688 64.312 3.404 1 94.62 286 LEU B O 1
ATOM 5215 N N . ALA B 1 287 ? -10.148 65.75 2.498 1 93.12 287 ALA B N 1
ATOM 5216 C CA . ALA B 1 287 ? -9.508 66.938 3.066 1 93.12 287 ALA B CA 1
ATOM 5217 C C . ALA B 1 287 ? -9.555 66.938 4.594 1 93.12 287 ALA B C 1
ATOM 5219 O O . ALA B 1 287 ? -8.547 67.188 5.254 1 93.12 287 ALA B O 1
ATOM 5220 N N . GLU B 1 288 ? -10.68 66.562 5.117 1 87.81 288 GLU B N 1
ATOM 5221 C CA . GLU B 1 288 ? -10.844 66.438 6.566 1 87.81 288 GLU B CA 1
ATOM 5222 C C . GLU B 1 288 ? -10.008 65.312 7.133 1 87.81 288 GLU B C 1
ATOM 5224 O O . GLU B 1 288 ? -9.414 65.438 8.211 1 87.81 288 GLU B O 1
ATOM 5229 N N . LEU B 1 289 ? -10.031 64.312 6.363 1 89.31 289 LEU B N 1
ATOM 5230 C CA . LEU B 1 289 ? -9.234 63.125 6.781 1 89.31 289 LEU B CA 1
ATOM 5231 C C . LEU B 1 289 ? -7.754 63.469 6.84 1 89.31 289 LEU B C 1
ATOM 5233 O O . LEU B 1 289 ? -7.062 63.094 7.789 1 89.31 289 LEU B O 1
ATOM 5237 N N . ALA B 1 290 ? -7.285 64.188 5.84 1 91.25 290 ALA B N 1
ATOM 5238 C CA . ALA B 1 290 ? -5.883 64.562 5.781 1 91.25 290 ALA B CA 1
ATOM 5239 C C . ALA B 1 290 ? -5.496 65.375 6.996 1 91.25 290 ALA B C 1
ATOM 5241 O O . ALA B 1 290 ? -4.445 65.188 7.605 1 91.25 290 ALA B O 1
ATOM 5242 N N . GLU B 1 291 ? -6.332 66.25 7.367 1 83.81 291 GLU B N 1
ATOM 5243 C CA . GLU B 1 291 ? -6.086 67.125 8.531 1 83.81 291 GLU B CA 1
ATOM 5244 C C . GLU B 1 291 ? -6.039 66.312 9.812 1 83.81 291 GLU B C 1
ATOM 5246 O O . GLU B 1 291 ? -5.16 66.5 10.656 1 83.81 291 GLU B O 1
ATOM 5251 N N . ALA B 1 292 ? -6.988 65.438 9.875 1 79.94 292 ALA B N 1
ATOM 5252 C CA . ALA B 1 292 ? -7.078 64.625 11.062 1 79.94 292 ALA B CA 1
ATOM 5253 C C . ALA B 1 292 ? -5.844 63.719 11.195 1 79.94 292 ALA B C 1
ATOM 5255 O O . ALA B 1 292 ? -5.352 63.5 12.305 1 79.94 292 ALA B O 1
ATOM 5256 N N . VAL B 1 293 ? -5.383 63.219 10.086 1 85.5 293 VAL B N 1
ATOM 5257 C CA . VAL B 1 293 ? -4.234 62.312 10.047 1 85.5 293 VAL B CA 1
ATOM 5258 C C . VAL B 1 293 ? -2.98 63.062 10.508 1 85.5 293 VAL B C 1
ATOM 5260 O O . VAL B 1 293 ? -2.225 62.562 11.344 1 85.5 293 VAL B O 1
ATOM 5263 N N . VAL B 1 294 ? -2.74 64.25 9.992 1 84.56 294 VAL B N 1
ATOM 5264 C CA . VAL B 1 294 ? -1.545 65 10.312 1 84.56 294 VAL B CA 1
ATOM 5265 C C . VAL B 1 294 ? -1.579 65.438 11.781 1 84.56 294 VAL B C 1
ATOM 5267 O O . VAL B 1 294 ? -0.547 65.438 12.453 1 84.56 294 VAL B O 1
ATOM 5270 N N . ASP B 1 295 ? -2.771 65.688 12.258 1 75.62 295 ASP B N 1
ATOM 5271 C CA . ASP B 1 295 ? -2.939 66.062 13.664 1 75.62 295 ASP B CA 1
ATOM 5272 C C . ASP B 1 295 ? -2.609 64.875 14.562 1 75.62 295 ASP B C 1
ATOM 5274 O O . ASP B 1 295 ? -1.884 65 15.555 1 75.62 295 ASP B O 1
ATOM 5278 N N . ALA B 1 296 ? -3.146 63.812 14.109 1 71.06 296 ALA B N 1
ATOM 5279 C CA . ALA B 1 296 ? -2.955 62.594 14.891 1 71.06 296 ALA B CA 1
ATOM 5280 C C . ALA B 1 296 ? -1.488 62.188 14.906 1 71.06 296 ALA B C 1
ATOM 5282 O O . ALA B 1 296 ? -1.004 61.625 15.891 1 71.06 296 ALA B O 1
ATOM 5283 N N . ALA B 1 297 ? -0.785 62.406 13.812 1 74.5 297 ALA B N 1
ATOM 5284 C CA . ALA B 1 297 ? 0.626 62.062 13.688 1 74.5 297 ALA B CA 1
ATOM 5285 C C . ALA B 1 297 ? 1.507 63.031 14.477 1 74.5 297 ALA B C 1
ATOM 5287 O O . ALA B 1 297 ? 2.715 62.812 14.602 1 74.5 297 ALA B O 1
ATOM 5288 N N . GLY B 1 298 ? 0.912 64.062 14.961 1 71.31 298 GLY B N 1
ATOM 5289 C CA . GLY B 1 298 ? 1.641 65 15.773 1 71.31 298 GLY B CA 1
ATOM 5290 C C . GLY B 1 298 ? 2.521 65.938 14.961 1 71.31 298 GLY B C 1
ATOM 5291 O O . GLY B 1 298 ? 3.529 66.438 15.461 1 71.31 298 GLY B O 1
ATOM 5292 N N . VAL B 1 299 ? 2.217 66.125 13.734 1 78.5 299 VAL B N 1
ATOM 5293 C CA . VAL B 1 299 ? 3.02 67 12.883 1 78.5 299 VAL B CA 1
ATOM 5294 C C . VAL B 1 299 ? 2.607 68.438 13.109 1 78.5 299 VAL B C 1
ATOM 5296 O O . VAL B 1 299 ? 1.427 68.75 13 1 78.5 299 VAL B O 1
ATOM 5299 N N . ALA B 1 300 ? 3.559 69.25 13.477 1 79.62 300 ALA B N 1
ATOM 5300 C CA . ALA B 1 300 ? 3.303 70.625 13.727 1 79.62 300 ALA B CA 1
ATOM 5301 C C . ALA B 1 300 ? 2.809 71.375 12.461 1 79.62 300 ALA B C 1
ATOM 5303 O O . ALA B 1 300 ? 3.215 71 11.352 1 79.62 300 ALA B O 1
ATOM 5304 N N . PRO B 1 301 ? 1.912 72.375 12.617 1 79.56 301 PRO B N 1
ATOM 5305 C CA . PRO B 1 301 ? 1.336 73.062 11.477 1 79.56 301 PRO B CA 1
ATOM 5306 C C . PRO B 1 301 ? 2.396 73.688 10.562 1 79.56 301 PRO B C 1
ATOM 5308 O O . PRO B 1 301 ? 2.219 73.75 9.344 1 79.56 301 PRO B O 1
ATOM 5311 N N . GLN B 1 302 ? 3.496 74.062 11.141 1 83.88 302 GLN B N 1
ATOM 5312 C CA . GLN B 1 302 ? 4.539 74.75 10.367 1 83.88 302 GLN B CA 1
ATOM 5313 C C . GLN B 1 302 ? 5.305 73.75 9.508 1 83.88 302 GLN B C 1
ATOM 5315 O O . GLN B 1 302 ? 5.98 74.125 8.547 1 83.88 302 GLN B O 1
ATOM 5320 N N . ARG B 1 303 ? 5.148 72.438 9.766 1 86.75 303 ARG B N 1
ATOM 5321 C CA . ARG B 1 303 ? 5.918 71.438 9.078 1 86.75 303 ARG B CA 1
ATOM 5322 C C . ARG B 1 303 ? 5.02 70.562 8.195 1 86.75 303 ARG B C 1
ATOM 5324 O O . ARG B 1 303 ? 5.434 69.5 7.727 1 86.75 303 ARG B O 1
ATOM 5331 N N . ARG B 1 304 ? 3.805 71 8.023 1 86.31 304 ARG B N 1
ATOM 5332 C CA . ARG B 1 304 ? 2.926 70.125 7.27 1 86.31 304 ARG B CA 1
ATOM 5333 C C . ARG B 1 304 ? 2.525 70.75 5.941 1 86.31 304 ARG B C 1
ATOM 5335 O O . ARG B 1 304 ? 2.244 71.938 5.871 1 86.31 304 ARG B O 1
ATOM 5342 N N . THR B 1 305 ? 2.695 70.125 4.848 1 89.19 305 THR B N 1
ATOM 5343 C CA . THR B 1 305 ? 2.186 70.438 3.521 1 89.19 305 THR B CA 1
ATOM 5344 C C . THR B 1 305 ? 1.21 69.375 3.033 1 89.19 305 THR B C 1
ATOM 5346 O O . THR B 1 305 ? 1.565 68.188 2.939 1 89.19 305 THR B O 1
ATOM 5349 N N . MET B 1 306 ? -0.003 69.75 2.92 1 90.88 306 MET B N 1
ATOM 5350 C CA . MET B 1 306 ? -1.01 68.812 2.473 1 90.88 306 MET B CA 1
ATOM 5351 C C . MET B 1 306 ? -1.668 69.25 1.179 1 90.88 306 MET B C 1
ATOM 5353 O O . MET B 1 306 ? -1.906 70.438 0.994 1 90.88 306 MET B O 1
ATOM 5357 N N . CYS B 1 307 ? -1.854 68.375 0.238 1 93.06 307 CYS B N 1
ATOM 5358 C CA . CYS B 1 307 ? -2.576 68.625 -1.005 1 93.06 307 CYS B CA 1
ATOM 5359 C C . CYS B 1 307 ? -3.615 67.562 -1.26 1 93.06 307 CYS B C 1
ATOM 5361 O O . CYS B 1 307 ? -3.316 66.375 -1.146 1 93.06 307 CYS B O 1
ATOM 5363 N N . VAL B 1 308 ? -4.832 67.938 -1.369 1 95.19 308 VAL B N 1
ATOM 5364 C CA . VAL B 1 308 ? -5.91 67 -1.71 1 95.19 308 VAL B CA 1
ATOM 5365 C C . VAL B 1 308 ? -6.512 67.375 -3.061 1 95.19 308 VAL B C 1
ATOM 5367 O O . VAL B 1 308 ? -6.93 68.562 -3.256 1 95.19 308 VAL B O 1
ATOM 5370 N N . GLU B 1 309 ? -6.43 66.5 -4.008 1 93.19 309 GLU B N 1
ATOM 5371 C CA . GLU B 1 309 ? -6.988 66.75 -5.332 1 93.19 309 GLU B CA 1
ATOM 5372 C C . GLU B 1 309 ? -7.996 65.688 -5.723 1 93.19 309 GLU B C 1
ATOM 5374 O O . GLU B 1 309 ? -7.656 64.5 -5.777 1 93.19 309 GLU B O 1
ATOM 5379 N N . PRO B 1 310 ? -9.211 66.062 -6.109 1 91.75 310 PRO B N 1
ATOM 5380 C CA . PRO B 1 310 ? -9.883 67.375 -5.953 1 91.75 310 PRO B CA 1
ATOM 5381 C C . PRO B 1 310 ? -10.164 67.75 -4.492 1 91.75 310 PRO B C 1
ATOM 5383 O O . PRO B 1 310 ? -10.281 66.812 -3.652 1 91.75 310 PRO B O 1
ATOM 5386 N N . ALA B 1 311 ? -10.25 69 -4.098 1 90.38 311 ALA B N 1
ATOM 5387 C CA . ALA B 1 311 ? -10.359 69.438 -2.727 1 90.38 311 ALA B CA 1
ATOM 5388 C C . ALA B 1 311 ? -11.602 68.938 -2.043 1 90.38 311 ALA B C 1
ATOM 5390 O O . ALA B 1 311 ? -11.625 68.75 -0.821 1 90.38 311 ALA B O 1
ATOM 5391 N N . ASP B 1 312 ? -12.602 68.562 -2.834 1 89 312 ASP B N 1
ATOM 5392 C CA . ASP B 1 312 ? -13.859 68.125 -2.256 1 89 312 ASP B CA 1
ATOM 5393 C C . ASP B 1 312 ? -14.047 66.625 -2.461 1 89 312 ASP B C 1
ATOM 5395 O O . ASP B 1 312 ? -15.164 66.125 -2.41 1 89 312 ASP B O 1
ATOM 5399 N N . ALA B 1 313 ? -12.961 65.938 -2.666 1 92.75 313 ALA B N 1
ATOM 5400 C CA . ALA B 1 313 ? -13.055 64.5 -2.92 1 92.75 313 ALA B CA 1
ATOM 5401 C C . ALA B 1 313 ? -13.633 63.781 -1.711 1 92.75 313 ALA B C 1
ATOM 5403 O O . ALA B 1 313 ? -13.203 64 -0.577 1 92.75 313 ALA B O 1
ATOM 5404 N N . THR B 1 314 ? -14.68 63 -1.949 1 93.75 314 THR B N 1
ATOM 5405 C CA . THR B 1 314 ? -15.32 62.156 -0.937 1 93.75 314 THR B CA 1
ATOM 5406 C C . THR B 1 314 ? -15.359 60.688 -1.385 1 93.75 314 THR B C 1
ATOM 5408 O O . THR B 1 314 ? -15.773 60.406 -2.506 1 93.75 314 THR B O 1
ATOM 5411 N N . VAL B 1 315 ? -14.875 59.844 -0.564 1 93.25 315 VAL B N 1
ATOM 5412 C CA . VAL B 1 315 ? -14.805 58.438 -0.916 1 93.25 315 VAL B CA 1
ATOM 5413 C C . VAL B 1 315 ? -15.602 57.594 0.097 1 93.25 315 VAL B C 1
ATOM 5415 O O . VAL B 1 315 ? -15.836 58.062 1.223 1 93.25 315 VAL B O 1
ATOM 5418 N N . ARG B 1 316 ? -16.016 56.469 -0.381 1 91.12 316 ARG B N 1
ATOM 5419 C CA . ARG B 1 316 ? -16.703 55.531 0.511 1 91.12 316 ARG B CA 1
ATOM 5420 C C . ARG B 1 316 ? -15.758 54.469 1.026 1 91.12 316 ARG B C 1
ATOM 5422 O O . ARG B 1 316 ? -15.25 53.656 0.249 1 91.12 316 ARG B O 1
ATOM 5429 N N . THR B 1 317 ? -15.414 54.562 2.262 1 85.56 317 THR B N 1
ATOM 5430 C CA . THR B 1 317 ? -14.492 53.594 2.877 1 85.56 317 THR B CA 1
ATOM 5431 C C . THR B 1 317 ? -14.633 53.625 4.398 1 85.56 317 THR B C 1
ATOM 5433 O O . THR B 1 317 ? -15.438 54.375 4.941 1 85.56 317 THR B O 1
ATOM 5436 N N . ASP B 1 318 ? -14.102 52.75 5.027 1 78.06 318 ASP B N 1
ATOM 5437 C CA . ASP B 1 318 ? -14.008 52.75 6.484 1 78.06 318 ASP B CA 1
ATOM 5438 C C . ASP B 1 318 ? -13.016 53.812 6.957 1 78.06 318 ASP B C 1
ATOM 5440 O O . ASP B 1 318 ? -11.812 53.688 6.738 1 78.06 318 ASP B O 1
ATOM 5444 N N . PRO B 1 319 ? -13.477 54.938 7.602 1 77.62 319 PRO B N 1
ATOM 5445 C CA . PRO B 1 319 ? -12.594 56.031 7.973 1 77.62 319 PRO B CA 1
ATOM 5446 C C . PRO B 1 319 ? -11.531 55.625 8.992 1 77.62 319 PRO B C 1
ATOM 5448 O O . PRO B 1 319 ? -10.414 56.156 8.969 1 77.62 319 PRO B O 1
ATOM 5451 N N . GLN B 1 320 ? -11.867 54.75 9.711 1 70.81 320 GLN B N 1
ATOM 5452 C CA . GLN B 1 320 ? -10.93 54.344 10.758 1 70.81 320 GLN B CA 1
ATOM 5453 C C . GLN B 1 320 ? -9.719 53.625 10.172 1 70.81 320 GLN B C 1
ATOM 5455 O O . GLN B 1 320 ? -8.586 53.875 10.562 1 70.81 320 GLN B O 1
ATOM 5460 N N . ARG B 1 321 ? -10.023 52.75 9.227 1 73.5 321 ARG B N 1
ATOM 5461 C CA . ARG B 1 321 ? -8.945 52 8.594 1 73.5 321 ARG B CA 1
ATOM 5462 C C . ARG B 1 321 ? -8.031 52.938 7.789 1 73.5 321 ARG B C 1
ATOM 5464 O O . ARG B 1 321 ? -6.809 52.844 7.895 1 73.5 321 ARG B O 1
ATOM 5471 N N . LEU B 1 322 ? -8.695 53.719 7.043 1 83.69 322 LEU B N 1
ATOM 5472 C CA . LEU B 1 322 ? -7.938 54.625 6.195 1 83.69 322 LEU B CA 1
ATOM 5473 C C . LEU B 1 322 ? -7.125 55.594 7.039 1 83.69 322 LEU B C 1
ATOM 5475 O O . LEU B 1 322 ? -5.965 55.875 6.73 1 83.69 322 LEU B O 1
ATOM 5479 N N . ARG B 1 323 ? -7.688 56.125 8.102 1 80.75 323 ARG B N 1
ATOM 5480 C CA . ARG B 1 323 ? -6.992 57.062 8.992 1 80.75 323 ARG B CA 1
ATOM 5481 C C . ARG B 1 323 ? -5.777 56.406 9.633 1 80.75 323 ARG B C 1
ATOM 5483 O O . ARG B 1 323 ? -4.703 57 9.703 1 80.75 323 ARG B O 1
ATOM 5490 N N . ARG B 1 324 ? -5.965 55.25 9.977 1 73.25 324 ARG B N 1
ATOM 5491 C CA . ARG B 1 324 ? -4.871 54.531 10.602 1 73.25 324 ARG B CA 1
ATOM 5492 C C . ARG B 1 324 ? -3.732 54.281 9.617 1 73.25 324 ARG B C 1
ATOM 5494 O O . ARG B 1 324 ? -2.561 54.438 9.961 1 73.25 324 ARG B O 1
ATOM 5501 N N . LEU B 1 325 ? -4.148 53.812 8.492 1 81.25 325 LEU B N 1
ATOM 5502 C CA . LEU B 1 325 ? -3.182 53.562 7.422 1 81.25 325 LEU B CA 1
ATOM 5503 C C . LEU B 1 325 ? -2.357 54.844 7.145 1 81.25 325 LEU B C 1
ATOM 5505 O O . LEU B 1 325 ? -1.126 54.781 7.156 1 81.25 325 LEU B O 1
ATOM 5509 N N . LEU B 1 326 ? -3.039 55.906 7.016 1 87.69 326 LEU B N 1
ATOM 5510 C CA . LEU B 1 326 ? -2.381 57.156 6.641 1 87.69 326 LEU B CA 1
ATOM 5511 C C . LEU B 1 326 ? -1.595 57.719 7.816 1 87.69 326 LEU B C 1
ATOM 5513 O O . LEU B 1 326 ? -0.502 58.281 7.633 1 87.69 326 LEU B O 1
ATOM 5517 N N . THR B 1 327 ? -2.107 57.625 9.016 1 81.44 327 THR B N 1
ATOM 5518 C CA . THR B 1 327 ? -1.42 58.156 10.203 1 81.44 327 THR B CA 1
ATOM 5519 C C . THR B 1 327 ? -0.08 57.438 10.391 1 81.44 327 THR B C 1
ATOM 5521 O O . THR B 1 327 ? 0.926 58.094 10.703 1 81.44 327 THR B O 1
ATOM 5524 N N . ASN B 1 328 ? -0.083 56.156 10.148 1 74.69 328 ASN B N 1
ATOM 5525 C CA . ASN B 1 328 ? 1.156 55.406 10.289 1 74.69 328 ASN B CA 1
ATOM 5526 C C . ASN B 1 328 ? 2.207 55.875 9.273 1 74.69 328 ASN B C 1
ATOM 5528 O O . ASN B 1 328 ? 3.391 55.969 9.602 1 74.69 328 ASN B O 1
ATOM 5532 N N . LEU B 1 329 ? 1.76 56.031 8.086 1 85.25 329 LEU B N 1
ATOM 5533 C CA . LEU B 1 329 ? 2.684 56.469 7.047 1 85.25 329 LEU B CA 1
ATOM 5534 C C . LEU B 1 329 ? 3.229 57.875 7.359 1 85.25 329 LEU B C 1
ATOM 5536 O O . LEU B 1 329 ? 4.43 58.094 7.223 1 85.25 329 LEU B O 1
ATOM 5540 N N . VAL B 1 330 ? 2.352 58.719 7.867 1 86.88 330 VAL B N 1
ATOM 5541 C CA . VAL B 1 330 ? 2.752 60.094 8.156 1 86.88 330 VAL B CA 1
ATOM 5542 C C . VAL B 1 330 ? 3.641 60.125 9.398 1 86.88 330 VAL B C 1
ATOM 5544 O O . VAL B 1 330 ? 4.613 60.906 9.453 1 86.88 330 VAL B O 1
ATOM 5547 N N . GLU B 1 331 ? 3.297 59.406 10.352 1 77.19 331 GLU B N 1
ATOM 5548 C CA . GLU B 1 331 ? 4.129 59.312 11.555 1 77.19 331 GLU B CA 1
ATOM 5549 C C . GLU B 1 331 ? 5.547 58.875 11.203 1 77.19 331 GLU B C 1
ATOM 5551 O O . GLU B 1 331 ? 6.52 59.406 11.75 1 77.19 331 GLU B O 1
ATOM 5556 N N . ASN B 1 332 ? 5.582 57.875 10.375 1 76.12 332 ASN B N 1
ATOM 5557 C CA . ASN B 1 332 ? 6.883 57.406 9.914 1 76.12 332 ASN B CA 1
ATOM 5558 C C . ASN B 1 332 ? 7.668 58.5 9.227 1 76.12 332 ASN B C 1
ATOM 5560 O O . ASN B 1 332 ? 8.867 58.656 9.461 1 76.12 332 ASN B O 1
ATOM 5564 N N . ALA B 1 333 ? 7.023 59.188 8.375 1 84.94 333 ALA B N 1
ATOM 5565 C CA . ALA B 1 333 ? 7.652 60.312 7.66 1 84.94 333 ALA B CA 1
ATOM 5566 C C . ALA B 1 333 ? 8.102 61.406 8.633 1 84.94 333 ALA B C 1
ATOM 5568 O O . ALA B 1 333 ? 9.203 61.938 8.492 1 84.94 333 ALA B O 1
ATOM 5569 N N . ALA B 1 334 ? 7.266 61.688 9.648 1 80.56 334 ALA B N 1
ATOM 5570 C CA . ALA B 1 334 ? 7.578 62.719 10.625 1 80.56 334 ALA B CA 1
ATOM 5571 C C . ALA B 1 334 ? 8.789 62.344 11.469 1 80.56 334 ALA B C 1
ATOM 5573 O O . ALA B 1 334 ? 9.625 63.188 11.789 1 80.56 334 ALA B O 1
ATOM 5574 N N . ARG B 1 335 ? 8.844 61.188 11.758 1 76.31 335 ARG B N 1
ATOM 5575 C CA . ARG B 1 335 ? 9.93 60.656 12.594 1 76.31 335 ARG B CA 1
ATOM 5576 C C . ARG B 1 335 ? 11.266 60.75 11.867 1 76.31 335 ARG B C 1
ATOM 5578 O O . ARG B 1 335 ? 12.289 61.062 12.484 1 76.31 335 ARG B O 1
ATOM 5585 N N . HIS B 1 336 ? 11.25 60.469 10.703 1 77.06 336 HIS B N 1
ATOM 5586 C CA . HIS B 1 336 ? 12.508 60.344 9.969 1 77.06 336 HIS B CA 1
ATOM 5587 C C . HIS B 1 336 ? 12.883 61.688 9.312 1 77.06 336 HIS B C 1
ATOM 5589 O O . HIS B 1 336 ? 14.031 61.875 8.898 1 77.06 336 HIS B O 1
ATOM 5595 N N . SER B 1 337 ? 11.875 62.562 9.234 1 80.06 337 SER B N 1
ATOM 5596 C CA . SER B 1 337 ? 12.125 63.844 8.57 1 80.06 337 SER B CA 1
ATOM 5597 C C . SER B 1 337 ? 12.766 64.812 9.523 1 80.06 337 SER B C 1
ATOM 5599 O O . SER B 1 337 ? 13.211 65.875 9.102 1 80.06 337 SER B O 1
ATOM 5601 N N . GLY B 1 338 ? 12.914 64.562 10.844 1 74.94 338 GLY B N 1
ATOM 5602 C CA . GLY B 1 338 ? 13.414 65.562 11.781 1 74.94 338 GLY B CA 1
ATOM 5603 C C . GLY B 1 338 ? 12.586 66.875 11.797 1 74.94 338 GLY B C 1
ATOM 5604 O O . GLY B 1 338 ? 11.398 66.812 12.094 1 74.94 338 GLY B O 1
ATOM 5605 N N . ASP B 1 339 ? 13.211 68 11.328 1 79.44 339 ASP B N 1
ATOM 5606 C CA . ASP B 1 339 ? 12.547 69.25 11.312 1 79.44 339 ASP B CA 1
ATOM 5607 C C . ASP B 1 339 ? 12.047 69.625 9.906 1 79.44 339 ASP B C 1
ATOM 5609 O O . ASP B 1 339 ? 11.406 70.625 9.703 1 79.44 339 ASP B O 1
ATOM 5613 N N . ALA B 1 340 ? 12.281 68.75 9.023 1 85.19 340 ALA B N 1
ATOM 5614 C CA . ALA B 1 340 ? 11.836 69 7.652 1 85.19 340 ALA B CA 1
ATOM 5615 C C . ALA B 1 340 ? 10.336 68.75 7.516 1 85.19 340 ALA B C 1
ATOM 5617 O O . ALA B 1 340 ? 9.742 68 8.305 1 85.19 340 ALA B O 1
ATOM 5618 N N . PRO B 1 341 ? 9.766 69.438 6.586 1 87.06 341 PRO B N 1
ATOM 5619 C CA . PRO B 1 341 ? 8.32 69.312 6.402 1 87.06 341 PRO B CA 1
ATOM 5620 C C . PRO B 1 341 ? 7.93 67.938 5.898 1 87.06 341 PRO B C 1
ATOM 5622 O O . PRO B 1 341 ? 8.695 67.312 5.164 1 87.06 341 PRO B O 1
ATOM 5625 N N . VAL B 1 342 ? 6.84 67.5 6.332 1 89.69 342 VAL B N 1
ATOM 5626 C CA . VAL B 1 342 ? 6.211 66.25 5.855 1 89.69 342 VAL B CA 1
ATOM 5627 C C . VAL B 1 342 ? 5.109 66.625 4.855 1 89.69 342 VAL B C 1
ATOM 5629 O O . VAL B 1 342 ? 4.254 67.438 5.129 1 89.69 342 VAL B O 1
ATOM 5632 N N . GLU B 1 343 ? 5.266 66 3.668 1 92.75 343 GLU B N 1
ATOM 5633 C CA . GLU B 1 343 ? 4.297 66.25 2.609 1 92.75 343 GLU B CA 1
ATOM 5634 C C . GLU B 1 343 ? 3.303 65.125 2.465 1 92.75 343 GLU B C 1
ATOM 5636 O O . GLU B 1 343 ? 3.697 63.938 2.404 1 92.75 343 GLU B O 1
ATOM 5641 N N . LEU B 1 344 ? 2.021 65.438 2.549 1 94.38 344 LEU B N 1
ATOM 5642 C CA . LEU B 1 344 ? 0.934 64.438 2.342 1 94.38 344 LEU B CA 1
ATOM 5643 C C . LEU B 1 344 ? 0.082 64.875 1.143 1 94.38 344 LEU B C 1
ATOM 5645 O O . LEU B 1 344 ? -0.565 65.938 1.16 1 94.38 344 LEU B O 1
ATOM 5649 N N . ASP B 1 345 ? 0.136 64.062 0.073 1 95.06 345 ASP B N 1
ATOM 5650 C CA . ASP B 1 345 ? -0.623 64.312 -1.15 1 95.06 345 ASP B CA 1
ATOM 5651 C C . ASP B 1 345 ? -1.681 63.25 -1.363 1 95.06 345 ASP B C 1
ATOM 5653 O O . ASP B 1 345 ? -1.36 62.062 -1.396 1 95.06 345 ASP B O 1
ATOM 5657 N N . LEU B 1 346 ? -2.979 63.625 -1.41 1 95.88 346 LEU B N 1
ATOM 5658 C CA . LEU B 1 346 ? -4.082 62.719 -1.718 1 95.88 346 LEU B CA 1
ATOM 5659 C C . LEU B 1 346 ? -4.711 63.062 -3.062 1 95.88 346 LEU B C 1
ATOM 5661 O O . LEU B 1 346 ? -5.102 64.25 -3.291 1 95.88 346 LEU B O 1
ATOM 5665 N N . ARG B 1 347 ? -4.746 62.156 -3.957 1 95.75 347 ARG B N 1
ATOM 5666 C CA . ARG B 1 347 ? -5.383 62.312 -5.262 1 95.75 347 ARG B CA 1
ATOM 5667 C C . ARG B 1 347 ? -6.422 61.219 -5.508 1 95.75 347 ARG B C 1
ATOM 5669 O O . ARG B 1 347 ? -6.133 60.031 -5.344 1 95.75 347 ARG B O 1
ATOM 5676 N N . TYR B 1 348 ? -7.586 61.688 -5.742 1 95.5 348 TYR B N 1
ATOM 5677 C CA . TYR B 1 348 ? -8.656 60.719 -6.035 1 95.5 348 TYR B CA 1
ATOM 5678 C C . TYR B 1 348 ? -9.164 60.906 -7.461 1 95.5 348 TYR B C 1
ATOM 5680 O O . TYR B 1 348 ? -9.523 62 -7.867 1 95.5 348 TYR B O 1
ATOM 5688 N N . SER B 1 349 ? -8.984 59.844 -8.195 1 92.94 349 SER B N 1
ATOM 5689 C CA . SER B 1 349 ? -9.5 59.844 -9.562 1 92.94 349 SER B CA 1
ATOM 5690 C C . SER B 1 349 ? -9.883 58.406 -9.992 1 92.94 349 SER B C 1
ATOM 5692 O O . SER B 1 349 ? -9.203 57.438 -9.648 1 92.94 349 SER B O 1
ATOM 5694 N N . ASP B 1 350 ? -10.953 58.25 -10.68 1 91.5 350 ASP B N 1
ATOM 5695 C CA . ASP B 1 350 ? -11.367 57 -11.305 1 91.5 350 ASP B CA 1
ATOM 5696 C C . ASP B 1 350 ? -11.445 55.875 -10.281 1 91.5 350 ASP B C 1
ATOM 5698 O O . ASP B 1 350 ? -10.906 54.781 -10.5 1 91.5 350 ASP B O 1
ATOM 5702 N N . GLU B 1 351 ? -11.984 56.156 -9.125 1 92.44 351 GLU B N 1
ATOM 5703 C CA . GLU B 1 351 ? -12.227 55.188 -8.062 1 92.44 351 GLU B CA 1
ATOM 5704 C C . GLU B 1 351 ? -10.914 54.656 -7.5 1 92.44 351 GLU B C 1
ATOM 5706 O O . GLU B 1 351 ? -10.844 53.5 -7.039 1 92.44 351 GLU B O 1
ATOM 5711 N N . LEU B 1 352 ? -9.93 55.469 -7.707 1 94.75 352 LEU B N 1
ATOM 5712 C CA . LEU B 1 352 ? -8.609 55.156 -7.172 1 94.75 352 LEU B CA 1
ATOM 5713 C C . LEU B 1 352 ? -8.086 56.281 -6.293 1 94.75 352 LEU B C 1
ATOM 5715 O O . LEU B 1 352 ? -8.055 57.438 -6.715 1 94.75 352 LEU B O 1
ATOM 5719 N N . LEU B 1 353 ? -7.801 55.906 -5.094 1 95.19 353 LEU B N 1
ATOM 5720 C CA . LEU B 1 353 ? -7.152 56.844 -4.188 1 95.19 353 LEU B CA 1
ATOM 5721 C C . LEU B 1 353 ? -5.641 56.656 -4.188 1 95.19 353 LEU B C 1
ATOM 5723 O O . LEU B 1 353 ? -5.152 55.562 -3.91 1 95.19 353 LEU B O 1
ATOM 5727 N N . VAL B 1 354 ? -4.973 57.656 -4.668 1 95.94 354 VAL B N 1
ATOM 5728 C CA . VAL B 1 354 ? -3.512 57.625 -4.652 1 95.94 354 VAL B CA 1
ATOM 5729 C C . VAL B 1 354 ? -2.994 58.531 -3.543 1 95.94 354 VAL B C 1
ATOM 5731 O O . VAL B 1 354 ? -3.381 59.719 -3.461 1 95.94 354 VAL B O 1
ATOM 5734 N N . VAL B 1 355 ? -2.207 57.969 -2.598 1 95.5 355 VAL B N 1
ATOM 5735 C CA . VAL B 1 355 ? -1.631 58.719 -1.497 1 95.5 355 VAL B CA 1
ATOM 5736 C C . VAL B 1 355 ? -0.107 58.719 -1.598 1 95.5 355 VAL B C 1
ATOM 5738 O O . VAL B 1 355 ? 0.494 57.656 -1.83 1 95.5 355 VAL B O 1
ATOM 5741 N N . GLU B 1 356 ? 0.499 59.844 -1.505 1 94.5 356 GLU B N 1
ATOM 5742 C CA . GLU B 1 356 ? 1.954 59.969 -1.446 1 94.5 356 GLU B CA 1
ATOM 5743 C C . GLU B 1 356 ? 2.406 60.688 -0.185 1 94.5 356 GLU B C 1
ATOM 5745 O O . GLU B 1 356 ? 1.952 61.812 0.091 1 94.5 356 GLU B O 1
ATOM 5750 N N . VAL B 1 357 ? 3.152 60 0.598 1 93.06 357 VAL B N 1
ATOM 5751 C CA . VAL B 1 357 ? 3.787 60.594 1.764 1 93.06 357 VAL B CA 1
ATOM 5752 C C . VAL B 1 357 ? 5.285 60.75 1.516 1 93.06 357 VAL B C 1
ATOM 5754 O O . VAL B 1 357 ? 5.977 59.781 1.226 1 93.06 357 VAL B O 1
ATOM 5757 N N . ARG B 1 358 ? 5.766 61.969 1.568 1 90.5 358 ARG B N 1
ATOM 5758 C CA . ARG B 1 358 ? 7.168 62.281 1.288 1 90.5 358 ARG B CA 1
ATOM 5759 C C . ARG B 1 358 ? 7.887 62.75 2.539 1 90.5 358 ARG B C 1
ATOM 5761 O O . ARG B 1 358 ? 7.367 63.625 3.256 1 90.5 358 ARG B O 1
ATOM 5768 N N . ASP B 1 359 ? 8.969 62.156 2.828 1 84.38 359 ASP B N 1
ATOM 5769 C CA . ASP B 1 359 ? 9.812 62.594 3.939 1 84.38 359 ASP B CA 1
ATOM 5770 C C . ASP B 1 359 ? 11.188 63.031 3.445 1 84.38 359 ASP B C 1
ATOM 5772 O O . ASP B 1 359 ? 11.492 62.906 2.256 1 84.38 359 ASP B O 1
ATOM 5776 N N . ARG B 1 360 ? 11.898 63.781 4.227 1 80.81 360 ARG B N 1
ATOM 5777 C CA . ARG B 1 360 ? 13.266 64.188 3.906 1 80.81 360 ARG B CA 1
ATOM 5778 C C . ARG B 1 360 ? 14.266 63.469 4.828 1 80.81 360 ARG B C 1
ATOM 5780 O O . ARG B 1 360 ? 15.203 64.125 5.32 1 80.81 360 ARG B O 1
ATOM 5787 N N . GLY B 1 361 ? 13.922 62.281 5.223 1 76 361 GLY B N 1
ATOM 5788 C CA . GLY B 1 361 ? 14.805 61.5 6.07 1 76 361 GLY B CA 1
ATOM 5789 C C . GLY B 1 361 ? 15.945 60.844 5.305 1 76 361 GLY B C 1
ATOM 5790 O O . GLY B 1 361 ? 16.266 61.25 4.191 1 76 361 GLY B O 1
ATOM 5791 N N . PRO B 1 362 ? 16.672 59.906 6.051 1 70.75 362 PRO B N 1
ATOM 5792 C CA . PRO B 1 362 ? 17.859 59.281 5.449 1 70.75 362 PRO B CA 1
ATOM 5793 C C . PRO B 1 362 ? 17.5 58.375 4.27 1 70.75 362 PRO B C 1
ATOM 5795 O O . PRO B 1 362 ? 18.375 58 3.479 1 70.75 362 PRO B O 1
ATOM 5798 N N . GLY B 1 363 ? 16.25 58.219 3.965 1 65.25 363 GLY B N 1
ATOM 5799 C CA . GLY B 1 363 ? 15.828 57.375 2.863 1 65.25 363 GLY B CA 1
ATOM 5800 C C . GLY B 1 363 ? 16.047 55.875 3.133 1 65.25 363 GLY B C 1
ATOM 5801 O O . GLY B 1 363 ? 16.078 55.469 4.289 1 65.25 363 GLY B O 1
ATOM 5802 N N . LEU B 1 364 ? 15.844 55.031 2.223 1 64.25 364 LEU B N 1
ATOM 5803 C CA . LEU B 1 364 ? 16.047 53.562 2.309 1 64.25 364 LEU B CA 1
ATOM 5804 C C . LEU B 1 364 ? 17.516 53.219 2.109 1 64.25 364 LEU B C 1
ATOM 5806 O O . LEU B 1 364 ? 18.188 53.812 1.267 1 64.25 364 LEU B O 1
ATOM 5810 N N . PRO B 1 365 ? 18.016 52.531 3.172 1 58.09 365 PRO B N 1
ATOM 5811 C CA . PRO B 1 365 ? 19.391 52.094 2.869 1 58.09 365 PRO B CA 1
ATOM 5812 C C . PRO B 1 365 ? 19.531 51.531 1.466 1 58.09 365 PRO B C 1
ATOM 5814 O O . PRO B 1 365 ? 18.578 50.938 0.936 1 58.09 365 PRO B O 1
ATOM 5817 N N . PRO B 1 366 ? 20.641 51.812 0.897 1 52.66 366 PRO B N 1
ATOM 5818 C CA . PRO B 1 366 ? 20.891 51.219 -0.429 1 52.66 366 PRO B CA 1
ATOM 5819 C C . PRO B 1 366 ? 20.688 49.719 -0.478 1 52.66 366 PRO B C 1
ATOM 5821 O O . PRO B 1 366 ? 21.062 49 0.461 1 52.66 366 PRO B O 1
ATOM 5824 N N . GLY B 1 367 ? 19.75 49.031 -1.438 1 53.5 367 GLY B N 1
ATOM 5825 C CA . GLY B 1 367 ? 19.438 47.625 -1.632 1 53.5 367 GLY B CA 1
ATOM 5826 C C . GLY B 1 367 ? 18.062 47.25 -1.154 1 53.5 367 GLY B C 1
ATOM 5827 O O . GLY B 1 367 ? 17.578 46.156 -1.439 1 53.5 367 GLY B O 1
ATOM 5828 N N . GLN B 1 368 ? 17.547 48 -0.272 1 50.12 368 GLN B N 1
ATOM 5829 C CA . GLN B 1 368 ? 16.25 47.594 0.292 1 50.12 368 GLN B CA 1
ATOM 5830 C C . GLN B 1 368 ? 15.102 48.312 -0.418 1 50.12 368 GLN B C 1
ATOM 5832 O O . GLN B 1 368 ? 13.977 48.344 0.08 1 50.12 368 GLN B O 1
ATOM 5837 N N . GLU B 1 369 ? 15.352 48.906 -1.453 1 50.44 369 GLU B N 1
ATOM 5838 C CA . GLU B 1 369 ? 14.344 49.688 -2.176 1 50.44 369 GLU B CA 1
ATOM 5839 C C . GLU B 1 369 ? 13.141 48.812 -2.537 1 50.44 369 GLU B C 1
ATOM 5841 O O . GLU B 1 369 ? 12 49.281 -2.492 1 50.44 369 GLU B O 1
ATOM 5846 N N . GLY B 1 370 ? 13.391 47.75 -3.205 1 46.56 370 GLY B N 1
ATOM 5847 C CA . GLY B 1 370 ? 12.359 46.875 -3.758 1 46.56 370 GLY B CA 1
ATOM 5848 C C . GLY B 1 370 ? 11.703 46 -2.715 1 46.56 370 GLY B C 1
ATOM 5849 O O . GLY B 1 370 ? 10.75 45.281 -3.02 1 46.56 370 GLY B O 1
ATOM 5850 N N . LEU B 1 371 ? 12.234 45.844 -1.67 1 43.03 371 LEU B N 1
ATOM 5851 C CA . LEU B 1 371 ? 11.906 44.719 -0.805 1 43.03 371 LEU B CA 1
ATOM 5852 C C . LEU B 1 371 ? 10.586 44.938 -0.08 1 43.03 371 LEU B C 1
ATOM 5854 O O . LEU B 1 371 ? 9.969 44 0.41 1 43.03 371 LEU B O 1
ATOM 5858 N N . VAL B 1 372 ? 10.266 46.188 0.102 1 44.34 372 VAL B N 1
ATOM 5859 C CA . VAL B 1 372 ? 9.203 46.312 1.096 1 44.34 372 VAL B CA 1
ATOM 5860 C C . VAL B 1 372 ? 7.891 45.812 0.517 1 44.34 372 VAL B C 1
ATOM 5862 O O . VAL B 1 372 ? 6.926 45.562 1.252 1 44.34 372 VAL B O 1
ATOM 5865 N N . THR B 1 373 ? 7.715 45.938 -0.771 1 41.72 373 THR B N 1
ATOM 5866 C CA . THR B 1 373 ? 6.398 45.656 -1.325 1 41.72 373 THR B CA 1
ATOM 5867 C C . THR B 1 373 ? 6.094 44.156 -1.264 1 41.72 373 THR B C 1
ATOM 5869 O O . THR B 1 373 ? 4.961 43.75 -1.499 1 41.72 373 THR B O 1
ATOM 5872 N N . GLU B 1 374 ? 7.086 43.312 -1.748 1 36.53 374 GLU B N 1
ATOM 5873 C CA . GLU B 1 374 ? 6.617 41.969 -2.035 1 36.53 374 GLU B CA 1
ATOM 5874 C C . GLU B 1 374 ? 6.109 41.281 -0.771 1 36.53 374 GLU B C 1
ATOM 5876 O O . GLU B 1 374 ? 6.496 41.656 0.34 1 36.53 374 GLU B O 1
ATOM 5881 N N . LYS B 1 375 ? 5.355 40.062 -1.021 1 33.97 375 LYS B N 1
ATOM 5882 C CA . LYS B 1 375 ? 4.703 39.094 -0.114 1 33.97 375 LYS B CA 1
ATOM 5883 C C . LYS B 1 375 ? 5.602 38.781 1.072 1 33.97 375 LYS B C 1
ATOM 5885 O O . LYS B 1 375 ? 6.672 38.188 0.901 1 33.97 375 LYS B O 1
ATOM 5890 N N . GLY B 1 376 ? 5.316 39.219 2.252 1 34.59 376 GLY B N 1
ATOM 5891 C CA . GLY B 1 376 ? 5.68 38.781 3.592 1 34.59 376 GLY B CA 1
ATOM 5892 C C . GLY B 1 376 ? 7.121 39.062 3.947 1 34.59 376 GLY B C 1
ATOM 5893 O O . GLY B 1 376 ? 7.727 38.375 4.762 1 34.59 376 GLY B O 1
ATOM 5894 N N . VAL B 1 377 ? 7.91 39.656 3.064 1 34.28 377 VAL B N 1
ATOM 5895 C CA . VAL B 1 377 ? 9.297 39.75 3.525 1 34.28 377 VAL B CA 1
ATOM 5896 C C . VAL B 1 377 ? 9.344 40.406 4.898 1 34.28 377 VAL B C 1
ATOM 5898 O O . VAL B 1 377 ? 8.711 41.438 5.121 1 34.28 377 VAL B O 1
ATOM 5901 N N . ALA B 1 378 ? 9.734 39.625 5.922 1 37.84 378 ALA B N 1
ATOM 5902 C CA . ALA B 1 378 ? 9.977 39.812 7.352 1 37.84 378 ALA B CA 1
ATOM 5903 C C . ALA B 1 378 ? 10.758 41.094 7.605 1 37.84 378 ALA B C 1
ATOM 5905 O O . ALA B 1 378 ? 11.945 41.188 7.281 1 37.84 378 ALA B O 1
ATOM 5906 N N . LEU B 1 379 ? 10.312 42.188 7.184 1 35.16 379 LEU B N 1
ATOM 5907 C CA . LEU B 1 379 ? 10.859 43.375 7.805 1 35.16 379 LEU B CA 1
ATOM 5908 C C . LEU B 1 379 ? 11.273 43.125 9.242 1 35.16 379 LEU B C 1
ATOM 5910 O O . LEU B 1 379 ? 11.539 44.062 10.008 1 35.16 379 LEU B O 1
ATOM 5914 N N . GLY B 1 380 ? 11.148 42.031 9.594 1 34.84 380 GLY B N 1
ATOM 5915 C CA . GLY B 1 380 ? 11.508 41.5 10.898 1 34.84 380 GLY B CA 1
ATOM 5916 C C . GLY B 1 380 ? 12.922 41.844 11.312 1 34.84 380 GLY B C 1
ATOM 5917 O O . GLY B 1 380 ? 13.336 41.562 12.438 1 34.84 380 GLY B O 1
ATOM 5918 N N . GLU B 1 381 ? 13.703 41.938 10.367 1 35.66 381 GLU B N 1
ATOM 5919 C CA . GLU B 1 381 ? 15.047 42.125 10.891 1 35.66 381 GLU B CA 1
ATOM 5920 C C . GLU B 1 381 ? 15.242 43.594 11.344 1 35.66 381 GLU B C 1
ATOM 5922 O O . GLU B 1 381 ? 16.297 43.938 11.867 1 35.66 381 GLU B O 1
ATOM 5927 N N . ARG B 1 382 ? 14.531 44.531 10.812 1 37.53 382 ARG B N 1
ATOM 5928 C CA . ARG B 1 382 ? 14.828 45.875 11.289 1 37.53 382 ARG B CA 1
ATOM 5929 C C . ARG B 1 382 ? 14.195 46.125 12.656 1 37.53 382 ARG B C 1
ATOM 5931 O O . ARG B 1 382 ? 12.984 45.969 12.82 1 37.53 382 ARG B O 1
ATOM 5938 N N . ARG B 1 383 ? 14.906 46.188 13.711 1 38.41 383 ARG B N 1
ATOM 5939 C CA . ARG B 1 383 ? 14.977 46.469 15.141 1 38.41 383 ARG B CA 1
ATOM 5940 C C . ARG B 1 383 ? 14.406 47.844 15.453 1 38.41 383 ARG B C 1
ATOM 5942 O O . ARG B 1 383 ? 14.688 48.812 14.75 1 38.41 383 ARG B O 1
ATOM 5949 N N . GLY B 1 384 ? 13.328 48.219 16.125 1 35.47 384 GLY B N 1
ATOM 5950 C CA . GLY B 1 384 ? 12.797 49.406 16.797 1 35.47 384 GLY B CA 1
ATOM 5951 C C . GLY B 1 384 ? 11.359 49.719 16.422 1 35.47 384 GLY B C 1
ATOM 5952 O O . GLY B 1 384 ? 10.672 48.875 15.844 1 35.47 384 GLY B O 1
ATOM 5953 N N . THR B 1 385 ? 10.727 50.969 16.734 1 37.12 385 THR B N 1
ATOM 5954 C CA . THR B 1 385 ? 9.422 51.594 16.656 1 37.12 385 THR B CA 1
ATOM 5955 C C . THR B 1 385 ? 8.906 51.625 15.219 1 37.12 385 THR B C 1
ATOM 5957 O O . THR B 1 385 ? 7.699 51.594 14.984 1 37.12 385 THR B O 1
ATOM 5960 N N . ALA B 1 386 ? 9.703 51.688 14.133 1 44.41 386 ALA B N 1
ATOM 5961 C CA . ALA B 1 386 ? 9.406 51.938 12.719 1 44.41 386 ALA B CA 1
ATOM 5962 C C . ALA B 1 386 ? 8.805 50.688 12.078 1 44.41 386 ALA B C 1
ATOM 5964 O O . ALA B 1 386 ? 7.961 50.781 11.188 1 44.41 386 ALA B O 1
ATOM 5965 N N . GLY B 1 387 ? 8.922 49.625 12.641 1 50.72 387 GLY B N 1
ATOM 5966 C CA . GLY B 1 387 ? 8.586 48.375 11.992 1 50.72 387 GLY B CA 1
ATOM 5967 C C . GLY B 1 387 ? 7.121 48 12.148 1 50.72 387 GLY B C 1
ATOM 5968 O O . GLY B 1 387 ? 6.512 47.469 11.219 1 50.72 387 GLY B O 1
ATOM 5969 N N . LEU B 1 388 ? 6.527 48.375 13.18 1 50.84 388 LEU B N 1
ATOM 5970 C CA . LEU B 1 388 ? 5.133 48.031 13.414 1 50.84 388 LEU B CA 1
ATOM 5971 C C . LEU B 1 388 ? 4.207 48.812 12.492 1 50.84 388 LEU B C 1
ATOM 5973 O O . LEU B 1 388 ? 3.25 48.25 11.945 1 50.84 388 LEU B O 1
ATOM 5977 N N . GLY B 1 389 ? 4.52 50.125 12.492 1 58.44 389 GLY B N 1
ATOM 5978 C CA . GLY B 1 389 ? 3.701 51 11.641 1 58.44 389 GLY B CA 1
ATOM 5979 C C . GLY B 1 389 ? 3.604 50.5 10.211 1 58.44 389 GLY B C 1
ATOM 5980 O O . GLY B 1 389 ? 2.51 50.406 9.648 1 58.44 389 GLY B O 1
ATOM 5981 N N . LEU B 1 390 ? 4.691 50 9.867 1 63.5 390 LEU B N 1
ATOM 5982 C CA . LEU B 1 390 ? 4.711 49.594 8.469 1 63.5 390 LEU B CA 1
ATOM 5983 C C . LEU B 1 390 ? 4.059 48.219 8.305 1 63.5 390 LEU B C 1
ATOM 5985 O O . LEU B 1 390 ? 3.443 47.938 7.277 1 63.5 390 LEU B O 1
ATOM 5989 N N . TRP B 1 391 ? 4.227 47.375 9.266 1 62.47 391 TRP B N 1
ATOM 5990 C CA . TRP B 1 391 ? 3.543 46.094 9.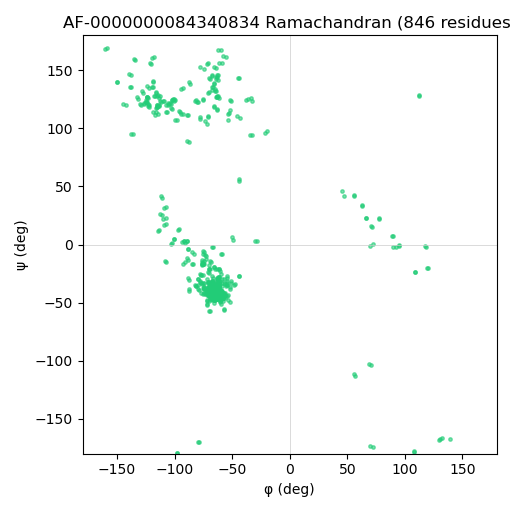227 1 62.47 391 TRP B CA 1
ATOM 5991 C C . TRP B 1 391 ? 2.029 46.281 9.219 1 62.47 391 TRP B C 1
ATOM 5993 O O . TRP B 1 391 ? 1.32 45.625 8.461 1 62.47 391 TRP B O 1
ATOM 6003 N N . ILE B 1 392 ? 1.529 47.188 10.031 1 62.66 392 ILE B N 1
ATOM 6004 C CA . ILE B 1 392 ? 0.107 47.531 10.062 1 62.66 392 ILE B CA 1
ATOM 6005 C C . ILE B 1 392 ? -0.327 48.031 8.695 1 62.66 392 ILE B C 1
ATOM 6007 O O . ILE B 1 392 ? -1.387 47.656 8.188 1 62.66 392 ILE B O 1
ATOM 6011 N N . VAL B 1 393 ? 0.532 48.875 8.203 1 73.56 393 VAL B N 1
ATOM 6012 C CA . VAL B 1 393 ? 0.233 49.438 6.898 1 73.56 393 VAL B CA 1
ATOM 6013 C C . VAL B 1 393 ? 0.11 48.312 5.859 1 73.56 393 VAL B C 1
ATOM 6015 O O . VAL B 1 393 ? -0.844 48.312 5.078 1 73.56 393 VAL B O 1
ATOM 6018 N N . GLU B 1 394 ? 0.996 47.438 5.918 1 70.75 394 GLU B N 1
ATOM 6019 C CA . GLU B 1 394 ? 0.992 46.344 4.953 1 70.75 394 GLU B CA 1
ATOM 6020 C C . GLU B 1 394 ? -0.274 45.5 5.078 1 70.75 394 GLU B C 1
ATOM 6022 O O . GLU B 1 394 ? -0.878 45.125 4.07 1 70.75 394 GLU B O 1
ATOM 6027 N N . ARG B 1 395 ? -0.606 45.188 6.211 1 67.31 395 ARG B N 1
ATOM 6028 C CA . ARG B 1 395 ? -1.791 44.375 6.457 1 67.31 395 ARG B CA 1
ATOM 6029 C C . ARG B 1 395 ? -3.059 45.125 6.043 1 67.31 395 ARG B C 1
ATOM 6031 O O . ARG B 1 395 ? -3.979 44.531 5.48 1 67.31 395 ARG B O 1
ATOM 6038 N N . LEU B 1 396 ? -3.088 46.375 6.359 1 71.31 396 LEU B N 1
ATOM 6039 C CA . LEU B 1 396 ? -4.254 47.188 6.012 1 71.31 396 LEU B CA 1
ATOM 6040 C C . LEU B 1 396 ? -4.363 47.344 4.5 1 71.31 396 LEU B C 1
ATOM 6042 O O . LEU B 1 396 ? -5.465 47.312 3.943 1 71.31 396 LEU B O 1
ATOM 6046 N N . VAL B 1 397 ? -3.213 47.5 3.891 1 80.19 397 VAL B N 1
ATOM 6047 C CA . VAL B 1 397 ? -3.182 47.656 2.439 1 80.19 397 VAL B CA 1
ATOM 6048 C C . VAL B 1 397 ? -3.705 46.375 1.781 1 80.19 397 VAL B C 1
ATOM 6050 O O . VAL B 1 397 ? -4.516 46.438 0.855 1 80.19 397 VAL B O 1
ATOM 6053 N N . GLU B 1 398 ? -3.254 45.312 2.297 1 71.88 398 GLU B N 1
ATOM 6054 C CA . GLU B 1 398 ? -3.721 44 1.784 1 71.88 398 GLU B CA 1
ATOM 6055 C C . GLU B 1 398 ? -5.223 43.844 1.996 1 71.88 398 GLU B C 1
ATOM 6057 O O . GLU B 1 398 ? -5.941 43.406 1.091 1 71.88 398 GLU B O 1
ATOM 6062 N N . ALA B 1 399 ? -5.699 44.156 3.148 1 68.75 399 ALA B N 1
ATOM 6063 C CA . ALA B 1 399 ? -7.109 44.031 3.496 1 68.75 399 ALA B CA 1
ATOM 6064 C C . ALA B 1 399 ? -7.98 44.938 2.621 1 68.75 399 ALA B C 1
ATOM 6066 O O . ALA B 1 399 ? -9.133 44.594 2.33 1 68.75 399 ALA B O 1
ATOM 6067 N N . MET B 1 400 ? -7.395 46 2.203 1 77.12 400 MET B N 1
ATOM 6068 C CA . MET B 1 400 ? -8.148 46.969 1.414 1 77.12 400 MET B CA 1
ATOM 6069 C C . MET B 1 400 ? -7.852 46.812 -0.073 1 77.12 400 MET B C 1
ATOM 6071 O O . MET B 1 400 ? -8.234 47.656 -0.883 1 77.12 400 MET B O 1
ATOM 6075 N N . GLN B 1 401 ? -7.008 45.688 -0.348 1 83.12 401 GLN B N 1
ATOM 6076 C CA . GLN B 1 401 ? -6.68 45.312 -1.725 1 83.12 401 GLN B CA 1
ATOM 6077 C C . GLN B 1 401 ? -5.898 46.438 -2.41 1 83.12 401 GLN B C 1
ATOM 6079 O O . GLN B 1 401 ? -6.152 46.75 -3.574 1 83.12 401 GLN B O 1
ATOM 6084 N N . GLY B 1 402 ? -5.102 47.125 -1.657 1 87 402 GLY B N 1
ATOM 6085 C CA . GLY B 1 402 ? -4.273 48.188 -2.188 1 87 402 GLY B CA 1
ATOM 6086 C C . GLY B 1 402 ? -2.848 47.75 -2.471 1 87 402 GLY B C 1
ATOM 6087 O O . GLY B 1 402 ? -2.543 46.562 -2.473 1 87 402 GLY B O 1
ATOM 6088 N N . ARG B 1 403 ? -2.002 48.688 -2.953 1 86.5 403 ARG B N 1
ATOM 6089 C CA . ARG B 1 403 ? -0.584 48.5 -3.225 1 86.5 403 ARG B CA 1
ATOM 6090 C C . ARG B 1 403 ? 0.259 49.625 -2.625 1 86.5 403 ARG B C 1
ATOM 6092 O O . ARG B 1 403 ? -0.08 50.781 -2.754 1 86.5 403 ARG B O 1
ATOM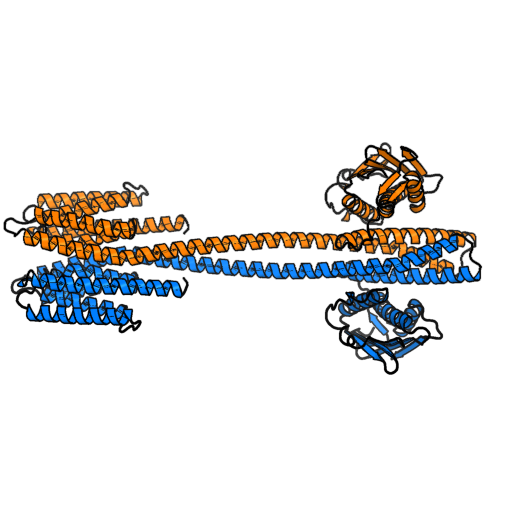 6099 N N . LEU B 1 404 ? 1.238 49.156 -1.815 1 87.56 404 LEU B N 1
ATOM 6100 C CA . LEU B 1 404 ? 2.18 50.125 -1.237 1 87.56 404 LEU B CA 1
ATOM 6101 C C . LEU B 1 404 ? 3.562 49.969 -1.861 1 87.56 404 LEU B C 1
ATOM 6103 O O . LEU B 1 404 ? 4.074 48.844 -1.976 1 87.56 404 LEU B O 1
ATOM 6107 N N . THR B 1 405 ? 4.125 51 -2.426 1 84.62 405 THR B N 1
ATOM 6108 C CA . THR B 1 405 ? 5.484 51.031 -2.951 1 84.62 405 THR B CA 1
ATOM 6109 C C . THR B 1 405 ? 6.316 52.125 -2.287 1 84.62 405 THR B C 1
ATOM 6111 O O . THR B 1 405 ? 5.812 53.219 -2.031 1 84.62 405 THR B O 1
ATOM 6114 N N . LEU B 1 406 ? 7.504 51.781 -1.922 1 83.06 406 LEU B N 1
ATOM 6115 C CA . LEU B 1 406 ? 8.43 52.75 -1.345 1 83.06 406 LEU B CA 1
ATOM 6116 C C . LEU B 1 406 ? 9.5 53.156 -2.355 1 83.06 406 LEU B C 1
ATOM 6118 O O . LEU B 1 406 ? 10.109 52.281 -2.99 1 83.06 406 LEU B O 1
ATOM 6122 N N . HIS B 1 407 ? 9.578 54.5 -2.684 1 82.06 407 HIS B N 1
ATOM 6123 C CA . HIS B 1 407 ? 10.547 55.031 -3.637 1 82.06 407 HIS B CA 1
ATOM 6124 C C . HIS B 1 407 ? 11.477 56.031 -2.977 1 82.06 407 HIS B C 1
ATOM 6126 O O . HIS B 1 407 ? 11.07 56.75 -2.074 1 82.06 407 HIS B O 1
ATOM 6132 N N . PRO B 1 408 ? 12.766 55.906 -3.389 1 82.62 408 PRO B N 1
ATOM 6133 C CA . PRO B 1 408 ? 13.672 56.938 -2.898 1 82.62 408 PRO B CA 1
ATOM 6134 C C . PRO B 1 408 ? 13.344 58.312 -3.465 1 82.62 408 PRO B C 1
ATOM 6136 O O . PRO B 1 408 ? 12.914 58.438 -4.617 1 82.62 408 PRO B O 1
ATOM 6139 N N . ARG B 1 409 ? 13.352 59.312 -2.631 1 81.5 409 ARG B N 1
ATOM 6140 C CA . ARG B 1 409 ? 13.117 60.719 -3.033 1 81.5 409 ARG B CA 1
ATOM 6141 C C . ARG B 1 409 ? 14.414 61.375 -3.455 1 81.5 409 ARG B C 1
ATOM 6143 O O . ARG B 1 409 ? 15.469 61.156 -2.859 1 81.5 409 ARG B O 1
ATOM 6150 N N . ASP B 1 410 ? 14.305 62.219 -4.582 1 76.69 410 ASP B N 1
ATOM 6151 C CA . ASP B 1 410 ? 15.469 62.969 -5.012 1 76.69 410 ASP B CA 1
ATOM 6152 C C . ASP B 1 410 ? 15.906 63.938 -3.924 1 76.69 410 ASP B C 1
ATOM 6154 O O . ASP B 1 410 ? 15.102 64.688 -3.398 1 76.69 410 ASP B O 1
ATOM 6158 N N . GLY B 1 411 ? 17.203 64 -3.432 1 72.75 411 GLY B N 1
ATOM 6159 C CA . GLY B 1 411 ? 17.75 64.938 -2.424 1 72.75 411 GLY B CA 1
ATOM 6160 C C . GLY B 1 411 ? 17.719 64.312 -1.025 1 72.75 411 GLY B C 1
ATOM 6161 O O . GLY B 1 411 ? 18.078 65 -0.058 1 72.75 411 GLY B O 1
ATOM 6162 N N . GLY B 1 412 ? 17.219 63.125 -0.929 1 76 412 GLY B N 1
ATOM 6163 C CA . GLY B 1 412 ? 17.188 62.469 0.368 1 76 412 GLY B CA 1
ATOM 6164 C C . GLY B 1 412 ? 15.789 62.281 0.908 1 76 412 GLY B C 1
ATOM 6165 O O . GLY B 1 412 ? 14.922 63.125 0.734 1 76 412 GLY B O 1
ATOM 6166 N N . GLY B 1 413 ? 15.492 61.125 1.284 1 83.5 413 GLY B N 1
ATOM 6167 C CA . GLY B 1 413 ? 14.203 60.844 1.884 1 83.5 413 GLY B CA 1
ATOM 6168 C C . GLY B 1 413 ? 13.5 59.656 1.232 1 83.5 413 GLY B C 1
ATOM 6169 O O . GLY B 1 413 ? 14.117 58.875 0.498 1 83.5 413 GLY B O 1
ATOM 6170 N N . LEU B 1 414 ? 12.227 59.5 1.554 1 85.31 414 LEU B N 1
ATOM 6171 C CA . LEU B 1 414 ? 11.422 58.375 1.111 1 85.31 414 LEU B CA 1
ATOM 6172 C C . LEU B 1 414 ? 10.031 58.844 0.686 1 85.31 414 LEU B C 1
ATOM 6174 O O . LEU B 1 414 ? 9.453 59.719 1.298 1 85.31 414 LEU B O 1
ATOM 6178 N N . ILE B 1 415 ? 9.688 58.25 -0.479 1 89.06 415 ILE B N 1
ATOM 6179 C CA . ILE B 1 415 ? 8.32 58.469 -0.923 1 89.06 415 ILE B CA 1
ATOM 6180 C C . ILE B 1 415 ? 7.516 57.188 -0.752 1 89.06 415 ILE B C 1
ATOM 6182 O O . ILE B 1 415 ? 7.855 56.156 -1.34 1 89.06 415 ILE B O 1
ATOM 6186 N N . ALA B 1 416 ? 6.555 57.219 0.122 1 89.69 416 ALA B N 1
ATOM 6187 C CA . ALA B 1 416 ? 5.602 56.125 0.228 1 89.69 416 ALA B CA 1
ATOM 6188 C C . ALA B 1 416 ? 4.406 56.344 -0.699 1 89.69 416 ALA B C 1
ATOM 6190 O O . ALA B 1 416 ? 3.639 57.281 -0.522 1 89.69 416 ALA B O 1
ATOM 6191 N N . HIS B 1 417 ? 4.34 55.531 -1.669 1 91.69 417 HIS B N 1
ATOM 6192 C CA . HIS B 1 417 ? 3.27 55.594 -2.658 1 91.69 417 HIS B CA 1
ATOM 6193 C C . HIS B 1 417 ? 2.213 54.531 -2.412 1 91.69 417 HIS B C 1
ATOM 6195 O O . HIS B 1 417 ? 2.506 53.344 -2.496 1 91.69 417 HIS B O 1
ATOM 6201 N N . LEU B 1 418 ? 0.983 54.969 -2.111 1 93.06 418 LEU B N 1
ATOM 6202 C CA . LEU B 1 418 ? -0.123 54.062 -1.787 1 93.06 418 LEU B CA 1
ATOM 6203 C C . LEU B 1 418 ? -1.246 54.188 -2.811 1 93.06 418 LEU B C 1
ATOM 6205 O O . LEU B 1 418 ? -1.647 55.312 -3.16 1 93.06 418 LEU B O 1
ATOM 6209 N N . GLU B 1 419 ? -1.654 53.094 -3.348 1 94 419 GLU B N 1
ATOM 6210 C CA . GLU B 1 419 ? -2.812 53 -4.23 1 94 419 GLU B CA 1
ATOM 6211 C C . GLU B 1 419 ? -3.924 52.156 -3.617 1 94 419 GLU B C 1
ATOM 6213 O O . GLU B 1 419 ? -3.713 51 -3.301 1 94 419 GLU B O 1
ATOM 6218 N N . LEU B 1 420 ? -5.082 52.75 -3.436 1 93.38 420 LEU B N 1
ATOM 6219 C CA . LEU B 1 420 ? -6.227 52.062 -2.859 1 93.38 420 LEU B CA 1
ATOM 6220 C C . LEU B 1 420 ? -7.449 52.188 -3.762 1 93.38 420 LEU B C 1
ATOM 6222 O O . LEU B 1 420 ? -7.859 53.281 -4.109 1 93.38 420 LEU B O 1
ATOM 6226 N N . PRO B 1 421 ? -7.984 51.094 -4.199 1 93.62 421 PRO B N 1
ATOM 6227 C CA . PRO B 1 421 ? -9.266 51.156 -4.914 1 93.62 421 PRO B CA 1
ATOM 6228 C C . PRO B 1 421 ? -10.438 51.469 -3.988 1 93.62 421 PRO B C 1
ATOM 6230 O O . PRO B 1 421 ? -10.828 50.625 -3.176 1 93.62 421 PRO B O 1
ATOM 6233 N N . VAL B 1 422 ? -10.953 52.656 -3.965 1 90.5 422 VAL B N 1
ATOM 6234 C CA . VAL B 1 422 ? -12.094 53.094 -3.15 1 90.5 422 VAL B CA 1
ATOM 6235 C C . VAL B 1 422 ? -13.148 53.75 -4.031 1 90.5 422 VAL B C 1
ATOM 6237 O O . VAL B 1 422 ? -12.82 54.531 -4.906 1 90.5 422 VAL B O 1
ATOM 6240 N N . PRO B 1 423 ? -14.359 53.312 -3.857 1 91.12 423 PRO B N 1
ATOM 6241 C CA . PRO B 1 423 ? -15.414 53.938 -4.66 1 91.12 423 PRO B CA 1
ATOM 6242 C C . PRO B 1 423 ? -15.727 55.375 -4.223 1 91.12 423 PRO B C 1
ATOM 6244 O O . PRO B 1 423 ? -15.398 55.75 -3.102 1 91.12 423 PRO B O 1
ATOM 6247 N N . ALA B 1 424 ? -16.266 56.125 -5.145 1 88.81 424 ALA B N 1
ATOM 6248 C CA . ALA B 1 424 ? -16.75 57.438 -4.824 1 88.81 424 ALA B CA 1
ATOM 6249 C C . ALA B 1 424 ? -17.938 57.406 -3.873 1 88.81 424 ALA B C 1
ATOM 6251 O O . ALA B 1 424 ? -18.688 56.406 -3.861 1 88.81 424 ALA B O 1
ATOM 6252 N N . ALA B 1 425 ? -17.875 58.344 -2.928 1 83.75 425 ALA B N 1
ATOM 6253 C CA . ALA B 1 425 ? -19.016 58.375 -2.012 1 83.75 425 ALA B CA 1
ATOM 6254 C C . ALA B 1 425 ? -20.312 58.625 -2.77 1 83.75 425 ALA B C 1
ATOM 6256 O O . ALA B 1 425 ? -20.328 59.344 -3.781 1 83.75 425 ALA B O 1
#

InterPro domains:
  IPR003594 Histidine kinase/HSP90-like ATPase domain [PF02518] (317-423)
  IPR003594 Histidine kinase/HSP90-like ATPase domain [SM00387] (317-424)
  IPR004358 Signal transduction histidine kinase-related protein, C-terminal [PR00344] (353-367)
  IPR004358 Signal transduction histidine kinase-related protein, C-terminal [PR00344] (384-402)
  IPR004358 Signal transduction histidine kinase-related protein, C-terminal [PR00344] (408-421)
  IPR005467 Histidine kinase domain [PS50109] (215-424)
  IPR036097 Signal transduction histidine kinase, dimerisation/phosphoacceptor domain superfamily [SSF47384] (196-269)
  IPR036890 Histidine kinase/HSP90-like ATPase superfamily [G3DSA:3.30.565.10] (281-425)
  IPR036890 Histidine kinase/HSP90-like ATPase superfamily [SSF55874] (281-423)
  IPR050980 Two-component sensor histidine kinase [PTHR44936] (161-423)

pLDDT: mean 80.38, std 15.57, range [32.75, 97.56]

Secondary structure (DSSP, 8-state):
--HHHHHHHHHHHHHHHHHHHHHHHHHHHHHHHH-GGGGTT-HHHHHHHHHHHHHHHHHHHHHHHTT---S-HHHHHHHHHHHHHHHHHHTTGGG-GGGGGHHHHHHHHHHHH-HHHHHHHHHHHHHHHHHHHHHTPPTT--HHHHHHHHHHHHHHHHHHHHHHHHHHHHHHHHHHHHHHHHHHHHHHHHHHHHHHHHHHHHHHHHHHHHHHHHHHHHHHHHHHHHHHHHHHHHHHT-S-HHHHHHHHHHHHHHHHHHHHHHHHHHHHHHHTSS-S-----EEEEHHHHHHHHHHHTT--GGGEEEEEESTT-EEEE-HHHHHHHHHHHHHHHHHHHTTSPEEEEEEEETTEEEEEEE--SS-S-TT-TTTSSSTT--GGGS-STHHHHHHHHHHHHHHTT-EEEEEEPTTS-EEEEEEEE--B-/--HHHHHHHHHHHHHHHHHHHHHHHHHHHHHHHH-GGGGTT-HHHHHHHHHHHHHHHHHHHHHHHTT---S-HHHHHHHHHHHHHHHHHHTTGGG-GGGGGHHHHHHHHHHHH-HHHHHHHHHHHHHHHHHHHHHTPPTT--HHHHHHHHHHHHHHHHHHHHHHHHHHHHHHHHHHHHHHHHHHHHHHHHHHHHHHHHHHHHHHHHHHHHHHHHHHHHHHHHHHHHHHHHHHHHHHT-S-HHHHHHHHHHHHHHHHHHHHHHHHHHHHHHHTSS-S-----EEEEHHHHHHHHHHHTT--GGGEEEEEESTT-EEEE-HHHHHHHHHHHHHHHHHHHTTSPEEEEEEEETTEEEEEEE--SS-S-TT-TTTTTSTT--GGGS-STHHHHHHHHHHHHHHTT-EEEEEEPTTS-EEEEEEEE--B-

Foldseek 3Di:
DPPVVVVVVVLVLVLVLLVVQLVLLVVVVVVCVVPVCQQVPPSVVLNVLSVVSNVVSVVQNVCVVVVHHPDDQLVVLVVVLLSLLLNCLRRAQLPHPSLVCQLVSLLSQCVVPALVRSLVSLQVSLVSSLVSNQNSHDPPDDNVSSNVSSVVSSVVSNVSSNVSRVVRVVVVVVVVVVVVVVVVVVVVVVVVVVVVVVVVVVVVVVVLLVVLLVVLVVLLVVLVVLLVVLVVVLVVVPDDPVRNVVSVVSNVLSVLVSVLSVLLNCCSVCVVPPPNPDFPWDKDFVLVLVVVLCVSLVPDPVQEAEEEPPNRFIFTGRSSLVSSLSNLLQNLQPVQQPSHHWYWYWYDDPQKIKIKIKHQGQFDPDPCQFPLFDDPPCCPVDDDNSSSSSVSNNVSCVVQVKGWHWDADPNHTIIIIIMGRTHGD/DPPVVVVVVVLVLLLVLLVVQLVLLVVVVVVCVVPVCQQVPPSVVLNVLSVVSNVVSVVQNVCVVVVHHPDDQLVVLVVVLLSLLLNCLRRAQLPHPSLVCQLVSLLSQCVVPALVRSLVSLQVSLVSSLVSNQNSHDPPDDNVSSNVSSVVSSVVSNVSSNVSRVVRVVVVVVVVVVVVVVVVVVVVVVVVVVVVVVVVVVVVVVVLLVVLLVVLVVLLCVLVVLLVVLVVVLVVVPDDPVRNVVSVVSNVLSVLVSVLSVLLNCCSVCVVPPPNPDFDWDKDFVLVLVVVLCVSLVPDPVQEAEEEVPNRFIFTGRSSLVSSLSNLLQNLQPVQQPRHHWYWYWYDDPQKIKIKIKHQGQFDPPPCQFPLFDDPPCPPVDDDNSSSSSVSNNVSCVVQVKGWHWDADDNHTIIIIIMGRTHGD